Protein AF-0000000072906850 (afdb_homodimer)

InterPro domains:
  IPR015421 Pyridoxal phosphate-dependent transferase, major domain [G3DSA:3.40.640.10] (55-312)
  IPR015422 Pyridoxal phosphate-dependent transferase, small domain [G3DSA:3.90.1150.10] (313-459)
  IPR015424 Pyridoxal phosphate-dependent transferase [SSF53383] (10-459)
  IPR039429 Serine hydroxymethyltransferase-like domain [PF00464] (163-406)
  IPR049943 Serine hydroxymethyltransferase-like [PTHR11680] (73-459)

Nearest PDB structures (foldseek):
  7ujh-assembly1_B-2  TM=8.171E-01  e=3.971E-27  Glycine max
  7qx8-assembly2_E  TM=8.310E-01  e=3.315E-26  Arabidopsis thaliana
  8gkt-assembly1_B-2  TM=8.280E-01  e=3.706E-26  Homo sapiens
  6uxh-assembly1_A  TM=8.224E-01  e=2.964E-26  Glycine max
  6uxi-assembly1_A-2  TM=8.106E-01  e=5.793E-26  Glycine max

Radius of gyration: 29.67 Å; Cα contacts (8 Å, |Δi|>4): 1512; chains: 2; bounding box: 68×98×102 Å

Secondary structure (DSSP, 8-state):
--STTSTT-----SGGGSTTTTTTTS-HHHH-HHHHHHHGGGB--S-EE--SS--PPPHHHHHHHH--B-TTSPPPHHHHHHHHHHHHHHTT--TTTEEEEEE-----TT----HHHHHHHHTTT--TT-EEEEEEE--B----------HHHHHSEEEEEEESSS--HHHHHHHHHHH--SEEEEE-TT-SS---HHHHHHTS---SS-GGGPPEEEEE-TTTHHHHHTTSS--STTT-SEEEEEE-GGGTS-SEEEEEEE-SEEEE-TTS-EEE--HHHHHHHHT--PPPHHHHHHHHHHHHHHTSHHHHHHHHHHHHHHHHHHHHS-TTTEEEE--SSSSEEEEEESSTT--HHHHHHHHHHTTEE---S-SSS--B--EEEE-HHHHHHT--HHHHHHHHHHHHHHHHHHHHHHHHH---HHHHHHHHHHTTT-HHHHHHHHHHHHHHTTSPP-S---/--SSSSTT-----SGGGSTTTTTTTS-HHHH-HHHHHHHGGGB--S-EE--SS--PPPHHHHHHHH--B-TTSPPPHHHHHHHHHHHHHHTT--TTTEEEEEE-----TT----HHHHHHHHTTT--TT-EEEEEEE--B----------HHHHHSEEEEEEESSS--HHHHHHHHHHH--SEEEEE-TT-SS---HHHHHHTS---SS-GGGPPEEEEE-TTTHHHHHTTSS--STTT-SEEEEEE-GGGTS-SEEEEEEE-SEEEE-TTS-EEE--HHHHHHHHT--PPPHHHHHHHHHHHHHHTSHHHHHHHHHHHHHHHHHHHHS-TTTEEEE--SSSSEEEEEESSTT--HHHHHHHHHHTTEE---S-SSS--B--EEEE-HHHHHHT--HHHHHHHHHHHHHHHHHHHHHHHHH---HHHHHHHHHHTTT-HHHHHHHHHHHHHHTTSPP-S---

Foldseek 3Di:
DVVPPPPPPPCPDPPCVPCNVQPVVPDCCVNPVPVVVVCVVVDDDLFAEFALFDADADPVLVVLVVDDDDLVDADDPVLVVVLQCLVCVLLPHDPQWKTKDWFPDFDPAPADDALVVVCLQCVLVDDFAFEEEEEEEDQFDCPPDPPPPSVDVVGYRYDYDYDPADDDLVVSQVVCQVRVGQEYEAECQFPQADDPLVSNVVSNPPVPVFLVRDHAYEYECESFSLCSSLVLDDDCVVRHAKYKYWDHCLLSAHTIIMIMGTWDFRDQDPVRDTDIDPSVVSSCVSRVDRDDVSRSVRSVVSSVVSPDVVSSVLLQQLLLLQLLLVVQADCVQFDWAHNSRGQKIKTFGPDPPDDPLLLQLLCVLLRYHYGDHDNPDGSRGMGMTGCSRVSVLPDGSVLSNVVSVLVNVSVVVSVVLCVVVVDDPVVSSVVCVVPSVPPSSVVSSVVSCVSSVVTDIPGPPD/DVVPPPPPPPCPDPPLVPCNVVPVVPDCCVPPVPVVVVCVVVDDDLFAEFALFDADADPVLVVLVVDDDDLVDADDPVLVVVLQCLVCVLLPHDPQWKTKDKFPDFDPAPADDALVVVCLQCVLVDDFAFEEEEEEEDQFDCPPDPPPPSVDVVRYRYDYDYDPADDDLVVSQVVCQVRLGQEYEAECQFPQADDPLVSNVVSNPPPPVFLVRDHAYEYECESFSLCSSLVLDDDCVVRHAKYKYWDHCLLSAHTIIMIMGTWDFRDQHPVRDTDIDPSVVSSCVSRVDRDDPSRSVRSVVSSVVSPDVVSSVLLQQLLLLQLLLVVQADCVFFDWAHNSRGQKIKTFGPDPPDDPLLLQLLCVLLRYHYGDHDNDDGSRGMGMTGCSRVSVLPDGSVLSNVVSVLVNVSVVVSVVLCVVVVDDPVVSSVVCVVPSVPPSSVVSSVVSCVSSVVTDIPGPPD

pLDDT: mean 84.02, std 16.14, range [26.75, 98.5]

Sequence (924 aa):
MLKEFVKNVNVRNH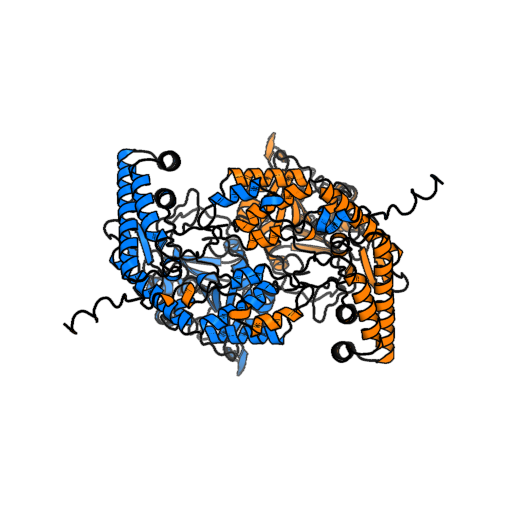RYISFYSLRNQSRLNDIDDETYNMLKSYKNKNDINLSLVHNIMPTYMKEYLSIDLNRNIFVNNKNIENLEYIALNSFNLQKKYWGCLISNVSLNNNKSIDDYFFIKLYGHFLKKECKILRINYCLEQNIENNVSNDIMQNLYNIINIKNRNEPNYDEIQKISNDFNPDIIYFDESNNPYNIDYDRFIKGLKNKNNKIHNKPIIITNMNNKANLISQNLINSPFTHSDIVFTYFNENFRAHNSFVIFYKKGYKCVNTDGHIIEYDYEKKLKYAFDDIYLNNIFFSFFTSFKLMKNEEFKEYVKQIKENTYILYKYINRKYFHIQYSQNNSFFNLNPSSCTFNIQEFYLLCNKLNIYFDILKDKSSNQKSFNIGTNNLTSLGLLTHDIKNVAEFFNESVVLYFYLKEKSKLTNMSFIQYIEDNSSASDIYSLAVDISSFISSYPSPYTNEMLKEFVKNVNVRNHRYISFYSLRNQSRLNDIDDETYNMLKSYKNKNDINLSLVHNIMPTYMKEYLSIDLNRNIFVNNKNIENLEYIALNSFNLQKKYWGCLISNVSLNNNKSIDDYFFIKLYGHFLKKECKILRINYCLEQNIENNVSNDIMQNLYNIINIKNRNEPNYDEIQKISNDFNPDIIYFDESNNPYNIDYDRFIKGLKNKNNKIHNKPIIITNMNNKANLISQNLINSPFTHSDIVFTYFNENFRAHNSFVIFYKKGYKCVNTDGHIIEYDYEKKLKYAFDDIYLNNIFFSFFTSFKLMKNEEFKEYVKQIKENTYILYKYINRKYFHIQYSQNNSFFNLNPSSCTFNIQEFYLLCNKLNIYFDILKDKSSNQKSFNIGTNNLTSLGLLTHDIKNVAEFFNESVVLYFYLKEKSKLTNMSFIQYIEDNSSASDIYSLAVDISSFISSYPSPYTNE

Organism: Plasmodium falciparum (isolate NF54) (NCBI:txid5843)

Structure (mmCIF, N/CA/C/O backbone):
data_AF-0000000072906850-model_v1
#
loop_
_entity.id
_entity.type
_entity.pdbx_description
1 polymer 'Serine hydroxymethyltransferase'
#
loop_
_atom_site.group_PDB
_atom_site.id
_atom_site.type_symbol
_atom_site.label_atom_id
_atom_site.label_alt_id
_atom_site.label_comp_id
_atom_site.label_asym_id
_atom_site.label_entity_id
_atom_site.label_seq_id
_atom_site.pdbx_PDB_ins_code
_atom_site.Cartn_x
_atom_site.Cartn_y
_atom_site.Cartn_z
_atom_site.occupancy
_atom_site.B_iso_or_equiv
_atom_site.auth_seq_id
_atom_site.auth_comp_id
_atom_site.auth_asym_id
_atom_site.auth_atom_id
_atom_site.pdbx_PDB_model_num
ATOM 1 N N . MET A 1 1 ? -9.641 19.812 63.812 1 27.28 1 MET A N 1
ATOM 2 C CA . MET A 1 1 ? -8.906 18.578 63.531 1 27.28 1 MET A CA 1
ATOM 3 C C . MET A 1 1 ? -9.352 17.969 62.219 1 27.28 1 MET A C 1
ATOM 5 O O . MET A 1 1 ? -8.648 17.125 61.656 1 27.28 1 MET A O 1
ATOM 9 N N . LEU A 1 2 ? -10.617 17.859 61.906 1 26.75 2 LEU A N 1
ATOM 10 C CA . LEU A 1 2 ? -11.328 17.344 60.75 1 26.75 2 LEU A CA 1
ATOM 11 C C . LEU A 1 2 ? -10.828 18.016 59.469 1 26.75 2 LEU A C 1
ATOM 13 O O . LEU A 1 2 ? -11.062 17.516 58.344 1 26.75 2 LEU A O 1
ATOM 17 N N . LYS A 1 3 ? -10.422 19.266 59.406 1 30.03 3 LYS A N 1
ATOM 18 C CA . LYS A 1 3 ? -9.977 20.156 58.344 1 30.03 3 LYS A CA 1
ATOM 19 C C . LYS A 1 3 ? -8.781 19.578 57.594 1 30.03 3 LYS A C 1
ATOM 21 O O . LYS A 1 3 ? -8.531 19.938 56.438 1 30.03 3 LYS A O 1
ATOM 26 N N . GLU A 1 4 ? -7.848 19.047 58.219 1 30.69 4 GLU A N 1
ATOM 27 C CA . GLU A 1 4 ? -6.52 18.672 57.75 1 30.69 4 GLU A CA 1
ATOM 28 C C . GLU A 1 4 ? -6.59 17.516 56.75 1 30.69 4 GLU A C 1
ATOM 30 O O . GLU A 1 4 ? -5.586 17.156 56.125 1 30.69 4 GLU A O 1
ATOM 35 N N . PHE A 1 5 ? -7.418 16.547 56.875 1 30.03 5 PHE A N 1
ATOM 36 C CA . PHE A 1 5 ? -7.469 15.305 56.125 1 30.03 5 PHE A CA 1
ATOM 37 C C . PHE A 1 5 ? -7.773 15.57 54.656 1 30.03 5 PHE A C 1
ATOM 39 O O . PHE A 1 5 ? -7.852 14.633 53.844 1 30.03 5 PHE A O 1
ATOM 46 N N . VAL A 1 6 ? -8.523 16.547 54.25 1 30.52 6 VAL A N 1
ATOM 47 C CA . VAL A 1 6 ? -9.078 16.766 52.906 1 30.52 6 VAL A CA 1
ATOM 48 C C . VAL A 1 6 ? -7.957 17.062 51.906 1 30.52 6 VAL A C 1
ATOM 50 O O . VAL A 1 6 ? -8.156 16.984 50.688 1 30.52 6 VAL A O 1
ATOM 53 N N . LYS A 1 7 ? -6.863 17.625 52.25 1 32.91 7 LYS A N 1
ATOM 54 C CA . LYS A 1 7 ? -6.047 18.422 51.344 1 32.91 7 LYS A CA 1
ATOM 55 C C . LYS A 1 7 ? -5.277 17.531 50.375 1 32.91 7 LYS A C 1
ATOM 57 O O . LYS A 1 7 ? -4.941 17.953 49.281 1 32.91 7 LYS A O 1
ATOM 62 N N . ASN A 1 8 ? -4.625 16.516 50.844 1 28.5 8 ASN A N 1
ATOM 63 C CA . ASN A 1 8 ? -3.607 15.812 50.062 1 28.5 8 ASN A CA 1
ATOM 64 C C . ASN A 1 8 ? -4.234 14.875 49.031 1 28.5 8 ASN A C 1
ATOM 66 O O . ASN A 1 8 ? -3.754 13.766 48.812 1 28.5 8 ASN A O 1
ATOM 70 N N . VAL A 1 9 ? -5.516 14.859 48.938 1 31.17 9 VAL A N 1
ATOM 71 C CA . VAL A 1 9 ? -6.059 14.008 47.875 1 31.17 9 VAL A CA 1
ATOM 72 C C . VAL A 1 9 ? -5.32 14.273 46.562 1 31.17 9 VAL A C 1
ATOM 74 O O . VAL A 1 9 ? -5.418 15.367 46 1 31.17 9 VAL A O 1
ATOM 77 N N . ASN A 1 10 ? -4.086 13.781 46.438 1 29.75 10 ASN A N 1
ATOM 78 C CA . ASN A 1 10 ? -3.27 13.758 45.25 1 29.75 10 ASN A CA 1
ATOM 79 C C . ASN A 1 10 ? -4.121 13.562 44 1 29.75 10 ASN A C 1
ATOM 81 O O . ASN A 1 10 ? -4.883 12.594 43.906 1 29.75 10 ASN A O 1
ATOM 85 N N . VAL A 1 11 ? -4.645 14.609 43.344 1 27.55 11 VAL A N 1
ATOM 86 C CA . VAL A 1 11 ? -5.312 14.664 42.031 1 27.55 11 VAL A CA 1
ATOM 87 C C . VAL A 1 11 ? -4.73 13.602 41.125 1 27.55 11 VAL A C 1
ATOM 89 O O . VAL A 1 11 ? -3.627 13.758 40.594 1 27.55 11 VAL A O 1
ATOM 92 N N . ARG A 1 12 ? -4.609 12.391 41.438 1 35.91 12 ARG A N 1
ATOM 93 C CA . ARG A 1 12 ? -4.48 11.344 40.438 1 35.91 12 ARG A CA 1
ATOM 94 C C . ARG A 1 12 ? -5.32 11.664 39.188 1 35.91 12 ARG A C 1
ATOM 96 O O . ARG A 1 12 ? -6.496 11.289 39.125 1 35.91 12 ARG A O 1
ATOM 103 N N . ASN A 1 13 ? -5.43 12.883 38.625 1 33.06 13 ASN A N 1
ATOM 104 C CA . ASN A 1 13 ? -6.168 13.57 37.562 1 33.06 13 ASN A CA 1
ATOM 105 C C . ASN A 1 13 ? -6.227 12.742 36.281 1 33.06 13 ASN A C 1
ATOM 107 O O . ASN A 1 13 ? -5.406 11.852 36.094 1 33.06 13 ASN A O 1
ATOM 111 N N . HIS A 1 14 ? -7.273 13.125 35.312 1 41.03 14 HIS A N 1
ATOM 112 C CA . HIS A 1 14 ? -7.926 12.766 34.062 1 41.03 14 HIS A CA 1
ATOM 113 C C . HIS A 1 14 ? -6.902 12.594 32.938 1 41.03 14 HIS A C 1
ATOM 115 O O . HIS A 1 14 ? -7.242 12.734 31.75 1 41.03 14 HIS A O 1
ATOM 121 N N . ARG A 1 15 ? -5.695 12.594 33.281 1 47.66 15 ARG A N 1
ATOM 122 C CA . ARG A 1 15 ? -4.684 12.43 32.25 1 47.66 15 ARG A CA 1
ATOM 123 C C . ARG A 1 15 ? -4.969 11.195 31.406 1 47.66 15 ARG A C 1
ATOM 125 O O . ARG A 1 15 ? -4.113 10.75 30.641 1 47.66 15 ARG A O 1
ATOM 132 N N . TYR A 1 16 ? -5.965 10.398 31.812 1 46.25 16 TYR A N 1
ATOM 133 C CA . TYR A 1 16 ? -6.281 9.117 31.188 1 46.25 16 TYR A CA 1
ATOM 134 C C . TYR A 1 16 ? -6.719 9.305 29.734 1 46.25 16 TYR A C 1
ATOM 136 O O . TYR A 1 16 ? -7.141 8.344 29.094 1 46.25 16 TYR A O 1
ATOM 144 N N . ILE A 1 17 ? -7.027 10.453 29.484 1 49.84 17 ILE A N 1
ATOM 145 C CA . ILE A 1 17 ? -7.594 10.523 28.141 1 49.84 17 ILE A CA 1
ATOM 146 C C . ILE A 1 17 ? -6.645 9.859 27.141 1 49.84 17 ILE A C 1
ATOM 148 O O . ILE A 1 17 ? -7.07 9.422 26.062 1 49.84 17 ILE A O 1
ATOM 152 N N . SER A 1 18 ? -5.32 9.945 27.453 1 54.19 18 SER A N 1
ATOM 153 C CA . SER A 1 18 ? -4.461 9.781 26.281 1 54.19 18 SER A CA 1
ATOM 154 C C . SER A 1 18 ? -4.273 8.312 25.922 1 54.19 18 SER A C 1
ATOM 156 O O . SER A 1 18 ? -5.074 7.465 26.328 1 54.19 18 SER A O 1
ATOM 158 N N . PHE A 1 19 ? -3.205 7.77 25.781 1 59.03 19 PHE A N 1
ATOM 159 C CA . PHE A 1 19 ? -2.736 6.453 25.375 1 59.03 19 PHE A CA 1
ATOM 160 C C . PHE A 1 19 ? -3.305 5.371 26.281 1 59.03 19 PHE A C 1
ATOM 162 O O . PHE A 1 19 ? -3.713 4.309 25.812 1 59.03 19 PHE A O 1
ATOM 169 N N . TYR A 1 20 ? -3.67 5.695 27.5 1 53.5 20 TYR A N 1
ATOM 170 C CA . TYR A 1 20 ? -4.188 4.707 28.453 1 53.5 20 TYR A CA 1
ATOM 171 C C . TYR A 1 20 ? -5.711 4.727 28.469 1 53.5 20 TYR A C 1
ATOM 173 O O . TYR A 1 20 ? -6.352 3.672 28.484 1 53.5 20 TYR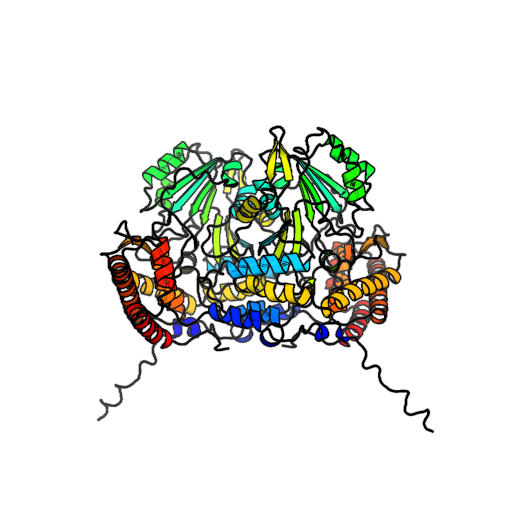 A O 1
ATOM 181 N N . SER A 1 21 ? -6.18 5.957 28.422 1 57.22 21 SER A N 1
ATOM 182 C CA . SER A 1 21 ? -7.637 6.023 28.438 1 57.22 21 SER A CA 1
ATOM 183 C C . SER A 1 21 ? -8.234 5.449 27.172 1 57.22 21 SER A C 1
ATOM 185 O O . SER A 1 21 ? -9.312 4.84 27.203 1 57.22 21 SER A O 1
ATOM 187 N N . LEU A 1 22 ? -7.352 5.523 26.188 1 64.81 22 LEU A N 1
ATOM 188 C CA . LEU A 1 22 ? -7.812 4.984 24.906 1 64.81 22 LEU A CA 1
ATOM 189 C C . LEU A 1 22 ? -7.434 3.514 24.781 1 64.81 22 LEU A C 1
ATOM 191 O O . LEU A 1 22 ? -7.688 2.896 23.734 1 64.81 22 LEU A O 1
ATOM 195 N N . ARG A 1 23 ? -6.949 2.969 25.922 1 69.31 23 ARG A N 1
ATOM 196 C CA . ARG A 1 23 ? -6.582 1.557 25.969 1 69.31 23 ARG A CA 1
ATOM 197 C C . ARG A 1 23 ? -5.633 1.189 24.844 1 69.31 23 ARG A C 1
ATOM 199 O O . ARG A 1 23 ? -5.766 0.124 24.234 1 69.31 23 ARG A O 1
ATOM 206 N N . ASN A 1 24 ? -4.773 2.102 24.562 1 75.69 24 ASN A N 1
ATOM 207 C CA . ASN A 1 24 ? -3.857 1.899 23.453 1 75.69 24 ASN A CA 1
ATOM 208 C C . ASN A 1 24 ? -2.846 0.795 23.75 1 75.69 24 ASN A C 1
ATOM 210 O O . ASN A 1 24 ? -2.191 0.284 22.844 1 75.69 24 ASN A O 1
ATOM 214 N N . GLN A 1 25 ? -2.785 0.33 25.047 1 78.31 25 GLN A N 1
ATOM 215 C CA . GLN A 1 25 ? -1.882 -0.749 25.438 1 78.31 25 GLN A CA 1
ATOM 216 C C . GLN A 1 25 ? -2.617 -2.084 25.5 1 78.31 25 GLN A C 1
ATOM 218 O O . GLN A 1 25 ? -2 -3.129 25.719 1 78.31 25 GLN A O 1
ATOM 223 N N . SER A 1 26 ? -3.85 -1.983 25.25 1 82.44 26 SER A N 1
ATOM 224 C CA . SER A 1 26 ? -4.66 -3.186 25.422 1 82.44 26 SER A CA 1
ATOM 225 C C . SER A 1 26 ? -4.516 -4.117 24.219 1 82.44 26 SER A C 1
ATOM 227 O O . SER A 1 26 ? -4.211 -3.666 23.109 1 82.44 26 SER A O 1
ATOM 229 N N . ARG A 1 27 ? -4.789 -5.402 24.531 1 88.44 27 ARG A N 1
ATOM 230 C CA . ARG A 1 27 ? -4.805 -6.414 23.484 1 88.44 27 ARG A CA 1
ATOM 231 C C . ARG A 1 27 ? -6.113 -6.367 22.703 1 88.44 27 ARG A C 1
ATOM 233 O O . ARG A 1 27 ? -7.113 -5.832 23.188 1 88.44 27 ARG A O 1
ATOM 240 N N . LEU A 1 28 ? -6.059 -6.934 21.547 1 91.31 28 LEU A N 1
ATOM 241 C CA . LEU A 1 28 ? -7.211 -6.91 20.641 1 91.31 28 LEU A CA 1
ATOM 242 C C . LEU A 1 28 ? -8.414 -7.582 21.297 1 91.31 28 LEU A C 1
ATOM 244 O O . LEU A 1 28 ? -9.523 -7.051 21.25 1 91.31 28 LEU A O 1
ATOM 248 N N . ASN A 1 29 ? -8.219 -8.734 21.922 1 91.75 29 ASN A N 1
ATOM 249 C CA . ASN A 1 29 ? -9.32 -9.484 22.531 1 91.75 29 ASN A CA 1
ATOM 250 C C . ASN A 1 29 ? -9.977 -8.688 23.656 1 91.75 29 ASN A C 1
ATOM 252 O O . ASN A 1 29 ? -11.164 -8.859 23.922 1 91.75 29 ASN A O 1
ATOM 256 N N . ASP A 1 30 ? -9.234 -7.758 24.297 1 90.12 30 ASP A N 1
ATOM 257 C CA . ASP A 1 30 ? -9.734 -6.953 25.406 1 90.12 30 ASP A CA 1
ATOM 258 C C . ASP A 1 30 ? -10.508 -5.734 24.906 1 90.12 30 ASP A C 1
ATOM 260 O O . ASP A 1 30 ? -11.508 -5.332 25.5 1 90.12 30 ASP A O 1
ATOM 264 N N . ILE A 1 31 ? -10.102 -5.191 23.828 1 89.06 31 ILE A N 1
ATOM 265 C CA . ILE A 1 31 ? -10.656 -3.926 23.359 1 89.06 31 ILE A CA 1
ATOM 266 C C . ILE A 1 31 ? -11.836 -4.191 22.422 1 89.06 31 ILE A C 1
ATOM 268 O O . ILE A 1 31 ? -12.773 -3.393 22.359 1 89.06 31 ILE A O 1
ATOM 272 N N . ASP A 1 32 ? -11.781 -5.285 21.656 1 92.88 32 ASP A N 1
ATOM 273 C CA . ASP A 1 32 ? -12.781 -5.598 20.641 1 92.88 32 ASP A CA 1
ATOM 274 C C . ASP A 1 32 ? -12.93 -7.109 20.469 1 92.88 32 ASP A C 1
ATOM 276 O O . ASP A 1 32 ? -12.531 -7.672 19.453 1 92.88 32 ASP A O 1
ATOM 280 N N . ASP A 1 33 ? -13.617 -7.676 21.359 1 93.56 33 ASP A N 1
ATOM 281 C CA . ASP A 1 33 ? -13.805 -9.125 21.391 1 93.56 33 ASP A CA 1
ATOM 282 C C . ASP A 1 33 ? -14.633 -9.594 20.203 1 93.56 33 ASP A C 1
ATOM 284 O O . ASP A 1 33 ? -14.414 -10.688 19.672 1 93.56 33 ASP A O 1
ATOM 288 N N . GLU A 1 34 ? -15.539 -8.82 19.828 1 93.56 34 GLU A N 1
ATOM 289 C CA . GLU A 1 34 ? -16.406 -9.18 18.719 1 93.56 34 GLU A CA 1
ATOM 290 C C . GLU A 1 34 ? -15.602 -9.383 17.438 1 93.56 34 GLU A C 1
ATOM 292 O O . GLU A 1 34 ? -15.711 -10.414 16.766 1 93.56 34 GLU A O 1
ATOM 297 N N . THR A 1 35 ? -14.797 -8.414 17.109 1 93.69 35 THR A N 1
ATOM 298 C CA . THR A 1 35 ? -13.984 -8.508 15.898 1 93.69 35 THR A CA 1
ATOM 299 C C . THR A 1 35 ? -12.938 -9.617 16.031 1 93.69 35 THR A C 1
ATOM 301 O O . THR A 1 35 ? -12.656 -10.336 15.07 1 93.69 35 THR A O 1
ATOM 304 N N . TYR A 1 36 ? -12.383 -9.727 17.25 1 93.06 36 TYR A N 1
ATOM 305 C CA . TYR A 1 36 ? -11.414 -10.789 17.5 1 93.06 36 TYR A CA 1
ATOM 306 C C . TYR A 1 36 ? -12.008 -12.156 17.188 1 93.06 36 TYR A C 1
ATOM 308 O O . TYR A 1 36 ? -11.344 -12.992 16.578 1 93.06 36 TYR A O 1
ATOM 316 N N . ASN A 1 37 ? -13.234 -12.336 17.531 1 91.88 37 ASN A N 1
ATOM 317 C CA . ASN A 1 37 ? -13.906 -13.602 17.281 1 91.88 37 ASN A CA 1
ATOM 318 C C . ASN A 1 37 ? -14.211 -13.797 15.797 1 91.88 37 ASN A C 1
ATOM 320 O O . ASN A 1 37 ? -14.172 -14.922 15.297 1 91.88 37 ASN A O 1
ATOM 324 N N . MET A 1 38 ? -14.492 -12.773 15.109 1 90.56 38 MET A N 1
ATOM 325 C CA . MET A 1 38 ? -14.734 -12.852 13.672 1 90.56 38 MET A CA 1
ATOM 326 C C . MET A 1 38 ? -13.477 -13.297 12.938 1 90.56 38 MET A C 1
ATOM 328 O O . MET A 1 38 ? -13.555 -14.055 11.969 1 90.56 38 MET A O 1
ATOM 332 N N . LEU A 1 39 ? -12.328 -12.891 13.422 1 90.06 39 LEU A N 1
ATOM 333 C CA . LEU A 1 39 ? -11.047 -13.164 12.781 1 90.06 39 LEU A CA 1
ATOM 334 C C . LEU A 1 39 ? -10.695 -14.648 12.867 1 90.06 39 LEU A C 1
ATOM 336 O O . LEU A 1 39 ? -9.953 -15.172 12.031 1 90.06 39 LEU A O 1
ATOM 340 N N . LYS A 1 40 ? -11.25 -15.289 13.852 1 86.44 40 LYS A N 1
ATOM 341 C CA . LYS A 1 40 ? -10.906 -16.688 14.094 1 86.44 40 LYS A CA 1
ATOM 342 C C . LYS A 1 40 ? -11.227 -17.547 12.883 1 86.44 40 LYS A C 1
ATOM 344 O O . LYS A 1 40 ? -10.516 -18.5 12.586 1 86.44 40 LYS A O 1
ATOM 349 N N . SER A 1 41 ? -12.242 -17.172 12.172 1 85.69 41 SER A N 1
ATOM 350 C CA . SER A 1 41 ? -12.672 -17.938 11.016 1 85.69 41 SER A CA 1
ATOM 351 C C . SER A 1 41 ? -11.75 -17.719 9.828 1 85.69 41 SER A C 1
ATOM 353 O O . SER A 1 41 ? -11.797 -18.469 8.844 1 85.69 41 SER A O 1
ATOM 355 N N . TYR A 1 42 ? -10.859 -16.797 9.914 1 88.06 42 TYR A N 1
ATOM 356 C CA . TYR A 1 42 ? -9.984 -16.453 8.789 1 88.06 42 TYR A CA 1
ATOM 357 C C . TYR A 1 42 ? -8.539 -16.828 9.094 1 88.06 42 TYR A C 1
ATOM 359 O O . TYR A 1 42 ? -7.652 -16.609 8.266 1 88.06 42 TYR A O 1
ATOM 367 N N . LYS A 1 43 ? -8.297 -17.391 10.242 1 88.06 43 LYS A N 1
ATOM 368 C CA . LYS A 1 43 ? -6.93 -17.688 10.656 1 88.06 43 LYS A CA 1
ATOM 369 C C . LYS A 1 43 ? -6.352 -18.859 9.859 1 88.06 43 LYS A C 1
ATOM 371 O O . LYS A 1 43 ? -7.07 -19.797 9.531 1 88.06 43 LYS A O 1
ATOM 376 N N . ASN A 1 44 ? -5.094 -18.703 9.648 1 86.12 44 ASN A N 1
ATOM 377 C CA . ASN A 1 44 ? -4.371 -19.797 9 1 86.12 44 ASN A CA 1
ATOM 378 C C . ASN A 1 44 ? -4.234 -21 9.922 1 86.12 44 ASN A C 1
ATOM 380 O O . ASN A 1 44 ? -4.082 -20.844 11.141 1 86.12 44 ASN A O 1
ATOM 384 N N . LYS A 1 45 ? -4.406 -22.109 9.445 1 85.56 45 LYS A N 1
ATOM 385 C CA . LYS A 1 45 ? -4.102 -23.406 10.07 1 85.56 45 LYS A CA 1
ATOM 386 C C . LYS A 1 45 ? -3.334 -24.312 9.109 1 85.56 45 LYS A C 1
ATOM 388 O O . LYS A 1 45 ? -3.051 -23.922 7.973 1 85.56 45 LYS A O 1
ATOM 393 N N . ASN A 1 46 ? -2.881 -25.422 9.727 1 87.25 46 ASN A N 1
ATOM 394 C CA . ASN A 1 46 ? -2.295 -26.375 8.789 1 87.25 46 ASN A CA 1
ATOM 395 C C . ASN A 1 46 ? -3.32 -26.859 7.773 1 87.25 46 ASN A C 1
ATOM 397 O O . ASN A 1 46 ? -4.324 -27.469 8.141 1 87.25 46 ASN A O 1
ATOM 401 N N . ASP A 1 47 ? -3.127 -26.438 6.555 1 93.25 47 ASP A N 1
ATOM 402 C CA . ASP A 1 47 ? -3.979 -26.828 5.434 1 93.25 47 ASP A CA 1
ATOM 403 C C . ASP A 1 47 ? -3.141 -27.172 4.207 1 93.25 47 ASP A C 1
ATOM 405 O O . ASP A 1 47 ? -1.932 -26.938 4.184 1 93.25 47 ASP A O 1
ATOM 409 N N . ILE A 1 48 ? -3.781 -27.844 3.281 1 97 48 ILE A N 1
ATOM 410 C CA . ILE A 1 48 ? -3.127 -28.047 1.994 1 97 48 ILE A CA 1
ATOM 411 C C . ILE A 1 48 ? -3.285 -26.797 1.132 1 97 48 ILE A C 1
ATOM 413 O O . ILE A 1 48 ? -4.328 -26.594 0.505 1 97 48 ILE A O 1
ATOM 417 N N . ASN A 1 49 ? -2.277 -26 1.189 1 95.69 49 ASN A N 1
ATOM 418 C CA . ASN A 1 49 ? -2.316 -24.766 0.422 1 95.69 49 ASN A CA 1
ATOM 419 C C . ASN A 1 49 ? -1.459 -24.859 -0.837 1 95.69 49 ASN A C 1
ATOM 421 O O . ASN A 1 49 ? -0.234 -24.953 -0.753 1 95.69 49 ASN A O 1
ATOM 425 N N . LEU A 1 50 ? -2.107 -24.781 -1.979 1 97.81 50 LEU A N 1
ATOM 426 C CA . LEU A 1 50 ? -1.455 -24.922 -3.277 1 97.81 50 LEU A CA 1
ATOM 427 C C . LEU A 1 50 ? -1.313 -23.578 -3.967 1 97.81 50 LEU A C 1
ATOM 429 O O . LEU A 1 50 ? -1.034 -23.516 -5.164 1 97.81 50 LEU A O 1
ATOM 433 N N . SER A 1 51 ? -1.492 -22.5 -3.254 1 94.31 51 SER A N 1
ATOM 434 C CA . SER A 1 51 ? -1.378 -21.141 -3.779 1 94.31 51 SER A CA 1
ATOM 435 C C . SER A 1 51 ? 0.05 -20.844 -4.223 1 94.31 51 SER A C 1
ATOM 437 O O . SER A 1 51 ? 1.009 -21.328 -3.623 1 94.31 51 SER A O 1
ATOM 439 N N . LEU A 1 52 ? 0.131 -19.984 -5.238 1 93.88 52 LEU A N 1
ATOM 440 C CA . LEU A 1 52 ? 1.439 -19.547 -5.715 1 93.88 52 LEU A CA 1
ATOM 441 C C . LEU A 1 52 ? 1.976 -18.406 -4.855 1 93.88 52 LEU A C 1
ATOM 443 O O . LEU A 1 52 ? 3.18 -18.141 -4.852 1 93.88 52 LEU A O 1
ATOM 447 N N . VAL A 1 53 ? 1.128 -17.75 -4.184 1 87.19 53 VAL A N 1
ATOM 448 C CA . VAL A 1 53 ? 1.513 -16.484 -3.572 1 87.19 53 VAL A CA 1
ATOM 449 C C . VAL A 1 53 ? 1.427 -16.594 -2.051 1 87.19 53 VAL A C 1
ATOM 451 O O . VAL A 1 53 ? 2.18 -15.938 -1.33 1 87.19 53 VAL A O 1
ATOM 454 N N . HIS A 1 54 ? 0.6 -17.469 -1.583 1 87.19 54 HIS A N 1
ATOM 455 C CA . HIS A 1 54 ? 0.411 -17.609 -0.143 1 87.19 54 HIS A CA 1
ATOM 456 C C . HIS A 1 54 ? 1.477 -18.516 0.47 1 87.19 54 HIS A C 1
ATOM 458 O O . HIS A 1 54 ? 1.712 -19.625 -0.017 1 87.19 54 HIS A O 1
ATOM 464 N N . ASN A 1 55 ? 2.062 -17.984 1.458 1 90 55 ASN A N 1
ATOM 465 C CA . ASN A 1 55 ? 3.047 -18.75 2.215 1 90 55 ASN A CA 1
ATOM 466 C C . ASN A 1 55 ? 3.102 -18.312 3.674 1 90 55 ASN A C 1
ATOM 468 O O . ASN A 1 55 ? 2.371 -17.406 4.078 1 90 55 ASN A O 1
ATOM 472 N N . ILE A 1 56 ? 3.898 -19 4.41 1 87.31 56 ILE A N 1
ATOM 473 C CA . ILE A 1 56 ? 4.004 -18.766 5.844 1 87.31 56 ILE A CA 1
ATOM 474 C C . ILE A 1 56 ? 4.848 -17.516 6.094 1 87.31 56 ILE A C 1
ATOM 476 O O . ILE A 1 56 ? 5.938 -17.375 5.535 1 87.31 56 ILE A O 1
ATOM 480 N N . MET A 1 57 ? 4.328 -16.625 6.875 1 86.19 57 MET A N 1
ATOM 481 C CA . MET A 1 57 ? 5.105 -15.453 7.27 1 86.19 57 MET A CA 1
ATOM 482 C C . MET A 1 57 ? 6.027 -15.781 8.438 1 86.19 57 MET A C 1
ATOM 484 O O . MET A 1 57 ? 5.559 -16.172 9.508 1 86.19 57 MET A O 1
ATOM 488 N N . PRO A 1 58 ? 7.285 -15.547 8.281 1 86.94 58 PRO A N 1
ATOM 489 C CA . PRO A 1 58 ? 8.211 -15.805 9.383 1 86.94 58 PRO A CA 1
ATOM 490 C C . PRO A 1 58 ? 7.996 -14.859 10.562 1 86.94 58 PRO A C 1
ATOM 492 O O . PRO A 1 58 ? 7.5 -13.742 10.383 1 86.94 58 PRO A O 1
ATOM 495 N N . THR A 1 59 ? 8.469 -15.305 11.711 1 86.19 59 THR A N 1
ATOM 496 C CA . THR A 1 59 ? 8.305 -14.539 12.945 1 86.19 59 THR A CA 1
ATOM 497 C C . THR A 1 59 ? 9.047 -13.211 12.859 1 86.19 59 THR A C 1
ATOM 499 O O . THR A 1 59 ? 8.539 -12.18 13.305 1 86.19 59 THR A O 1
ATOM 502 N N . TYR A 1 60 ? 10.211 -13.25 12.352 1 88.44 60 TYR A N 1
ATOM 503 C CA . TYR A 1 60 ? 10.992 -12.016 12.297 1 88.44 60 TYR A CA 1
ATOM 504 C C . TYR A 1 60 ? 10.32 -10.984 11.406 1 88.44 60 TYR A C 1
ATOM 506 O O . TYR A 1 60 ? 10.469 -9.781 11.609 1 88.44 60 TYR A O 1
ATOM 514 N N . MET A 1 61 ? 9.617 -11.406 10.391 1 88.75 61 MET A N 1
ATOM 515 C CA . MET A 1 61 ? 8.867 -10.484 9.547 1 88.75 61 MET A CA 1
ATOM 516 C C . MET A 1 61 ? 7.727 -9.836 10.32 1 88.75 61 MET A C 1
ATOM 518 O O . MET A 1 61 ? 7.43 -8.656 10.125 1 88.75 61 MET A O 1
ATOM 522 N N . LYS A 1 62 ? 7.086 -10.656 11.148 1 87.06 62 LYS A N 1
ATOM 523 C CA . LYS A 1 62 ? 6.051 -10.117 12.023 1 87.06 62 LYS A CA 1
ATOM 524 C C . LYS A 1 62 ? 6.633 -9.078 12.977 1 87.06 62 LYS A C 1
ATOM 526 O O . LYS A 1 62 ? 6 -8.055 13.25 1 87.06 62 LYS A O 1
ATOM 531 N N . GLU A 1 63 ? 7.797 -9.352 13.43 1 88.31 63 GLU A N 1
ATOM 532 C CA . GLU A 1 63 ? 8.477 -8.43 14.336 1 88.31 63 GLU A CA 1
ATOM 533 C C . GLU A 1 63 ? 8.75 -7.09 13.664 1 88.31 63 GLU A C 1
ATOM 535 O O . GLU A 1 63 ? 8.57 -6.035 14.273 1 88.31 63 GLU A O 1
ATOM 540 N N . TYR A 1 64 ? 9.172 -7.117 12.414 1 89.25 64 TYR A N 1
ATOM 541 C CA . TYR A 1 64 ? 9.406 -5.879 11.68 1 89.25 64 TYR A CA 1
ATOM 542 C C . TYR A 1 64 ? 8.164 -5 11.68 1 89.25 64 TYR A C 1
ATOM 544 O O . TYR A 1 64 ? 8.266 -3.775 11.789 1 89.25 64 TYR A O 1
ATOM 552 N N . LEU A 1 65 ? 7.051 -5.633 11.547 1 83.44 65 LEU A N 1
ATOM 553 C CA . LEU A 1 65 ? 5.797 -4.895 11.453 1 83.44 65 LEU A CA 1
ATOM 554 C C . LEU A 1 65 ? 5.43 -4.27 12.797 1 83.44 65 LEU A C 1
ATOM 556 O O . LEU A 1 65 ? 4.719 -3.266 12.844 1 83.44 65 LEU A O 1
ATOM 560 N N . SER A 1 66 ? 5.938 -4.875 13.875 1 82.25 66 SER A N 1
ATOM 561 C CA . SER A 1 66 ? 5.523 -4.441 15.203 1 82.25 66 SER A CA 1
ATOM 562 C C . SER A 1 66 ? 6.516 -3.441 15.797 1 82.25 66 SER A C 1
ATOM 564 O O . SER A 1 66 ? 6.254 -2.844 16.844 1 82.25 66 SER A O 1
ATOM 566 N N . ILE A 1 67 ? 7.652 -3.262 15.148 1 83.88 67 ILE A N 1
ATOM 567 C CA . ILE A 1 67 ? 8.648 -2.332 15.656 1 83.88 67 ILE A CA 1
ATOM 568 C C . ILE A 1 67 ? 8.172 -0.896 15.445 1 83.88 67 ILE A C 1
ATOM 570 O O . ILE A 1 67 ? 7.684 -0.549 14.367 1 83.88 67 ILE A O 1
ATOM 574 N N . ASP A 1 68 ? 8.273 -0.138 16.516 1 83 68 ASP A N 1
ATOM 575 C CA . ASP A 1 68 ? 7.848 1.257 16.453 1 83 68 ASP A CA 1
ATOM 576 C C . ASP A 1 68 ? 8.977 2.154 15.961 1 83 68 ASP A C 1
ATOM 578 O O . ASP A 1 68 ? 9.836 2.572 16.75 1 83 68 ASP A O 1
ATOM 582 N N . LEU A 1 69 ? 8.945 2.453 14.734 1 84 69 LEU A N 1
ATOM 583 C CA . LEU A 1 69 ? 9.961 3.322 14.148 1 84 69 LEU A CA 1
ATOM 584 C C . LEU A 1 69 ? 9.422 4.738 13.969 1 84 69 LEU A C 1
ATOM 586 O O . LEU A 1 69 ? 8.227 4.93 13.734 1 84 69 LEU A O 1
ATOM 590 N N . ASN A 1 70 ? 10.375 5.656 14.125 1 82.5 70 ASN A N 1
ATOM 591 C CA . ASN A 1 70 ? 10.031 7.062 13.922 1 82.5 70 ASN A CA 1
ATOM 592 C C . ASN A 1 70 ? 9.938 7.41 12.438 1 82.5 70 ASN A C 1
ATOM 594 O O . ASN A 1 70 ? 10.953 7.406 11.734 1 82.5 70 ASN A O 1
ATOM 598 N N . ARG A 1 71 ? 8.836 7.777 11.977 1 78 71 ARG A N 1
ATOM 599 C CA . ARG A 1 71 ? 8.57 8.023 10.562 1 78 71 ARG A CA 1
ATOM 600 C C . ARG A 1 71 ? 9.219 9.328 10.102 1 78 71 ARG A C 1
ATOM 602 O O . ARG A 1 71 ? 9.359 9.57 8.906 1 78 71 ARG A O 1
ATOM 609 N N . ASN A 1 72 ? 9.547 10.117 11.031 1 78.5 72 ASN A N 1
ATOM 610 C CA . ASN A 1 72 ? 10.117 11.414 10.688 1 78.5 72 ASN A CA 1
ATOM 611 C C . ASN A 1 72 ? 11.609 11.305 10.398 1 78.5 72 ASN A C 1
ATOM 613 O O . ASN A 1 72 ? 12.227 12.258 9.906 1 78.5 72 ASN A O 1
ATOM 617 N N . ILE A 1 73 ? 12.141 10.164 10.75 1 81.56 73 ILE A N 1
ATOM 618 C CA . ILE A 1 73 ? 13.555 9.953 10.461 1 81.56 73 ILE A CA 1
ATOM 619 C C . ILE A 1 73 ? 13.703 9.273 9.102 1 81.56 73 ILE A C 1
ATOM 621 O O . ILE A 1 73 ? 13.25 8.141 8.914 1 81.56 73 ILE A O 1
ATOM 625 N N . PHE A 1 74 ? 14.344 9.945 8.203 1 78.75 74 PHE A N 1
ATOM 626 C CA . PHE A 1 74 ? 14.562 9.406 6.863 1 78.75 74 PHE A CA 1
ATOM 627 C C . PHE A 1 74 ? 15.703 8.391 6.871 1 78.75 74 PHE A C 1
ATOM 629 O O . PHE A 1 74 ? 16.672 8.547 7.609 1 78.75 74 PHE A O 1
ATOM 636 N N . VAL A 1 75 ? 15.523 7.379 5.984 1 84 75 VAL A N 1
ATOM 637 C CA . VAL A 1 75 ? 16.609 6.418 5.812 1 84 75 VAL A CA 1
ATOM 638 C C . VAL A 1 75 ? 17.797 7.098 5.141 1 84 75 VAL A C 1
ATOM 640 O O . VAL A 1 75 ? 17.641 7.844 4.176 1 84 75 VAL A O 1
ATOM 643 N N . ASN A 1 76 ? 18.922 6.887 5.664 1 84.56 76 ASN A N 1
ATOM 644 C CA . ASN A 1 76 ? 20.109 7.527 5.094 1 84.56 76 ASN A CA 1
ATOM 645 C C . ASN A 1 76 ? 20.484 6.922 3.746 1 84.56 76 ASN A C 1
ATOM 647 O O . ASN A 1 76 ? 20.125 5.777 3.455 1 84.56 76 ASN A O 1
ATOM 651 N N . ASN A 1 77 ? 21.203 7.684 2.973 1 84.5 77 ASN A N 1
ATOM 652 C CA . ASN A 1 77 ? 21.562 7.297 1.611 1 84.5 77 ASN A CA 1
ATOM 653 C C . ASN A 1 77 ? 22.453 6.051 1.595 1 84.5 77 ASN A C 1
ATOM 655 O O . ASN A 1 77 ? 22.359 5.238 0.673 1 84.5 77 ASN A O 1
ATOM 659 N N . LYS A 1 78 ? 23.25 5.973 2.541 1 89.88 78 LYS A N 1
ATOM 660 C CA . LYS A 1 78 ? 24.141 4.816 2.611 1 89.88 78 LYS A CA 1
ATOM 661 C C . LYS A 1 78 ? 23.344 3.518 2.697 1 89.88 78 LYS A C 1
ATOM 663 O O . LYS A 1 78 ? 23.672 2.543 2.016 1 89.88 78 LYS A O 1
ATOM 668 N N . ASN A 1 79 ? 22.344 3.494 3.514 1 90.62 79 ASN A N 1
ATOM 669 C CA . ASN A 1 79 ? 21.5 2.309 3.652 1 90.62 79 ASN A CA 1
ATOM 670 C C . ASN A 1 79 ? 20.719 2.027 2.377 1 90.62 79 ASN A C 1
ATOM 672 O O . ASN A 1 79 ? 20.5 0.868 2.023 1 90.62 79 ASN A O 1
ATOM 676 N N . ILE A 1 80 ? 20.328 3.057 1.69 1 89.62 80 ILE A N 1
ATOM 677 C CA . ILE A 1 80 ? 19.609 2.898 0.431 1 89.62 80 ILE A CA 1
ATOM 678 C C . ILE A 1 80 ? 20.516 2.242 -0.604 1 89.62 80 ILE A C 1
ATOM 680 O O . ILE A 1 80 ? 20.109 1.292 -1.28 1 89.62 80 ILE A O 1
ATOM 684 N N . GLU A 1 81 ? 21.719 2.699 -0.692 1 92.38 81 GLU A N 1
ATOM 685 C CA . GLU A 1 81 ? 22.688 2.148 -1.632 1 92.38 81 GLU A CA 1
ATOM 686 C C . GLU A 1 81 ? 23.031 0.703 -1.285 1 92.38 81 GLU A C 1
ATOM 688 O O . GLU A 1 81 ? 23.172 -0.14 -2.176 1 92.38 81 GLU A O 1
ATOM 693 N N . ASN A 1 82 ? 23.219 0.5 -0.04 1 94.44 82 ASN A N 1
ATOM 694 C CA . ASN A 1 82 ? 23.547 -0.853 0.404 1 94.44 82 ASN A CA 1
ATOM 695 C C . ASN A 1 82 ? 22.422 -1.832 0.058 1 94.44 82 ASN A C 1
ATOM 697 O O . ASN A 1 82 ? 22.688 -2.961 -0.362 1 94.44 82 ASN A O 1
ATOM 701 N N . LEU A 1 83 ? 21.219 -1.435 0.299 1 94.06 83 LEU A N 1
ATOM 702 C CA . LEU A 1 83 ? 20.094 -2.299 -0.018 1 94.06 83 LEU A CA 1
ATOM 703 C C . LEU A 1 83 ? 20.031 -2.594 -1.514 1 94.06 83 LEU A C 1
ATOM 705 O O . LEU A 1 83 ? 19.766 -3.729 -1.916 1 94.06 83 LEU A O 1
ATOM 709 N N . GLU A 1 84 ? 20.234 -1.547 -2.307 1 94.94 84 GLU A N 1
ATOM 710 C CA . GLU A 1 84 ? 20.266 -1.749 -3.752 1 94.94 84 GLU A CA 1
ATOM 711 C C . GLU A 1 84 ? 21.328 -2.777 -4.137 1 94.94 84 GLU A C 1
ATOM 713 O O . GLU A 1 84 ? 21.078 -3.662 -4.957 1 94.94 84 GLU A O 1
ATOM 718 N N . TYR A 1 85 ? 22.453 -2.66 -3.543 1 95.94 85 TYR A N 1
ATOM 719 C CA . TYR A 1 85 ? 23.562 -3.57 -3.84 1 95.94 85 TYR A CA 1
ATOM 720 C C . TYR A 1 85 ? 23.188 -5.008 -3.482 1 95.94 85 TYR A C 1
ATOM 722 O O . TYR A 1 85 ? 23.422 -5.926 -4.27 1 95.94 85 TYR A O 1
ATOM 730 N N . ILE A 1 86 ? 22.672 -5.203 -2.314 1 96.38 86 ILE A N 1
ATOM 731 C CA . ILE A 1 86 ? 22.344 -6.547 -1.852 1 96.38 86 ILE A CA 1
ATOM 732 C C . ILE A 1 86 ? 21.234 -7.129 -2.721 1 96.38 86 ILE A C 1
ATOM 734 O O . ILE A 1 86 ? 21.219 -8.32 -3.02 1 96.38 86 ILE A O 1
ATOM 738 N N . ALA A 1 87 ? 20.266 -6.297 -3.109 1 96.75 87 ALA A N 1
ATOM 739 C CA . ALA A 1 87 ? 19.188 -6.734 -3.998 1 96.75 87 ALA A CA 1
ATOM 740 C C . ALA A 1 87 ? 19.75 -7.223 -5.332 1 96.75 87 ALA A C 1
ATOM 742 O O . ALA A 1 87 ? 19.375 -8.297 -5.812 1 96.75 87 ALA A O 1
ATOM 743 N N . LEU A 1 88 ? 20.641 -6.457 -5.902 1 97.88 88 LEU A N 1
ATOM 744 C CA . LEU A 1 88 ? 21.266 -6.816 -7.172 1 97.88 88 LEU A CA 1
ATOM 745 C C . LEU A 1 88 ? 22.047 -8.117 -7.043 1 97.88 88 LEU A C 1
ATOM 747 O O . LEU A 1 88 ? 21.922 -9.008 -7.883 1 97.88 88 LEU A O 1
ATOM 751 N N . ASN A 1 89 ? 22.75 -8.234 -6 1 96.69 89 ASN A N 1
ATOM 752 C CA . ASN A 1 89 ? 23.547 -9.43 -5.777 1 96.69 89 ASN A CA 1
ATOM 753 C C . ASN A 1 89 ? 22.672 -10.672 -5.641 1 96.69 89 ASN A C 1
ATOM 755 O O . ASN A 1 89 ? 23.078 -11.766 -6.055 1 96.69 89 ASN A O 1
ATOM 759 N N . SER A 1 90 ? 21.562 -10.516 -5.031 1 96.38 90 SER A N 1
ATOM 760 C CA . SER A 1 90 ? 20.656 -11.641 -4.82 1 96.38 90 SER A CA 1
ATOM 761 C C . SER A 1 90 ? 20.141 -12.203 -6.145 1 96.38 90 SER A C 1
ATOM 763 O O . SER A 1 90 ? 19.703 -13.352 -6.211 1 96.38 90 SER A O 1
ATOM 765 N N . PHE A 1 91 ? 20.203 -11.461 -7.211 1 97.25 91 PHE A N 1
ATOM 766 C CA . PHE A 1 91 ? 19.797 -11.922 -8.531 1 97.25 91 PHE A CA 1
ATOM 767 C C . PHE A 1 91 ? 21 -12.023 -9.461 1 97.25 91 PHE A C 1
ATOM 769 O O . PHE A 1 91 ? 20.844 -12.094 -10.68 1 97.25 91 PHE A O 1
ATOM 776 N N . ASN A 1 92 ? 22.188 -11.945 -8.852 1 96 92 ASN A N 1
ATOM 777 C CA . ASN A 1 92 ? 23.453 -12.109 -9.555 1 96 92 ASN A CA 1
ATOM 778 C C . ASN A 1 92 ? 23.656 -11.023 -10.609 1 96 92 ASN A C 1
ATOM 780 O O . ASN A 1 92 ? 24.094 -11.312 -11.727 1 96 92 ASN A O 1
ATOM 784 N N . LEU A 1 93 ? 23.281 -9.836 -10.281 1 97.56 93 LEU A N 1
ATOM 785 C CA . LEU A 1 93 ? 23.438 -8.688 -11.164 1 97.56 93 LEU A CA 1
ATOM 786 C C . LEU A 1 93 ? 24.547 -7.758 -10.664 1 97.56 93 LEU A C 1
ATOM 788 O O . LEU A 1 93 ? 24.812 -7.691 -9.461 1 97.56 93 LEU A O 1
ATOM 792 N N . GLN A 1 94 ? 25.141 -7.047 -11.57 1 96.25 94 GLN A N 1
ATOM 793 C CA . GLN A 1 94 ? 26.203 -6.113 -11.234 1 96.25 94 GLN A CA 1
ATOM 794 C C . GLN A 1 94 ? 25.703 -4.672 -11.234 1 96.25 94 GLN A C 1
ATOM 796 O O . GLN A 1 94 ? 24.969 -4.266 -12.148 1 96.25 94 GLN A O 1
ATOM 801 N N . LYS A 1 95 ? 26.125 -3.961 -10.289 1 95.31 95 LYS A N 1
ATOM 802 C CA . LYS A 1 95 ? 25.703 -2.58 -10.094 1 95.31 95 LYS A CA 1
ATOM 803 C C . LYS A 1 95 ? 26.094 -1.707 -11.281 1 95.31 95 LYS A C 1
ATOM 805 O O . LYS A 1 95 ? 25.453 -0.685 -11.547 1 95.31 95 LYS A O 1
ATOM 810 N N . LYS A 1 96 ? 27.094 -2.061 -11.992 1 94.38 96 LYS A N 1
ATOM 811 C CA . LYS A 1 96 ? 27.562 -1.312 -13.156 1 94.38 96 LYS A CA 1
ATOM 812 C C . LYS A 1 96 ? 26.516 -1.318 -14.273 1 94.38 96 LYS A C 1
ATOM 814 O O . LYS A 1 96 ? 26.391 -0.344 -15.016 1 94.38 96 LYS A O 1
ATOM 819 N N . TYR A 1 97 ? 25.719 -2.373 -14.344 1 96 97 TYR A N 1
ATOM 820 C CA . TYR A 1 97 ? 24.844 -2.564 -15.5 1 96 97 TYR A CA 1
ATOM 821 C C . TYR A 1 97 ? 23.391 -2.475 -15.102 1 96 97 TYR A C 1
ATOM 823 O O . TYR A 1 97 ? 22.516 -2.285 -15.953 1 96 97 TYR A O 1
ATOM 831 N N . TRP A 1 98 ? 23.156 -2.689 -13.836 1 97.94 98 TRP A N 1
ATOM 832 C CA . TRP A 1 98 ? 21.766 -2.754 -13.391 1 97.94 98 TRP A CA 1
ATOM 833 C C . TRP A 1 98 ? 21.547 -1.909 -12.141 1 97.94 98 TRP A C 1
ATOM 835 O O . TRP A 1 98 ? 22.453 -1.778 -11.312 1 97.94 98 TRP A O 1
ATOM 845 N N . GLY A 1 99 ? 20.359 -1.238 -12.055 1 96.94 99 GLY A N 1
ATOM 846 C CA . GLY A 1 99 ? 19.859 -0.646 -10.828 1 96.94 99 GLY A CA 1
ATOM 847 C C . GLY A 1 99 ? 18.625 -1.361 -10.281 1 96.94 99 GLY A C 1
ATOM 848 O O . GLY A 1 99 ? 18.078 -2.244 -10.938 1 96.94 99 GLY A O 1
ATOM 849 N N . CYS A 1 100 ? 18.312 -1.023 -9.094 1 96 100 CYS A N 1
ATOM 850 C CA . CYS A 1 100 ? 17.156 -1.656 -8.445 1 96 100 CYS A CA 1
ATOM 851 C C . CYS A 1 100 ? 16.422 -0.667 -7.555 1 96 100 CYS A C 1
ATOM 853 O O . CYS A 1 100 ? 17.047 0.165 -6.895 1 96 100 CYS A O 1
ATOM 855 N N . LEU A 1 101 ? 15.156 -0.694 -7.574 1 91.56 101 LEU A N 1
ATOM 856 C CA . LEU A 1 101 ? 14.32 0.079 -6.66 1 91.56 101 LEU A CA 1
ATOM 857 C C . LEU A 1 101 ? 13.219 -0.788 -6.07 1 91.56 101 LEU A C 1
ATOM 859 O O . LEU A 1 101 ? 12.781 -1.758 -6.691 1 91.56 101 LEU A O 1
ATOM 863 N N . ILE A 1 102 ? 12.859 -0.509 -4.867 1 89.25 102 ILE A N 1
ATOM 864 C CA . ILE A 1 102 ? 11.797 -1.223 -4.168 1 89.25 102 ILE A CA 1
ATOM 865 C C . ILE A 1 102 ? 10.617 -0.287 -3.936 1 89.25 102 ILE A C 1
ATOM 867 O O . ILE A 1 102 ? 10.797 0.856 -3.508 1 89.25 102 ILE A O 1
ATOM 871 N N . SER A 1 103 ? 9.461 -0.699 -4.328 1 82.44 103 SER A N 1
ATOM 872 C CA . SER A 1 103 ? 8.242 0.083 -4.145 1 82.44 103 SER A CA 1
ATOM 873 C C . SER A 1 103 ? 7.234 -0.66 -3.271 1 82.44 103 SER A C 1
ATOM 875 O O . SER A 1 103 ? 6.832 -1.778 -3.596 1 82.44 103 SER A O 1
ATOM 877 N N . ASN A 1 104 ? 6.84 0.016 -2.154 1 70.75 104 ASN A N 1
ATOM 878 C CA . ASN A 1 104 ? 5.918 -0.605 -1.208 1 70.75 104 ASN A CA 1
ATOM 879 C C . ASN A 1 104 ? 4.469 -0.479 -1.672 1 70.75 104 ASN A C 1
ATOM 881 O O . ASN A 1 104 ? 3.871 0.593 -1.569 1 70.75 104 ASN A O 1
ATOM 885 N N . VAL A 1 105 ? 4.094 -1.104 -2.688 1 59.97 105 VAL A N 1
ATOM 886 C CA . VAL A 1 105 ? 2.697 -1.104 -3.111 1 59.97 105 VAL A CA 1
ATOM 887 C C . VAL A 1 105 ? 2.08 -2.477 -2.857 1 59.97 105 VAL A C 1
ATOM 889 O O . VAL A 1 105 ? 2.701 -3.506 -3.133 1 59.97 105 VAL A O 1
ATOM 892 N N . SER A 1 106 ? 1.141 -2.508 -1.907 1 51.84 106 SER A N 1
ATOM 893 C CA . SER A 1 106 ? 0.498 -3.791 -1.643 1 51.84 106 SER A CA 1
ATOM 894 C C . SER A 1 106 ? -0.377 -4.223 -2.814 1 51.84 106 SER A C 1
ATOM 896 O O . SER A 1 106 ? -1.106 -3.408 -3.385 1 51.84 106 SER A O 1
ATOM 898 N N . LEU A 1 107 ? 0.079 -5.238 -3.625 1 47.44 107 LEU A N 1
ATOM 899 C CA . LEU A 1 107 ? -0.819 -5.895 -4.57 1 47.44 107 LEU A CA 1
ATOM 900 C C . LEU A 1 107 ? -1.826 -6.777 -3.84 1 47.44 107 LEU A C 1
ATOM 902 O O . LEU A 1 107 ? -1.497 -7.391 -2.822 1 47.44 107 LEU A O 1
ATOM 906 N N . ASN A 1 108 ? -3.025 -6.277 -3.732 1 43.44 108 ASN A N 1
ATOM 907 C CA . ASN A 1 108 ? -3.992 -7.246 -3.223 1 43.44 108 ASN A CA 1
ATOM 908 C C . ASN A 1 108 ? -3.814 -8.609 -3.877 1 43.44 108 ASN A C 1
ATOM 910 O O . ASN A 1 108 ? -3.229 -8.719 -4.957 1 43.44 108 ASN A O 1
ATOM 914 N N . ASN A 1 109 ? -4.414 -9.547 -3.312 1 41.38 109 ASN A N 1
ATOM 915 C CA . ASN A 1 109 ? -4.527 -10.938 -3.738 1 41.38 109 ASN A CA 1
ATOM 916 C C . ASN A 1 109 ? -4.914 -11.047 -5.211 1 41.38 109 ASN A C 1
ATOM 918 O O . ASN A 1 109 ? -5.879 -10.422 -5.652 1 41.38 109 ASN A O 1
ATOM 922 N N . ASN A 1 110 ? -4.367 -12.023 -5.918 1 42.22 110 ASN A N 1
ATOM 923 C CA . ASN A 1 110 ? -4.516 -12.766 -7.16 1 42.22 110 ASN A CA 1
ATOM 924 C C . ASN A 1 110 ? -4.828 -11.844 -8.336 1 42.22 110 ASN A C 1
ATOM 926 O O . ASN A 1 110 ? -5.219 -12.312 -9.406 1 42.22 110 ASN A O 1
ATOM 930 N N . LYS A 1 111 ? -5.027 -10.398 -7.836 1 48.25 111 LYS A N 1
ATOM 931 C CA . LYS A 1 111 ? -5.355 -9.641 -9.039 1 48.25 111 LYS A CA 1
ATOM 932 C C . LYS A 1 111 ? -4.09 -9.203 -9.773 1 48.25 111 LYS A C 1
ATOM 934 O O . LYS A 1 111 ? -3.006 -9.164 -9.195 1 48.25 111 LYS A O 1
ATOM 939 N N . SER A 1 112 ? -4.367 -9.148 -11.008 1 56.19 112 SER A N 1
ATOM 940 C CA . SER A 1 112 ? -3.406 -8.633 -11.977 1 56.19 112 SER A CA 1
ATOM 941 C C . SER A 1 112 ? -2.859 -7.277 -11.555 1 56.19 112 SER A C 1
ATOM 943 O O . SER A 1 112 ? -3.488 -6.566 -10.773 1 56.19 112 SER A O 1
ATOM 945 N N . ILE A 1 113 ? -1.619 -7.152 -11.586 1 64.19 113 ILE A N 1
ATOM 946 C CA . ILE A 1 113 ? -0.968 -5.859 -11.398 1 64.19 113 ILE A CA 1
ATOM 947 C C . ILE A 1 113 ? -1.859 -4.746 -11.945 1 64.19 113 ILE A C 1
ATOM 949 O O . ILE A 1 113 ? -2.391 -4.855 -13.055 1 64.19 113 ILE A O 1
ATOM 953 N N . ASP A 1 114 ? -2.141 -3.85 -11.008 1 67.94 114 ASP A N 1
ATOM 954 C CA . ASP A 1 114 ? -3.107 -2.814 -11.359 1 67.94 114 ASP A CA 1
ATOM 955 C C . ASP A 1 114 ? -2.553 -1.878 -12.43 1 67.94 114 ASP A C 1
ATOM 957 O O . ASP A 1 114 ? -1.336 -1.787 -12.609 1 67.94 114 ASP A O 1
ATOM 961 N N . ASP A 1 115 ? -3.48 -1.347 -13.102 1 72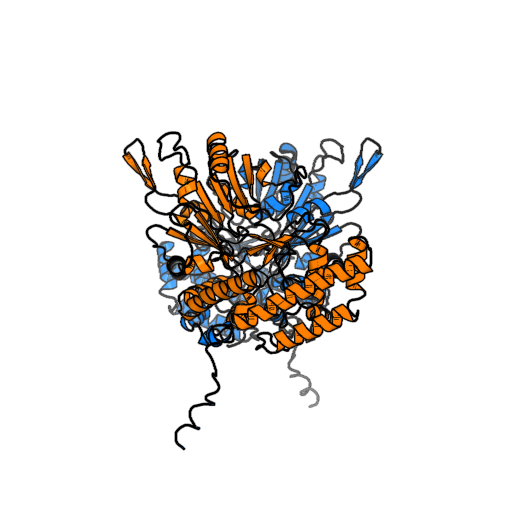.06 115 ASP A N 1
ATOM 962 C CA . ASP A 1 115 ? -3.197 -0.436 -14.211 1 72.06 115 ASP A CA 1
ATOM 963 C C . ASP A 1 115 ? -2.361 0.752 -13.742 1 72.06 115 ASP A C 1
ATOM 965 O O . ASP A 1 115 ? -1.545 1.282 -14.5 1 72.06 115 ASP A O 1
ATOM 969 N N . TYR A 1 116 ? -2.471 0.983 -12.562 1 71.81 116 TYR A N 1
ATOM 970 C CA . TYR A 1 116 ? -1.786 2.168 -12.055 1 71.81 116 TYR A CA 1
ATOM 971 C C . TYR A 1 116 ? -0.294 1.906 -11.891 1 71.81 116 TYR A C 1
ATOM 973 O O . TYR A 1 116 ? 0.527 2.803 -12.094 1 71.81 116 TYR A O 1
ATOM 981 N N . PHE A 1 117 ? 0.038 0.741 -11.523 1 78.38 117 PHE A N 1
ATOM 982 C CA . PHE A 1 117 ? 1.445 0.36 -11.531 1 78.38 117 PHE A CA 1
ATOM 983 C C . PHE A 1 117 ? 2.043 0.517 -12.922 1 78.38 117 PHE A C 1
ATOM 985 O O . PHE A 1 117 ? 3.154 1.029 -13.07 1 78.38 117 PHE A O 1
ATOM 992 N N . PHE A 1 118 ? 1.268 0.12 -13.852 1 82.81 118 PHE A N 1
ATOM 993 C CA . PHE A 1 118 ? 1.77 0.166 -15.219 1 82.81 118 PHE A CA 1
ATOM 994 C C . PHE A 1 118 ? 1.88 1.604 -15.703 1 82.81 118 PHE A C 1
ATOM 996 O O . PHE A 1 118 ? 2.793 1.94 -16.469 1 82.81 118 PHE A O 1
ATOM 1003 N N . ILE A 1 119 ? 0.989 2.373 -15.305 1 79.06 119 ILE A N 1
ATOM 1004 C CA . ILE A 1 119 ? 1.063 3.781 -15.68 1 79.06 119 ILE A CA 1
ATOM 1005 C C . ILE A 1 119 ? 2.328 4.406 -15.086 1 79.06 119 ILE A C 1
ATOM 1007 O O . ILE A 1 119 ? 2.988 5.215 -15.734 1 79.06 119 ILE A O 1
ATOM 1011 N N . LYS A 1 120 ? 2.639 3.99 -13.875 1 78.81 120 LYS A N 1
ATOM 1012 C CA . LYS A 1 120 ? 3.879 4.449 -13.25 1 78.81 120 LYS A CA 1
ATOM 1013 C C . LYS A 1 120 ? 5.098 3.947 -14.023 1 78.81 120 LYS A C 1
ATOM 1015 O O . LYS A 1 120 ? 6.055 4.695 -14.234 1 78.81 120 LYS A O 1
ATOM 1020 N N . LEU A 1 121 ? 4.961 2.771 -14.43 1 82.44 121 LEU A N 1
ATOM 1021 C CA . LEU A 1 121 ? 6.094 2.104 -15.062 1 82.44 121 LEU A CA 1
ATOM 1022 C C . LEU A 1 121 ? 6.34 2.668 -16.453 1 82.44 121 LEU A C 1
ATOM 1024 O O . LEU A 1 121 ? 7.488 2.928 -16.828 1 82.44 121 LEU A O 1
ATOM 1028 N N . TYR A 1 122 ? 5.25 2.998 -17.219 1 79.5 122 TYR A N 1
ATOM 1029 C CA . TYR A 1 122 ? 5.355 3.428 -18.609 1 79.5 122 TYR A CA 1
ATOM 1030 C C . TYR A 1 122 ? 5.504 4.941 -18.703 1 79.5 122 TYR A C 1
ATOM 1032 O O . TYR A 1 122 ? 6.051 5.461 -19.672 1 79.5 122 TYR A O 1
ATOM 1040 N N . GLY A 1 123 ? 4.84 5.598 -17.812 1 69.88 123 GLY A N 1
ATOM 1041 C CA . GLY A 1 123 ? 4.5 7.008 -17.906 1 69.88 123 GLY A CA 1
ATOM 1042 C C . GLY A 1 123 ? 5.691 7.887 -18.25 1 69.88 123 GLY A C 1
ATOM 1043 O O . GLY A 1 123 ? 5.539 8.938 -18.875 1 69.88 123 GLY A O 1
ATOM 1044 N N . HIS A 1 124 ? 6.766 7.469 -17.844 1 66.62 124 HIS A N 1
ATOM 1045 C CA . HIS A 1 124 ? 7.863 8.406 -18.062 1 66.62 124 HIS A CA 1
ATOM 1046 C C . HIS A 1 124 ? 8.641 8.055 -19.328 1 66.62 124 HIS A C 1
ATOM 1048 O O . HIS A 1 124 ? 9.57 8.766 -19.703 1 66.62 124 HIS A O 1
ATOM 1054 N N . PHE A 1 125 ? 8.289 6.961 -19.859 1 64.88 125 PHE A N 1
ATOM 1055 C CA . PHE A 1 125 ? 8.992 6.559 -21.078 1 64.88 125 PHE A CA 1
ATOM 1056 C C . PHE A 1 125 ? 8.242 7.047 -22.312 1 64.88 125 PHE A C 1
ATOM 1058 O O . PHE A 1 125 ? 8.82 7.141 -23.391 1 64.88 125 PHE A O 1
ATOM 1065 N N . LEU A 1 126 ? 6.914 7.211 -22.062 1 62.34 126 LEU A N 1
ATOM 1066 C CA . LEU A 1 126 ? 6.133 7.242 -23.297 1 62.34 126 LEU A CA 1
ATOM 1067 C C . LEU A 1 126 ? 5.297 8.516 -23.375 1 62.34 126 LEU A C 1
ATOM 1069 O O . LEU A 1 126 ? 4.895 9.062 -22.344 1 62.34 126 LEU A O 1
ATOM 1073 N N . LYS A 1 127 ? 5.555 9.164 -24.453 1 60.25 127 LYS A N 1
ATOM 1074 C CA . LYS A 1 127 ? 4.605 10.211 -24.812 1 60.25 127 LYS A CA 1
ATOM 1075 C C . LYS A 1 127 ? 3.207 9.633 -25.016 1 60.25 127 LYS A C 1
ATOM 1077 O O . LYS A 1 127 ? 3.035 8.414 -25.094 1 60.25 127 LYS A O 1
ATOM 1082 N N . LYS A 1 128 ? 2.322 10.453 -25.109 1 61.62 128 LYS A N 1
ATOM 1083 C CA . LYS A 1 128 ? 0.954 10.094 -25.469 1 61.62 128 LYS A CA 1
ATOM 1084 C C . LYS A 1 128 ? 0.916 9.336 -26.781 1 61.62 128 LYS A C 1
ATOM 1086 O O . LYS A 1 128 ? 1.672 9.648 -27.703 1 61.62 128 LYS A O 1
ATOM 1091 N N . GLU A 1 129 ? 0.381 8.07 -26.828 1 68.88 129 GLU A N 1
ATOM 1092 C CA . GLU A 1 129 ? 0.101 7.285 -28.031 1 68.88 129 GLU A CA 1
ATOM 1093 C C . GLU A 1 129 ? 1.196 6.254 -28.281 1 68.88 129 GLU A C 1
ATOM 1095 O O . GLU A 1 129 ? 1.355 5.773 -29.406 1 68.88 129 GLU A O 1
ATOM 1100 N N . CYS A 1 130 ? 1.853 6.043 -27.25 1 81.44 130 CYS A N 1
ATOM 1101 C CA . CYS A 1 130 ? 2.855 4.992 -27.391 1 81.44 130 CYS A CA 1
ATOM 1102 C C . CYS A 1 130 ? 2.199 3.635 -27.609 1 81.44 130 CYS A C 1
ATOM 1104 O O . CYS A 1 130 ? 1.087 3.395 -27.125 1 81.44 130 CYS A O 1
ATOM 1106 N N . LYS A 1 131 ? 2.863 2.83 -28.453 1 90.19 131 LYS A N 1
ATOM 1107 C CA . LYS A 1 131 ? 2.375 1.493 -28.766 1 90.19 131 LYS A CA 1
ATOM 1108 C C . LYS A 1 131 ? 2.965 0.449 -27.828 1 90.19 131 LYS A C 1
ATOM 1110 O O . LYS A 1 131 ? 4.184 0.342 -27.703 1 90.19 131 LYS A O 1
ATOM 1115 N N . ILE A 1 132 ? 2.082 -0.306 -27.203 1 91.81 132 ILE A N 1
ATOM 1116 C CA . ILE A 1 132 ? 2.521 -1.298 -26.219 1 91.81 132 ILE A CA 1
ATOM 1117 C C . ILE A 1 132 ? 1.998 -2.676 -26.625 1 91.81 132 ILE A C 1
ATOM 1119 O O . ILE A 1 132 ? 0.795 -2.855 -26.828 1 91.81 132 ILE A O 1
ATOM 1123 N N . LEU A 1 133 ? 2.924 -3.588 -26.781 1 93.56 133 LEU A N 1
ATOM 1124 C CA . LEU A 1 133 ? 2.564 -4.988 -26.984 1 93.56 133 LEU A CA 1
ATOM 1125 C C . LEU A 1 133 ? 2.672 -5.766 -25.672 1 93.56 133 LEU A C 1
ATOM 1127 O O . LEU A 1 133 ? 3.748 -5.836 -25.078 1 93.56 133 LEU A O 1
ATOM 1131 N N . ARG A 1 134 ? 1.589 -6.336 -25.234 1 93.06 134 ARG A N 1
ATOM 1132 C CA . ARG A 1 134 ? 1.572 -7.125 -24.016 1 93.06 134 ARG A CA 1
ATOM 1133 C C . ARG A 1 134 ? 1.374 -8.609 -24.312 1 93.06 134 ARG A C 1
ATOM 1135 O O . ARG A 1 134 ? 0.409 -8.984 -24.984 1 93.06 134 ARG A O 1
ATOM 1142 N N . ILE A 1 135 ? 2.273 -9.359 -23.812 1 92.62 135 ILE A N 1
ATOM 1143 C CA . ILE A 1 135 ? 2.219 -10.805 -23.984 1 92.62 135 ILE A CA 1
ATOM 1144 C C . ILE A 1 135 ? 2.023 -11.477 -22.641 1 92.62 135 ILE A C 1
ATOM 1146 O O . ILE A 1 135 ? 2.852 -11.328 -21.734 1 92.62 135 ILE A O 1
ATOM 1150 N N . ASN A 1 136 ? 0.938 -12.188 -22.469 1 91.38 136 ASN A N 1
ATOM 1151 C CA . ASN A 1 136 ? 0.656 -12.844 -21.188 1 91.38 136 ASN A CA 1
ATOM 1152 C C . ASN A 1 136 ? -0.006 -14.203 -21.391 1 91.38 136 ASN A C 1
ATOM 1154 O O . ASN A 1 136 ? -0.429 -14.539 -22.5 1 91.38 136 ASN A O 1
ATOM 1158 N N . TYR A 1 137 ? 0.08 -15.039 -20.359 1 91.44 137 TYR A N 1
ATOM 1159 C CA . TYR A 1 137 ? -0.693 -16.266 -20.281 1 91.44 137 TYR A CA 1
ATOM 1160 C C . TYR A 1 137 ? -2.043 -16.031 -19.609 1 91.44 137 TYR A C 1
ATOM 1162 O O . TYR A 1 137 ? -2.109 -15.523 -18.5 1 91.44 137 TYR A O 1
ATOM 1170 N N . CYS A 1 138 ? -3.09 -16.344 -20.266 1 89.25 138 CYS A N 1
ATOM 1171 C CA . CYS A 1 138 ? -4.43 -16 -19.812 1 89.25 138 CYS A CA 1
ATOM 1172 C C . CYS A 1 138 ? -5.105 -17.203 -19.156 1 89.25 138 CYS A C 1
ATOM 1174 O O . CYS A 1 138 ? -5.109 -18.297 -19.703 1 89.25 138 CYS A O 1
ATOM 1176 N N . LEU A 1 139 ? -5.691 -16.984 -18.031 1 89.75 139 LEU A N 1
ATOM 1177 C CA . LEU A 1 139 ? -6.398 -18.016 -17.297 1 89.75 139 LEU A CA 1
ATOM 1178 C C . LEU A 1 139 ? -7.891 -17.984 -17.594 1 89.75 139 LEU A C 1
ATOM 1180 O O . LEU A 1 139 ? -8.633 -18.875 -17.203 1 89.75 139 LEU A O 1
ATOM 1184 N N . GLU A 1 140 ? -8.281 -16.859 -18.203 1 84.5 140 GLU A N 1
ATOM 1185 C CA . GLU A 1 140 ? -9.703 -16.656 -18.469 1 84.5 140 GLU A CA 1
ATOM 1186 C C . GLU A 1 140 ? -10.039 -16.969 -19.922 1 84.5 140 GLU A C 1
ATOM 1188 O O . GLU A 1 140 ? -9.148 -17.047 -20.781 1 84.5 140 GLU A O 1
ATOM 1193 N N . GLN A 1 141 ? -11.398 -17.312 -20.062 1 71.62 141 GLN A N 1
ATOM 1194 C CA . GLN A 1 141 ? -11.891 -17.5 -21.438 1 71.62 141 GLN A CA 1
ATOM 1195 C C . GLN A 1 141 ? -12.047 -16.141 -22.141 1 71.62 141 GLN A C 1
ATOM 1197 O O . GLN A 1 141 ? -12.289 -15.125 -21.484 1 71.62 141 GLN A O 1
ATOM 1202 N N . ASN A 1 142 ? -11.727 -16.125 -23.438 1 58.19 142 ASN A N 1
ATOM 1203 C CA . ASN A 1 142 ? -11.797 -14.93 -24.266 1 58.19 142 ASN A CA 1
ATOM 1204 C C . ASN A 1 142 ? -13.117 -14.188 -24.062 1 58.19 142 ASN A C 1
ATOM 1206 O O . ASN A 1 142 ? -14.188 -14.727 -24.328 1 58.19 142 ASN A O 1
ATOM 1210 N N . ILE A 1 143 ? -13.453 -13.602 -23.062 1 50.84 143 ILE A N 1
ATOM 1211 C CA . ILE A 1 143 ? -14.633 -12.75 -23.203 1 50.84 143 ILE A CA 1
ATOM 1212 C C . ILE A 1 143 ? -14.297 -11.547 -24.078 1 50.84 143 ILE A C 1
ATOM 1214 O O . ILE A 1 143 ? -13.406 -10.758 -23.75 1 50.84 143 ILE A O 1
ATOM 1218 N N . GLU A 1 144 ? -14.516 -11.75 -25.422 1 47.44 144 GLU A N 1
ATOM 1219 C CA . GLU A 1 144 ? -14.359 -10.625 -26.328 1 47.44 144 GLU A CA 1
ATOM 1220 C C . GLU A 1 144 ? -14.453 -9.289 -25.594 1 47.44 144 GLU A C 1
ATOM 1222 O O . GLU A 1 144 ? -13.641 -8.391 -25.812 1 47.44 144 GLU A O 1
ATOM 1227 N N . ASN A 1 145 ? -15.836 -8.859 -25.406 1 43.16 145 ASN A N 1
ATOM 1228 C CA . ASN A 1 145 ? -16.469 -7.547 -25.422 1 43.16 145 ASN A CA 1
ATOM 1229 C C . ASN A 1 145 ? -16.203 -6.77 -24.141 1 43.16 145 ASN A C 1
ATOM 1231 O O . ASN A 1 145 ? -16.766 -5.688 -23.938 1 43.16 145 ASN A O 1
ATOM 1235 N N . ASN A 1 146 ? -16.078 -7.402 -23.141 1 43.28 146 ASN A N 1
ATOM 1236 C CA . ASN A 1 146 ? -16.281 -6.402 -22.109 1 43.28 146 ASN A CA 1
ATOM 1237 C C . ASN A 1 146 ? -15.133 -5.402 -22.047 1 43.28 146 ASN A C 1
ATOM 1239 O O . ASN A 1 146 ? -14.047 -5.734 -21.562 1 43.28 146 ASN A O 1
ATOM 1243 N N . VAL A 1 147 ? -15.039 -4.719 -23.125 1 43.56 147 VAL A N 1
ATOM 1244 C CA . VAL A 1 147 ? -14.289 -3.469 -23.203 1 43.56 147 VAL A CA 1
ATOM 1245 C C . VAL A 1 147 ? -14.234 -2.818 -21.828 1 43.56 147 VAL A C 1
ATOM 1247 O O . VAL A 1 147 ? -15.148 -2.088 -21.438 1 43.56 147 VAL A O 1
ATOM 1250 N N . SER A 1 148 ? -14.188 -3.51 -20.891 1 45.75 148 SER A N 1
ATOM 1251 C CA . SER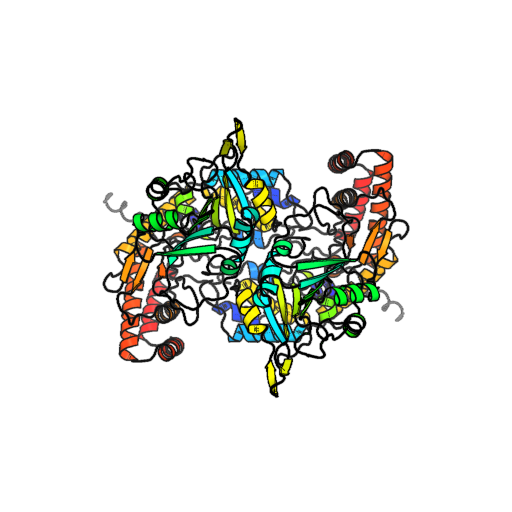 A 1 148 ? -14.047 -2.756 -19.656 1 45.75 148 SER A CA 1
ATOM 1252 C C . SER A 1 148 ? -13.023 -1.637 -19.797 1 45.75 148 SER A C 1
ATOM 1254 O O . SER A 1 148 ? -12.102 -1.732 -20.594 1 45.75 148 SER A O 1
ATOM 1256 N N . ASN A 1 149 ? -13.32 -0.448 -19.375 1 51.44 149 ASN A N 1
ATOM 1257 C CA . ASN A 1 149 ? -12.727 0.86 -19.109 1 51.44 149 ASN A CA 1
ATOM 1258 C C . ASN A 1 149 ? -11.32 0.736 -18.531 1 51.44 149 ASN A C 1
ATOM 1260 O O . ASN A 1 149 ? -11.109 0.973 -17.344 1 51.44 149 ASN A O 1
ATOM 1264 N N . ASP A 1 150 ? -10.484 -0.127 -19.312 1 60.81 150 ASP A N 1
ATOM 1265 C CA . ASP A 1 150 ? -9.07 -0.137 -18.938 1 60.81 150 ASP A CA 1
ATOM 1266 C C . ASP A 1 150 ? -8.438 1.235 -19.156 1 60.81 150 ASP A C 1
ATOM 1268 O O . ASP A 1 150 ? -8.367 1.728 -20.281 1 60.81 150 ASP A O 1
ATOM 1272 N N . ILE A 1 151 ? -8.242 1.921 -18.203 1 68.38 151 ILE A N 1
ATOM 1273 C CA . ILE A 1 151 ? -7.617 3.238 -18.25 1 68.38 151 ILE A CA 1
ATOM 1274 C C . ILE A 1 151 ? -6.375 3.186 -19.141 1 68.38 151 ILE A C 1
ATOM 1276 O O . ILE A 1 151 ? -6.059 4.152 -19.828 1 68.38 151 ILE A O 1
ATOM 1280 N N . MET A 1 152 ? -5.824 1.979 -19.312 1 74.5 152 MET A N 1
ATOM 1281 C CA . MET A 1 152 ? -4.602 1.849 -20.094 1 74.5 152 MET A CA 1
ATOM 1282 C C . MET A 1 152 ? -4.898 1.958 -21.578 1 74.5 152 MET A C 1
ATOM 1284 O O . MET A 1 152 ? -4.125 2.561 -22.328 1 74.5 152 MET A O 1
ATOM 1288 N N . GLN A 1 153 ? -6.012 1.386 -21.938 1 72.12 153 GLN A N 1
ATOM 1289 C CA . GLN A 1 153 ? -6.371 1.414 -23.359 1 72.12 153 GLN A CA 1
ATOM 1290 C C . GLN A 1 153 ? -6.762 2.822 -23.797 1 72.12 153 GLN A C 1
ATOM 1292 O O . GLN A 1 153 ? -6.684 3.152 -24.984 1 72.12 153 GLN A O 1
ATOM 1297 N N . ASN A 1 154 ? -7.125 3.553 -22.797 1 70.94 154 ASN A N 1
ATOM 1298 C CA . ASN A 1 154 ? -7.465 4.941 -23.078 1 70.94 154 ASN A CA 1
ATOM 1299 C C . ASN A 1 154 ? -6.215 5.809 -23.203 1 70.94 154 ASN A C 1
ATOM 1301 O O . ASN A 1 154 ? -6.238 6.852 -23.859 1 70.94 154 ASN A O 1
ATOM 1305 N N . LEU A 1 155 ? -5.199 5.332 -22.641 1 72.94 155 LEU A N 1
ATOM 1306 C CA . LEU A 1 155 ? -3.992 6.152 -22.578 1 72.94 155 LEU A CA 1
ATOM 1307 C C . LEU A 1 155 ? -3 5.738 -23.656 1 72.94 155 LEU A C 1
ATOM 1309 O O . LEU A 1 155 ? -2.285 6.582 -24.203 1 72.94 155 LEU A O 1
ATOM 1313 N N . TYR A 1 156 ? -3.025 4.441 -23.938 1 80.12 156 TYR A N 1
ATOM 1314 C CA . TYR A 1 156 ? -2.016 3.889 -24.844 1 80.12 156 TYR A CA 1
ATOM 1315 C C . TYR A 1 156 ? -2.658 3.027 -25.922 1 80.12 156 TYR A C 1
ATOM 1317 O O . TYR A 1 156 ? -3.812 2.615 -25.797 1 80.12 156 TYR A O 1
ATOM 1325 N N . ASN A 1 157 ? -1.916 2.93 -27.031 1 87.25 157 ASN A N 1
ATOM 1326 C CA . ASN A 1 157 ? -2.287 1.935 -28.031 1 87.25 157 ASN A CA 1
ATOM 1327 C C . ASN A 1 157 ? -1.748 0.553 -27.672 1 87.25 157 ASN A C 1
ATOM 1329 O O . ASN A 1 157 ? -0.556 0.285 -27.844 1 87.25 157 ASN A O 1
ATOM 1333 N N . ILE A 1 158 ? -2.693 -0.301 -27.266 1 90.19 158 ILE A N 1
ATOM 1334 C CA . ILE A 1 158 ? -2.227 -1.557 -26.688 1 90.19 158 ILE A CA 1
ATOM 1335 C C . ILE A 1 158 ? -2.766 -2.73 -27.5 1 90.19 158 ILE A C 1
ATOM 1337 O O . ILE A 1 158 ? -3.951 -2.768 -27.828 1 90.19 158 ILE A O 1
ATOM 1341 N N . ILE A 1 159 ? -1.877 -3.619 -27.859 1 92 159 ILE A N 1
ATOM 1342 C CA . ILE A 1 159 ? -2.26 -4.938 -28.359 1 92 159 ILE A CA 1
ATOM 1343 C C . ILE A 1 159 ? -1.922 -5.996 -27.312 1 92 159 ILE A C 1
ATOM 1345 O O . ILE A 1 159 ? -0.799 -6.039 -26.797 1 92 159 ILE A O 1
ATOM 1349 N N . ASN A 1 160 ? -2.92 -6.781 -26.984 1 90.75 160 ASN A N 1
ATOM 1350 C CA . ASN A 1 160 ? -2.734 -7.863 -26.016 1 90.75 160 ASN A CA 1
ATOM 1351 C C . ASN A 1 160 ? -2.705 -9.227 -26.719 1 90.75 160 ASN A C 1
ATOM 1353 O O . ASN A 1 160 ? -3.652 -9.594 -27.406 1 90.75 160 ASN A O 1
ATOM 1357 N N . ILE A 1 161 ? -1.596 -9.883 -26.547 1 91.25 161 ILE A N 1
ATOM 1358 C CA . ILE A 1 161 ? -1.52 -11.281 -26.953 1 91.25 161 ILE A CA 1
ATOM 1359 C C . ILE A 1 161 ? -1.748 -12.18 -25.734 1 91.25 161 ILE A C 1
ATOM 1361 O O . ILE A 1 161 ? -0.907 -12.242 -24.828 1 91.25 161 ILE A O 1
ATOM 1365 N N . LYS A 1 162 ? -2.891 -12.836 -25.734 1 89.25 162 LYS A N 1
ATOM 1366 C CA . LYS A 1 162 ? -3.281 -13.703 -24.625 1 89.25 162 LYS A CA 1
ATOM 1367 C C . LYS A 1 162 ? -3.105 -15.18 -25 1 89.25 162 LYS A C 1
ATOM 1369 O O . LYS A 1 162 ? -3.938 -15.75 -25.703 1 89.25 162 LYS A O 1
ATOM 1374 N N . ASN A 1 163 ? -2.078 -15.773 -24.391 1 87.12 163 ASN A N 1
ATOM 1375 C CA . ASN A 1 163 ? -1.791 -17.172 -24.656 1 87.12 163 ASN A CA 1
ATOM 1376 C C . ASN A 1 163 ? -2.512 -18.094 -23.672 1 87.12 163 ASN A C 1
ATOM 1378 O O . ASN A 1 163 ? -2.693 -17.75 -22.516 1 87.12 163 ASN A O 1
ATOM 1382 N N . ARG A 1 164 ? -2.895 -19.281 -24.188 1 86.69 164 ARG A N 1
ATOM 1383 C CA . ARG A 1 164 ? -3.492 -20.297 -23.344 1 86.69 164 ARG A CA 1
ATOM 1384 C C . ARG A 1 164 ? -2.715 -21.609 -23.422 1 86.69 164 ARG A C 1
ATOM 1386 O O . ARG A 1 164 ? -2.971 -22.531 -22.641 1 86.69 164 ARG A O 1
ATOM 1393 N N . ASN A 1 165 ? -1.88 -21.531 -24.375 1 88.75 165 ASN A N 1
ATOM 1394 C CA . ASN A 1 165 ? -0.954 -22.641 -24.594 1 88.75 165 ASN A CA 1
ATOM 1395 C C . ASN A 1 165 ? 0.479 -22.156 -24.766 1 88.75 165 ASN A C 1
ATOM 1397 O O . ASN A 1 165 ? 0.786 -21 -24.453 1 88.75 165 ASN A O 1
ATOM 1401 N N . GLU A 1 166 ? 1.263 -23.062 -25.062 1 88.62 166 GLU A N 1
ATOM 1402 C CA . GLU A 1 166 ? 2.633 -22.625 -25.328 1 88.62 166 GLU A CA 1
ATOM 1403 C C . GLU A 1 166 ? 2.666 -21.516 -26.359 1 88.62 166 GLU A C 1
ATOM 1405 O O . GLU A 1 166 ? 1.954 -21.562 -27.375 1 88.62 166 GLU A O 1
ATOM 1410 N N . PRO A 1 167 ? 3.4 -20.547 -26.062 1 88.25 167 PRO A N 1
ATOM 1411 C CA . PRO A 1 167 ? 3.422 -19.391 -26.969 1 88.25 167 PRO A CA 1
ATOM 1412 C C . PRO A 1 167 ? 3.861 -19.75 -28.375 1 88.25 167 PRO A C 1
ATOM 1414 O O . PRO A 1 167 ? 4.797 -20.531 -28.562 1 88.25 167 PRO A O 1
ATOM 1417 N N . ASN A 1 168 ? 3.105 -19.25 -29.359 1 89.62 168 ASN A N 1
ATOM 1418 C CA . ASN A 1 168 ? 3.508 -19.312 -30.75 1 89.62 168 ASN A CA 1
ATOM 1419 C C . ASN A 1 168 ? 4.418 -18.141 -31.125 1 89.62 168 ASN A C 1
ATOM 1421 O O . ASN A 1 168 ? 3.941 -17.078 -31.531 1 89.62 168 ASN A O 1
ATOM 1425 N N . TYR A 1 169 ? 5.656 -18.375 -31.094 1 90.56 169 TYR A N 1
ATOM 1426 C CA . TYR A 1 169 ? 6.633 -17.297 -31.25 1 90.56 169 TYR A CA 1
ATOM 1427 C C . TYR A 1 169 ? 6.551 -16.672 -32.625 1 90.56 169 TYR A C 1
ATOM 1429 O O . TYR A 1 169 ? 6.723 -15.461 -32.781 1 90.56 169 TYR A O 1
ATOM 1437 N N . ASP A 1 170 ? 6.301 -17.469 -33.688 1 89.81 170 ASP A N 1
ATOM 1438 C CA . ASP A 1 170 ? 6.184 -16.953 -35.031 1 89.81 170 ASP A CA 1
ATOM 1439 C C . ASP A 1 170 ? 5.023 -15.961 -35.156 1 89.81 170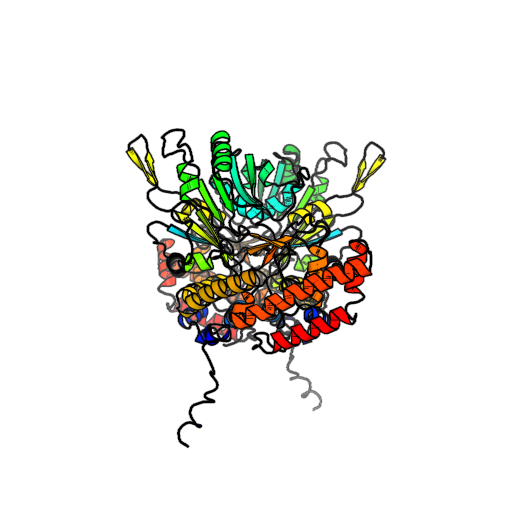 ASP A C 1
ATOM 1441 O O . ASP A 1 170 ? 5.168 -14.891 -35.75 1 89.81 170 ASP A O 1
ATOM 1445 N N . GLU A 1 171 ? 4.02 -16.359 -34.625 1 91.5 171 GLU A N 1
ATOM 1446 C CA . GLU A 1 171 ? 2.84 -15.5 -34.625 1 91.5 171 GLU A CA 1
ATOM 1447 C C . GLU A 1 171 ? 3.068 -14.219 -33.844 1 91.5 171 GLU A C 1
ATOM 1449 O O . GLU A 1 171 ? 2.695 -13.133 -34.281 1 91.5 171 GLU A O 1
ATOM 1454 N N . ILE A 1 172 ? 3.631 -14.344 -32.719 1 92.12 172 ILE A N 1
ATOM 1455 C CA . ILE A 1 172 ? 3.893 -13.195 -31.844 1 92.12 172 ILE A CA 1
ATOM 1456 C C . ILE A 1 172 ? 4.848 -12.227 -32.531 1 92.12 172 ILE A C 1
ATOM 1458 O O . ILE A 1 172 ? 4.645 -11.016 -32.5 1 92.12 172 ILE A O 1
ATOM 1462 N N . GLN A 1 173 ? 5.781 -12.781 -33.156 1 90.75 173 GLN A N 1
ATOM 1463 C CA . GLN A 1 173 ? 6.75 -11.969 -33.875 1 90.75 173 GLN A CA 1
ATOM 1464 C C . GLN A 1 173 ? 6.09 -11.219 -35.031 1 90.75 173 GLN A C 1
ATOM 1466 O O . GLN A 1 173 ? 6.375 -10.047 -35.281 1 90.75 173 GLN A O 1
ATOM 1471 N N . LYS A 1 174 ? 5.281 -11.922 -35.75 1 91.88 174 LYS A N 1
ATOM 1472 C CA . LYS A 1 174 ? 4.555 -11.289 -36.844 1 91.88 174 LYS A CA 1
ATOM 1473 C C . LYS A 1 174 ? 3.723 -10.109 -36.344 1 91.88 174 LYS A C 1
ATOM 1475 O O . LYS A 1 174 ? 3.764 -9.031 -36.938 1 91.88 174 LYS A O 1
ATOM 1480 N N . ILE A 1 175 ? 3.053 -10.32 -35.281 1 93.31 175 ILE A N 1
ATOM 1481 C CA . ILE A 1 175 ? 2.227 -9.266 -34.688 1 93.31 175 ILE A CA 1
ATOM 1482 C C . ILE A 1 175 ? 3.111 -8.109 -34.25 1 93.31 175 ILE A C 1
ATOM 1484 O O . ILE A 1 175 ? 2.789 -6.941 -34.5 1 93.31 175 ILE A O 1
ATOM 1488 N N . SER A 1 176 ? 4.148 -8.438 -33.594 1 91.44 176 SER A N 1
ATOM 1489 C CA . SER A 1 176 ? 5.082 -7.426 -33.094 1 91.44 176 SER A CA 1
ATOM 1490 C C . SER A 1 176 ? 5.645 -6.59 -34.25 1 91.44 176 SER A C 1
ATOM 1492 O O . SER A 1 176 ? 5.688 -5.359 -34.156 1 91.44 176 SER A O 1
ATOM 1494 N N . ASN A 1 177 ? 6.016 -7.254 -35.281 1 91.06 177 ASN A N 1
ATOM 1495 C CA . ASN A 1 177 ? 6.59 -6.551 -36.406 1 91.06 177 ASN A CA 1
ATOM 1496 C C . ASN A 1 177 ? 5.562 -5.66 -37.125 1 91.06 177 ASN A C 1
ATOM 1498 O O . ASN A 1 177 ? 5.883 -4.551 -37.531 1 91.06 177 ASN A O 1
ATOM 1502 N N . ASP A 1 178 ? 4.371 -6.109 -37.219 1 93.06 178 ASP A N 1
ATOM 1503 C CA . ASP A 1 178 ? 3.299 -5.328 -37.812 1 93.06 178 ASP A CA 1
ATOM 1504 C C . ASP A 1 178 ? 2.922 -4.137 -36.938 1 93.06 178 ASP A C 1
ATOM 1506 O O . ASP A 1 178 ? 2.684 -3.039 -37.438 1 93.06 178 ASP A O 1
ATOM 1510 N N . PHE A 1 179 ? 2.928 -4.359 -35.688 1 92.56 179 PHE A N 1
ATOM 1511 C CA . PHE A 1 179 ? 2.473 -3.35 -34.75 1 92.56 179 PHE A CA 1
ATOM 1512 C C . PHE A 1 179 ? 3.576 -2.338 -34.469 1 92.56 179 PHE A C 1
ATOM 1514 O O . PHE A 1 179 ? 3.297 -1.184 -34.125 1 92.56 179 PHE A O 1
ATOM 1521 N N . ASN A 1 180 ? 4.777 -2.762 -34.562 1 90.62 180 ASN A N 1
ATOM 1522 C CA . ASN A 1 180 ? 5.945 -1.926 -34.312 1 90.62 180 ASN A CA 1
ATOM 1523 C C . ASN A 1 180 ? 5.836 -1.197 -32.969 1 90.62 180 ASN A C 1
ATOM 1525 O O . ASN A 1 180 ? 5.883 0.033 -32.938 1 90.62 180 ASN A O 1
ATOM 1529 N N . PRO A 1 181 ? 5.879 -1.978 -31.891 1 92.38 181 PRO A N 1
ATOM 1530 C CA . PRO A 1 181 ? 5.645 -1.393 -30.562 1 92.38 181 PRO A CA 1
ATOM 1531 C C . PRO A 1 181 ? 6.859 -0.632 -30.031 1 92.38 181 PRO A C 1
ATOM 1533 O O . PRO A 1 181 ? 7.992 -0.927 -30.422 1 92.38 181 PRO A O 1
ATOM 1536 N N . ASP A 1 182 ? 6.543 0.343 -29.141 1 90.62 182 ASP A N 1
ATOM 1537 C CA . ASP A 1 182 ? 7.574 1.057 -28.391 1 90.62 182 ASP A CA 1
ATOM 1538 C C . ASP A 1 182 ? 8.008 0.263 -27.172 1 90.62 182 ASP A C 1
ATOM 1540 O O . ASP A 1 182 ? 9.148 0.394 -26.703 1 90.62 182 ASP A O 1
ATOM 1544 N N . ILE A 1 183 ? 7.043 -0.515 -26.656 1 92.31 183 ILE A N 1
ATOM 1545 C CA . ILE A 1 183 ? 7.281 -1.337 -25.484 1 92.31 183 ILE A CA 1
ATOM 1546 C C . ILE A 1 183 ? 6.742 -2.746 -25.719 1 92.31 183 ILE A C 1
ATOM 1548 O O . ILE A 1 183 ? 5.652 -2.918 -26.266 1 92.31 183 ILE A O 1
ATOM 1552 N N . ILE A 1 184 ? 7.508 -3.668 -25.406 1 93.12 184 ILE A N 1
ATOM 1553 C CA . ILE A 1 184 ? 7.062 -5.055 -25.344 1 93.12 184 ILE A CA 1
ATOM 1554 C C . ILE A 1 184 ? 7.078 -5.535 -23.891 1 93.12 184 ILE A C 1
ATOM 1556 O O . ILE A 1 184 ? 8.117 -5.496 -23.219 1 93.12 184 ILE A O 1
ATOM 1560 N N . TYR A 1 185 ? 5.934 -5.922 -23.406 1 93.44 185 TYR A N 1
ATOM 1561 C CA . TYR A 1 185 ? 5.754 -6.363 -22.031 1 93.44 185 TYR A CA 1
ATOM 1562 C C . TYR A 1 185 ? 5.488 -7.859 -21.969 1 93.44 185 TYR A C 1
ATOM 1564 O O . TYR A 1 185 ? 4.5 -8.344 -22.516 1 93.44 185 TYR A O 1
ATOM 1572 N N . PHE A 1 186 ? 6.422 -8.617 -21.312 1 93.69 186 PHE A N 1
ATOM 1573 C CA . PHE A 1 186 ? 6.246 -10.039 -21.031 1 93.69 186 PHE A CA 1
ATOM 1574 C C . PHE A 1 186 ? 5.73 -10.258 -19.625 1 93.69 186 PHE A C 1
ATOM 1576 O O . PHE A 1 186 ? 6.391 -9.883 -18.641 1 93.69 186 PHE A O 1
ATOM 1583 N N . ASP A 1 187 ? 4.602 -10.836 -19.484 1 93.88 187 ASP A N 1
ATOM 1584 C CA . ASP A 1 187 ? 4.078 -11.234 -18.188 1 93.88 187 ASP A CA 1
ATOM 1585 C C . ASP A 1 187 ? 4.254 -12.734 -17.953 1 93.88 187 ASP A C 1
ATOM 1587 O O . ASP A 1 187 ? 3.486 -13.547 -18.484 1 93.88 187 ASP A O 1
ATOM 1591 N N . GLU A 1 188 ? 5.176 -13.078 -17.094 1 92.62 188 GLU A N 1
ATOM 1592 C CA . GLU A 1 188 ? 5.5 -14.477 -16.828 1 92.62 188 GLU A CA 1
ATOM 1593 C C . GLU A 1 188 ? 4.777 -14.992 -15.594 1 92.62 188 GLU A C 1
ATOM 1595 O O . GLU A 1 188 ? 4.914 -16.156 -15.227 1 92.62 188 GLU A O 1
ATOM 1600 N N . SER A 1 189 ? 3.973 -14.203 -14.969 1 91.81 189 SER A N 1
ATOM 1601 C CA . SER A 1 189 ? 3.416 -14.5 -13.648 1 91.81 189 SER A CA 1
ATOM 1602 C C . SER A 1 189 ? 2.557 -15.766 -13.688 1 91.81 189 SER A C 1
ATOM 1604 O O . SER A 1 189 ? 2.566 -16.562 -12.75 1 91.81 189 SER A O 1
ATOM 1606 N N . ASN A 1 190 ? 1.853 -15.953 -14.781 1 92.75 190 ASN A N 1
ATOM 1607 C CA . ASN A 1 190 ? 0.953 -17.094 -14.875 1 92.75 190 ASN A CA 1
ATOM 1608 C C . ASN A 1 190 ? 1.435 -18.109 -15.914 1 92.75 190 ASN A C 1
ATOM 1610 O O . ASN A 1 190 ? 0.775 -19.125 -16.156 1 92.75 190 ASN A O 1
ATOM 1614 N N . ASN A 1 191 ? 2.555 -17.828 -16.562 1 93.81 191 ASN A N 1
ATOM 1615 C CA . ASN A 1 191 ? 3.055 -18.688 -17.625 1 93.81 191 ASN A CA 1
ATOM 1616 C C . ASN A 1 191 ? 3.693 -19.969 -17.078 1 93.81 191 ASN A C 1
ATOM 1618 O O . ASN A 1 191 ? 4.773 -19.906 -16.484 1 93.81 191 ASN A O 1
ATOM 1622 N N . PRO A 1 192 ? 3.033 -21.078 -17.281 1 95.06 192 PRO A N 1
ATOM 1623 C CA . PRO A 1 192 ? 3.613 -22.312 -16.75 1 95.06 192 PRO A CA 1
ATOM 1624 C C . PRO A 1 192 ? 4.84 -22.766 -17.531 1 95.06 192 PRO A C 1
ATOM 1626 O O . PRO A 1 192 ? 5.551 -23.672 -17.094 1 95.06 192 PRO A O 1
ATOM 1629 N N . TYR A 1 193 ? 5.027 -22.156 -18.656 1 93.81 193 TYR A N 1
ATOM 1630 C CA . TYR A 1 193 ? 6.203 -22.422 -19.484 1 93.81 193 TYR A CA 1
ATOM 1631 C C . TYR A 1 193 ? 7.281 -21.375 -19.25 1 93.81 193 TYR A C 1
ATOM 1633 O O . TYR A 1 193 ? 7.113 -20.469 -18.422 1 93.81 193 TYR A O 1
ATOM 1641 N N . ASN A 1 194 ? 8.391 -21.594 -19.828 1 88.94 194 ASN A N 1
ATOM 1642 C CA . ASN A 1 194 ? 9.453 -20.578 -19.812 1 88.94 194 ASN A CA 1
ATOM 1643 C C . ASN A 1 194 ? 9.578 -19.891 -21.172 1 88.94 194 ASN A C 1
ATOM 1645 O O . ASN A 1 194 ? 9.648 -20.547 -22.203 1 88.94 194 ASN A O 1
ATOM 1649 N N . ILE A 1 195 ? 9.508 -18.609 -21.141 1 86.88 195 ILE A N 1
ATOM 1650 C CA . ILE A 1 195 ? 9.633 -17.875 -22.391 1 86.88 195 ILE A CA 1
ATOM 1651 C C . ILE A 1 195 ? 11.031 -18.078 -22.969 1 86.88 195 ILE A C 1
ATOM 1653 O O . ILE A 1 195 ? 12.023 -18.078 -22.234 1 86.88 195 ILE A O 1
ATOM 1657 N N . ASP A 1 196 ? 11.062 -18.312 -24.234 1 87.94 196 ASP A N 1
ATOM 1658 C CA . ASP A 1 196 ? 12.32 -18.328 -24.969 1 87.94 196 ASP A CA 1
ATOM 1659 C C . ASP A 1 196 ? 12.656 -16.938 -25.5 1 87.94 196 ASP A C 1
ATOM 1661 O O . ASP A 1 196 ? 12.352 -16.609 -26.656 1 87.94 196 ASP A O 1
ATOM 1665 N N . TYR A 1 197 ? 13.305 -16.188 -24.688 1 86.19 197 TYR A N 1
ATOM 1666 C CA . TYR A 1 197 ? 13.594 -14.789 -25 1 86.19 197 TYR A CA 1
ATOM 1667 C C . TYR A 1 197 ? 14.469 -14.672 -26.25 1 86.19 197 TYR A C 1
ATOM 1669 O O . TYR A 1 197 ? 14.273 -13.773 -27.078 1 86.19 197 TYR A O 1
ATOM 1677 N N . ASP A 1 198 ? 15.43 -15.586 -26.438 1 86.19 198 ASP A N 1
ATOM 1678 C CA . ASP A 1 198 ? 16.328 -15.57 -27.578 1 86.19 198 ASP A CA 1
ATOM 1679 C C . ASP A 1 198 ? 15.555 -15.742 -28.891 1 86.19 198 ASP A C 1
ATOM 1681 O O . ASP A 1 198 ? 15.766 -14.984 -29.844 1 86.19 198 ASP A O 1
ATOM 1685 N N . ARG A 1 199 ? 14.75 -16.688 -28.844 1 86.19 199 ARG A N 1
ATOM 1686 C CA . ARG A 1 199 ? 13.945 -16.953 -30.031 1 86.19 199 ARG A CA 1
ATOM 1687 C C . ARG A 1 199 ? 13.062 -15.758 -30.375 1 86.19 199 ARG A C 1
ATOM 1689 O O . ARG A 1 199 ? 12.93 -15.391 -31.547 1 86.19 199 ARG A O 1
ATOM 1696 N N . PHE A 1 200 ? 12.469 -15.148 -29.422 1 85.75 200 PHE A N 1
ATOM 1697 C CA . PHE A 1 200 ? 11.578 -14.023 -29.641 1 85.75 200 PHE A CA 1
ATOM 1698 C C . PHE A 1 200 ? 12.352 -12.82 -30.172 1 85.75 200 PHE A C 1
ATOM 1700 O O . PHE A 1 200 ? 11.93 -12.188 -31.156 1 85.75 200 PHE A O 1
ATOM 1707 N N . ILE A 1 201 ? 13.445 -12.492 -29.594 1 81.94 201 ILE A N 1
ATOM 1708 C CA . ILE A 1 201 ? 14.195 -11.281 -29.906 1 81.94 201 ILE A CA 1
ATOM 1709 C C . ILE A 1 201 ? 14.859 -11.414 -31.281 1 81.94 201 ILE A C 1
ATOM 1711 O O . ILE A 1 201 ? 14.93 -10.445 -32.031 1 81.94 201 ILE A O 1
ATOM 1715 N N . LYS A 1 202 ? 15.352 -12.586 -31.594 1 79.5 202 LYS A N 1
ATOM 1716 C CA . LYS A 1 202 ? 15.984 -12.828 -32.875 1 79.5 202 LYS A CA 1
ATOM 1717 C C . LYS A 1 202 ? 15 -12.586 -34.031 1 79.5 202 LYS A C 1
ATOM 1719 O O . LYS A 1 202 ? 15.406 -12.172 -35.125 1 79.5 202 LYS A O 1
ATOM 1724 N N . GLY A 1 203 ? 13.789 -12.82 -33.75 1 76.06 203 GLY A N 1
ATOM 1725 C CA . GLY A 1 203 ? 12.773 -12.672 -34.781 1 76.06 203 GLY A CA 1
ATOM 1726 C C . GLY A 1 203 ? 12.305 -11.234 -34.969 1 76.06 203 GLY A C 1
ATOM 1727 O O . GLY A 1 203 ? 11.586 -10.922 -35.906 1 76.06 203 GLY A O 1
ATOM 1728 N N . LEU A 1 204 ? 12.68 -10.414 -34 1 78.06 204 LEU A N 1
ATOM 1729 C CA . LEU A 1 204 ? 12.266 -9.016 -34.125 1 78.06 204 LEU A CA 1
ATOM 1730 C C . LEU A 1 204 ? 13.078 -8.289 -35.188 1 78.06 204 LEU A C 1
ATOM 1732 O O . LEU A 1 204 ? 14.297 -8.453 -35.25 1 78.06 204 LEU A O 1
ATOM 1736 N N . LYS A 1 205 ? 12.328 -7.969 -36.25 1 60.53 205 LYS A N 1
ATOM 1737 C CA . LYS A 1 205 ? 12.953 -7.242 -37.344 1 60.53 205 LYS A CA 1
ATOM 1738 C C . LYS A 1 205 ? 13.453 -5.871 -36.906 1 60.53 205 LYS A C 1
ATOM 1740 O O . LYS A 1 205 ? 12.742 -5.148 -36.188 1 60.53 205 LYS A O 1
ATOM 1745 N N . ASN A 1 206 ? 14.734 -5.902 -36.688 1 54.44 206 ASN A N 1
ATOM 1746 C CA . ASN A 1 206 ? 15.312 -4.586 -36.406 1 54.44 206 ASN A CA 1
ATOM 1747 C C . ASN A 1 206 ? 14.898 -3.568 -37.469 1 54.44 206 ASN A C 1
ATOM 1749 O O . ASN A 1 206 ? 15.367 -3.621 -38.625 1 54.44 206 ASN A O 1
ATOM 1753 N N . LYS A 1 207 ? 13.625 -3.205 -37.531 1 46.03 207 LYS A N 1
ATOM 1754 C CA . LYS A 1 207 ? 13.32 -2.357 -38.688 1 46.03 207 LYS A CA 1
ATOM 1755 C C . LYS A 1 207 ? 14.492 -1.45 -39.031 1 46.03 207 LYS A C 1
ATOM 1757 O O . LYS A 1 207 ? 14.898 -1.361 -40.188 1 46.03 207 LYS A O 1
ATOM 1762 N N . ASN A 1 208 ? 14.492 -0.262 -38.344 1 43.25 208 ASN A N 1
ATOM 1763 C CA . ASN A 1 208 ? 15.375 0.765 -38.906 1 43.25 208 ASN A CA 1
ATOM 1764 C C . ASN A 1 208 ? 16.797 0.632 -38.344 1 43.25 208 ASN A C 1
ATOM 1766 O O . ASN A 1 208 ? 17.625 1.524 -38.531 1 43.25 208 ASN A O 1
ATOM 1770 N N . ASN A 1 209 ? 17.484 -0.409 -38.5 1 41.31 209 ASN A N 1
ATOM 1771 C CA . ASN A 1 209 ? 18.906 -0.523 -38.188 1 41.31 209 ASN A CA 1
ATOM 1772 C C . ASN A 1 209 ? 19.312 0.501 -37.125 1 41.31 209 ASN A C 1
ATOM 1774 O O . ASN A 1 209 ? 20.516 0.732 -36.906 1 41.31 209 ASN A O 1
ATOM 1778 N N . LYS A 1 210 ? 18.43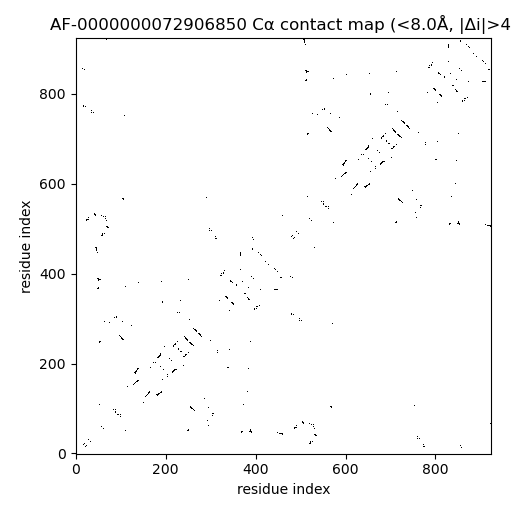8 1.385 -36.844 1 44.19 210 LYS A N 1
ATOM 1779 C CA . LYS A 1 210 ? 18.875 2.377 -35.844 1 44.19 210 LYS A CA 1
ATOM 1780 C C . LYS A 1 210 ? 18.688 1.868 -34.438 1 44.19 210 LYS A C 1
ATOM 1782 O O . LYS A 1 210 ? 17.562 1.646 -33.969 1 44.19 210 LYS A O 1
ATOM 1787 N N . ILE A 1 211 ? 19.703 1.295 -33.875 1 45.56 211 ILE A N 1
ATOM 1788 C CA . ILE A 1 211 ? 19.875 0.874 -32.5 1 45.56 211 ILE A CA 1
ATOM 1789 C C . ILE A 1 211 ? 18.969 1.705 -31.594 1 45.56 211 ILE A C 1
ATOM 1791 O O . ILE A 1 211 ? 18.438 1.199 -30.594 1 45.56 211 ILE A O 1
ATOM 1795 N N . HIS A 1 212 ? 18.578 2.854 -32.156 1 50.19 212 HIS A N 1
ATOM 1796 C CA . HIS A 1 212 ? 17.844 3.828 -31.344 1 50.19 212 HIS A CA 1
ATOM 1797 C C . HIS A 1 212 ? 16.359 3.502 -31.312 1 50.19 212 HIS A C 1
ATOM 1799 O O . HIS A 1 212 ? 15.633 3.998 -30.438 1 50.19 212 HIS A O 1
ATOM 1805 N N . ASN A 1 213 ? 15.984 2.502 -32.156 1 61.44 213 ASN A N 1
ATOM 1806 C CA . ASN A 1 213 ? 14.539 2.346 -32.219 1 61.44 213 ASN A CA 1
ATOM 1807 C C . ASN A 1 213 ? 14.102 0.978 -31.703 1 61.44 213 ASN A C 1
ATOM 1809 O O . ASN A 1 213 ? 13.047 0.469 -32.094 1 61.44 213 ASN A O 1
ATOM 1813 N N . LYS A 1 214 ? 14.859 0.521 -30.922 1 79.12 214 LYS A N 1
ATOM 1814 C CA . LYS A 1 214 ? 14.453 -0.764 -30.359 1 79.12 214 LYS A CA 1
ATOM 1815 C C . LYS A 1 214 ? 13.422 -0.578 -29.25 1 79.12 214 LYS A C 1
ATOM 1817 O O . LYS A 1 214 ? 13.5 0.379 -28.484 1 79.12 214 LYS A O 1
ATOM 1822 N N . PRO A 1 215 ? 12.422 -1.48 -29.297 1 89.06 215 PRO A N 1
ATOM 1823 C CA . PRO A 1 215 ? 11.438 -1.371 -28.219 1 89.06 215 PRO A CA 1
ATOM 1824 C C . PRO A 1 215 ? 12.039 -1.627 -26.844 1 89.06 215 PRO A C 1
ATOM 1826 O O . PRO A 1 215 ? 13.016 -2.371 -26.719 1 89.06 215 PRO A O 1
ATOM 1829 N N . ILE A 1 216 ? 11.539 -0.94 -25.891 1 91.56 216 ILE A N 1
ATOM 1830 C CA . ILE A 1 216 ? 11.875 -1.24 -24.5 1 91.56 216 ILE A CA 1
ATOM 1831 C C . ILE A 1 216 ? 11.227 -2.562 -24.078 1 91.56 216 ILE A C 1
ATOM 1833 O O . ILE A 1 216 ? 10.016 -2.736 -24.219 1 91.56 216 ILE A O 1
ATOM 1837 N N . ILE A 1 217 ? 12.023 -3.473 -23.625 1 93.69 217 ILE A N 1
ATOM 1838 C CA . ILE A 1 217 ? 11.5 -4.77 -23.219 1 93.69 217 ILE A CA 1
ATOM 1839 C C . ILE A 1 217 ? 11.352 -4.801 -21.688 1 93.69 217 ILE A C 1
ATOM 1841 O O . ILE A 1 217 ? 12.328 -4.609 -20.969 1 93.69 217 ILE A O 1
ATOM 1845 N N . ILE A 1 218 ? 10.156 -5.016 -21.219 1 95.06 218 ILE A N 1
ATOM 1846 C CA . ILE A 1 218 ? 9.836 -5.109 -19.797 1 95.06 218 ILE A CA 1
ATOM 1847 C C . ILE A 1 218 ? 9.328 -6.516 -19.484 1 95.06 218 ILE A C 1
ATOM 1849 O O . ILE A 1 218 ? 8.453 -7.039 -20.172 1 95.06 218 ILE A O 1
ATOM 1853 N N . THR A 1 219 ? 9.859 -7.117 -18.438 1 96.25 219 THR A N 1
ATOM 1854 C CA . THR A 1 219 ? 9.438 -8.469 -18.078 1 96.25 219 THR A CA 1
ATOM 1855 C C . THR A 1 219 ? 8.992 -8.523 -16.625 1 96.25 219 THR A C 1
ATOM 1857 O O . THR A 1 219 ? 9.703 -8.062 -15.727 1 96.25 219 THR A O 1
ATOM 1860 N N . ASN A 1 220 ? 7.836 -9.047 -16.406 1 95.62 220 ASN A N 1
ATOM 1861 C CA . ASN A 1 220 ? 7.34 -9.43 -15.086 1 95.62 220 ASN A CA 1
ATOM 1862 C C . ASN A 1 220 ? 7.68 -10.883 -14.758 1 95.62 220 ASN A C 1
ATOM 1864 O O . ASN A 1 220 ? 7.102 -11.805 -15.328 1 95.62 220 ASN A O 1
ATOM 1868 N N . MET A 1 221 ? 8.578 -11.062 -13.852 1 96 221 MET A N 1
ATOM 1869 C CA . MET A 1 221 ? 8.992 -12.43 -13.555 1 96 221 MET A CA 1
ATOM 1870 C C . MET A 1 221 ? 8.336 -12.938 -12.281 1 96 221 MET A C 1
ATOM 1872 O O . MET A 1 221 ? 8.875 -13.805 -11.594 1 96 221 MET A O 1
ATOM 1876 N N . ASN A 1 222 ? 7.199 -12.398 -11.922 1 93.75 222 ASN A N 1
ATOM 1877 C CA . ASN A 1 222 ? 6.445 -12.844 -10.75 1 93.75 222 ASN A CA 1
ATOM 1878 C C . ASN A 1 222 ? 6.25 -14.352 -10.75 1 93.75 222 ASN A C 1
ATOM 1880 O O . ASN A 1 222 ? 5.996 -14.953 -11.797 1 93.75 222 ASN A O 1
ATOM 1884 N N . ASN A 1 223 ? 6.344 -14.984 -9.555 1 93.81 223 ASN A N 1
ATOM 1885 C CA . ASN A 1 223 ? 6.145 -16.406 -9.281 1 93.81 223 ASN A CA 1
ATOM 1886 C C . ASN A 1 223 ? 7.301 -17.25 -9.82 1 93.81 223 ASN A C 1
ATOM 1888 O O . ASN A 1 223 ? 7.359 -18.453 -9.57 1 93.81 223 ASN A O 1
ATOM 1892 N N . LYS A 1 224 ? 8.258 -16.641 -10.555 1 95.56 224 LYS A N 1
ATOM 1893 C CA . LYS A 1 224 ? 9.422 -17.359 -11.07 1 95.56 224 LYS A CA 1
ATOM 1894 C C . LYS A 1 224 ? 10.719 -16.781 -10.508 1 95.56 224 LYS A C 1
ATOM 1896 O O . LYS A 1 224 ? 11.789 -17.359 -10.68 1 95.56 224 LYS A O 1
ATOM 1901 N N . ALA A 1 225 ? 10.602 -15.672 -9.883 1 96.25 225 ALA A N 1
ATOM 1902 C CA . ALA A 1 225 ? 11.766 -14.891 -9.461 1 96.25 225 ALA A CA 1
ATOM 1903 C C . ALA A 1 225 ? 12.648 -15.695 -8.508 1 96.25 225 ALA A C 1
ATOM 1905 O O . ALA A 1 225 ? 13.875 -15.547 -8.508 1 96.25 225 ALA A O 1
ATOM 1906 N N . ASN A 1 226 ? 12.031 -16.469 -7.629 1 94.94 226 ASN A N 1
ATOM 1907 C CA . ASN A 1 226 ? 12.828 -17.266 -6.699 1 94.94 226 ASN A CA 1
ATOM 1908 C C . ASN A 1 226 ? 13.727 -18.25 -7.438 1 94.94 226 ASN A C 1
ATOM 1910 O O . ASN A 1 226 ? 14.906 -18.391 -7.109 1 94.94 226 ASN A O 1
ATOM 1914 N N . LEU A 1 227 ? 13.203 -18.953 -8.469 1 96.12 227 LEU A N 1
ATOM 1915 C CA . LEU A 1 227 ? 13.984 -19.891 -9.281 1 96.12 227 LEU A CA 1
ATOM 1916 C C . LEU A 1 227 ? 15.086 -19.156 -10.039 1 96.12 227 LEU A C 1
ATOM 1918 O O . LEU A 1 227 ? 16.219 -19.641 -10.125 1 96.12 227 LEU A O 1
ATOM 1922 N N . ILE A 1 228 ? 14.711 -17.984 -10.562 1 96 228 ILE A N 1
ATOM 1923 C CA . ILE A 1 228 ? 15.648 -17.188 -11.344 1 96 228 ILE A CA 1
ATOM 1924 C C . ILE A 1 228 ? 16.781 -16.703 -10.445 1 96 228 ILE A C 1
ATOM 1926 O O . ILE A 1 228 ? 17.953 -16.75 -10.844 1 96 228 ILE A O 1
ATOM 1930 N N . SER A 1 229 ? 16.484 -16.281 -9.227 1 96.25 229 SER A N 1
ATOM 1931 C CA . SER A 1 229 ? 17.484 -15.797 -8.289 1 96.25 229 SER A CA 1
ATOM 1932 C C . SER A 1 229 ? 18.5 -16.891 -7.945 1 96.25 229 SER A C 1
ATOM 1934 O O . SER A 1 229 ? 19.641 -16.594 -7.582 1 96.25 229 SER A O 1
ATOM 1936 N N . GLN A 1 230 ? 18.094 -18.156 -8.039 1 95.31 230 GLN A N 1
ATOM 1937 C CA . GLN A 1 230 ? 18.953 -19.281 -7.711 1 95.31 230 GLN A CA 1
ATOM 1938 C C . GLN A 1 230 ? 19.531 -19.922 -8.977 1 95.31 230 GLN A C 1
ATOM 1940 O O . GLN A 1 230 ? 20.109 -21.016 -8.922 1 95.31 230 GLN A O 1
ATOM 1945 N N . ASN A 1 231 ? 19.328 -19.359 -10.109 1 94.62 231 ASN A N 1
ATOM 1946 C CA . ASN A 1 231 ? 19.844 -19.812 -11.398 1 94.62 231 ASN A CA 1
ATOM 1947 C C . ASN A 1 231 ? 19.312 -21.203 -11.758 1 94.62 231 ASN A C 1
ATOM 1949 O O . ASN A 1 231 ? 20.062 -22.031 -12.273 1 94.62 231 ASN A O 1
ATOM 1953 N N . LEU A 1 232 ? 18.109 -21.453 -11.438 1 94.44 232 LEU A N 1
ATOM 1954 C CA . LEU A 1 232 ? 17.531 -22.766 -11.695 1 94.44 232 LEU A CA 1
ATOM 1955 C C . LEU A 1 232 ? 16.766 -22.781 -13.016 1 94.44 232 LEU A C 1
ATOM 1957 O O . LEU A 1 232 ? 16.484 -23.844 -13.562 1 94.44 232 LEU A O 1
ATOM 1961 N N . ILE A 1 233 ? 16.359 -21.625 -13.523 1 93.44 233 ILE A N 1
ATOM 1962 C CA . ILE A 1 233 ? 15.75 -21.469 -14.836 1 93.44 233 ILE A CA 1
ATOM 1963 C C . ILE A 1 233 ? 16.344 -20.266 -15.555 1 93.44 233 ILE A C 1
ATOM 1965 O O . ILE A 1 233 ? 17.094 -19.484 -14.953 1 93.44 233 ILE A O 1
ATOM 1969 N N . ASN A 1 234 ? 15.977 -20.078 -16.844 1 89.81 234 ASN A N 1
ATOM 1970 C CA . ASN A 1 234 ? 16.516 -18.969 -17.625 1 89.81 234 ASN A CA 1
ATOM 1971 C C . ASN A 1 234 ? 16.078 -17.625 -17.062 1 89.81 234 ASN A C 1
ATOM 1973 O O . ASN A 1 234 ? 14.953 -17.484 -16.594 1 89.81 234 ASN A O 1
ATOM 1977 N N . SER A 1 235 ? 17 -16.688 -17.234 1 92.81 235 SER A N 1
ATOM 1978 C CA . SER A 1 235 ? 16.781 -15.352 -16.688 1 92.81 235 SER A CA 1
ATOM 1979 C C . SER A 1 235 ? 16.375 -14.367 -17.781 1 92.81 235 SER A C 1
ATOM 1981 O O . SER A 1 235 ? 16.891 -14.422 -18.891 1 92.81 235 SER A O 1
ATOM 1983 N N . PRO A 1 236 ? 15.508 -13.461 -17.453 1 95.25 236 PRO A N 1
ATOM 1984 C CA . PRO A 1 236 ? 15.125 -12.43 -18.438 1 95.25 236 PRO A CA 1
ATOM 1985 C C . PRO A 1 236 ? 16.125 -11.281 -18.484 1 95.25 236 PRO A C 1
ATOM 1987 O O . PRO A 1 236 ? 16.047 -10.422 -19.375 1 95.25 236 PRO A O 1
ATOM 1990 N N . PHE A 1 237 ? 17.109 -11.211 -17.641 1 95.75 237 PHE A N 1
ATOM 1991 C CA . PHE A 1 237 ? 17.953 -10.023 -17.469 1 95.75 237 PHE A CA 1
ATOM 1992 C C . PHE A 1 237 ? 18.828 -9.797 -18.688 1 95.75 237 PHE A C 1
ATOM 1994 O O . PHE A 1 237 ? 19.234 -8.664 -18.969 1 95.75 237 PHE A O 1
ATOM 2001 N N . THR A 1 238 ? 19.062 -10.734 -19.484 1 91.38 238 THR A N 1
ATOM 2002 C CA . THR A 1 238 ? 19.906 -10.586 -20.656 1 91.38 238 THR A CA 1
ATOM 2003 C C . THR A 1 238 ? 19.109 -9.984 -21.828 1 91.38 238 THR A C 1
ATOM 2005 O O . THR A 1 238 ? 19.703 -9.438 -22.766 1 91.38 238 THR A O 1
ATOM 2008 N N . HIS A 1 239 ? 17.875 -10.102 -21.766 1 91.5 239 HIS A N 1
ATOM 2009 C CA . HIS A 1 239 ? 17.078 -9.734 -22.922 1 91.5 239 HIS A CA 1
ATOM 2010 C C . HIS A 1 239 ? 16.141 -8.57 -22.609 1 91.5 239 HIS A C 1
ATOM 2012 O O . HIS A 1 239 ? 15.586 -7.953 -23.516 1 91.5 239 HIS A O 1
ATOM 2018 N N . SER A 1 240 ? 15.992 -8.273 -21.359 1 94.81 240 SER A N 1
ATOM 2019 C CA . SER A 1 240 ? 15.039 -7.242 -20.953 1 94.81 240 SER A CA 1
ATOM 2020 C C . SER A 1 240 ? 15.758 -5.973 -20.516 1 94.81 240 SER A C 1
ATOM 2022 O O . SER A 1 240 ? 16.922 -6.016 -20.125 1 94.81 240 SER A O 1
ATOM 2024 N N . ASP A 1 241 ? 15.055 -4.871 -20.625 1 94.56 241 ASP A N 1
ATOM 2025 C CA . ASP A 1 241 ? 15.555 -3.578 -20.172 1 94.56 241 ASP A CA 1
ATOM 2026 C C . ASP A 1 241 ? 15.125 -3.297 -18.734 1 94.56 241 ASP A C 1
ATOM 2028 O O . ASP A 1 241 ? 15.859 -2.656 -17.969 1 94.56 241 ASP A O 1
ATOM 2032 N N . ILE A 1 242 ? 13.977 -3.664 -18.438 1 96.12 242 ILE A N 1
ATOM 2033 C CA . ILE A 1 242 ? 13.398 -3.566 -17.109 1 96.12 242 ILE A CA 1
ATOM 2034 C C . ILE A 1 242 ? 12.805 -4.914 -16.703 1 96.12 242 ILE A C 1
ATOM 2036 O O . ILE A 1 242 ? 12.133 -5.566 -17.5 1 96.12 242 ILE A O 1
ATOM 2040 N N . VAL A 1 243 ? 13.141 -5.344 -15.539 1 97.56 243 VAL A N 1
ATOM 2041 C CA . VAL A 1 243 ? 12.594 -6.57 -14.969 1 97.56 243 VAL A CA 1
ATOM 2042 C C . VAL A 1 243 ? 12.023 -6.293 -13.578 1 97.56 243 VAL A C 1
ATOM 2044 O O . VAL A 1 243 ? 12.648 -5.594 -12.781 1 97.56 243 VAL A O 1
ATOM 2047 N N . PHE A 1 244 ? 10.844 -6.758 -13.305 1 95.75 244 PHE A N 1
ATOM 2048 C CA . PHE A 1 244 ? 10.336 -6.535 -11.953 1 95.75 244 PHE A CA 1
ATOM 2049 C C . PHE A 1 244 ? 9.617 -7.773 -11.43 1 95.75 244 PHE A C 1
ATOM 2051 O O . PHE A 1 244 ? 9.336 -8.703 -12.195 1 95.75 244 PHE A O 1
ATOM 2058 N N . THR A 1 245 ? 9.445 -7.855 -10.227 1 94.88 245 THR A N 1
ATOM 2059 C CA . THR A 1 245 ? 8.742 -8.938 -9.547 1 94.88 245 THR A CA 1
ATOM 2060 C C . THR A 1 245 ? 8.055 -8.422 -8.281 1 94.88 245 THR A C 1
ATOM 2062 O O . THR A 1 245 ? 8.328 -7.312 -7.828 1 94.88 245 THR A O 1
ATOM 2065 N N . TYR A 1 246 ? 7.129 -9.164 -7.848 1 91.56 246 TYR A N 1
ATOM 2066 C CA . TYR A 1 246 ? 6.422 -8.859 -6.609 1 91.56 246 TYR A CA 1
ATOM 2067 C C . TYR A 1 246 ? 6.879 -9.789 -5.484 1 91.56 246 TYR A C 1
ATOM 2069 O O . TYR A 1 246 ? 6.629 -10.992 -5.527 1 91.56 246 TYR A O 1
ATOM 2077 N N . PHE A 1 247 ? 7.5 -9.203 -4.52 1 92.31 247 PHE A N 1
ATOM 2078 C CA . PHE A 1 247 ? 7.965 -9.961 -3.365 1 92.31 247 PHE A CA 1
ATOM 2079 C C . PHE A 1 247 ? 6.824 -10.219 -2.391 1 92.31 247 PHE A C 1
ATOM 2081 O O . PHE A 1 247 ? 5.992 -9.336 -2.156 1 92.31 247 PHE A O 1
ATOM 2088 N N . ASN A 1 248 ? 6.836 -11.383 -1.886 1 89.5 248 ASN A N 1
ATOM 2089 C CA . ASN A 1 248 ? 5.898 -11.828 -0.863 1 89.5 248 ASN A CA 1
ATOM 2090 C C . ASN A 1 248 ? 6.531 -12.859 0.067 1 89.5 248 ASN A C 1
ATOM 2092 O O . ASN A 1 248 ? 7.758 -12.922 0.189 1 89.5 248 ASN A O 1
ATOM 2096 N N . GLU A 1 249 ? 5.727 -13.641 0.704 1 88.12 249 GLU A N 1
ATOM 2097 C CA . GLU A 1 249 ? 6.207 -14.586 1.705 1 88.12 249 GLU A CA 1
ATOM 2098 C C . GLU A 1 249 ? 7.078 -15.672 1.07 1 88.12 249 GLU A C 1
ATOM 2100 O O . GLU A 1 249 ? 7.859 -16.328 1.758 1 88.12 249 GLU A O 1
ATOM 2105 N N . ASN A 1 250 ? 6.953 -15.883 -0.241 1 91.06 250 ASN A N 1
ATOM 2106 C CA . ASN A 1 250 ? 7.812 -16.844 -0.919 1 91.06 250 ASN A CA 1
ATOM 2107 C C . ASN A 1 250 ? 9.281 -16.438 -0.865 1 91.06 250 ASN A C 1
ATOM 2109 O O . ASN A 1 250 ? 10.172 -17.266 -1.008 1 91.06 250 ASN A O 1
ATOM 2113 N N . PHE A 1 251 ? 9.477 -15.109 -0.668 1 91.81 251 PHE A N 1
ATOM 2114 C CA . PHE A 1 251 ? 10.82 -14.555 -0.517 1 91.81 251 PHE A CA 1
ATOM 2115 C C . PHE A 1 251 ? 11.102 -14.219 0.942 1 91.81 251 PHE A C 1
ATOM 2117 O O . PHE A 1 251 ? 12.109 -13.578 1.25 1 91.81 251 PHE A O 1
ATOM 2124 N N . ARG A 1 252 ? 10.133 -14.625 1.763 1 88.81 252 ARG A N 1
ATOM 2125 C CA . ARG A 1 252 ? 10.188 -14.203 3.158 1 88.81 252 ARG A CA 1
ATOM 2126 C C . ARG A 1 252 ? 10.289 -12.688 3.268 1 88.81 252 ARG A C 1
ATOM 2128 O O . ARG A 1 252 ? 11.117 -12.164 4.02 1 88.81 252 ARG A O 1
ATOM 2135 N N . ALA A 1 253 ? 9.555 -12.078 2.521 1 91.06 253 ALA A N 1
ATOM 2136 C CA . ALA A 1 253 ? 9.578 -10.617 2.424 1 91.06 253 ALA A CA 1
ATOM 2137 C C . ALA A 1 253 ? 8.172 -10.039 2.537 1 91.06 253 ALA A C 1
ATOM 2139 O O . ALA A 1 253 ? 7.184 -10.75 2.322 1 91.06 253 ALA A O 1
ATOM 2140 N N . HIS A 1 254 ? 8.172 -8.828 3.002 1 88 254 HIS A N 1
ATOM 2141 C CA . HIS A 1 254 ? 6.906 -8.109 2.938 1 88 254 HIS A CA 1
ATOM 2142 C C . HIS A 1 254 ? 6.523 -7.793 1.495 1 88 254 HIS A C 1
ATOM 2144 O O . HIS A 1 254 ? 7.395 -7.656 0.633 1 88 254 HIS A O 1
ATOM 2150 N N . ASN A 1 255 ? 5.246 -7.727 1.237 1 85.62 255 ASN A N 1
ATOM 2151 C CA . ASN A 1 255 ? 4.723 -7.492 -0.105 1 85.62 255 ASN A CA 1
ATOM 2152 C C . ASN A 1 255 ? 5.254 -6.188 -0.695 1 85.62 255 ASN A C 1
ATOM 2154 O O . ASN A 1 255 ? 5.066 -5.117 -0.114 1 85.62 255 ASN A O 1
ATOM 2158 N N . SER A 1 256 ? 5.922 -6.227 -1.784 1 87.38 256 SER A N 1
ATOM 2159 C CA . SER A 1 256 ? 6.504 -5.066 -2.451 1 87.38 256 SER A CA 1
ATOM 2160 C C . SER A 1 256 ? 6.945 -5.406 -3.871 1 87.38 256 SER A C 1
ATOM 2162 O O . SER A 1 256 ? 7.297 -6.555 -4.156 1 87.38 256 SER A O 1
ATOM 2164 N N . PHE A 1 257 ? 6.934 -4.434 -4.691 1 89.81 257 PHE A N 1
ATOM 2165 C CA . PHE A 1 257 ? 7.535 -4.605 -6.008 1 89.81 257 PHE A CA 1
ATOM 2166 C C . PHE A 1 257 ? 9.039 -4.355 -5.957 1 89.81 257 PHE A C 1
ATOM 2168 O O . PHE A 1 257 ? 9.492 -3.426 -5.285 1 89.81 257 PHE A O 1
ATOM 2175 N N . VAL A 1 258 ? 9.773 -5.18 -6.492 1 93.94 258 VAL A N 1
ATOM 2176 C CA . VAL A 1 258 ? 11.203 -4.992 -6.738 1 93.94 258 VAL A CA 1
ATOM 2177 C C . VAL A 1 258 ? 11.445 -4.797 -8.234 1 93.94 258 VAL A C 1
ATOM 2179 O O . VAL A 1 258 ? 11.141 -5.68 -9.039 1 93.94 258 VAL A O 1
ATOM 2182 N N . ILE A 1 259 ? 11.992 -3.67 -8.609 1 95.12 259 ILE A N 1
ATOM 2183 C CA . ILE A 1 259 ? 12.133 -3.295 -10.008 1 95.12 259 ILE A CA 1
ATOM 2184 C C . ILE A 1 259 ? 13.609 -3.15 -10.367 1 95.12 259 ILE A C 1
ATOM 2186 O O . ILE A 1 259 ? 14.32 -2.332 -9.773 1 95.12 259 ILE A O 1
ATOM 2190 N N . PHE A 1 260 ? 14.039 -3.906 -11.289 1 97.75 260 PHE A N 1
ATOM 2191 C CA . PHE A 1 260 ? 15.391 -3.836 -11.82 1 97.75 260 PHE A CA 1
ATOM 2192 C C . PHE A 1 260 ? 15.406 -3.123 -13.172 1 97.75 260 PHE A C 1
ATOM 2194 O O . PHE A 1 260 ? 14.5 -3.312 -13.984 1 97.75 260 PHE A O 1
ATOM 2201 N N . TYR A 1 261 ? 16.406 -2.346 -13.398 1 96.94 261 TYR A N 1
ATOM 2202 C CA . TYR A 1 261 ? 16.5 -1.625 -14.664 1 96.94 261 TYR A CA 1
ATOM 2203 C C . TYR A 1 261 ? 17.953 -1.528 -15.133 1 96.94 261 TYR A C 1
ATOM 2205 O O . TYR A 1 261 ? 18.875 -1.428 -14.312 1 96.94 261 TYR A O 1
ATOM 2213 N N . LYS A 1 262 ? 18.156 -1.493 -16.406 1 96.25 262 LYS A N 1
ATOM 2214 C CA . LYS A 1 262 ? 19.484 -1.355 -16.984 1 96.25 262 LYS A CA 1
ATOM 2215 C C . LYS A 1 262 ? 20.047 0.049 -16.766 1 96.25 262 LYS A C 1
ATOM 2217 O O . LYS A 1 262 ? 19.297 1.025 -16.766 1 96.25 262 LYS A O 1
ATOM 2222 N N . LYS A 1 263 ? 21.297 0.044 -16.609 1 94.44 263 LYS A N 1
ATOM 2223 C CA . LYS A 1 263 ? 22.062 1.273 -16.469 1 94.44 263 LYS A CA 1
ATOM 2224 C C . LYS A 1 263 ? 23.312 1.249 -17.344 1 94.44 263 LYS A C 1
ATOM 2226 O O . LYS A 1 263 ? 23.719 0.188 -17.812 1 94.44 263 LYS A O 1
ATOM 2231 N N . GLY A 1 264 ? 23.812 2.473 -17.531 1 91.75 264 GLY A N 1
ATOM 2232 C CA . GLY A 1 264 ? 25.078 2.566 -18.25 1 91.75 264 GLY A CA 1
ATOM 2233 C C . GLY A 1 264 ? 24.922 2.732 -19.734 1 91.75 264 GLY A C 1
ATOM 2234 O O . GLY A 1 264 ? 24 3.41 -20.203 1 91.75 264 GLY A O 1
ATOM 2235 N N . TYR A 1 265 ? 25.797 2.098 -20.516 1 89.56 265 TYR A N 1
ATOM 2236 C CA . TYR A 1 265 ? 25.922 2.285 -21.953 1 89.56 265 TYR A CA 1
ATOM 2237 C C . TYR A 1 265 ? 24.719 1.692 -22.688 1 89.56 265 TYR A C 1
ATOM 2239 O O . TYR A 1 265 ? 24.359 0.538 -22.453 1 89.56 265 TYR A O 1
ATOM 2247 N N . LYS A 1 266 ? 24.156 2.5 -23.484 1 87.69 266 LYS A N 1
ATOM 2248 C CA . LYS A 1 266 ? 23.031 2.039 -24.312 1 87.69 266 LYS A CA 1
ATOM 2249 C C . LYS A 1 266 ? 23.453 1.915 -25.766 1 87.69 266 LYS A C 1
ATOM 2251 O O . LYS A 1 266 ? 23.328 0.842 -26.375 1 87.69 266 LYS A O 1
ATOM 2256 N N . CYS A 1 267 ? 23.844 3.076 -26.328 1 85.69 267 CYS A N 1
ATOM 2257 C CA . CYS A 1 267 ? 24.266 3.074 -27.719 1 85.69 267 CYS A CA 1
ATOM 2258 C C . CYS A 1 267 ? 25.062 4.336 -28.062 1 85.69 267 CYS A C 1
ATOM 2260 O O . CYS A 1 267 ? 25.359 5.133 -27.172 1 85.69 267 CYS A O 1
ATOM 2262 N N . VAL A 1 268 ? 25.641 4.375 -29.266 1 86.19 268 VAL A N 1
ATOM 2263 C CA . VAL A 1 268 ? 26.25 5.578 -29.812 1 86.19 268 VAL A CA 1
ATOM 2264 C C . VAL A 1 268 ? 25.344 6.199 -30.859 1 86.19 268 VAL A C 1
ATOM 2266 O O . VAL A 1 268 ? 24.828 5.504 -31.734 1 86.19 268 VAL A O 1
ATOM 2269 N N . ASN A 1 269 ? 25.062 7.387 -30.594 1 81.5 269 ASN A N 1
ATOM 2270 C CA . ASN A 1 269 ? 24.172 8.031 -31.562 1 81.5 269 ASN A CA 1
ATOM 2271 C C . ASN A 1 269 ? 24.891 8.32 -32.875 1 81.5 269 ASN A C 1
ATOM 2273 O O . ASN A 1 269 ? 26.078 7.996 -33.031 1 81.5 269 ASN A O 1
ATOM 2277 N N . THR A 1 270 ? 24.094 8.781 -33.875 1 83.44 270 THR A N 1
ATOM 2278 C CA . THR A 1 270 ? 24.594 9.039 -35.219 1 83.44 270 THR A CA 1
ATOM 2279 C C . THR A 1 270 ? 25.734 10.039 -35.188 1 83.44 270 THR A C 1
ATOM 2281 O O . THR A 1 270 ? 26.609 10.023 -36.062 1 83.44 270 THR A O 1
ATOM 2284 N N . ASP A 1 271 ? 25.75 10.898 -34.156 1 89.19 271 ASP A N 1
ATOM 2285 C CA . ASP A 1 271 ? 26.766 11.938 -34.031 1 89.19 271 ASP A CA 1
ATOM 2286 C C . ASP A 1 271 ? 28.016 11.422 -33.312 1 89.19 271 ASP A C 1
ATOM 2288 O O . ASP A 1 271 ? 28.953 12.172 -33.062 1 89.19 271 ASP A O 1
ATOM 2292 N N . GLY A 1 272 ? 27.953 10.18 -32.875 1 87.06 272 GLY A N 1
ATOM 2293 C CA . GLY A 1 272 ? 29.094 9.562 -32.25 1 87.06 272 GLY A CA 1
ATOM 2294 C C . GLY A 1 272 ? 29.078 9.711 -30.734 1 87.06 272 GLY A C 1
ATOM 2295 O O . GLY A 1 272 ? 30.047 9.336 -30.062 1 87.06 272 GLY A O 1
ATOM 2296 N N . HIS A 1 273 ? 28.047 10.297 -30.234 1 90.81 273 HIS A N 1
ATOM 2297 C CA . HIS A 1 273 ? 27.969 10.492 -28.797 1 90.81 273 HIS A CA 1
ATOM 2298 C C . HIS A 1 273 ? 27.406 9.258 -28.094 1 90.81 273 HIS A C 1
ATOM 2300 O O . HIS A 1 273 ? 26.5 8.609 -28.625 1 90.81 273 HIS A O 1
ATOM 2306 N N . ILE A 1 274 ? 28 9 -27 1 90.31 274 ILE A N 1
ATOM 2307 C CA . ILE A 1 274 ? 27.562 7.871 -26.188 1 90.31 274 ILE A CA 1
ATOM 2308 C C . ILE A 1 274 ? 26.234 8.211 -25.5 1 90.31 274 ILE A C 1
ATOM 2310 O O . ILE A 1 274 ? 26.109 9.273 -24.891 1 90.31 274 ILE A O 1
ATOM 2314 N N . ILE A 1 275 ? 25.281 7.305 -25.719 1 87.69 275 ILE A N 1
ATOM 2315 C CA . ILE A 1 275 ? 23.984 7.426 -25.047 1 87.69 275 ILE A CA 1
ATOM 2316 C C . ILE A 1 275 ? 23.875 6.387 -23.938 1 87.69 275 ILE A C 1
ATOM 2318 O O . ILE A 1 275 ? 24.156 5.203 -24.156 1 87.69 275 ILE A O 1
ATOM 2322 N N . GLU A 1 276 ? 23.469 6.852 -22.734 1 91.5 276 GLU A N 1
ATOM 2323 C CA . GLU A 1 276 ? 23.266 5.973 -21.594 1 91.5 276 GLU A CA 1
ATOM 2324 C C . GLU A 1 276 ? 21.781 5.754 -21.312 1 91.5 276 GLU A C 1
ATOM 2326 O O . GLU A 1 276 ? 20.938 6.559 -21.734 1 91.5 276 GLU A O 1
ATOM 2331 N N . TYR A 1 277 ? 21.531 4.586 -20.719 1 91.62 277 TYR A N 1
ATOM 2332 C CA . TYR A 1 277 ? 20.156 4.363 -20.281 1 91.62 277 TYR A CA 1
ATOM 2333 C C . TYR A 1 277 ? 19.719 5.426 -19.266 1 91.62 277 TYR A C 1
ATOM 2335 O O . TYR A 1 277 ? 20.5 5.816 -18.406 1 91.62 277 TYR A O 1
ATOM 2343 N N . ASP A 1 278 ? 18.5 5.93 -19.344 1 89.94 278 ASP A N 1
ATOM 2344 C CA . ASP A 1 278 ? 18.016 6.957 -18.438 1 89.94 278 ASP A CA 1
ATOM 2345 C C . ASP A 1 278 ? 16.875 6.422 -17.562 1 89.94 278 ASP A C 1
ATOM 2347 O O . ASP A 1 278 ? 16.047 7.191 -17.078 1 89.94 278 ASP A O 1
ATOM 2351 N N . TYR A 1 279 ? 16.844 5.109 -17.422 1 92.19 279 TYR A N 1
ATOM 2352 C CA . TYR A 1 279 ? 15.75 4.477 -16.703 1 92.19 279 TYR A CA 1
ATOM 2353 C C . TYR A 1 279 ? 15.789 4.844 -15.219 1 92.19 279 TYR A C 1
ATOM 2355 O O . TYR A 1 279 ? 14.742 5.012 -14.594 1 92.19 279 TYR A O 1
ATOM 2363 N N . GLU A 1 280 ? 16.938 4.98 -14.633 1 91.69 280 GLU A N 1
ATOM 2364 C CA . GLU A 1 280 ? 17.078 5.242 -13.203 1 91.69 280 GLU A CA 1
ATOM 2365 C C . GLU A 1 280 ? 16.344 6.512 -12.797 1 91.69 280 GLU A C 1
ATOM 2367 O O . GLU A 1 280 ? 15.531 6.492 -11.875 1 91.69 280 GLU A O 1
ATOM 2372 N N . LYS A 1 281 ? 16.656 7.531 -13.469 1 85.94 281 LYS A N 1
ATOM 2373 C CA . LYS A 1 281 ? 16.047 8.82 -13.141 1 85.94 281 LYS A CA 1
ATOM 2374 C C . LYS A 1 281 ? 14.531 8.766 -13.297 1 85.94 281 LYS A C 1
ATOM 2376 O O . LYS A 1 281 ? 13.797 9.25 -12.43 1 85.94 281 LYS A O 1
ATOM 2381 N N . LYS A 1 282 ? 14.102 8.156 -14.344 1 84.75 282 LYS A N 1
ATOM 2382 C CA . LYS A 1 282 ? 12.68 8.094 -14.656 1 84.75 282 LYS A CA 1
ATOM 2383 C C . LYS A 1 282 ? 11.938 7.23 -13.641 1 84.75 282 LYS A C 1
ATOM 2385 O O . LYS A 1 282 ? 10.875 7.621 -13.141 1 84.75 282 LYS A O 1
ATOM 2390 N N . LEU A 1 283 ? 12.5 6.09 -13.359 1 88.44 283 LEU A N 1
ATOM 2391 C CA . LEU A 1 283 ? 11.836 5.152 -12.469 1 88.44 283 LEU A CA 1
ATOM 2392 C C . LEU A 1 283 ? 11.898 5.641 -11.023 1 88.44 283 LEU A C 1
ATOM 2394 O O . LEU A 1 283 ? 10.945 5.457 -10.258 1 88.44 283 LEU A O 1
ATOM 2398 N N . LYS A 1 284 ? 12.953 6.25 -10.594 1 82.75 284 LYS A N 1
ATOM 2399 C CA . LYS A 1 284 ? 13.047 6.789 -9.242 1 82.75 284 LYS A CA 1
ATOM 2400 C C . LYS A 1 284 ? 12.062 7.938 -9.031 1 82.75 284 LYS A C 1
ATOM 2402 O O . LYS A 1 284 ? 11.531 8.117 -7.934 1 82.75 284 LYS A O 1
ATOM 2407 N N . TYR A 1 285 ? 11.844 8.617 -10.016 1 77.5 285 TYR A N 1
ATOM 2408 C CA . TYR A 1 285 ? 10.852 9.688 -9.945 1 77.5 285 TYR A CA 1
ATOM 2409 C C . TYR A 1 285 ? 9.445 9.117 -9.812 1 77.5 285 TYR A C 1
ATOM 2411 O O . TYR A 1 285 ? 8.641 9.617 -9.023 1 77.5 285 TYR A O 1
ATOM 2419 N N . ALA A 1 286 ? 9.188 8.094 -10.57 1 77.75 286 ALA A N 1
ATOM 2420 C CA . ALA A 1 286 ? 7.855 7.504 -10.602 1 77.75 286 ALA A CA 1
ATOM 2421 C C . ALA A 1 286 ? 7.566 6.738 -9.312 1 77.75 286 ALA A C 1
ATOM 2423 O O . ALA A 1 286 ? 6.441 6.762 -8.805 1 77.75 286 ALA A O 1
ATOM 2424 N N . PHE A 1 287 ? 8.617 6.07 -8.82 1 78.06 287 PHE A N 1
ATOM 2425 C CA . PHE A 1 287 ? 8.414 5.164 -7.699 1 78.06 287 PHE A CA 1
ATOM 2426 C C . PHE A 1 287 ? 9.031 5.723 -6.426 1 78.06 287 PHE A C 1
ATOM 2428 O O . PHE A 1 287 ? 9.375 4.969 -5.512 1 78.06 287 PHE A O 1
ATOM 2435 N N . ASP A 1 288 ? 9.266 7.055 -6.402 1 65.81 288 ASP A N 1
ATOM 2436 C CA . ASP A 1 288 ? 9.867 7.68 -5.227 1 65.81 288 ASP A CA 1
ATOM 2437 C C . ASP A 1 288 ? 8.93 7.594 -4.023 1 65.81 288 ASP A C 1
ATOM 2439 O O . ASP A 1 288 ? 8.352 8.602 -3.602 1 65.81 288 ASP A O 1
ATOM 2443 N N . ASP A 1 289 ? 8.5 6.324 -3.824 1 57.72 289 ASP A N 1
ATOM 2444 C CA . ASP A 1 289 ? 7.605 6.145 -2.686 1 57.72 289 ASP A CA 1
ATOM 2445 C C . ASP A 1 289 ? 8.391 6.008 -1.384 1 57.72 289 ASP A C 1
ATOM 2447 O O . ASP A 1 289 ? 9.469 5.414 -1.364 1 57.72 289 ASP A O 1
ATOM 2451 N N . ILE A 1 290 ? 8.258 6.949 -0.513 1 55.22 290 ILE A N 1
ATOM 2452 C CA . ILE A 1 290 ? 8.883 6.836 0.799 1 55.22 290 ILE A CA 1
ATOM 2453 C C . ILE A 1 290 ? 8.414 5.559 1.488 1 55.22 290 ILE A C 1
ATOM 2455 O O . ILE A 1 290 ? 7.215 5.273 1.535 1 55.22 290 ILE A O 1
ATOM 2459 N N . TYR A 1 291 ? 9.328 4.715 1.807 1 57.31 291 TYR A N 1
ATOM 2460 C CA . TYR A 1 291 ? 9.133 3.465 2.535 1 57.31 291 TYR A CA 1
ATOM 2461 C C . TYR A 1 291 ? 8.797 3.734 3.996 1 57.31 291 TYR A C 1
ATOM 2463 O O . TYR A 1 291 ? 9.227 4.738 4.566 1 57.31 291 TYR A O 1
ATOM 2471 N N . LEU A 1 292 ? 7.805 2.91 4.359 1 70.12 292 LEU A N 1
ATOM 2472 C CA . LEU A 1 292 ? 7.859 2.705 5.801 1 70.12 292 LEU A CA 1
ATOM 2473 C C . LEU A 1 292 ? 9.195 2.098 6.215 1 70.12 292 LEU A C 1
ATOM 2475 O O . LEU A 1 292 ? 9.648 1.115 5.625 1 70.12 292 LEU A O 1
ATOM 2479 N N . ASN A 1 293 ? 9.883 2.68 7.055 1 79.38 293 ASN A N 1
ATOM 2480 C CA . ASN A 1 293 ? 11.211 2.244 7.473 1 79.38 293 ASN A CA 1
ATOM 2481 C C . ASN A 1 293 ? 11.227 0.765 7.848 1 79.38 293 ASN A C 1
ATOM 2483 O O . ASN A 1 293 ? 12.188 0.056 7.566 1 79.38 293 ASN A O 1
ATOM 2487 N N . ASN A 1 294 ? 10.109 0.287 8.375 1 85.31 294 ASN A N 1
ATOM 2488 C CA . ASN A 1 294 ? 10.023 -1.116 8.766 1 85.31 294 ASN A CA 1
ATOM 2489 C C . ASN A 1 294 ? 10.172 -2.043 7.562 1 85.31 294 ASN A C 1
ATOM 2491 O O . ASN A 1 294 ? 10.945 -3 7.602 1 85.31 294 ASN A O 1
ATOM 2495 N N . ILE A 1 295 ? 9.438 -1.706 6.555 1 85.38 295 ILE A N 1
ATOM 2496 C CA . ILE A 1 295 ? 9.438 -2.527 5.348 1 85.38 295 ILE A CA 1
ATOM 2497 C C . ILE A 1 295 ? 10.789 -2.412 4.645 1 85.38 295 ILE A C 1
ATOM 2499 O O . ILE A 1 295 ? 11.359 -3.416 4.211 1 85.38 295 ILE A O 1
ATOM 2503 N N . PHE A 1 296 ? 11.289 -1.179 4.656 1 89.06 296 PHE A N 1
ATOM 2504 C CA . PHE A 1 296 ? 12.594 -0.95 4.031 1 89.06 296 PHE A CA 1
ATOM 2505 C C . PHE A 1 296 ? 13.656 -1.838 4.66 1 89.06 296 PHE A C 1
ATOM 2507 O O . PHE A 1 296 ? 14.352 -2.576 3.959 1 89.06 296 PHE A O 1
ATOM 2514 N N . PHE A 1 297 ? 13.812 -1.83 5.875 1 91.38 297 PHE A N 1
ATOM 2515 C CA . PHE A 1 297 ? 14.875 -2.559 6.57 1 91.38 297 PHE A CA 1
ATOM 2516 C C . PHE A 1 297 ? 14.617 -4.059 6.52 1 91.38 297 PHE A C 1
ATOM 2518 O O . PHE A 1 297 ? 15.555 -4.855 6.555 1 91.38 297 PHE A O 1
ATOM 2525 N N . SER A 1 298 ? 13.344 -4.461 6.426 1 93.06 298 SER A N 1
ATOM 2526 C CA . SER A 1 298 ? 13.031 -5.883 6.34 1 93.06 298 SER A CA 1
ATOM 2527 C C . SER A 1 298 ? 13.641 -6.512 5.094 1 93.06 298 SER A C 1
ATOM 2529 O O . SER A 1 298 ? 13.953 -7.703 5.086 1 93.06 298 SER A O 1
ATOM 2531 N N . PHE A 1 299 ? 13.883 -5.738 4.102 1 94.06 299 PHE A N 1
ATOM 2532 C CA . PHE A 1 299 ? 14.43 -6.258 2.852 1 94.06 299 PHE A CA 1
ATOM 2533 C C . PHE A 1 299 ? 15.906 -6.582 2.994 1 94.06 299 PHE A C 1
ATOM 2535 O O . PHE A 1 299 ? 16.438 -7.43 2.27 1 94.06 299 PHE A O 1
ATOM 2542 N N . PHE A 1 300 ? 16.609 -5.906 3.949 1 95.19 300 PHE A N 1
ATOM 2543 C CA . PHE A 1 300 ? 17.984 -6.316 4.242 1 95.19 300 PHE A CA 1
ATOM 2544 C C . PHE A 1 300 ? 18.031 -7.789 4.641 1 95.19 300 PHE A C 1
ATOM 2546 O O . PHE A 1 300 ? 18.844 -8.547 4.125 1 95.19 300 PHE A O 1
ATOM 2553 N N . THR A 1 301 ? 17.125 -8.133 5.512 1 93.94 301 THR A N 1
ATOM 2554 C CA . THR A 1 301 ? 17.078 -9.492 6.023 1 93.94 301 THR A CA 1
ATOM 2555 C C . THR A 1 301 ? 16.656 -10.469 4.93 1 93.94 301 THR A C 1
ATOM 2557 O O . THR A 1 301 ? 17.25 -11.531 4.762 1 93.94 301 THR A O 1
ATOM 2560 N N . SER A 1 302 ? 15.617 -10.125 4.156 1 93.44 302 SER A N 1
ATOM 2561 C CA . SER A 1 302 ? 15.102 -11 3.107 1 93.44 302 SER A CA 1
ATOM 2562 C C . SER A 1 302 ? 16.172 -11.312 2.072 1 93.44 302 SER A C 1
ATOM 2564 O O . SER A 1 302 ? 16.406 -12.484 1.752 1 93.44 302 SER A O 1
ATOM 2566 N N . PHE A 1 303 ? 16.812 -10.258 1.603 1 95.75 303 PHE A N 1
ATOM 2567 C CA . PHE A 1 303 ? 17.828 -10.461 0.578 1 95.75 303 PHE A CA 1
ATOM 2568 C C . PHE A 1 303 ? 19.016 -11.227 1.14 1 95.75 303 PHE A C 1
ATOM 2570 O O . PHE A 1 303 ? 19.609 -12.055 0.444 1 95.75 303 PHE A O 1
ATOM 2577 N N . LYS A 1 304 ? 19.359 -10.938 2.365 1 91.56 304 LYS A N 1
ATOM 2578 C CA . LYS A 1 304 ? 20.438 -11.672 3.016 1 91.56 304 LYS A CA 1
ATOM 2579 C C . LYS A 1 304 ? 20.125 -13.164 3.074 1 91.56 304 LYS A C 1
ATOM 2581 O O . LYS A 1 304 ? 20.969 -14 2.729 1 91.56 304 LYS A O 1
ATOM 2586 N N . LEU A 1 305 ? 18.969 -13.531 3.445 1 90.44 305 LEU A N 1
ATOM 2587 C CA . LEU A 1 305 ? 18.578 -14.922 3.611 1 90.44 305 LEU A CA 1
ATOM 2588 C C . LEU A 1 305 ? 18.453 -15.625 2.262 1 90.44 305 LEU A C 1
ATOM 2590 O O . LEU A 1 305 ? 18.672 -16.828 2.16 1 90.44 305 LEU A O 1
ATOM 2594 N N . MET A 1 306 ? 18.156 -14.914 1.19 1 92.62 306 MET A N 1
ATOM 2595 C CA . MET A 1 306 ? 18.047 -15.469 -0.155 1 92.62 306 MET A CA 1
ATOM 2596 C C . MET A 1 306 ? 19.391 -15.992 -0.64 1 92.62 306 MET A C 1
ATOM 2598 O O . MET A 1 306 ? 19.453 -16.812 -1.549 1 92.62 306 MET A O 1
ATOM 2602 N N . LYS A 1 307 ? 20.422 -15.5 -0.079 1 91.38 307 LYS A N 1
ATOM 2603 C CA . LYS A 1 307 ? 21.75 -15.875 -0.522 1 91.38 307 LYS A CA 1
ATOM 2604 C C . LYS A 1 307 ? 22.281 -17.062 0.267 1 91.38 307 LYS A C 1
ATOM 2606 O O . LYS A 1 307 ? 23.312 -17.641 -0.084 1 91.38 307 LYS A O 1
ATOM 2611 N N . ASN A 1 308 ? 21.531 -17.453 1.215 1 88.38 308 ASN A N 1
ATOM 2612 C CA . ASN A 1 308 ? 21.984 -18.578 2.023 1 88.38 308 ASN A CA 1
ATOM 2613 C C . ASN A 1 308 ? 21.703 -19.906 1.325 1 88.38 308 ASN A C 1
ATOM 2615 O O . ASN A 1 308 ? 20.812 -20 0.48 1 88.38 308 ASN A O 1
ATOM 2619 N N . GLU A 1 309 ? 22.422 -20.906 1.721 1 89.19 309 GLU A N 1
ATOM 2620 C CA . GLU A 1 309 ? 22.266 -22.25 1.147 1 89.19 309 GLU A CA 1
ATOM 2621 C C . GLU A 1 309 ? 20.891 -22.844 1.483 1 89.19 309 GLU A C 1
ATOM 2623 O O . GLU A 1 309 ? 20.328 -23.578 0.683 1 89.19 309 GLU A O 1
ATOM 2628 N N . GLU A 1 310 ? 20.438 -22.484 2.635 1 86.81 310 GLU A N 1
ATOM 2629 C CA . GLU A 1 310 ? 19.125 -22.984 3.049 1 86.81 310 GLU A CA 1
ATOM 2630 C C . GLU A 1 310 ? 18.031 -22.547 2.072 1 86.81 310 GLU A C 1
ATOM 2632 O O . GLU A 1 310 ? 17.125 -23.328 1.747 1 86.81 310 GLU A O 1
ATOM 2637 N N . PHE A 1 311 ? 18.141 -21.328 1.642 1 90.94 311 PHE A N 1
ATOM 2638 C CA . PHE A 1 311 ? 17.156 -20.812 0.698 1 90.94 311 PHE A CA 1
ATOM 2639 C C . PHE A 1 311 ? 17.281 -21.516 -0.648 1 90.94 311 PHE A C 1
ATOM 2641 O O . PHE A 1 311 ? 16.281 -21.828 -1.29 1 90.94 311 PHE A O 1
ATOM 2648 N N . LYS A 1 312 ? 18.453 -21.75 -1.056 1 91.31 312 LYS A N 1
ATOM 2649 C CA . LYS A 1 312 ? 18.672 -22.484 -2.297 1 91.31 312 LYS A CA 1
ATOM 2650 C C . LYS A 1 312 ? 18.062 -23.875 -2.238 1 91.31 312 LYS A C 1
ATOM 2652 O O . LYS A 1 312 ? 17.422 -24.312 -3.189 1 91.31 312 LYS A O 1
ATOM 2657 N N . GLU A 1 313 ? 18.25 -24.531 -1.193 1 91.06 313 GLU A N 1
ATOM 2658 C CA . GLU A 1 313 ? 17.703 -25.875 -1.012 1 91.06 313 GLU A CA 1
ATOM 2659 C C . GLU A 1 313 ? 16.172 -25.828 -0.991 1 91.06 313 GLU A C 1
ATOM 2661 O O . GLU A 1 313 ? 15.516 -26.734 -1.523 1 91.06 313 GLU A O 1
ATOM 2666 N N . TYR A 1 314 ? 15.68 -24.875 -0.315 1 91.38 314 TYR A N 1
ATOM 2667 C CA . TYR A 1 314 ? 14.234 -24.672 -0.267 1 91.38 314 TYR A CA 1
ATOM 2668 C C . TYR A 1 314 ? 13.656 -24.547 -1.67 1 91.38 314 TYR A C 1
ATOM 2670 O O . TYR A 1 314 ? 12.688 -25.234 -2.014 1 91.38 314 TYR A O 1
ATOM 2678 N N . VAL A 1 315 ? 14.305 -23.719 -2.5 1 93.88 315 VAL A N 1
ATOM 2679 C CA . VAL A 1 315 ? 13.812 -23.469 -3.85 1 93.88 315 VAL A CA 1
ATOM 2680 C C . VAL A 1 315 ? 13.945 -24.734 -4.695 1 93.88 315 VAL A C 1
ATOM 2682 O O . VAL A 1 315 ? 13.039 -25.062 -5.461 1 93.88 315 VAL A O 1
ATOM 2685 N N . LYS A 1 316 ? 14.992 -25.438 -4.547 1 93.56 316 LYS A N 1
ATOM 2686 C CA . LYS A 1 316 ? 15.172 -26.703 -5.25 1 93.56 316 LYS A CA 1
ATOM 2687 C C . LYS A 1 316 ? 14.094 -27.703 -4.863 1 93.56 316 LYS A C 1
ATOM 2689 O O . LYS A 1 316 ? 13.555 -28.406 -5.723 1 93.56 316 LYS A O 1
ATOM 2694 N N . GLN A 1 317 ? 13.82 -27.75 -3.578 1 93.62 317 GLN A N 1
ATOM 2695 C CA . GLN A 1 317 ? 12.797 -28.656 -3.088 1 93.62 317 GLN A CA 1
ATOM 2696 C C . GLN A 1 317 ? 11.422 -28.297 -3.645 1 93.62 317 GLN A C 1
ATOM 2698 O O . GLN A 1 317 ? 10.602 -29.188 -3.906 1 93.62 317 GLN A O 1
ATOM 2703 N N . ILE A 1 318 ? 11.125 -27.016 -3.762 1 94.75 318 ILE A N 1
ATOM 2704 C CA . ILE A 1 318 ? 9.867 -26.562 -4.363 1 94.75 318 ILE A CA 1
ATOM 2705 C C . ILE A 1 318 ? 9.742 -27.156 -5.77 1 94.75 318 ILE A C 1
ATOM 2707 O O . ILE A 1 318 ? 8.68 -27.672 -6.137 1 94.75 318 ILE A O 1
ATOM 2711 N N . LYS A 1 319 ? 10.805 -27.047 -6.492 1 95.31 319 LYS A N 1
ATOM 2712 C CA . LYS A 1 319 ? 10.82 -27.562 -7.855 1 95.31 319 LYS A CA 1
ATOM 2713 C C . LYS A 1 319 ? 10.555 -29.062 -7.879 1 95.31 319 LYS A C 1
ATOM 2715 O O . LYS A 1 319 ? 9.734 -29.547 -8.664 1 95.31 319 LYS A O 1
ATOM 2720 N N . GLU A 1 320 ? 11.195 -29.766 -7.027 1 95.62 320 GLU A N 1
ATOM 2721 C CA . GLU A 1 320 ? 11.031 -31.219 -6.957 1 95.62 320 GLU A CA 1
ATOM 2722 C C . GLU A 1 320 ? 9.617 -31.594 -6.516 1 95.62 320 GLU A C 1
ATOM 2724 O O . GLU A 1 320 ? 9.008 -32.5 -7.09 1 95.62 320 GLU A O 1
ATOM 2729 N N . ASN A 1 321 ? 9.18 -30.922 -5.449 1 96.81 321 ASN A N 1
ATOM 2730 C CA . ASN A 1 321 ? 7.824 -31.172 -4.953 1 96.81 321 ASN A CA 1
ATOM 2731 C C . ASN A 1 321 ? 6.777 -30.891 -6.031 1 96.81 321 ASN A C 1
ATOM 2733 O O . ASN A 1 321 ? 5.828 -31.672 -6.18 1 96.81 321 ASN A O 1
ATOM 2737 N N . THR A 1 322 ? 6.953 -29.828 -6.746 1 97.94 322 THR A N 1
ATOM 2738 C CA . THR A 1 322 ? 6.008 -29.469 -7.801 1 97.94 322 THR A CA 1
ATOM 2739 C C . THR A 1 322 ? 6.004 -30.531 -8.906 1 97.94 322 THR A C 1
ATOM 2741 O O . THR A 1 322 ? 4.945 -30.875 -9.43 1 97.94 322 THR A O 1
ATOM 2744 N N . TYR A 1 323 ? 7.145 -31.031 -9.25 1 97.62 323 TYR A N 1
ATOM 2745 C CA . TYR A 1 323 ? 7.242 -32.094 -10.25 1 97.62 323 TYR A CA 1
ATOM 2746 C C . TYR A 1 323 ? 6.488 -33.344 -9.797 1 97.62 323 TYR A C 1
ATOM 2748 O O . TYR A 1 323 ? 5.801 -33.969 -10.602 1 97.62 323 TYR A O 1
ATOM 2756 N N . ILE A 1 324 ? 6.633 -33.688 -8.562 1 97.94 324 ILE A N 1
ATOM 2757 C CA . ILE A 1 324 ? 5.945 -34.844 -8.031 1 97.94 324 ILE A CA 1
ATOM 2758 C C . ILE A 1 324 ? 4.438 -34.625 -8.062 1 97.94 324 ILE A C 1
ATOM 2760 O O . ILE A 1 324 ? 3.67 -35.531 -8.398 1 97.94 324 ILE A O 1
ATOM 2764 N N . LEU A 1 325 ? 4.012 -33.438 -7.625 1 98.38 325 LEU A N 1
ATOM 2765 C CA . LEU A 1 325 ? 2.596 -33.094 -7.707 1 98.38 325 LEU A CA 1
ATOM 2766 C C . LEU A 1 325 ? 2.076 -33.281 -9.133 1 98.38 325 LEU A C 1
ATOM 2768 O O . LEU A 1 325 ? 1.035 -33.906 -9.336 1 98.38 325 LEU A O 1
ATOM 2772 N N . TYR A 1 326 ? 2.801 -32.719 -10.102 1 97.75 326 TYR A N 1
ATOM 2773 C CA . TYR A 1 326 ? 2.488 -32.844 -11.523 1 97.75 326 TYR A CA 1
ATOM 2774 C C . TYR A 1 326 ? 2.377 -34.312 -11.938 1 97.75 326 TYR A C 1
ATOM 2776 O O . TYR A 1 326 ? 1.44 -34.688 -12.641 1 97.75 326 TYR A O 1
ATOM 2784 N N . LYS A 1 327 ? 3.23 -35.094 -11.469 1 97.44 327 LYS A N 1
ATOM 2785 C CA . LYS A 1 327 ? 3.316 -36.5 -11.867 1 97.44 327 LYS A CA 1
ATOM 2786 C C . LYS A 1 327 ? 2.094 -37.281 -11.398 1 97.44 327 LYS A C 1
ATOM 2788 O O . LYS A 1 327 ? 1.636 -38.219 -12.078 1 97.44 327 LYS A O 1
ATOM 2793 N N . TYR A 1 328 ? 1.561 -36.938 -10.289 1 97.88 328 TYR A N 1
ATOM 2794 C CA . TYR A 1 328 ? 0.577 -37.812 -9.664 1 97.88 328 TYR A CA 1
ATOM 2795 C C . TYR A 1 328 ? -0.825 -37.219 -9.766 1 97.88 328 TYR A C 1
ATOM 2797 O O . TYR A 1 328 ? -1.806 -37.844 -9.383 1 97.88 328 TYR A O 1
ATOM 2805 N N . ILE A 1 329 ? -0.99 -36 -10.234 1 97.5 329 ILE A N 1
ATOM 2806 C CA . ILE A 1 329 ? -2.32 -35.469 -10.523 1 97.5 329 ILE A CA 1
ATOM 2807 C C . ILE A 1 329 ? -2.947 -36.25 -11.672 1 97.5 329 ILE A C 1
ATOM 2809 O O . ILE A 1 329 ? -2.275 -36.562 -12.656 1 97.5 329 ILE A O 1
ATOM 2813 N N . ASN A 1 330 ? -4.203 -36.562 -11.531 1 95.31 330 ASN A N 1
ATOM 2814 C CA . ASN A 1 330 ? -4.895 -37.375 -12.516 1 95.31 330 ASN A CA 1
ATOM 2815 C C . ASN A 1 330 ? -5.156 -36.625 -13.812 1 95.31 330 ASN A C 1
ATOM 2817 O O . ASN A 1 330 ? -5.949 -35.688 -13.828 1 95.31 330 ASN A O 1
ATOM 2821 N N . ARG A 1 331 ? -4.664 -37.062 -14.867 1 94.94 331 ARG A N 1
ATOM 2822 C CA . ARG A 1 331 ? -4.73 -36.406 -16.15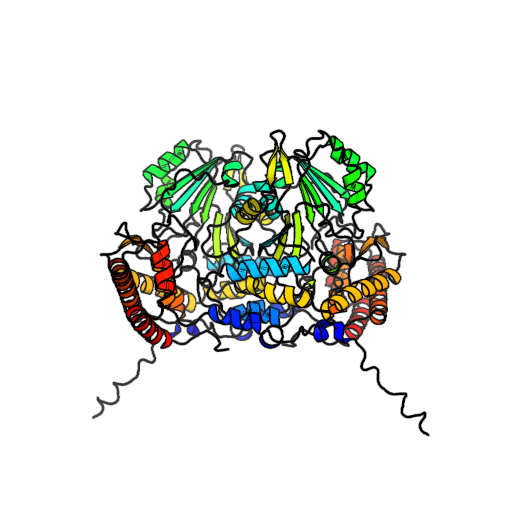6 1 94.94 331 ARG A CA 1
ATOM 2823 C C . ARG A 1 331 ? -6.09 -36.625 -16.812 1 94.94 331 ARG A C 1
ATOM 2825 O O . ARG A 1 331 ? -6.414 -35.969 -17.812 1 94.94 331 ARG A O 1
ATOM 2832 N N . LYS A 1 332 ? -6.82 -37.438 -16.234 1 94.38 332 LYS A N 1
ATOM 2833 C CA . LYS A 1 332 ? -8.164 -37.656 -16.75 1 94.38 332 LYS A CA 1
ATOM 2834 C C . LYS A 1 332 ? -9.016 -36.406 -16.641 1 94.38 332 LYS A C 1
ATOM 2836 O O . LYS A 1 332 ? -9.891 -36.156 -17.469 1 94.38 332 LYS A O 1
ATOM 2841 N N . TYR A 1 333 ? -8.672 -35.656 -15.672 1 94.38 333 TYR A N 1
ATOM 2842 C CA . TYR A 1 333 ? -9.57 -34.531 -15.367 1 94.38 333 TYR A CA 1
ATOM 2843 C C . TYR A 1 333 ? -8.969 -33.219 -15.812 1 94.38 333 TYR A C 1
ATOM 2845 O O . TYR A 1 333 ? -9.672 -32.188 -15.875 1 94.38 333 TYR A O 1
ATOM 2853 N N . PHE A 1 334 ? -7.684 -33.25 -16.156 1 96 334 PHE A N 1
ATOM 2854 C CA . PHE A 1 334 ? -7.035 -31.984 -16.453 1 96 334 PHE A CA 1
ATOM 2855 C C . PHE A 1 334 ? -6.047 -32.125 -17.609 1 96 334 PHE A C 1
ATOM 2857 O O . PHE A 1 334 ? -5.328 -33.125 -17.688 1 96 334 PHE A O 1
ATOM 2864 N N . HIS A 1 335 ? -6.102 -31.156 -18.469 1 94.31 335 HIS A N 1
ATOM 2865 C CA . HIS A 1 335 ? -4.953 -30.891 -19.328 1 94.31 335 HIS A CA 1
ATOM 2866 C C . HIS A 1 335 ? -3.902 -30.062 -18.609 1 94.31 335 HIS A C 1
ATOM 2868 O O . HIS A 1 335 ? -4.141 -28.891 -18.297 1 94.31 335 HIS A O 1
ATOM 2874 N N . ILE A 1 336 ? -2.791 -30.641 -18.406 1 96.31 336 ILE A N 1
ATOM 2875 C CA . ILE A 1 336 ? -1.778 -30 -17.578 1 96.31 336 ILE A CA 1
ATOM 2876 C C . ILE A 1 336 ? -0.724 -29.344 -18.453 1 96.31 336 ILE A C 1
ATOM 2878 O O . ILE A 1 336 ? -0.221 -29.953 -19.406 1 96.31 336 ILE A O 1
ATOM 2882 N N . GLN A 1 337 ? -0.494 -28.078 -18.266 1 95.44 337 GLN A N 1
ATOM 2883 C CA . GLN A 1 337 ? 0.564 -27.328 -18.938 1 95.44 337 GLN A CA 1
ATOM 2884 C C . GLN A 1 337 ? 1.699 -27 -17.969 1 95.44 337 GLN A C 1
ATOM 2886 O O . GLN A 1 337 ? 1.471 -26.406 -16.906 1 95.44 337 GLN A O 1
ATOM 2891 N N . TYR A 1 338 ? 2.91 -27.375 -18.344 1 94.12 338 TYR A N 1
ATOM 2892 C CA . TYR A 1 338 ? 4.031 -27.328 -17.406 1 94.12 338 TYR A CA 1
ATOM 2893 C C . TYR A 1 338 ? 5.359 -27.422 -18.141 1 94.12 338 TYR A C 1
ATOM 2895 O O . TYR A 1 338 ? 5.48 -28.172 -19.125 1 94.12 338 TYR A O 1
ATOM 2903 N N . SER A 1 339 ? 6.34 -26.594 -17.734 1 90.81 339 SER A N 1
ATOM 2904 C CA . SER A 1 339 ? 7.684 -26.703 -18.297 1 90.81 339 SER A CA 1
ATOM 2905 C C . SER A 1 339 ? 8.484 -27.812 -17.625 1 90.81 339 SER A C 1
ATOM 2907 O O . SER A 1 339 ? 9.562 -28.172 -18.094 1 90.81 339 SER A O 1
ATOM 2909 N N . GLN A 1 340 ? 8.086 -28.375 -16.5 1 88.56 340 GLN A N 1
ATOM 2910 C CA . GLN A 1 340 ? 8.648 -29.469 -15.727 1 88.56 340 GLN A CA 1
ATOM 2911 C C . GLN A 1 340 ? 9.852 -29 -14.914 1 88.56 340 GLN A C 1
ATOM 2913 O O . GLN A 1 340 ? 10.641 -29.828 -14.438 1 88.56 340 GLN A O 1
ATOM 2918 N N . ASN A 1 341 ? 10.016 -27.703 -14.875 1 88.94 341 ASN A N 1
ATOM 2919 C CA . ASN A 1 341 ? 11.094 -27.188 -14.039 1 88.94 341 ASN A CA 1
ATOM 2920 C C . ASN A 1 341 ? 10.688 -25.891 -13.344 1 88.94 341 ASN A C 1
ATOM 2922 O O . ASN A 1 341 ? 11.547 -25.141 -12.891 1 88.94 341 ASN A O 1
ATOM 2926 N N . ASN A 1 342 ? 9.422 -25.641 -13.305 1 92.5 342 ASN A N 1
ATOM 2927 C CA . ASN A 1 342 ? 8.875 -24.453 -12.656 1 92.5 342 ASN A CA 1
ATOM 2928 C C . ASN A 1 342 ? 8.344 -24.766 -11.266 1 92.5 342 ASN A C 1
ATOM 2930 O O . ASN A 1 342 ? 8.312 -25.922 -10.852 1 92.5 342 ASN A O 1
ATOM 2934 N N . SER A 1 343 ? 7.984 -23.688 -10.547 1 94.56 343 SER A N 1
ATOM 2935 C CA . SER A 1 343 ? 7.465 -23.828 -9.188 1 94.56 343 SER A CA 1
ATOM 2936 C C . SER A 1 343 ? 5.953 -24.031 -9.195 1 94.56 343 SER A C 1
ATOM 2938 O O . SER A 1 343 ? 5.336 -24.156 -8.141 1 94.56 343 SER A O 1
ATOM 2940 N N . PHE A 1 344 ? 5.359 -23.984 -10.359 1 97.5 344 PHE A N 1
ATOM 2941 C CA . PHE A 1 344 ? 3.92 -24.188 -10.484 1 97.5 344 PHE A CA 1
ATOM 2942 C C . PHE A 1 344 ? 3.566 -24.719 -11.867 1 97.5 344 PHE A C 1
ATOM 2944 O O . PHE A 1 344 ? 4.41 -24.734 -12.766 1 97.5 344 PHE A O 1
ATOM 2951 N N . PHE A 1 345 ? 2.385 -25.266 -12.047 1 97.56 345 PHE A N 1
ATOM 2952 C CA . PHE A 1 345 ? 1.848 -25.656 -13.344 1 97.56 345 PHE A CA 1
ATOM 2953 C C . PHE A 1 345 ? 0.37 -25.297 -13.453 1 97.56 345 PHE A C 1
ATOM 2955 O O . PHE A 1 345 ? -0.252 -24.906 -12.461 1 97.56 345 PHE A O 1
ATOM 2962 N N . ASN A 1 346 ? -0.083 -25.281 -14.648 1 96.94 346 ASN A N 1
ATOM 2963 C CA . ASN A 1 346 ? -1.454 -24.875 -14.945 1 96.94 346 ASN A CA 1
ATOM 2964 C C . ASN A 1 346 ? -2.367 -26.078 -15.141 1 96.94 346 ASN A C 1
ATOM 2966 O O . ASN A 1 346 ? -1.976 -27.062 -15.773 1 96.94 346 ASN A O 1
ATOM 2970 N N . LEU A 1 347 ? -3.523 -26.047 -14.555 1 97.12 347 LEU A N 1
ATOM 2971 C CA . LEU A 1 347 ? -4.559 -27.062 -14.719 1 97.12 347 LEU A CA 1
ATOM 2972 C C . LEU A 1 347 ? -5.727 -26.516 -15.539 1 97.12 347 LEU A C 1
ATOM 2974 O O . LEU A 1 347 ? -6.387 -25.562 -15.117 1 97.12 347 LEU A O 1
ATOM 2978 N N . ASN A 1 348 ? -5.953 -27.125 -16.625 1 94.38 348 ASN A N 1
ATOM 2979 C CA . ASN A 1 348 ? -7.125 -26.844 -17.453 1 94.38 348 ASN A CA 1
ATOM 2980 C C . ASN A 1 348 ? -8.109 -28.016 -17.453 1 94.38 348 ASN A C 1
ATOM 2982 O O . ASN A 1 348 ? -7.82 -29.078 -18 1 94.38 348 ASN A O 1
ATOM 2986 N N . PRO A 1 349 ? -9.25 -27.75 -16.844 1 93.75 349 PRO A N 1
ATOM 2987 C CA . PRO A 1 349 ? -10.195 -28.859 -16.766 1 93.75 349 PRO A CA 1
ATOM 2988 C C . PRO A 1 349 ? -10.562 -29.422 -18.125 1 93.75 349 PRO A C 1
ATOM 2990 O O . PRO A 1 349 ? -10.75 -28.672 -19.078 1 93.75 349 PRO A O 1
ATOM 2993 N N . SER A 1 350 ? -10.664 -30.719 -18.172 1 89.5 350 SER A N 1
ATOM 2994 C CA . SER A 1 350 ? -10.969 -31.422 -19.422 1 89.5 350 SER A CA 1
ATOM 2995 C C . SER A 1 350 ? -12.461 -31.375 -19.719 1 89.5 350 SER A C 1
ATOM 2997 O O . SER A 1 350 ? -12.867 -31.422 -20.891 1 89.5 350 SER A O 1
ATOM 2999 N N . SER A 1 351 ? -13.211 -31.328 -18.688 1 86.88 351 SER A N 1
ATOM 3000 C CA . SER A 1 351 ? -14.664 -31.328 -18.828 1 86.88 351 SER A CA 1
ATOM 3001 C C . SER A 1 351 ? -15.203 -29.906 -18.922 1 86.88 351 SER A C 1
ATOM 3003 O O . SER A 1 351 ? -14.781 -29.016 -18.156 1 86.88 351 SER A O 1
ATOM 3005 N N . CYS A 1 352 ? -16.156 -29.75 -19.75 1 79.25 352 CYS A N 1
ATOM 3006 C CA . CYS A 1 352 ? -16.797 -28.453 -19.922 1 79.25 352 CYS A CA 1
ATOM 3007 C C . CYS A 1 352 ? -17.703 -28.141 -18.75 1 79.25 352 CYS A C 1
ATOM 3009 O O . CYS A 1 352 ? -18.078 -26.984 -18.531 1 79.25 352 CYS A O 1
ATOM 3011 N N . THR A 1 353 ? -18 -29.141 -18 1 84.06 353 THR A N 1
ATOM 3012 C CA . THR A 1 353 ? -18.938 -28.906 -16.906 1 84.06 353 THR A CA 1
ATOM 3013 C C . THR A 1 353 ? -18.188 -28.562 -15.617 1 84.06 353 THR A C 1
ATOM 3015 O O . THR A 1 353 ? -18.797 -28.219 -14.609 1 84.06 353 THR A O 1
ATOM 3018 N N . PHE A 1 354 ? -16.953 -28.688 -15.703 1 91.5 354 PHE A N 1
ATOM 3019 C CA . PHE A 1 354 ? -16.141 -28.359 -14.531 1 91.5 354 PHE A CA 1
ATOM 3020 C C . PHE A 1 354 ? -16.156 -26.859 -14.273 1 91.5 354 PHE A C 1
ATOM 3022 O O . PHE A 1 354 ? -15.773 -26.078 -15.133 1 91.5 354 PHE A O 1
ATOM 3029 N N . ASN A 1 355 ? -16.625 -26.469 -13.172 1 91.12 355 ASN A N 1
ATOM 3030 C CA . ASN A 1 355 ? -16.625 -25.078 -12.742 1 91.12 355 ASN A CA 1
ATOM 3031 C C . ASN A 1 355 ? -15.594 -24.812 -11.656 1 91.12 355 ASN A C 1
ATOM 3033 O O . ASN A 1 355 ? -15.703 -25.344 -10.547 1 91.12 355 ASN A O 1
ATOM 3037 N N . ILE A 1 356 ? -14.672 -24 -11.969 1 92.38 356 ILE A N 1
ATOM 3038 C CA . ILE A 1 356 ? -13.523 -23.766 -11.109 1 92.38 356 ILE A CA 1
ATOM 3039 C C . ILE A 1 356 ? -13.977 -23.125 -9.797 1 92.38 356 ILE A C 1
ATOM 3041 O O . ILE A 1 356 ? -13.445 -23.453 -8.727 1 92.38 356 ILE A O 1
ATOM 3045 N N . GLN A 1 357 ? -14.898 -22.234 -9.797 1 89.44 357 GLN A N 1
ATOM 3046 C CA . GLN A 1 357 ? -15.391 -21.594 -8.586 1 89.44 357 GLN A CA 1
ATOM 3047 C C . GLN A 1 357 ? -16.047 -22.594 -7.645 1 89.44 357 GLN A C 1
ATOM 3049 O O . GLN A 1 357 ? -15.836 -22.547 -6.43 1 89.44 357 GLN A O 1
ATOM 3054 N N . GLU A 1 358 ? -16.859 -23.5 -8.203 1 91.62 358 GLU A N 1
ATOM 3055 C CA . GLU A 1 358 ? -17.5 -24.547 -7.418 1 91.62 358 GLU A CA 1
ATOM 3056 C C . GLU A 1 358 ? -16.453 -25.438 -6.754 1 91.62 358 GLU A C 1
ATOM 3058 O O . GLU A 1 358 ? -16.562 -25.766 -5.57 1 91.62 358 GLU A O 1
ATOM 3063 N N . PHE A 1 359 ? -15.555 -25.781 -7.574 1 94.19 359 PHE A N 1
ATOM 3064 C CA . PHE A 1 359 ? -14.508 -26.672 -7.074 1 94.19 359 PHE A CA 1
ATOM 3065 C C . PHE A 1 359 ? -13.695 -25.984 -5.988 1 94.19 359 PHE A C 1
ATOM 3067 O O . PHE A 1 359 ? -13.328 -26.609 -4.992 1 94.19 359 PHE A O 1
ATOM 3074 N N . TYR A 1 360 ? -13.359 -24.703 -6.227 1 93.31 360 TYR A N 1
ATOM 3075 C CA . TYR A 1 360 ? -12.641 -23.906 -5.246 1 93.31 360 TYR A CA 1
ATOM 3076 C C . TYR A 1 360 ? -13.367 -23.891 -3.906 1 93.31 360 TYR A C 1
ATOM 3078 O O . TYR A 1 360 ? -12.75 -24.094 -2.857 1 93.31 360 TYR A O 1
ATOM 3086 N N . LEU A 1 361 ? -14.617 -23.719 -3.885 1 91 361 LEU A N 1
ATOM 3087 C CA . LEU A 1 361 ? -15.406 -23.656 -2.66 1 91 361 LEU A CA 1
ATOM 3088 C C . LEU A 1 361 ? -15.445 -25.016 -1.97 1 91 361 LEU A C 1
ATOM 3090 O O . LEU A 1 361 ? -15.375 -25.094 -0.741 1 91 361 LEU A O 1
ATOM 3094 N N . LEU A 1 362 ? -15.641 -26.062 -2.758 1 94.19 362 LEU A N 1
ATOM 3095 C CA . LEU A 1 362 ? -15.578 -27.406 -2.186 1 94.19 362 LEU A CA 1
ATOM 3096 C C . LEU A 1 362 ? -14.227 -27.656 -1.521 1 94.19 362 LEU A C 1
ATOM 3098 O O . LEU A 1 362 ? -14.164 -28.156 -0.399 1 94.19 362 LEU A O 1
ATOM 3102 N N . CYS A 1 363 ? -13.172 -27.281 -2.225 1 95.69 363 CYS A N 1
ATOM 3103 C CA . CYS A 1 363 ? -11.82 -27.469 -1.694 1 95.69 363 CYS A CA 1
ATOM 3104 C C . CYS A 1 363 ? -11.648 -26.719 -0.38 1 95.69 363 CYS A C 1
ATOM 3106 O O . CYS A 1 363 ? -11.023 -27.219 0.553 1 95.69 363 CYS A O 1
ATOM 3108 N N . ASN A 1 364 ? -12.188 -25.562 -0.331 1 91.88 364 ASN A N 1
ATOM 3109 C CA . ASN A 1 364 ? -12.102 -24.812 0.91 1 91.88 364 ASN A CA 1
ATOM 3110 C C . ASN A 1 364 ? -12.711 -25.578 2.08 1 91.88 364 ASN A C 1
ATOM 3112 O O . ASN A 1 364 ? -12.18 -25.547 3.191 1 91.88 364 ASN A O 1
ATOM 3116 N N . LYS A 1 365 ? -13.805 -26.219 1.839 1 92.38 365 LYS A N 1
ATOM 3117 C CA . LYS A 1 365 ? -14.445 -27 2.883 1 92.38 365 LYS A CA 1
ATOM 3118 C C . LYS A 1 365 ? -13.578 -28.203 3.277 1 92.38 365 LYS A C 1
ATOM 3120 O O . LYS A 1 365 ? -13.711 -28.734 4.379 1 92.38 365 LYS A O 1
ATOM 3125 N N . LEU A 1 366 ? -12.719 -28.594 2.379 1 95.19 366 LEU A N 1
ATOM 3126 C CA . LEU A 1 366 ? -11.828 -29.734 2.611 1 95.19 366 LEU A CA 1
ATOM 3127 C C . LEU A 1 366 ? -10.484 -29.266 3.158 1 95.19 366 LEU A C 1
ATOM 3129 O O . LEU A 1 366 ? -9.562 -30.062 3.336 1 95.19 366 LEU A O 1
ATOM 3133 N N . ASN A 1 367 ? -10.266 -27.922 3.342 1 93.31 367 ASN A N 1
ATOM 3134 C CA . ASN A 1 367 ? -9.016 -27.312 3.791 1 93.31 367 ASN A CA 1
ATOM 3135 C C . ASN A 1 367 ? -7.93 -27.406 2.729 1 93.31 367 ASN A C 1
ATOM 3137 O O . ASN A 1 367 ? -6.77 -27.688 3.045 1 93.31 367 ASN A O 1
ATOM 3141 N N . ILE A 1 368 ? -8.352 -27.344 1.513 1 96.81 368 ILE A N 1
ATOM 3142 C CA . ILE A 1 368 ? -7.465 -27.203 0.364 1 96.81 368 ILE A CA 1
ATOM 3143 C C . ILE A 1 368 ? -7.656 -25.828 -0.262 1 96.81 368 ILE A C 1
ATOM 3145 O O . ILE A 1 368 ? -8.781 -25.406 -0.519 1 96.81 368 ILE A O 1
ATOM 3149 N N . TYR A 1 369 ? -6.543 -25.188 -0.502 1 94.88 369 TYR A N 1
ATOM 3150 C CA . TYR A 1 369 ? -6.641 -23.844 -1.041 1 94.88 369 TYR A CA 1
ATOM 3151 C C . TYR A 1 369 ? -5.766 -23.688 -2.281 1 94.88 369 TYR A C 1
ATOM 3153 O O . TYR A 1 369 ? -4.711 -24.312 -2.389 1 94.88 369 TYR A O 1
ATOM 3161 N N . PHE A 1 370 ? -6.199 -22.938 -3.211 1 93.94 370 PHE A N 1
ATOM 3162 C CA . PHE A 1 370 ? -5.453 -22.5 -4.387 1 93.94 370 PHE A CA 1
ATOM 3163 C C . PHE A 1 370 ? -5.938 -21.141 -4.859 1 93.94 370 PHE A C 1
ATOM 3165 O O . PHE A 1 370 ? -6.887 -20.578 -4.301 1 93.94 370 PHE A O 1
ATOM 3172 N N . ASP A 1 371 ? -5.27 -20.562 -5.793 1 89.25 371 ASP A N 1
ATOM 3173 C CA . ASP A 1 371 ? -5.566 -19.188 -6.199 1 89.25 371 ASP A CA 1
ATOM 3174 C C . ASP A 1 371 ? -6.656 -19.156 -7.27 1 89.25 371 ASP A C 1
ATOM 3176 O O . ASP A 1 371 ? -6.629 -19.938 -8.211 1 89.25 371 ASP A O 1
ATOM 3180 N N . ILE A 1 372 ? -7.574 -18.281 -7.062 1 87.81 372 ILE A N 1
ATOM 3181 C CA . ILE A 1 372 ? -8.562 -17.984 -8.102 1 87.81 372 ILE A CA 1
ATOM 3182 C C . ILE A 1 372 ? -8.555 -16.5 -8.406 1 87.81 372 ILE A C 1
ATOM 3184 O O . ILE A 1 372 ? -8.094 -15.688 -7.59 1 87.81 372 ILE A O 1
ATOM 3188 N N . LEU A 1 373 ? -9.062 -16.109 -9.562 1 76.81 373 LEU A N 1
ATOM 3189 C CA . LEU A 1 373 ? -9.023 -14.711 -9.992 1 76.81 373 LEU A CA 1
ATOM 3190 C C . LEU A 1 373 ? -10.062 -13.875 -9.258 1 76.81 373 LEU A C 1
ATOM 3192 O O . LEU A 1 373 ? -9.789 -12.75 -8.836 1 76.81 373 LEU A O 1
ATOM 3196 N N . LYS A 1 374 ? -11.258 -14.352 -9.18 1 71.5 374 LYS A N 1
ATOM 3197 C CA . LYS A 1 374 ? -12.359 -13.648 -8.539 1 71.5 374 LYS A CA 1
ATOM 3198 C C . LYS A 1 374 ? -13.227 -14.602 -7.727 1 71.5 374 LYS A C 1
ATOM 3200 O O . LYS A 1 374 ? -13.32 -15.789 -8.047 1 71.5 374 LYS A O 1
ATOM 3205 N N . ASP A 1 375 ? -13.742 -14.109 -6.648 1 63.62 375 ASP A N 1
ATOM 3206 C CA . ASP A 1 375 ? -14.609 -14.922 -5.805 1 63.62 375 ASP A CA 1
ATOM 3207 C C . ASP A 1 375 ? -15.969 -15.141 -6.465 1 63.62 375 ASP A C 1
ATOM 3209 O O . ASP A 1 375 ? -16.672 -16.109 -6.16 1 63.62 375 ASP A O 1
ATOM 3213 N N . LYS A 1 376 ? -16.359 -14.117 -7.133 1 60.16 376 LYS A N 1
ATOM 3214 C CA . LYS A 1 376 ? -17.672 -14.234 -7.758 1 60.16 376 LYS A CA 1
ATOM 3215 C C . LYS A 1 376 ? -17.547 -14.68 -9.211 1 60.16 376 LYS A C 1
ATOM 3217 O O . LYS A 1 376 ? -16.438 -14.914 -9.703 1 60.16 376 LYS A O 1
ATOM 3222 N N . SER A 1 377 ? -18.547 -14.523 -10.055 1 57.31 377 SER A N 1
ATOM 3223 C CA . SER A 1 377 ? -18.719 -15.055 -11.398 1 57.31 377 SER A CA 1
ATOM 3224 C C . SER A 1 377 ? -17.516 -14.742 -12.281 1 57.31 377 SER A C 1
ATOM 3226 O O . SER A 1 377 ? -17.172 -13.57 -12.477 1 57.31 377 SER A O 1
ATOM 3228 N N . SER A 1 378 ? -16.484 -15.766 -12.281 1 62.09 378 SER A N 1
ATOM 3229 C CA . SER A 1 378 ? -15.367 -15.477 -13.188 1 62.09 378 SER A CA 1
ATOM 3230 C C . SER A 1 378 ? -15.391 -16.391 -14.406 1 62.09 378 SER A C 1
ATOM 3232 O O . SER A 1 378 ? -15.992 -17.453 -14.375 1 62.09 378 SER A O 1
ATOM 3234 N N . ASN A 1 379 ? -15.125 -15.883 -15.508 1 74.94 379 ASN A N 1
ATOM 3235 C CA . ASN A 1 379 ? -14.859 -16.594 -16.75 1 74.94 379 ASN A CA 1
ATOM 3236 C C . ASN A 1 379 ? -13.516 -17.312 -16.703 1 74.94 379 ASN A C 1
ATOM 3238 O O . ASN A 1 379 ? -12.898 -17.562 -17.75 1 74.94 379 ASN A O 1
ATOM 3242 N N . GLN A 1 380 ? -13.211 -17.734 -15.453 1 86 380 GLN A N 1
ATOM 3243 C CA . GLN A 1 380 ? -11.922 -18.406 -15.328 1 86 380 GLN A CA 1
ATOM 3244 C C . GLN A 1 380 ? -12 -19.828 -15.875 1 86 380 GLN A C 1
ATOM 3246 O O . GLN A 1 380 ? -12.914 -20.578 -15.539 1 86 380 GLN A O 1
ATOM 3251 N N . LYS A 1 381 ? -10.992 -20.188 -16.75 1 87.81 381 LYS A N 1
ATOM 3252 C CA . LYS A 1 381 ? -11.031 -21.469 -17.438 1 87.81 381 LYS A CA 1
ATOM 3253 C C . LYS A 1 381 ? -9.93 -22.391 -16.938 1 87.81 381 LYS A C 1
ATOM 3255 O O . LYS A 1 381 ? -9.984 -23.609 -17.156 1 87.81 381 LYS A O 1
ATOM 3260 N N . SER A 1 382 ? -8.945 -21.875 -16.391 1 93.75 382 SER A N 1
ATOM 3261 C CA . SER A 1 382 ? -7.855 -22.672 -15.844 1 93.75 382 SER A CA 1
ATOM 3262 C C . SER A 1 382 ? -7.262 -22.031 -14.594 1 93.75 382 SER A C 1
ATOM 3264 O O . SER A 1 382 ? -7.598 -20.891 -14.258 1 93.75 382 SER A O 1
ATOM 3266 N N . PHE A 1 383 ? -6.488 -22.781 -13.828 1 94.31 383 PHE A N 1
ATOM 3267 C CA . PHE A 1 383 ? -5.883 -22.234 -12.617 1 94.31 383 PHE A CA 1
ATOM 3268 C C . PHE A 1 383 ? -4.523 -22.875 -12.359 1 94.31 383 PHE A C 1
ATOM 3270 O O . PHE A 1 383 ? -4.238 -23.969 -12.859 1 94.31 383 PHE A O 1
ATOM 3277 N N . ASN A 1 384 ? -3.689 -22.094 -11.711 1 96.12 384 ASN A N 1
ATOM 3278 C CA . ASN A 1 384 ? -2.34 -22.547 -11.398 1 96.12 384 ASN A CA 1
ATOM 3279 C C . ASN A 1 384 ? -2.252 -23.094 -9.977 1 96.12 384 ASN A C 1
ATOM 3281 O O . ASN A 1 384 ? -2.93 -22.609 -9.07 1 96.12 384 ASN A O 1
ATOM 3285 N N . ILE A 1 385 ? -1.412 -24.141 -9.758 1 97.69 385 ILE A N 1
ATOM 3286 C CA . ILE A 1 385 ? -1.146 -24.656 -8.414 1 97.69 385 ILE A CA 1
ATOM 3287 C C . ILE A 1 385 ? 0.352 -24.891 -8.25 1 97.69 385 ILE A C 1
ATOM 3289 O O . ILE A 1 385 ? 1.059 -25.172 -9.219 1 97.69 385 ILE A O 1
ATOM 3293 N N . GLY A 1 386 ? 0.814 -24.672 -7.059 1 97.19 386 GLY A N 1
ATOM 3294 C CA . GLY A 1 386 ? 2.209 -24.875 -6.691 1 97.19 386 GLY A CA 1
ATOM 3295 C C . GLY A 1 386 ? 2.385 -25.438 -5.293 1 97.19 386 GLY A C 1
ATOM 3296 O O . GLY A 1 386 ? 1.407 -25.781 -4.629 1 97.19 386 GLY A O 1
ATOM 3297 N N . THR A 1 387 ? 3.662 -25.594 -4.84 1 96.44 387 THR A N 1
ATOM 3298 C CA . THR A 1 387 ? 3.92 -26.297 -3.586 1 96.44 387 THR A CA 1
ATOM 3299 C C . THR A 1 387 ? 4.707 -25.406 -2.625 1 96.44 387 THR A C 1
ATOM 3301 O O . THR A 1 387 ? 5.324 -25.906 -1.68 1 96.44 387 THR A O 1
ATOM 3304 N N . ASN A 1 388 ? 4.734 -24.109 -2.861 1 94.12 388 ASN A N 1
ATOM 3305 C CA . ASN A 1 388 ? 5.539 -23.188 -2.061 1 94.12 388 ASN A CA 1
ATOM 3306 C C . ASN A 1 388 ? 5.215 -23.312 -0.574 1 94.12 388 ASN A C 1
ATOM 3308 O O . ASN A 1 388 ? 6.113 -23.5 0.249 1 94.12 388 ASN A O 1
ATOM 3312 N N . ASN A 1 389 ? 4.012 -23.203 -0.216 1 92.31 389 ASN A N 1
ATOM 3313 C CA . ASN A 1 389 ? 3.574 -23.25 1.176 1 92.31 389 ASN A CA 1
ATOM 3314 C C . ASN A 1 389 ? 3.844 -24.625 1.797 1 92.31 389 ASN A C 1
ATOM 3316 O O . ASN A 1 389 ? 4.312 -24.703 2.934 1 92.31 389 ASN A O 1
ATOM 3320 N N . LEU A 1 390 ? 3.564 -25.703 1.063 1 94.12 390 LEU A N 1
ATOM 3321 C CA . LEU A 1 390 ? 3.748 -27.078 1.548 1 94.12 390 LEU A CA 1
ATOM 3322 C C . LEU A 1 390 ? 5.219 -27.359 1.816 1 94.12 390 LEU A C 1
ATOM 3324 O O . LEU A 1 390 ? 5.559 -28.016 2.803 1 94.12 390 LEU A O 1
ATOM 3328 N N . THR A 1 391 ? 6.027 -26.859 0.924 1 93.25 391 THR A N 1
ATOM 3329 C CA . THR A 1 391 ? 7.461 -27.031 1.121 1 93.25 391 THR A CA 1
ATOM 3330 C C . THR A 1 391 ? 7.926 -26.281 2.369 1 93.25 391 THR A C 1
ATOM 3332 O O . THR A 1 391 ? 8.742 -26.797 3.139 1 93.25 391 THR A O 1
ATOM 3335 N N . SER A 1 392 ? 7.406 -25.094 2.584 1 90 392 SER A N 1
ATOM 3336 C CA . SER A 1 392 ? 7.727 -24.328 3.775 1 90 392 SER A CA 1
ATOM 3337 C C . SER A 1 392 ? 7.301 -25.047 5.043 1 90 392 SER A C 1
ATOM 3339 O O . SER A 1 392 ? 7.926 -24.906 6.094 1 90 392 SER A O 1
ATOM 3341 N N . LEU A 1 393 ? 6.242 -25.891 4.922 1 88.38 393 LEU A N 1
ATOM 3342 C CA . LEU A 1 393 ? 5.746 -26.656 6.059 1 88.38 393 LEU A CA 1
ATOM 3343 C C . LEU A 1 393 ? 6.637 -27.859 6.328 1 88.38 393 LEU A C 1
ATOM 3345 O O . LEU A 1 393 ? 6.543 -28.484 7.391 1 88.38 393 LEU A O 1
ATOM 3349 N N . GLY A 1 394 ? 7.449 -28.188 5.336 1 87.75 394 GLY A N 1
ATOM 3350 C CA . GLY A 1 394 ? 8.406 -29.266 5.527 1 87.75 394 GLY A CA 1
ATOM 3351 C C . GLY A 1 394 ? 8.062 -30.516 4.727 1 87.75 394 GLY A C 1
ATOM 3352 O O . GLY A 1 394 ? 8.656 -31.578 4.934 1 87.75 394 GLY A O 1
ATOM 3353 N N . LEU A 1 395 ? 7.113 -30.422 3.85 1 92.06 395 LEU A N 1
ATOM 3354 C CA . LEU A 1 395 ? 6.734 -31.594 3.057 1 92.06 395 LEU A CA 1
ATOM 3355 C C . LEU A 1 395 ? 7.801 -31.906 2.01 1 92.06 395 LEU A C 1
ATOM 3357 O O . LEU A 1 395 ? 8.328 -30.984 1.368 1 92.06 395 LEU A O 1
ATOM 3361 N N . LEU A 1 396 ? 8.102 -33.125 1.854 1 93.25 396 LEU A N 1
ATOM 3362 C CA . LEU A 1 396 ? 9.031 -33.625 0.841 1 93.25 396 LEU A CA 1
ATOM 3363 C C . LEU A 1 396 ? 8.281 -34.375 -0.257 1 93.25 396 LEU A C 1
ATOM 3365 O O . LEU A 1 396 ? 7.047 -34.406 -0.262 1 93.25 396 LEU A O 1
ATOM 3369 N N . THR A 1 397 ? 9.008 -34.938 -1.18 1 94.44 397 THR A N 1
ATOM 3370 C CA . THR A 1 397 ? 8.438 -35.531 -2.387 1 94.44 397 THR A CA 1
ATOM 3371 C C . THR A 1 397 ? 7.461 -36.656 -2.035 1 94.44 397 THR A C 1
ATOM 3373 O O . THR A 1 397 ? 6.402 -36.781 -2.654 1 94.44 397 THR A O 1
ATOM 3376 N N . HIS A 1 398 ? 7.777 -37.406 -1.044 1 94.25 398 HIS A N 1
ATOM 3377 C CA . HIS A 1 398 ? 6.895 -38.531 -0.673 1 94.25 398 HIS A CA 1
ATOM 3378 C C . HIS A 1 398 ? 5.594 -38 -0.069 1 94.25 398 HIS A C 1
ATOM 3380 O O . HIS A 1 398 ? 4.535 -38.594 -0.261 1 94.25 398 HIS A O 1
ATOM 3386 N N . ASP A 1 399 ? 5.688 -36.906 0.695 1 95.06 399 ASP A N 1
ATOM 3387 C CA . ASP A 1 399 ? 4.504 -36.281 1.28 1 95.06 399 ASP A CA 1
ATOM 3388 C C . ASP A 1 399 ? 3.607 -35.688 0.199 1 95.06 399 ASP A C 1
ATOM 3390 O O . ASP A 1 399 ? 2.381 -35.75 0.3 1 95.06 399 ASP A O 1
ATOM 3394 N N . ILE A 1 400 ? 4.242 -35.156 -0.828 1 97.31 400 ILE A N 1
ATOM 3395 C CA . ILE A 1 400 ? 3.514 -34.469 -1.888 1 97.31 400 ILE A CA 1
ATOM 3396 C C . ILE A 1 400 ? 2.697 -35.5 -2.693 1 97.31 400 ILE A C 1
ATOM 3398 O O . ILE A 1 400 ? 1.628 -35.156 -3.211 1 97.31 400 ILE A O 1
ATOM 3402 N N . LYS A 1 401 ? 3.17 -36.688 -2.773 1 97.88 401 LYS A N 1
ATOM 3403 C CA . LYS A 1 401 ? 2.373 -37.719 -3.412 1 97.88 401 LYS A CA 1
ATOM 3404 C C . LYS A 1 401 ? 1.007 -37.844 -2.748 1 97.88 401 LYS A C 1
ATOM 3406 O O . LYS A 1 401 ? -0.012 -37.969 -3.432 1 97.88 401 LYS A O 1
ATOM 3411 N N . ASN A 1 402 ? 0.973 -37.812 -1.419 1 97.69 402 ASN A N 1
ATOM 3412 C CA . ASN A 1 402 ? -0.283 -37.875 -0.678 1 97.69 402 ASN A CA 1
ATOM 3413 C C . ASN A 1 402 ? -1.159 -36.656 -0.985 1 97.69 402 ASN A C 1
ATOM 3415 O O . ASN A 1 402 ? -2.381 -36.781 -1.102 1 97.69 402 ASN A O 1
ATOM 3419 N N . VAL A 1 403 ? -0.523 -35.531 -1.046 1 98.38 403 VAL A N 1
ATOM 3420 C CA . VAL A 1 403 ? -1.252 -34.312 -1.379 1 98.38 403 VAL A CA 1
ATOM 3421 C C . VAL A 1 403 ? -1.942 -34.469 -2.73 1 98.38 403 VAL A C 1
ATOM 3423 O O . VAL A 1 403 ? -3.115 -34.125 -2.883 1 98.38 403 VAL A O 1
ATOM 3426 N N . ALA A 1 404 ? -1.2 -35 -3.721 1 98.5 404 ALA A N 1
ATOM 3427 C CA . ALA A 1 404 ? -1.771 -35.25 -5.043 1 98.5 404 ALA A CA 1
ATOM 3428 C C . ALA A 1 404 ? -2.971 -36.188 -4.965 1 98.5 404 ALA A C 1
ATOM 3430 O O . ALA A 1 404 ? -3.979 -35.969 -5.645 1 98.5 404 ALA A O 1
ATOM 3431 N N . GLU A 1 405 ? -2.852 -37.156 -4.168 1 98.06 405 GLU A N 1
ATOM 3432 C CA . GLU A 1 405 ? -3.941 -38.125 -4 1 98.06 405 GLU A CA 1
ATOM 3433 C C . GLU A 1 405 ? -5.172 -37.438 -3.395 1 98.06 405 GLU A C 1
ATOM 3435 O O . GLU A 1 405 ? -6.297 -37.688 -3.846 1 98.06 405 GLU A O 1
ATOM 3440 N N . PHE A 1 406 ? -4.949 -36.656 -2.35 1 98.31 406 PHE A N 1
ATOM 3441 C CA . PHE A 1 406 ? -6.051 -35.906 -1.744 1 98.31 406 PHE A CA 1
ATOM 3442 C C . PHE A 1 406 ? -6.703 -34.969 -2.762 1 98.31 406 PHE A C 1
ATOM 3444 O O . PHE A 1 406 ? -7.926 -34.844 -2.785 1 98.31 406 PHE A O 1
ATOM 3451 N N . PHE A 1 407 ? -5.895 -34.344 -3.564 1 98.5 407 PHE A N 1
ATOM 3452 C CA . PHE A 1 407 ? -6.414 -33.469 -4.602 1 98.5 407 PHE A CA 1
ATOM 3453 C C . PHE A 1 407 ? -7.27 -34.219 -5.594 1 98.5 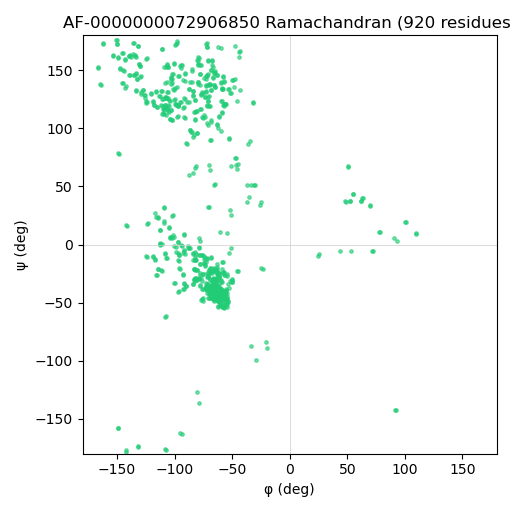407 PHE A C 1
ATOM 3455 O O . PHE A 1 407 ? -8.375 -33.812 -5.938 1 98.5 407 PHE A O 1
ATOM 3462 N N . ASN A 1 408 ? -6.777 -35.406 -6.023 1 98.06 408 ASN A N 1
ATOM 3463 C CA . ASN A 1 408 ? -7.523 -36.25 -6.938 1 98.06 408 ASN A CA 1
ATOM 3464 C C . ASN A 1 408 ? -8.852 -36.719 -6.332 1 98.06 408 ASN A C 1
ATOM 3466 O O . ASN A 1 408 ? -9.883 -36.719 -7.012 1 98.06 408 ASN A O 1
ATOM 3470 N N . GLU A 1 409 ? -8.836 -37.062 -5.102 1 97.88 409 GLU A N 1
ATOM 3471 C CA . GLU A 1 409 ? -10.047 -37.469 -4.402 1 97.88 409 GLU A CA 1
ATOM 3472 C C . GLU A 1 409 ? -11.055 -36.344 -4.336 1 97.88 409 GLU A C 1
ATOM 3474 O O . GLU A 1 409 ? -12.266 -36.562 -4.426 1 97.88 409 GLU A O 1
ATOM 3479 N N . SER A 1 410 ? -10.539 -35.156 -4.121 1 97.81 410 SER A N 1
ATOM 3480 C CA . SER A 1 410 ? -11.414 -34 -4.074 1 97.81 410 SER A CA 1
ATOM 3481 C C . SER A 1 410 ? -12.102 -33.781 -5.418 1 97.81 410 SER A C 1
ATOM 3483 O O . SER A 1 410 ? -13.258 -33.344 -5.465 1 97.81 410 SER A O 1
ATOM 3485 N N . VAL A 1 411 ? -11.391 -34.031 -6.512 1 97.38 411 VAL A N 1
ATOM 3486 C CA . VAL A 1 411 ? -11.969 -33.875 -7.848 1 97.38 411 VAL A CA 1
ATOM 3487 C C . VAL A 1 411 ? -13.078 -34.906 -8.039 1 97.38 411 VAL A C 1
ATOM 3489 O O . VAL A 1 411 ? -14.156 -34.594 -8.539 1 97.38 411 VAL A O 1
ATOM 3492 N N . VAL A 1 412 ? -12.797 -36.094 -7.656 1 96.12 412 VAL A N 1
ATOM 3493 C CA . VAL A 1 412 ? -13.781 -37.156 -7.773 1 96.12 412 VAL A CA 1
ATOM 3494 C C . VAL A 1 412 ? -15.023 -36.844 -6.949 1 96.12 412 VAL A C 1
ATOM 3496 O O . VAL A 1 412 ? -16.156 -37 -7.414 1 96.12 412 VAL A O 1
ATOM 3499 N N . LEU A 1 413 ? -14.797 -36.406 -5.727 1 96 413 LEU A N 1
ATOM 3500 C CA . LEU A 1 413 ? -15.898 -36 -4.859 1 96 413 LEU A CA 1
ATOM 3501 C C . LEU A 1 413 ? -16.734 -34.906 -5.504 1 96 413 LEU A C 1
ATOM 3503 O O . LEU A 1 413 ? -17.969 -34.906 -5.422 1 96 413 LEU A O 1
ATOM 3507 N N . TYR A 1 414 ? -16.062 -33.938 -6.105 1 95.25 414 TYR A N 1
ATOM 3508 C CA . TYR A 1 414 ? -16.734 -32.844 -6.781 1 95.25 414 TYR A CA 1
ATOM 3509 C C . TYR A 1 414 ? -17.703 -33.344 -7.844 1 95.25 414 TYR A C 1
ATOM 3511 O O . TYR A 1 414 ? -18.875 -32.969 -7.855 1 95.25 414 TYR A O 1
ATOM 3519 N N . PHE A 1 415 ? -17.203 -34.25 -8.703 1 93.75 415 PHE A N 1
ATOM 3520 C CA . PHE A 1 415 ? -18.031 -34.781 -9.773 1 93.75 415 PHE A CA 1
ATOM 3521 C C . PHE A 1 415 ? -19.172 -35.625 -9.203 1 93.75 415 PHE A C 1
ATOM 3523 O O . PHE A 1 415 ? -20.281 -35.594 -9.719 1 93.75 415 PHE A O 1
ATOM 3530 N N . TYR A 1 416 ? -18.906 -36.344 -8.234 1 93.5 416 TYR A N 1
ATOM 3531 C CA . TYR A 1 416 ? -19.922 -37.156 -7.582 1 93.5 416 TYR A CA 1
ATOM 3532 C C . TYR A 1 416 ? -21.062 -36.281 -7.047 1 93.5 416 TYR A C 1
ATOM 3534 O O . TYR A 1 416 ? -22.234 -36.594 -7.293 1 93.5 416 TYR A O 1
ATOM 3542 N N . LEU A 1 417 ? -20.672 -35.281 -6.273 1 92.62 417 LEU A N 1
ATOM 3543 C CA . LEU A 1 417 ? -21.672 -34.406 -5.676 1 92.62 417 LEU A CA 1
ATOM 3544 C C . LEU A 1 417 ? -22.453 -33.688 -6.754 1 92.62 417 LEU A C 1
ATOM 3546 O O . LEU A 1 417 ? -23.656 -33.438 -6.605 1 92.62 417 LEU A O 1
ATOM 3550 N N . LYS A 1 418 ? -21.75 -33.281 -7.785 1 90.25 418 LYS A N 1
ATOM 3551 C CA . LYS A 1 418 ? -22.406 -32.562 -8.891 1 90.25 418 LYS A CA 1
ATOM 3552 C C . LYS A 1 418 ? -23.422 -33.469 -9.57 1 90.25 418 LYS A C 1
ATOM 3554 O O . LYS A 1 418 ? -24.531 -33.031 -9.883 1 90.25 418 LYS A O 1
ATOM 3559 N N . GLU A 1 419 ? -23.062 -34.656 -9.828 1 90.19 419 GLU A N 1
ATOM 3560 C CA . GLU A 1 419 ? -23.953 -35.625 -10.477 1 90.19 419 GLU A CA 1
ATOM 3561 C C . GLU A 1 419 ? -25.141 -35.969 -9.578 1 90.19 419 GLU A C 1
ATOM 3563 O O . GLU A 1 419 ? -26.266 -36.094 -10.055 1 90.19 419 GLU A O 1
ATOM 3568 N N . LYS A 1 420 ? -24.859 -36.062 -8.398 1 88.62 420 LYS A N 1
ATOM 3569 C CA . LYS A 1 420 ? -25.891 -36.438 -7.434 1 88.62 420 LYS A CA 1
ATOM 3570 C C . LYS A 1 420 ? -26.906 -35.344 -7.23 1 88.62 420 LYS A C 1
ATOM 3572 O O . LYS A 1 420 ? -28.109 -35.562 -7.141 1 88.62 420 LYS A O 1
ATOM 3577 N N . SER A 1 421 ? -26.438 -34.156 -7.066 1 87.31 421 SER A N 1
ATOM 3578 C CA . SER A 1 421 ? -27.312 -33.031 -6.73 1 87.31 421 SER A CA 1
ATOM 3579 C C . SER A 1 421 ? -28.047 -32.5 -7.965 1 87.31 421 SER A C 1
ATOM 3581 O O . SER A 1 421 ? -29.156 -31.984 -7.859 1 87.31 421 SER A O 1
ATOM 3583 N N . LYS A 1 422 ? -27.516 -32.594 -9.18 1 88.5 422 LYS A N 1
ATOM 3584 C CA . LYS A 1 422 ? -28.047 -32.062 -10.43 1 88.5 422 LYS A CA 1
ATOM 3585 C C . LYS A 1 422 ? -28.453 -30.609 -10.297 1 88.5 422 LYS A C 1
ATOM 3587 O O . LYS A 1 422 ? -29.516 -30.203 -10.773 1 88.5 422 LYS A O 1
ATOM 3592 N N . LEU A 1 423 ? -27.688 -29.953 -9.555 1 87.12 423 LEU A N 1
ATOM 3593 C CA . LEU A 1 423 ? -27.969 -28.562 -9.273 1 87.12 423 LEU A CA 1
ATOM 3594 C C . LEU A 1 423 ? -27.234 -27.641 -10.242 1 87.12 423 LEU A C 1
ATOM 3596 O O . LEU A 1 423 ? -26.219 -28.016 -10.812 1 87.12 423 LEU A O 1
ATOM 3600 N N . THR A 1 424 ? -27.875 -26.484 -10.367 1 85.88 424 THR A N 1
ATOM 3601 C CA . THR A 1 424 ? -27.219 -25.422 -11.125 1 85.88 424 THR A CA 1
ATOM 3602 C C . THR A 1 424 ? -26.031 -24.844 -10.344 1 85.88 424 THR A C 1
ATOM 3604 O O . THR A 1 424 ? -25.859 -25.156 -9.164 1 85.88 424 THR A O 1
ATOM 3607 N N . ASN A 1 425 ? -25.281 -24.047 -11.047 1 83.12 425 ASN A N 1
ATOM 3608 C CA . ASN A 1 425 ? -24.047 -23.516 -10.461 1 83.12 425 ASN A CA 1
ATOM 3609 C C . ASN A 1 425 ? -24.312 -22.812 -9.141 1 83.12 425 ASN A C 1
ATOM 3611 O O . ASN A 1 425 ? -23.781 -23.188 -8.102 1 83.12 425 ASN A O 1
ATOM 3615 N N . MET A 1 426 ? -25.25 -21.906 -9.156 1 83 426 MET A N 1
ATOM 3616 C CA . MET A 1 426 ? -25.531 -21.109 -7.961 1 83 426 MET A CA 1
ATOM 3617 C C . MET A 1 426 ? -26.109 -21.984 -6.855 1 83 426 MET A C 1
ATOM 3619 O O . MET A 1 426 ? -25.766 -21.828 -5.684 1 83 426 MET A O 1
ATOM 3623 N N . SER A 1 427 ? -26.938 -22.906 -7.219 1 87.62 427 SER A N 1
ATOM 3624 C CA . SER A 1 427 ? -27.562 -23.797 -6.25 1 87.62 427 SER A CA 1
ATOM 3625 C C . SER A 1 427 ? -26.562 -24.781 -5.676 1 87.62 427 SER A C 1
ATOM 3627 O O . SER A 1 427 ? -26.656 -25.172 -4.508 1 87.62 427 SER A O 1
ATOM 3629 N N . PHE A 1 428 ? -25.625 -25.172 -6.508 1 89.31 428 PHE A N 1
ATOM 3630 C CA . PHE A 1 428 ? -24.609 -26.094 -6.047 1 89.31 428 PHE A CA 1
ATOM 3631 C C . PHE A 1 428 ? -23.688 -25.438 -5.02 1 89.31 428 PHE A C 1
ATOM 3633 O O . PHE A 1 428 ? -23.312 -26.047 -4.031 1 89.31 428 PHE A O 1
ATOM 3640 N N . ILE A 1 429 ? -23.359 -24.188 -5.254 1 86.5 429 ILE A N 1
ATOM 3641 C CA . ILE A 1 429 ? -22.547 -23.406 -4.324 1 86.5 429 ILE A CA 1
ATOM 3642 C C . ILE A 1 429 ? -23.25 -23.328 -2.967 1 86.5 429 ILE A C 1
ATOM 3644 O O . ILE A 1 429 ? -22.625 -23.547 -1.927 1 86.5 429 ILE A O 1
ATOM 3648 N N . GLN A 1 430 ? -24.484 -23.109 -3.021 1 86.44 430 GLN A N 1
ATOM 3649 C CA . GLN A 1 430 ? -25.266 -23.062 -1.788 1 86.44 430 GLN A CA 1
ATOM 3650 C C . GLN A 1 430 ? -25.312 -24.422 -1.11 1 86.44 430 GLN A C 1
ATOM 3652 O O . GLN A 1 430 ? -25.266 -24.516 0.118 1 86.44 430 GLN A O 1
ATOM 3657 N N . TYR A 1 431 ? -25.438 -25.359 -1.934 1 87.88 431 TYR A N 1
ATOM 3658 C CA . TYR A 1 431 ? -25.469 -26.734 -1.435 1 87.88 431 TYR A CA 1
ATOM 3659 C C . TYR A 1 431 ? -24.188 -27.062 -0.672 1 87.88 431 TYR A C 1
ATOM 3661 O O . TYR A 1 431 ? -24.25 -27.656 0.408 1 87.88 431 TYR A O 1
ATOM 3669 N N . ILE A 1 432 ? -23.078 -26.672 -1.207 1 87.81 432 ILE A N 1
ATOM 3670 C CA . ILE A 1 432 ? -21.797 -26.938 -0.578 1 87.81 432 ILE A CA 1
ATOM 3671 C C . ILE A 1 432 ? -21.703 -26.172 0.74 1 87.81 432 ILE A C 1
ATOM 3673 O O . ILE A 1 432 ? -21.203 -26.703 1.737 1 87.81 432 ILE A O 1
ATOM 3677 N N . GLU A 1 433 ? -22.156 -25 0.717 1 83.44 433 GLU A N 1
ATOM 3678 C CA . GLU A 1 433 ? -22.094 -24.156 1.913 1 83.44 433 GLU A CA 1
ATOM 3679 C C . GLU A 1 433 ? -22.969 -24.734 3.025 1 83.44 433 GLU A C 1
ATOM 3681 O O . GLU A 1 433 ? -22.594 -24.703 4.195 1 83.44 433 GLU A O 1
ATOM 3686 N N . ASP A 1 434 ? -24.109 -25.297 2.629 1 82.19 434 ASP A N 1
ATOM 3687 C CA . ASP A 1 434 ? -25.109 -25.797 3.578 1 82.19 434 ASP A CA 1
ATOM 3688 C C . ASP A 1 434 ? -24.75 -27.203 4.059 1 82.19 434 ASP A C 1
ATOM 3690 O O . ASP A 1 434 ? -25.156 -27.609 5.148 1 82.19 434 ASP A O 1
ATOM 3694 N N . ASN A 1 435 ? -24.125 -27.938 3.25 1 76.38 435 ASN A N 1
ATOM 3695 C CA . ASN A 1 435 ? -23.906 -29.344 3.557 1 76.38 435 ASN A CA 1
ATOM 3696 C C . ASN A 1 435 ? -22.453 -29.625 3.865 1 76.38 435 ASN A C 1
ATOM 3698 O O . ASN A 1 435 ? -21.938 -30.703 3.549 1 76.38 435 ASN A O 1
ATOM 3702 N N . SER A 1 436 ? -21.875 -28.734 4.398 1 69.12 436 SER A N 1
ATOM 3703 C CA . SER A 1 436 ? -20.469 -28.906 4.727 1 69.12 436 SER A CA 1
ATOM 3704 C C . SER A 1 436 ? -20.25 -30.094 5.66 1 69.12 436 SER A C 1
ATOM 3706 O O . SER A 1 436 ? -19.156 -30.656 5.723 1 69.12 436 SER A O 1
ATOM 3708 N N . SER A 1 437 ? -21.328 -30.453 6.168 1 71.38 437 SER A N 1
ATOM 3709 C CA . SER A 1 437 ? -21.281 -31.562 7.121 1 71.38 437 SER A CA 1
ATOM 3710 C C . SER A 1 437 ? -21.75 -32.875 6.484 1 71.38 437 SER A C 1
ATOM 3712 O O . SER A 1 437 ? -21.828 -33.906 7.16 1 71.38 437 SER A O 1
ATOM 3714 N N . ALA A 1 438 ? -21.969 -32.719 5.219 1 76.44 438 ALA A N 1
ATOM 3715 C CA . ALA A 1 438 ? -22.312 -34 4.555 1 76.44 438 ALA A CA 1
ATOM 3716 C C . ALA A 1 438 ? -21.203 -35.031 4.742 1 76.44 438 ALA A C 1
ATOM 3718 O O . ALA A 1 438 ? -20.016 -34.688 4.766 1 76.44 438 ALA A O 1
ATOM 3719 N N . SER A 1 439 ? -21.625 -36.188 4.863 1 81.75 439 SER A N 1
ATOM 3720 C CA . SER A 1 439 ? -20.75 -37.281 5.32 1 81.75 439 SER A CA 1
ATOM 3721 C C . SER A 1 439 ? -19.516 -37.406 4.418 1 81.75 439 SER A C 1
ATOM 3723 O O . SER A 1 439 ? -18.391 -37.562 4.906 1 81.75 439 SER A O 1
ATOM 3725 N N . ASP A 1 440 ? -19.75 -37.281 3.15 1 87.75 440 ASP A N 1
ATOM 3726 C CA . ASP A 1 440 ? -18.625 -37.469 2.232 1 87.75 440 ASP A CA 1
ATOM 3727 C C . ASP A 1 440 ? -17.625 -36.312 2.328 1 87.75 440 ASP A C 1
ATOM 3729 O O . ASP A 1 440 ? -16.406 -36.562 2.34 1 87.75 440 ASP A O 1
ATOM 3733 N N . ILE A 1 441 ? -18.094 -35.156 2.424 1 92.06 441 ILE A N 1
ATOM 3734 C CA . ILE A 1 441 ? -17.234 -34 2.541 1 92.06 441 ILE A CA 1
ATOM 3735 C C . ILE A 1 441 ? -16.5 -34.031 3.877 1 92.06 441 ILE A C 1
ATOM 3737 O O . ILE A 1 441 ? -15.281 -33.844 3.928 1 92.06 441 ILE A O 1
ATOM 3741 N N . TYR A 1 442 ? -17.188 -34.375 4.871 1 92.25 442 TYR A N 1
ATOM 3742 C CA . TYR A 1 442 ? -16.641 -34.406 6.223 1 92.25 442 TYR A CA 1
ATOM 3743 C C . TYR A 1 442 ? -15.547 -35.469 6.352 1 92.25 442 TYR A C 1
ATOM 3745 O O . TYR A 1 442 ? -14.492 -35.219 6.938 1 92.25 442 TYR A O 1
ATOM 3753 N N . SER A 1 443 ? -15.82 -36.625 5.828 1 94.06 443 SER A N 1
ATOM 3754 C CA . SER A 1 443 ? -14.867 -37.719 5.93 1 94.06 443 SER A CA 1
ATOM 3755 C C . SER A 1 443 ? -13.547 -37.375 5.258 1 94.06 443 SER A C 1
ATOM 3757 O O . SER A 1 443 ? -12.477 -37.531 5.848 1 94.06 443 SER A O 1
ATOM 3759 N N . LEU A 1 444 ? -13.609 -36.875 4.059 1 95.69 444 LEU A N 1
ATOM 3760 C CA . LEU A 1 444 ? -12.398 -36.5 3.346 1 95.69 444 LEU A CA 1
ATOM 3761 C C . LEU A 1 444 ? -11.695 -35.344 4.035 1 95.69 444 LEU A C 1
ATOM 3763 O O . LEU A 1 444 ? -10.461 -35.312 4.113 1 95.69 444 LEU A O 1
ATOM 3767 N N . ALA A 1 445 ? -12.453 -34.406 4.555 1 95 445 ALA A N 1
ATOM 3768 C CA . ALA A 1 445 ? -11.891 -33.25 5.27 1 95 445 ALA A CA 1
ATOM 3769 C C . ALA A 1 445 ? -11.102 -33.719 6.5 1 95 445 ALA A C 1
ATOM 3771 O O . ALA A 1 445 ? -10.039 -33.188 6.797 1 95 445 ALA A O 1
ATOM 3772 N N . VAL A 1 446 ? -11.594 -34.656 7.188 1 94.5 446 VAL A N 1
ATOM 3773 C CA . VAL A 1 446 ? -10.953 -35.156 8.391 1 94.5 446 VAL A CA 1
ATOM 3774 C C . VAL A 1 446 ? -9.648 -35.875 8.008 1 94.5 446 VAL A C 1
ATOM 3776 O O . VAL A 1 446 ? -8.633 -35.719 8.703 1 94.5 446 VAL A O 1
ATOM 3779 N N . ASP A 1 447 ? -9.703 -36.625 6.926 1 96.06 447 ASP A N 1
ATOM 3780 C CA . ASP A 1 447 ? -8.492 -37.281 6.457 1 96.06 447 ASP A CA 1
ATOM 3781 C C . ASP A 1 447 ? -7.398 -36.281 6.113 1 96.06 447 ASP A C 1
ATOM 3783 O O . ASP A 1 447 ? -6.242 -36.469 6.496 1 96.06 447 ASP A O 1
ATOM 3787 N N . ILE A 1 448 ? -7.809 -35.281 5.434 1 96.62 448 ILE A N 1
ATOM 3788 C CA . ILE A 1 448 ? -6.871 -34.25 5.008 1 96.62 448 ILE A CA 1
ATOM 3789 C C . ILE A 1 448 ? -6.324 -33.531 6.227 1 96.62 448 ILE A C 1
ATOM 3791 O O . ILE A 1 448 ? -5.113 -33.312 6.344 1 96.62 448 ILE A O 1
ATOM 3795 N N . SER A 1 449 ? -7.188 -33.156 7.113 1 93.94 449 SER A N 1
ATOM 3796 C CA . SER A 1 449 ? -6.777 -32.5 8.336 1 93.94 449 SER A CA 1
ATOM 3797 C C . SER A 1 449 ? -5.812 -33.344 9.148 1 93.94 449 SER A C 1
ATOM 3799 O O . SER A 1 449 ? -4.836 -32.844 9.703 1 93.94 449 SER A O 1
ATOM 3801 N N . SER A 1 450 ? -6.094 -34.594 9.219 1 94.69 450 SER A N 1
ATOM 3802 C CA . SER A 1 450 ? -5.227 -35.5 9.945 1 94.69 450 SER A CA 1
ATOM 3803 C C . SER A 1 450 ? -3.844 -35.594 9.312 1 94.69 450 SER A C 1
ATOM 3805 O O . SER A 1 450 ? -2.834 -35.656 10.016 1 94.69 450 SER A O 1
ATOM 3807 N N . PHE A 1 451 ? -3.801 -35.656 8.086 1 95.31 451 PHE A N 1
ATOM 3808 C CA . PHE A 1 451 ? -2.539 -35.719 7.355 1 95.31 451 PHE A CA 1
ATOM 3809 C C . PHE A 1 451 ? -1.707 -34.469 7.586 1 95.31 451 PHE A C 1
ATOM 3811 O O . PHE A 1 451 ? -0.565 -34.562 8.047 1 95.31 451 PHE A O 1
ATOM 3818 N N . ILE A 1 452 ? -2.322 -33.281 7.34 1 93.38 452 ILE A N 1
ATOM 3819 C CA . ILE A 1 452 ? -1.561 -32.062 7.289 1 93.38 452 ILE A CA 1
ATOM 3820 C C . ILE A 1 452 ? -1.236 -31.578 8.711 1 93.38 452 ILE A C 1
ATOM 3822 O O . ILE A 1 452 ? -0.23 -30.906 8.93 1 93.38 452 ILE A O 1
ATOM 3826 N N . SER A 1 453 ? -2.025 -31.969 9.68 1 89.69 453 SER A N 1
ATOM 3827 C CA . SER A 1 453 ? -1.799 -31.578 11.07 1 89.69 453 SER A CA 1
ATOM 3828 C C . SER A 1 453 ? -0.615 -32.344 11.672 1 89.69 453 SER A C 1
ATOM 3830 O O . SER A 1 453 ? -0.124 -31.969 12.742 1 89.69 453 SER A O 1
ATOM 3832 N N . SER A 1 454 ? -0.188 -33.344 11 1 87.94 454 SER A N 1
ATOM 3833 C CA . SER A 1 454 ? 0.957 -34.125 11.492 1 87.94 454 SER A CA 1
ATOM 3834 C C . SER A 1 454 ? 2.258 -33.344 11.297 1 87.94 454 SER A C 1
ATOM 3836 O O . SER A 1 454 ? 3.279 -33.688 11.898 1 87.94 454 SER A O 1
ATOM 3838 N N . TYR A 1 455 ? 2.199 -32.281 10.586 1 86.62 455 TYR A N 1
ATOM 3839 C CA . TYR A 1 455 ? 3.375 -31.453 10.375 1 86.62 455 TYR A CA 1
ATOM 3840 C C . TYR A 1 455 ? 3.416 -30.312 11.367 1 86.62 455 TYR A C 1
ATOM 3842 O O . TYR A 1 455 ? 2.375 -29.875 11.859 1 86.62 455 TYR A O 1
ATOM 3850 N N . PRO A 1 456 ? 4.664 -29.812 11.672 1 79.94 456 PRO A N 1
ATOM 3851 C CA . PRO A 1 456 ? 4.754 -28.688 12.609 1 79.94 456 PRO A CA 1
ATOM 3852 C C . PRO A 1 456 ? 3.986 -27.453 12.133 1 79.94 456 PRO A C 1
ATOM 3854 O O . PRO A 1 456 ? 4.07 -27.094 10.953 1 79.94 456 PRO A O 1
ATOM 3857 N N . SER A 1 457 ? 3.236 -26.875 13.078 1 80.75 457 SER A N 1
ATOM 3858 C CA . SER A 1 457 ? 2.443 -25.703 12.734 1 80.75 457 SER A CA 1
ATOM 3859 C C . SER A 1 457 ? 3.189 -24.422 13.07 1 80.75 457 SER A C 1
ATOM 3861 O O . SER A 1 457 ? 3.604 -24.219 14.219 1 80.75 457 SER A O 1
ATOM 3863 N N . PRO A 1 458 ? 3.375 -23.594 12.062 1 79.12 458 PRO A N 1
ATOM 3864 C CA . PRO A 1 458 ? 3.994 -22.297 12.344 1 79.12 458 PRO A CA 1
ATOM 3865 C C . PRO A 1 458 ? 3.01 -21.297 12.93 1 79.12 458 PRO A C 1
ATOM 3867 O O . PRO A 1 458 ? 3.398 -20.172 13.266 1 79.12 458 PRO A O 1
ATOM 3870 N N . TYR A 1 459 ? 1.8 -21.641 13.07 1 75.5 459 TYR A N 1
ATOM 3871 C CA . TYR A 1 459 ? 0.76 -20.703 13.477 1 75.5 459 TYR A CA 1
ATOM 3872 C C . TYR A 1 459 ? 0.5 -20.781 14.969 1 75.5 459 TYR A C 1
ATOM 3874 O O . TYR A 1 459 ? 0.608 -21.859 15.57 1 75.5 459 TYR A O 1
ATOM 3882 N N . THR A 1 460 ? 0.732 -19.516 15.703 1 60.38 460 THR A N 1
ATOM 3883 C CA . THR A 1 460 ? 0.546 -19.453 17.156 1 60.38 460 THR A CA 1
ATOM 3884 C C . THR A 1 460 ? -0.883 -19.844 17.531 1 60.38 460 THR A C 1
ATOM 3886 O O . THR A 1 460 ? -1.835 -19.453 16.844 1 60.38 460 THR A O 1
ATOM 3889 N N . ASN A 1 461 ? -1.091 -20.938 18.203 1 55.66 461 ASN A N 1
ATOM 3890 C CA . ASN A 1 461 ? -2.379 -21.328 18.766 1 55.66 461 ASN A CA 1
ATOM 3891 C C . ASN A 1 461 ? -2.988 -20.203 19.594 1 55.66 461 ASN A C 1
ATOM 3893 O O . ASN A 1 461 ? -3.385 -20.406 20.734 1 55.66 461 ASN A O 1
ATOM 3897 N N . GLU A 1 462 ? -2.676 -18.953 19.359 1 49 462 GLU A N 1
ATOM 3898 C CA . GLU A 1 462 ? -3.459 -18.125 20.266 1 49 462 GLU A CA 1
ATOM 3899 C C . GLU A 1 462 ? -4.93 -18.094 19.859 1 49 462 GLU A C 1
ATOM 3901 O O . GLU A 1 462 ? -5.254 -18.188 18.672 1 49 462 GLU A O 1
ATOM 3906 N N . MET B 1 1 ? 24.031 -61.25 17.188 1 27.22 1 MET B N 1
ATOM 3907 C CA . MET B 1 1 ? 23.516 -60.406 18.266 1 27.22 1 MET B CA 1
ATOM 3908 C C . MET B 1 1 ? 23.766 -58.938 17.984 1 27.22 1 MET B C 1
ATOM 3910 O O . MET B 1 1 ? 23.078 -58.062 18.531 1 27.22 1 MET B O 1
ATOM 3914 N N . LEU B 1 2 ? 24.953 -58.5 17.625 1 26.92 2 LEU B N 1
ATOM 3915 C CA . LEU B 1 2 ? 25.469 -57.188 17.25 1 26.92 2 LEU B CA 1
ATOM 3916 C C . LEU B 1 2 ? 24.625 -56.562 16.141 1 26.92 2 LEU B C 1
ATOM 3918 O O . LEU B 1 2 ? 24.766 -55.375 15.852 1 26.92 2 LEU B O 1
ATOM 3922 N N . LYS B 1 3 ? 24.125 -57.312 15.172 1 30.38 3 LYS B N 1
ATOM 3923 C CA . LYS B 1 3 ? 23.375 -56.969 13.969 1 30.38 3 LYS B CA 1
ATOM 3924 C C . LYS B 1 3 ? 22.141 -56.156 14.312 1 30.38 3 LYS B C 1
ATOM 3926 O O . LYS B 1 3 ? 21.578 -55.469 13.445 1 30.38 3 LYS B O 1
ATOM 3931 N N . GLU B 1 4 ? 21.453 -56.438 15.312 1 30.22 4 GLU B N 1
ATOM 3932 C CA . GLU B 1 4 ? 20.125 -55.938 15.703 1 30.22 4 GLU B CA 1
ATOM 3933 C C . GLU B 1 4 ? 20.172 -54.438 16.062 1 30.22 4 GLU B C 1
ATOM 3935 O O . GLU B 1 4 ? 19.141 -53.812 16.266 1 30.22 4 GLU B O 1
ATOM 3940 N N . PHE B 1 5 ? 21.141 -53.969 16.734 1 29.61 5 PHE B N 1
ATOM 3941 C CA . PHE B 1 5 ? 21.203 -52.625 17.328 1 29.61 5 PHE B CA 1
ATOM 3942 C C . PHE B 1 5 ? 21.125 -51.562 16.234 1 29.61 5 PHE B C 1
ATOM 3944 O O . PHE B 1 5 ? 21.172 -50.375 16.531 1 29.61 5 PHE B O 1
ATOM 3951 N N . VAL B 1 6 ? 21.641 -51.688 15.062 1 30.62 6 VAL B N 1
ATOM 3952 C CA . VAL B 1 6 ? 21.875 -50.688 14.031 1 30.62 6 VAL B CA 1
ATOM 3953 C C . VAL B 1 6 ? 20.547 -50.156 13.5 1 30.62 6 VAL B C 1
ATOM 3955 O O . VAL B 1 6 ? 20.484 -49.156 12.82 1 30.62 6 VAL B O 1
ATOM 3958 N N . LYS B 1 7 ? 19.484 -50.875 13.484 1 32.69 7 LYS B N 1
ATOM 3959 C CA . LYS B 1 7 ? 18.391 -50.688 12.523 1 32.69 7 LYS B CA 1
ATOM 3960 C C . LYS B 1 7 ? 17.547 -49.469 12.852 1 32.69 7 LYS B C 1
ATOM 3962 O O . LYS B 1 7 ? 16.953 -48.844 11.961 1 32.69 7 LYS B O 1
ATOM 3967 N N . ASN B 1 8 ? 17.156 -49.281 14.109 1 28.48 8 ASN B N 1
ATOM 3968 C CA . ASN B 1 8 ? 16.078 -48.344 14.398 1 28.48 8 ASN B CA 1
ATOM 3969 C C . ASN B 1 8 ? 16.578 -46.906 14.383 1 28.48 8 ASN B C 1
ATOM 3971 O O . ASN B 1 8 ? 16.344 -46.156 15.344 1 28.48 8 ASN B O 1
ATOM 3975 N N . VAL B 1 9 ? 17.781 -46.688 14.023 1 30.73 9 VAL B N 1
ATOM 3976 C CA . VAL B 1 9 ? 18.172 -45.281 13.945 1 30.73 9 VAL B CA 1
ATOM 3977 C C . VAL B 1 9 ? 17.109 -44.469 13.203 1 30.73 9 VAL B C 1
ATOM 3979 O O . VAL B 1 9 ? 16.891 -44.688 12.008 1 30.73 9 VAL B O 1
ATOM 3982 N N . ASN B 1 10 ? 16 -44.219 13.875 1 29.91 10 ASN B N 1
ATOM 3983 C CA . ASN B 1 10 ? 14.93 -43.344 13.43 1 29.91 10 ASN B CA 1
ATOM 3984 C C . ASN B 1 10 ? 15.484 -42.125 12.656 1 29.91 10 ASN B C 1
ATOM 3986 O O . ASN B 1 10 ? 16.344 -41.406 13.156 1 29.91 10 ASN B O 1
ATOM 3990 N N . VAL B 1 11 ? 15.727 -42.219 11.32 1 27.23 11 VAL B N 1
ATOM 3991 C CA . VAL B 1 11 ? 16.047 -41.125 10.383 1 27.23 11 VAL B CA 1
ATOM 3992 C C . VAL B 1 11 ? 15.398 -39.844 10.852 1 27.23 11 VAL B C 1
ATOM 3994 O O . VAL B 1 11 ? 14.188 -39.656 10.711 1 27.23 11 VAL B O 1
ATOM 3997 N N . ARG B 1 12 ? 15.523 -39.406 12 1 37.62 12 ARG B N 1
ATOM 3998 C CA . ARG B 1 12 ? 15.281 -38 12.312 1 37.62 12 ARG B CA 1
ATOM 3999 C C . ARG B 1 12 ? 15.758 -37.094 11.188 1 37.62 12 ARG B C 1
ATOM 4001 O O . ARG B 1 12 ? 16.891 -36.594 11.211 1 37.62 12 ARG B O 1
ATOM 4008 N N . ASN B 1 13 ? 15.688 -37.344 9.852 1 33.31 13 ASN B N 1
ATOM 4009 C CA . ASN B 1 13 ? 16.125 -36.812 8.562 1 33.31 13 ASN B CA 1
ATOM 4010 C C . ASN B 1 13 ? 15.852 -35.312 8.453 1 33.31 13 ASN B C 1
ATOM 4012 O O . ASN B 1 13 ? 15.023 -34.781 9.188 1 33.31 13 ASN B O 1
ATOM 4016 N N . HIS B 1 14 ? 16.469 -34.562 7.23 1 40.16 14 HIS B N 1
ATOM 4017 C CA . HIS B 1 14 ? 16.781 -33.281 6.625 1 40.16 14 HIS B CA 1
ATOM 4018 C C . HIS B 1 14 ? 15.508 -32.469 6.406 1 40.16 14 HIS B C 1
ATOM 4020 O O . HIS B 1 14 ? 15.375 -31.75 5.402 1 40.16 14 HIS B O 1
ATOM 4026 N N . ARG B 1 15 ? 14.484 -32.875 6.93 1 47.19 15 ARG B N 1
ATOM 4027 C CA . ARG B 1 15 ? 13.273 -32.094 6.766 1 47.19 15 ARG B CA 1
ATOM 4028 C C . ARG B 1 15 ? 13.531 -30.625 7.145 1 47.19 15 ARG B C 1
ATOM 4030 O O . ARG B 1 15 ? 12.594 -29.859 7.383 1 47.19 15 ARG B O 1
ATOM 4037 N N . TYR B 1 16 ? 14.758 -30.297 7.609 1 44.81 16 TYR B N 1
ATOM 4038 C CA . TYR B 1 16 ? 15.141 -28.984 8.102 1 44.81 16 TYR B CA 1
ATOM 4039 C C . TYR B 1 16 ? 14.945 -27.922 7.027 1 44.81 16 TYR B C 1
ATOM 4041 O O . TYR B 1 16 ? 15.289 -26.75 7.23 1 44.81 16 TYR B O 1
ATOM 4049 N N . ILE B 1 17 ? 14.906 -28.391 5.895 1 48.78 17 ILE B N 1
ATOM 4050 C CA . ILE B 1 17 ? 14.898 -27.297 4.914 1 48.78 17 ILE B CA 1
ATOM 4051 C C . ILE B 1 17 ? 13.758 -26.328 5.223 1 48.78 17 ILE B C 1
ATOM 4053 O O . ILE B 1 17 ? 13.758 -25.203 4.742 1 48.78 17 ILE B O 1
ATOM 4057 N N . SER B 1 18 ? 12.695 -26.906 5.887 1 52.09 18 SER B N 1
ATOM 4058 C CA . SER B 1 18 ? 11.461 -26.141 5.758 1 52.09 18 SER B CA 1
ATOM 4059 C C . SER B 1 18 ? 11.453 -24.938 6.703 1 52.09 18 SER B C 1
ATOM 4061 O O . SER B 1 18 ? 12.492 -24.578 7.254 1 52.09 18 SER B O 1
ATOM 4063 N N . PHE B 1 19 ? 10.461 -24.625 7.379 1 57.19 19 PHE B N 1
ATOM 4064 C CA . PHE B 1 19 ? 10.125 -23.547 8.289 1 57.19 19 PHE B CA 1
ATOM 4065 C C . PHE B 1 19 ? 11.156 -23.438 9.414 1 57.19 19 PHE B C 1
ATOM 4067 O O . PHE B 1 19 ? 11.562 -22.344 9.789 1 57.19 19 PHE B O 1
ATOM 4074 N N . TYR B 1 20 ? 11.82 -24.5 9.734 1 51.25 20 TYR B N 1
ATOM 4075 C CA . TYR B 1 20 ? 12.789 -24.484 10.828 1 51.25 20 TYR B CA 1
ATOM 4076 C C . TYR B 1 20 ? 14.195 -24.266 10.305 1 51.25 20 TYR B C 1
ATOM 4078 O O . TYR B 1 20 ? 14.969 -23.484 10.883 1 51.25 20 TYR B O 1
ATOM 4086 N N . SER B 1 21 ? 14.414 -24.938 9.18 1 54.69 21 SER B N 1
ATOM 4087 C CA . SER B 1 21 ? 15.758 -24.75 8.641 1 54.69 21 SER B CA 1
ATOM 4088 C C . SER B 1 21 ? 15.961 -23.328 8.141 1 54.69 21 SER B C 1
ATOM 4090 O O . SER B 1 21 ? 17.062 -22.766 8.242 1 54.69 21 SER B O 1
ATOM 4092 N N . LEU B 1 22 ? 14.773 -22.797 7.844 1 64 22 LEU B N 1
ATOM 4093 C CA . LEU B 1 22 ? 14.828 -21.422 7.355 1 64 22 LEU B CA 1
ATOM 4094 C C . LEU B 1 22 ? 14.672 -20.422 8.508 1 64 22 LEU B C 1
ATOM 4096 O O . LEU B 1 22 ? 14.688 -19.219 8.289 1 64 22 LEU B O 1
ATOM 4100 N N . ARG B 1 23 ? 14.703 -21.016 9.727 1 68.12 23 ARG B N 1
ATOM 4101 C CA . ARG B 1 23 ? 14.625 -20.219 10.938 1 68.12 23 ARG B CA 1
ATOM 4102 C C . ARG B 1 23 ? 13.422 -19.281 10.891 1 68.12 23 ARG B C 1
ATOM 4104 O O . ARG B 1 23 ? 13.523 -18.125 11.305 1 68.12 23 ARG B O 1
ATOM 4111 N N . ASN B 1 24 ? 12.375 -19.797 10.344 1 75.25 24 ASN B N 1
ATOM 4112 C CA . ASN B 1 24 ? 11.18 -18.984 10.18 1 75.25 24 ASN B CA 1
ATOM 4113 C C . ASN B 1 24 ? 10.539 -18.656 11.531 1 75.25 24 ASN B C 1
ATOM 4115 O O . ASN B 1 24 ? 9.719 -17.734 11.625 1 75.25 24 ASN B O 1
ATOM 4119 N N . GLN B 1 25 ? 10.992 -19.344 12.633 1 78 25 GLN B N 1
ATOM 4120 C CA . GLN B 1 25 ? 10.461 -19.094 13.969 1 78 25 GLN B CA 1
ATOM 4121 C C . GLN B 1 25 ? 11.391 -18.203 14.773 1 78 25 GLN B C 1
ATOM 4123 O O . GLN B 1 25 ? 11.07 -17.812 15.898 1 78 25 GLN B O 1
ATOM 4128 N N . SER B 1 26 ? 12.445 -17.875 14.148 1 82.5 26 SER B N 1
ATOM 4129 C CA . SER B 1 26 ? 13.453 -17.125 14.883 1 82.5 26 SER B CA 1
ATOM 4130 C C . SER B 1 26 ? 13.086 -15.648 14.969 1 82.5 26 SER B C 1
ATOM 4132 O O . SER B 1 26 ? 12.383 -15.125 14.102 1 82.5 26 SER B O 1
ATOM 4134 N N . ARG B 1 27 ? 13.641 -15.055 16.047 1 88.38 27 ARG B N 1
ATOM 4135 C CA . ARG B 1 27 ? 13.477 -13.617 16.219 1 88.38 27 ARG B CA 1
ATOM 4136 C C . ARG B 1 27 ? 14.445 -12.844 15.344 1 88.38 27 ARG B C 1
ATOM 4138 O O . ARG B 1 27 ? 15.453 -13.391 14.883 1 88.38 27 ARG B O 1
ATOM 4145 N N . LEU B 1 28 ? 14.125 -11.609 15.141 1 91.31 28 LEU B N 1
ATOM 4146 C CA . LEU B 1 28 ? 14.914 -10.758 14.25 1 91.31 28 LEU B CA 1
ATOM 4147 C C . LEU B 1 28 ? 16.344 -10.648 14.742 1 91.31 28 LEU B C 1
ATOM 4149 O O . LEU B 1 28 ? 17.297 -10.781 13.961 1 91.31 28 LEU B O 1
ATOM 4153 N N . ASN B 1 29 ? 16.547 -10.438 16.047 1 91.69 29 ASN B N 1
ATOM 4154 C CA . ASN B 1 29 ? 17.875 -10.266 16.609 1 91.69 29 ASN B CA 1
ATOM 4155 C C . ASN B 1 29 ? 18.734 -11.523 16.422 1 91.69 29 ASN B C 1
ATOM 4157 O O . ASN B 1 29 ? 19.953 -11.438 16.312 1 91.69 29 ASN B O 1
ATOM 4161 N N . ASP B 1 30 ? 18.094 -12.711 16.297 1 90.12 30 ASP B N 1
ATOM 4162 C CA . ASP B 1 30 ? 18.781 -13.984 16.141 1 90.12 30 ASP B CA 1
ATOM 4163 C C . ASP B 1 30 ? 19.156 -14.242 14.688 1 90.12 30 ASP B C 1
ATOM 4165 O O . ASP B 1 30 ? 20.203 -14.797 14.391 1 90.12 30 ASP B O 1
ATOM 4169 N N . ILE B 1 31 ? 18.344 -13.805 13.797 1 89.12 31 ILE B N 1
ATOM 4170 C CA . ILE B 1 31 ? 18.516 -14.148 12.391 1 89.12 31 ILE B CA 1
ATOM 4171 C C . ILE B 1 31 ? 19.375 -13.086 11.695 1 89.12 31 ILE B C 1
ATOM 4173 O O . ILE B 1 31 ? 20.094 -13.391 10.75 1 89.12 31 ILE B O 1
ATOM 4177 N N . ASP B 1 32 ? 19.234 -11.828 12.117 1 92.81 32 ASP B N 1
ATOM 4178 C CA . ASP B 1 32 ? 19.906 -10.695 11.469 1 92.81 32 ASP B CA 1
ATOM 4179 C C . ASP B 1 32 ? 20.234 -9.602 12.484 1 92.81 32 ASP B C 1
ATOM 4181 O O . ASP B 1 32 ? 19.609 -8.539 12.484 1 92.81 32 ASP B O 1
ATOM 4185 N N . ASP B 1 33 ? 21.234 -9.828 13.195 1 93.56 33 ASP B N 1
ATOM 4186 C CA . ASP B 1 33 ? 21.656 -8.914 14.266 1 93.56 33 ASP B CA 1
ATOM 4187 C C . ASP B 1 33 ? 22.125 -7.582 13.695 1 93.56 33 ASP B C 1
ATOM 4189 O O . ASP B 1 33 ? 21.922 -6.531 14.305 1 93.56 33 ASP B O 1
ATOM 4193 N N . GLU B 1 34 ? 22.734 -7.645 12.602 1 93.56 34 GLU B N 1
ATOM 4194 C CA . GLU B 1 34 ? 23.25 -6.426 11.977 1 93.56 34 GLU B CA 1
ATOM 4195 C C . GLU B 1 34 ? 22.109 -5.449 11.672 1 93.56 34 GLU B C 1
ATOM 4197 O O . GLU B 1 34 ? 22.172 -4.281 12.055 1 93.56 34 GLU B O 1
ATOM 4202 N N . THR B 1 35 ? 21.109 -5.93 11 1 93.69 35 THR B N 1
ATOM 4203 C CA . THR B 1 35 ? 19.984 -5.07 10.656 1 93.69 35 THR B CA 1
ATOM 4204 C C . THR B 1 35 ? 19.219 -4.645 11.914 1 93.69 35 THR B C 1
ATOM 4206 O O . THR B 1 35 ? 18.766 -3.506 12.008 1 93.69 35 THR B O 1
ATOM 4209 N N . TYR B 1 36 ? 19.109 -5.582 12.852 1 93.06 36 TYR B N 1
ATOM 4210 C CA . TYR B 1 36 ? 18.453 -5.27 14.117 1 93.06 36 TYR B CA 1
ATOM 4211 C C . TYR B 1 36 ? 19.125 -4.078 14.797 1 93.06 36 TYR B C 1
ATOM 4213 O O . TYR B 1 36 ? 18.438 -3.186 15.312 1 93.06 36 TYR B O 1
ATOM 4221 N N . ASN B 1 37 ? 20.406 -4.035 14.734 1 91.81 37 ASN B N 1
ATOM 4222 C CA . ASN B 1 37 ? 21.156 -2.949 15.352 1 91.81 37 ASN B CA 1
ATOM 4223 C C . ASN B 1 37 ? 21 -1.646 14.57 1 91.81 37 ASN B C 1
ATOM 4225 O O . ASN B 1 37 ? 20.969 -0.565 15.164 1 91.81 37 ASN B O 1
ATOM 4229 N N . MET B 1 38 ? 20.875 -1.724 13.305 1 90.5 38 MET B N 1
ATOM 4230 C CA . MET B 1 38 ? 20.656 -0.54 12.484 1 90.5 38 MET B CA 1
ATOM 4231 C C . MET B 1 38 ? 19.312 0.11 12.812 1 90.5 38 MET B C 1
ATOM 4233 O O . MET B 1 38 ? 19.203 1.337 12.82 1 90.5 38 MET B O 1
ATOM 4237 N N . LEU B 1 39 ? 18.328 -0.686 13.141 1 89.94 39 LEU B N 1
ATOM 4238 C CA . LEU B 1 39 ? 16.969 -0.226 13.398 1 89.94 39 LEU B CA 1
ATOM 4239 C C . LEU B 1 39 ? 16.906 0.571 14.695 1 89.94 39 LEU B C 1
ATOM 4241 O O . LEU B 1 39 ? 16.016 1.414 14.859 1 89.94 39 LEU B O 1
ATOM 4245 N N . LYS B 1 40 ? 17.844 0.319 15.555 1 86.38 40 LYS B N 1
ATOM 4246 C CA . LYS B 1 40 ? 17.812 0.958 16.875 1 86.38 40 LYS B CA 1
ATOM 4247 C C . LYS B 1 40 ? 17.859 2.479 16.734 1 86.38 40 LYS B C 1
ATOM 4249 O O . LYS B 1 40 ? 17.234 3.191 17.531 1 86.38 40 LYS B O 1
ATOM 4254 N N . SER B 1 41 ? 18.516 2.932 15.734 1 85.44 41 SER B N 1
ATOM 4255 C CA . SER B 1 41 ? 18.656 4.371 15.547 1 85.44 41 SER B CA 1
ATOM 4256 C C . SER B 1 41 ? 17.391 4.996 15 1 85.44 41 SER B C 1
ATOM 4258 O O . SER B 1 41 ? 17.234 6.219 15.008 1 85.44 41 SER B O 1
ATOM 4260 N N . TYR B 1 42 ? 16.453 4.203 14.609 1 87.75 42 TYR B N 1
ATOM 4261 C CA . TYR B 1 42 ? 15.219 4.707 14.008 1 87.75 42 TYR B CA 1
ATOM 4262 C C . TYR B 1 42 ? 14.023 4.492 14.93 1 87.75 42 TYR B C 1
ATOM 4264 O O . TYR B 1 42 ? 12.898 4.852 14.586 1 87.75 42 TYR B O 1
ATOM 4272 N N . LYS B 1 43 ? 14.258 3.928 16.078 1 87.81 43 LYS B N 1
ATOM 4273 C CA . LYS B 1 43 ? 13.156 3.58 16.969 1 87.81 43 LYS B CA 1
ATOM 4274 C C . LYS B 1 43 ? 12.547 4.828 17.609 1 87.81 43 LYS B C 1
ATOM 4276 O O . LYS B 1 43 ? 13.258 5.785 17.906 1 87.81 43 LYS B O 1
ATOM 4281 N N . ASN B 1 44 ? 11.273 4.703 17.766 1 85.81 44 ASN B N 1
ATOM 4282 C CA . ASN B 1 44 ? 10.562 5.77 18.469 1 85.81 44 ASN B CA 1
ATOM 4283 C C . ASN B 1 44 ? 10.914 5.801 19.953 1 85.81 44 ASN B C 1
ATOM 4285 O O . ASN B 1 44 ? 11.125 4.75 20.562 1 85.81 44 ASN B O 1
ATOM 4289 N N . LYS B 1 45 ? 11.094 6.91 20.484 1 85.12 45 LYS B N 1
ATOM 4290 C CA . LYS B 1 45 ? 11.203 7.199 21.906 1 85.12 45 LYS B CA 1
ATOM 4291 C C . LYS B 1 45 ? 10.32 8.383 22.312 1 85.12 45 LYS B C 1
ATOM 4293 O O . LYS B 1 45 ? 9.633 8.953 21.453 1 85.12 45 LYS B O 1
ATOM 4298 N N . ASN B 1 46 ? 10.258 8.531 23.656 1 86.88 46 ASN B N 1
ATOM 4299 C CA . ASN B 1 46 ? 9.555 9.75 24.031 1 86.88 46 ASN B CA 1
ATOM 4300 C C . ASN B 1 46 ? 10.258 11 23.516 1 86.88 46 ASN B C 1
ATOM 4302 O O . ASN B 1 46 ? 11.406 11.266 23.859 1 86.88 46 ASN B O 1
ATOM 4306 N N . ASP B 1 47 ? 9.617 11.625 22.547 1 93.12 47 ASP B N 1
ATOM 4307 C CA . ASP B 1 47 ? 10.109 12.859 21.938 1 93.12 47 ASP B CA 1
ATOM 4308 C C . ASP B 1 47 ? 8.992 13.891 21.797 1 93.12 47 ASP B C 1
ATOM 4310 O O . ASP B 1 47 ? 7.812 13.57 22 1 93.12 47 ASP B O 1
ATOM 4314 N N . ILE B 1 48 ? 9.391 15.125 21.594 1 96.94 48 ILE B N 1
ATOM 4315 C CA . ILE B 1 48 ? 8.406 16.125 21.25 1 96.94 48 ILE B CA 1
ATOM 4316 C C . ILE B 1 48 ? 8.078 16.031 19.75 1 96.94 48 ILE B C 1
ATOM 4318 O O . ILE B 1 48 ? 8.82 16.547 18.922 1 96.94 48 ILE B O 1
ATOM 4322 N N . ASN B 1 49 ? 7.031 15.328 19.5 1 95.56 49 ASN B N 1
ATOM 4323 C CA . ASN B 1 49 ? 6.633 15.148 18.109 1 95.56 49 ASN B CA 1
ATOM 4324 C C . ASN B 1 49 ? 5.445 16.031 17.75 1 95.56 49 ASN B C 1
ATOM 4326 O O . ASN B 1 49 ? 4.34 15.844 18.266 1 95.56 49 ASN B O 1
ATOM 4330 N N . LEU B 1 50 ? 5.68 16.953 16.844 1 97.69 50 LEU B N 1
ATOM 4331 C CA . LEU B 1 50 ? 4.68 17.938 16.438 1 97.69 50 LEU B CA 1
ATOM 4332 C C . LEU B 1 50 ? 4.117 17.594 15.062 1 97.69 50 LEU B C 1
ATOM 4334 O O . LEU B 1 50 ? 3.461 18.438 14.43 1 97.69 50 LEU B O 1
ATOM 4338 N N . SER B 1 51 ? 4.336 16.406 14.586 1 94.12 51 SER B N 1
ATOM 4339 C CA . SER B 1 51 ? 3.85 15.945 13.289 1 94.12 51 SER B CA 1
ATOM 4340 C C . SER B 1 51 ? 2.326 15.867 13.266 1 94.12 51 SER B C 1
ATOM 4342 O O . SER B 1 51 ? 1.698 15.57 14.281 1 94.12 51 SER B O 1
ATOM 4344 N N . LEU B 1 52 ? 1.797 16.109 12.07 1 93.62 52 LEU B N 1
ATOM 4345 C CA . LEU B 1 52 ? 0.354 15.992 11.891 1 93.62 52 LEU B CA 1
ATOM 4346 C C . LEU B 1 52 ? -0.05 14.539 11.672 1 93.62 52 LEU B C 1
ATOM 4348 O O . LEU B 1 52 ? -1.215 14.18 11.852 1 93.62 52 LEU B O 1
ATOM 4352 N N . VAL B 1 53 ? 0.859 13.742 11.273 1 87.06 53 VAL B N 1
ATOM 4353 C CA . VAL B 1 53 ? 0.501 12.414 10.773 1 87.06 53 VAL B CA 1
ATOM 4354 C C . VAL B 1 53 ? 1.08 11.344 11.695 1 87.06 53 VAL B C 1
ATOM 4356 O O . VAL B 1 53 ? 0.499 10.266 11.844 1 87.06 53 VAL B O 1
ATOM 4359 N N . HIS B 1 54 ? 2.141 11.664 12.359 1 87.12 54 HIS B N 1
ATOM 4360 C CA . HIS B 1 54 ? 2.795 10.68 13.211 1 87.12 54 HIS B CA 1
ATOM 4361 C C . HIS B 1 54 ? 2.133 10.609 14.578 1 87.12 54 HIS B C 1
ATOM 4363 O O . HIS B 1 54 ? 1.916 11.641 15.227 1 87.12 54 HIS B O 1
ATOM 4369 N N . ASN B 1 55 ? 1.822 9.438 14.922 1 89.88 55 ASN B N 1
ATOM 4370 C CA . ASN B 1 55 ? 1.262 9.18 16.25 1 89.88 55 ASN B CA 1
ATOM 4371 C C . ASN B 1 55 ? 1.61 7.781 16.75 1 89.88 55 ASN B C 1
ATOM 4373 O O . ASN B 1 55 ? 2.277 7.02 16.047 1 89.88 55 ASN B O 1
ATOM 4377 N N . ILE B 1 56 ? 1.21 7.531 17.938 1 87.12 56 ILE B N 1
ATOM 4378 C CA . ILE B 1 56 ? 1.535 6.266 18.578 1 87.12 56 ILE B CA 1
ATOM 4379 C C . ILE B 1 56 ? 0.635 5.16 18.031 1 87.12 56 ILE B C 1
ATOM 4381 O O . ILE B 1 56 ? -0.585 5.32 17.969 1 87.12 56 ILE B O 1
ATOM 4385 N N . MET B 1 57 ? 1.233 4.09 17.625 1 86 57 MET B N 1
ATOM 4386 C CA . MET B 1 57 ? 0.454 2.936 17.188 1 86 57 MET B CA 1
ATOM 4387 C C . MET B 1 57 ? 0.011 2.098 18.391 1 86 57 MET B C 1
ATOM 4389 O O . MET B 1 57 ? 0.845 1.601 19.141 1 86 57 MET B O 1
ATOM 4393 N N . PRO B 1 58 ? -1.251 1.87 18.516 1 87 58 PRO B N 1
ATOM 4394 C CA . PRO B 1 58 ? -1.73 1.039 19.625 1 87 58 PRO B CA 1
ATOM 4395 C C . PRO B 1 58 ? -1.298 -0.42 19.5 1 87 58 PRO B C 1
ATOM 4397 O O . PRO B 1 58 ? -1.059 -0.902 18.391 1 87 58 PRO B O 1
ATOM 4400 N N . THR B 1 59 ? -1.302 -1.086 20.641 1 86.19 59 THR B N 1
ATOM 4401 C CA . THR B 1 59 ? -0.869 -2.479 20.703 1 86.19 59 THR B CA 1
ATOM 4402 C C . THR B 1 59 ? -1.796 -3.367 19.875 1 86.19 59 THR B C 1
ATOM 4404 O O . THR B 1 59 ? -1.336 -4.273 19.172 1 86.19 59 THR B O 1
ATOM 4407 N N . TYR B 1 60 ? -3.043 -3.145 19.984 1 88.44 60 TYR B N 1
ATOM 4408 C CA . TYR B 1 60 ? -3.979 -3.998 19.266 1 88.44 60 TYR B CA 1
ATOM 4409 C C . TYR B 1 60 ? -3.793 -3.857 17.766 1 88.44 60 TYR B C 1
ATOM 4411 O O . TYR B 1 60 ? -4.055 -4.797 17 1 88.44 60 TYR B O 1
ATOM 4419 N N . MET B 1 61 ? -3.393 -2.715 17.297 1 88.69 61 MET B N 1
ATOM 4420 C CA . MET B 1 61 ? -3.107 -2.529 15.875 1 88.69 61 MET B CA 1
ATOM 4421 C C . MET B 1 61 ? -1.892 -3.35 15.453 1 88.69 61 MET B C 1
ATOM 4423 O O . MET B 1 61 ? -1.859 -3.896 14.352 1 88.69 61 MET B O 1
ATOM 4427 N N . LYS B 1 62 ? -0.902 -3.361 16.344 1 87 62 LYS B N 1
ATOM 4428 C CA . LYS B 1 62 ? 0.259 -4.211 16.094 1 87 62 LYS B CA 1
ATOM 4429 C C . LYS B 1 62 ? -0.141 -5.68 16.016 1 87 62 LYS B C 1
ATOM 4431 O O . LYS B 1 62 ? 0.38 -6.43 15.18 1 87 62 LYS B O 1
ATOM 4436 N N . GLU B 1 63 ? -1.051 -6.027 16.844 1 88.44 63 GLU B N 1
ATOM 4437 C CA . GLU B 1 63 ? -1.539 -7.406 16.859 1 88.44 63 GLU B CA 1
ATOM 4438 C C . GLU B 1 63 ? -2.213 -7.77 15.539 1 88.44 63 GLU B C 1
ATOM 4440 O O . GLU B 1 63 ? -2.014 -8.867 15.016 1 88.44 63 GLU B O 1
ATOM 4445 N N . TYR B 1 64 ? -3.006 -6.871 15 1 89.31 64 TYR B N 1
ATOM 4446 C CA . TYR B 1 64 ? -3.652 -7.121 13.719 1 89.31 64 TYR B CA 1
ATOM 4447 C C . TYR B 1 64 ? -2.627 -7.469 12.641 1 89.31 64 TYR B C 1
ATOM 4449 O O . TYR B 1 64 ? -2.873 -8.328 11.797 1 89.31 64 TYR B O 1
ATOM 4457 N N . LEU B 1 65 ? -1.521 -6.809 12.703 1 83.56 65 LEU B N 1
ATOM 4458 C CA . LEU B 1 65 ? -0.492 -7 11.688 1 83.56 65 LEU B CA 1
ATOM 4459 C C . LEU B 1 65 ? 0.184 -8.359 11.844 1 83.56 65 LEU B C 1
ATOM 4461 O O . LEU B 1 65 ? 0.718 -8.906 10.875 1 83.56 65 LEU B O 1
ATOM 4465 N N . SER B 1 66 ? 0.136 -8.883 13.07 1 82.5 66 SER B N 1
ATOM 4466 C CA . SER B 1 66 ? 0.883 -10.109 13.352 1 82.5 66 SER B CA 1
ATOM 4467 C C . SER B 1 66 ? -0.01 -11.336 13.234 1 82.5 66 SER B C 1
ATOM 4469 O O . SER B 1 66 ? 0.476 -12.469 13.289 1 82.5 66 SER B O 1
ATOM 4471 N N . ILE B 1 67 ? -1.298 -11.133 13.094 1 84.25 67 ILE B N 1
ATOM 4472 C CA . ILE B 1 67 ? -2.215 -12.266 12.992 1 84.25 67 ILE B CA 1
ATOM 4473 C C . ILE B 1 67 ? -2.061 -12.93 11.625 1 84.25 67 ILE B C 1
ATOM 4475 O O . ILE B 1 67 ? -1.995 -12.25 10.602 1 84.25 67 ILE B O 1
ATOM 4479 N N . ASP B 1 68 ? -1.943 -14.25 11.688 1 83.56 68 ASP B N 1
ATOM 4480 C CA . ASP B 1 68 ? -1.791 -15.016 10.453 1 83.56 68 ASP B CA 1
ATOM 4481 C C . ASP B 1 68 ? -3.15 -15.359 9.852 1 83.56 68 ASP B C 1
ATOM 4483 O O . ASP B 1 68 ? -3.777 -16.344 10.25 1 83.56 68 ASP B O 1
ATOM 4487 N N . LEU B 1 69 ? -3.541 -14.609 8.922 1 84.44 69 LEU B N 1
ATOM 4488 C CA . LEU B 1 69 ? -4.812 -14.859 8.258 1 84.44 69 LEU B CA 1
ATOM 4489 C C . LEU B 1 69 ? -4.598 -15.523 6.902 1 84.44 69 LEU B C 1
ATOM 4491 O O . LEU B 1 69 ? -3.586 -15.273 6.238 1 84.44 69 LEU B O 1
ATOM 4495 N N . ASN B 1 70 ? -5.578 -16.359 6.598 1 83.44 70 ASN B N 1
ATOM 4496 C CA . ASN B 1 70 ? -5.543 -17.031 5.305 1 83.44 70 ASN B CA 1
ATOM 4497 C C . ASN B 1 70 ? -5.988 -16.109 4.176 1 83.44 70 ASN B C 1
ATOM 4499 O O . ASN B 1 70 ? -7.16 -15.734 4.102 1 83.44 70 ASN B O 1
ATOM 4503 N N . ARG B 1 71 ? -5.156 -15.82 3.283 1 78.5 71 ARG B N 1
ATOM 4504 C CA . ARG B 1 71 ? -5.402 -14.859 2.215 1 78.5 71 ARG B CA 1
ATOM 4505 C C . ARG B 1 71 ? -6.355 -15.43 1.172 1 78.5 71 ARG B C 1
ATOM 4507 O O . ARG B 1 71 ? -6.91 -14.695 0.357 1 78.5 71 ARG B O 1
ATOM 4514 N N . ASN B 1 72 ? -6.477 -16.688 1.194 1 79.56 72 ASN B N 1
ATOM 4515 C CA . ASN B 1 72 ? -7.328 -17.312 0.198 1 79.56 72 ASN B CA 1
ATOM 4516 C C . ASN B 1 72 ? -8.797 -17.266 0.598 1 79.56 72 ASN B C 1
ATOM 4518 O O . ASN B 1 72 ? -9.68 -17.578 -0.205 1 79.56 72 ASN B O 1
ATOM 4522 N N . ILE B 1 73 ? -9.016 -16.891 1.823 1 82.44 73 ILE B N 1
ATOM 4523 C CA . ILE B 1 73 ? -10.398 -16.766 2.281 1 82.44 73 ILE B CA 1
ATOM 4524 C C . ILE B 1 73 ? -10.867 -15.32 2.082 1 82.44 73 ILE B C 1
ATOM 4526 O O . ILE B 1 73 ? -10.336 -14.398 2.701 1 82.44 73 ILE B O 1
ATOM 4530 N N . PHE B 1 74 ? -11.859 -15.156 1.265 1 79.5 74 PHE B N 1
ATOM 4531 C CA . PHE B 1 74 ? -12.406 -13.836 0.994 1 79.5 74 PHE B CA 1
ATOM 4532 C C . PHE B 1 74 ? -13.305 -13.375 2.133 1 79.5 74 PHE B C 1
ATOM 4534 O O . PHE B 1 74 ? -14.016 -14.188 2.736 1 79.5 74 PHE B O 1
ATOM 4541 N N . VAL B 1 75 ? -13.273 -12.047 2.354 1 84.31 75 VAL B N 1
ATOM 4542 C CA . VAL B 1 75 ? -14.188 -11.477 3.338 1 84.31 75 VAL B CA 1
ATOM 4543 C C . VAL B 1 75 ? -15.625 -11.578 2.824 1 84.31 75 VAL B C 1
ATOM 4545 O O . VAL B 1 75 ? -15.891 -11.281 1.657 1 84.31 75 VAL B O 1
ATOM 4548 N N . ASN B 1 76 ? -16.469 -12.023 3.635 1 84.81 76 ASN B N 1
ATOM 4549 C CA . ASN B 1 76 ? -17.844 -12.18 3.201 1 84.81 76 ASN B CA 1
ATOM 4550 C C . ASN B 1 76 ? -18.531 -10.828 3.023 1 84.81 76 ASN B C 1
ATOM 4552 O O . ASN B 1 76 ? -18.125 -9.828 3.619 1 84.81 76 ASN B O 1
ATOM 4556 N N . ASN B 1 77 ? -19.594 -10.828 2.248 1 84.5 77 ASN B N 1
ATOM 4557 C CA . ASN B 1 77 ? -20.297 -9.602 1.894 1 84.5 77 ASN B CA 1
ATOM 4558 C C . ASN B 1 77 ? -20.938 -8.945 3.117 1 84.5 77 ASN B C 1
ATOM 4560 O O . ASN B 1 77 ? -21.031 -7.723 3.193 1 84.5 77 ASN B O 1
ATOM 4564 N N . LYS B 1 78 ? -21.359 -9.734 3.973 1 89.94 78 LYS B N 1
ATOM 4565 C CA . LYS B 1 78 ? -21.984 -9.203 5.18 1 89.94 78 LYS B CA 1
ATOM 4566 C C . LYS B 1 78 ? -21.016 -8.328 5.965 1 89.94 78 LYS B C 1
ATOM 4568 O O . LYS B 1 78 ? -21.375 -7.246 6.422 1 89.94 78 LYS B O 1
ATOM 4573 N N . ASN B 1 79 ? -19.812 -8.781 6.117 1 90.69 79 ASN B N 1
ATOM 4574 C CA . ASN B 1 79 ? -18.797 -8.016 6.828 1 90.69 79 ASN B CA 1
ATOM 4575 C C . ASN B 1 79 ? -18.422 -6.746 6.07 1 90.69 79 ASN B C 1
ATOM 4577 O O . ASN B 1 79 ? -18.141 -5.711 6.684 1 90.69 79 ASN B O 1
ATOM 4581 N N . ILE B 1 80 ? -18.438 -6.805 4.773 1 89.62 80 ILE B N 1
ATOM 4582 C CA . ILE B 1 80 ? -18.156 -5.633 3.957 1 89.62 80 ILE B CA 1
ATOM 4583 C C . ILE B 1 80 ? -19.234 -4.574 4.168 1 89.62 80 ILE B C 1
ATOM 4585 O O . ILE B 1 80 ? -18.922 -3.4 4.383 1 89.62 80 ILE B O 1
ATOM 4589 N N . GLU B 1 81 ? -20.453 -4.98 4.156 1 92.44 81 GLU B N 1
ATOM 4590 C CA . GLU B 1 81 ? -21.578 -4.07 4.359 1 92.44 81 GLU B CA 1
ATOM 4591 C C . GLU B 1 81 ? -21.562 -3.482 5.77 1 92.44 81 GLU B C 1
ATOM 4593 O O . GLU B 1 81 ? -21.828 -2.295 5.957 1 92.44 81 GLU B O 1
ATOM 4598 N N . ASN B 1 82 ? -21.312 -4.332 6.688 1 94.44 82 ASN B N 1
ATOM 4599 C CA . ASN B 1 82 ? -21.25 -3.873 8.07 1 94.44 82 ASN B CA 1
ATOM 4600 C C . ASN B 1 82 ? -20.156 -2.82 8.266 1 94.44 82 ASN B C 1
ATOM 4602 O O . ASN B 1 82 ? -20.359 -1.835 8.977 1 94.44 82 ASN B O 1
ATOM 4606 N N . LEU B 1 83 ? -19.031 -3.066 7.707 1 94.12 83 LEU B N 1
ATOM 4607 C CA . LEU B 1 83 ? -17.938 -2.107 7.828 1 94.12 83 LEU B CA 1
ATOM 4608 C C . LEU B 1 83 ? -18.312 -0.772 7.195 1 94.12 83 LEU B C 1
ATOM 4610 O O . LEU B 1 83 ? -18.016 0.288 7.75 1 94.12 83 LEU B O 1
ATOM 4614 N N . GLU B 1 84 ? -18.922 -0.856 6.02 1 94.94 84 GLU B N 1
ATOM 4615 C CA . GLU B 1 84 ? -19.375 0.369 5.375 1 94.94 84 GLU B CA 1
ATOM 4616 C C . GLU B 1 84 ? -20.328 1.143 6.281 1 94.94 84 GLU B C 1
ATOM 4618 O O . GLU B 1 84 ? -20.219 2.363 6.414 1 94.94 84 GLU B O 1
ATOM 4623 N N . TYR B 1 85 ? -21.219 0.447 6.887 1 96 85 TYR B N 1
ATOM 4624 C CA . TYR B 1 85 ? -22.203 1.07 7.766 1 96 85 TYR B CA 1
ATOM 4625 C C . TYR B 1 85 ? -21.516 1.755 8.945 1 96 85 TYR B C 1
ATOM 4627 O O . TYR B 1 85 ? -21.844 2.898 9.281 1 96 85 TYR B O 1
ATOM 4635 N N . ILE B 1 86 ? -20.625 1.062 9.586 1 96.44 86 ILE B N 1
ATOM 4636 C CA . ILE B 1 86 ? -19.953 1.604 10.766 1 96.44 86 ILE B CA 1
ATOM 4637 C C . ILE B 1 86 ? -19.109 2.807 10.367 1 96.44 86 ILE B C 1
ATOM 4639 O O . ILE B 1 86 ? -19.016 3.783 11.117 1 96.44 86 ILE B O 1
ATOM 4643 N N . ALA B 1 87 ? -18.453 2.734 9.211 1 96.81 87 ALA B N 1
ATOM 4644 C CA . ALA B 1 87 ? -17.672 3.855 8.703 1 96.81 87 ALA B CA 1
ATOM 4645 C C . ALA B 1 87 ? -18.547 5.09 8.508 1 96.81 87 ALA B C 1
ATOM 4647 O O . ALA B 1 87 ? -18.188 6.188 8.938 1 96.81 87 ALA B O 1
ATOM 4648 N N . LEU B 1 88 ? -19.688 4.91 7.887 1 97.94 88 LEU B N 1
ATOM 4649 C CA . LEU B 1 88 ? -20.609 6.012 7.645 1 97.94 88 LEU B CA 1
ATOM 4650 C C . LEU B 1 88 ? -21.109 6.602 8.961 1 97.94 88 LEU B C 1
ATOM 4652 O O . LEU B 1 88 ? -21.125 7.82 9.133 1 97.94 88 LEU B O 1
ATOM 4656 N N . ASN B 1 89 ? -21.406 5.77 9.852 1 96.69 89 ASN B N 1
ATOM 4657 C CA . ASN B 1 89 ? -21.906 6.219 11.148 1 96.69 89 ASN B CA 1
ATOM 4658 C C . ASN B 1 89 ? -20.859 7.031 11.898 1 96.69 89 ASN B C 1
ATOM 4660 O O . ASN B 1 89 ? -21.188 7.973 12.617 1 96.69 89 ASN B O 1
ATOM 4664 N N . SER B 1 90 ? -19.641 6.641 11.766 1 96.38 90 SER B N 1
ATOM 4665 C CA . SER B 1 90 ? -18.547 7.324 12.453 1 96.38 90 SER B CA 1
ATOM 4666 C C . SER B 1 90 ? -18.422 8.773 11.977 1 96.38 90 SER B C 1
ATOM 4668 O O . SER B 1 90 ? -17.859 9.609 12.688 1 96.38 90 SER B O 1
ATOM 4670 N N . PHE B 1 91 ? -18.922 9.117 10.836 1 97.19 91 PHE B N 1
ATOM 4671 C CA . PHE B 1 91 ? -18.891 10.477 10.312 1 97.19 91 PHE B CA 1
ATOM 4672 C C . PHE B 1 91 ? -20.312 11.055 10.25 1 97.19 91 PHE B C 1
ATOM 4674 O O . PHE B 1 91 ? -20.547 12.055 9.57 1 97.19 91 PHE B O 1
ATOM 4681 N N . ASN B 1 92 ? -21.234 10.352 10.906 1 96 92 ASN B N 1
ATOM 4682 C CA . ASN B 1 92 ? -22.609 10.797 11.047 1 96 92 ASN B CA 1
ATOM 4683 C C . ASN B 1 92 ? -23.297 10.891 9.688 1 96 92 ASN B C 1
ATOM 4685 O O . ASN B 1 92 ? -24.031 11.859 9.414 1 96 92 ASN B O 1
ATOM 4689 N N . LEU B 1 93 ? -23.047 9.953 8.844 1 97.56 93 LEU B N 1
ATOM 4690 C CA . LEU B 1 93 ? -23.641 9.891 7.516 1 97.56 93 LEU B CA 1
ATOM 4691 C C . LEU B 1 93 ? -24.656 8.758 7.434 1 97.56 93 LEU B C 1
ATOM 4693 O O . LEU B 1 93 ? -24.531 7.75 8.141 1 97.56 93 LEU B O 1
ATOM 4697 N N . GLN B 1 94 ? -25.609 8.914 6.582 1 96.31 94 GLN B N 1
ATOM 4698 C CA . GLN B 1 94 ? -26.656 7.906 6.395 1 96.31 94 GLN B CA 1
ATOM 4699 C C . GLN B 1 94 ? -26.391 7.086 5.133 1 96.31 94 GLN B C 1
ATOM 4701 O O . GLN B 1 94 ? -26.078 7.641 4.078 1 96.31 94 GLN B O 1
ATOM 4706 N N . LYS B 1 95 ? -26.609 5.84 5.246 1 95.38 95 LYS B N 1
ATOM 4707 C CA . LYS B 1 95 ? -26.359 4.895 4.164 1 95.38 95 LYS B CA 1
ATOM 4708 C C . LYS B 1 95 ? -27.25 5.191 2.955 1 95.38 95 LYS B C 1
ATOM 4710 O O . LYS B 1 95 ? -26.891 4.855 1.823 1 95.38 95 LYS B O 1
ATOM 4715 N N . LYS B 1 96 ? -28.344 5.812 3.143 1 94.44 96 LYS B N 1
ATOM 4716 C CA . LYS B 1 96 ? -29.266 6.156 2.066 1 94.44 96 LYS B CA 1
ATOM 4717 C C . LYS B 1 96 ? -28.641 7.176 1.115 1 94.44 96 LYS B C 1
ATOM 4719 O O . LYS B 1 96 ? -28.922 7.152 -0.088 1 94.44 96 LYS B O 1
ATOM 4724 N N . TYR B 1 97 ? -27.766 8.008 1.632 1 96.06 97 TYR B N 1
ATOM 4725 C CA . TYR B 1 97 ? -27.281 9.148 0.854 1 96.06 97 TYR B CA 1
ATOM 4726 C C . TYR B 1 97 ? -25.797 9.016 0.545 1 96.06 97 TYR B C 1
ATOM 4728 O O . TYR B 1 97 ? -25.281 9.688 -0.354 1 96.06 97 TYR B O 1
ATOM 4736 N N . TRP B 1 98 ? -25.156 8.219 1.342 1 97.94 98 TRP B N 1
ATOM 4737 C CA . TRP B 1 98 ? -23.703 8.133 1.201 1 97.94 98 TRP B CA 1
ATOM 4738 C C . TRP B 1 98 ? -23.234 6.68 1.19 1 97.94 98 TRP B C 1
ATOM 4740 O O . TRP B 1 98 ? -23.844 5.824 1.842 1 97.94 98 TRP B O 1
ATOM 4750 N N . GLY B 1 99 ? -22.203 6.383 0.354 1 96.94 99 GLY B N 1
ATOM 4751 C CA . GLY B 1 99 ? -21.422 5.16 0.429 1 96.94 99 GLY B CA 1
ATOM 4752 C C . GLY B 1 99 ? -20 5.383 0.894 1 96.94 99 GLY B C 1
ATOM 4753 O O . GLY B 1 99 ? -19.547 6.527 1.027 1 96.94 99 GLY B O 1
ATOM 4754 N N . CYS B 1 100 ? -19.359 4.316 1.189 1 96 100 CYS B N 1
ATOM 4755 C CA . CYS B 1 100 ? -17.984 4.398 1.671 1 96 100 CYS B CA 1
ATOM 4756 C C . CYS B 1 100 ? -17.172 3.213 1.184 1 96 100 CYS B C 1
ATOM 4758 O O . CYS B 1 100 ? -17.672 2.09 1.121 1 96 100 CYS B O 1
ATOM 4760 N N . LEU B 1 101 ? -15.969 3.438 0.79 1 91.5 101 LEU B N 1
ATOM 4761 C CA . LEU B 1 101 ? -15.023 2.385 0.451 1 91.5 101 LEU B CA 1
ATOM 4762 C C . LEU B 1 101 ? -13.664 2.65 1.093 1 91.5 101 LEU B C 1
ATOM 4764 O O . LEU B 1 101 ? -13.312 3.803 1.351 1 91.5 101 LEU B O 1
ATOM 4768 N N . ILE B 1 102 ? -12.992 1.62 1.433 1 89.31 102 ILE B N 1
ATOM 4769 C CA . ILE B 1 102 ? -11.664 1.704 2.033 1 89.31 102 ILE B CA 1
ATOM 4770 C C . ILE B 1 102 ? -10.625 1.123 1.076 1 89.31 102 ILE B C 1
ATOM 4772 O O . ILE B 1 102 ? -10.828 0.048 0.508 1 89.31 102 ILE B O 1
ATOM 4776 N N . SER B 1 103 ? -9.609 1.859 0.803 1 82.31 103 SER B N 1
ATOM 4777 C CA . SER B 1 103 ? -8.531 1.419 -0.078 1 82.31 103 SER B CA 1
ATOM 4778 C C . SER B 1 103 ? -7.195 1.373 0.661 1 82.31 103 SER B C 1
ATOM 4780 O O . SER B 1 103 ? -6.75 2.383 1.209 1 82.31 103 SER B O 1
ATOM 4782 N N . ASN B 1 104 ? -6.555 0.163 0.646 1 70.56 104 ASN B N 1
ATOM 4783 C CA . ASN B 1 104 ? -5.301 -0.031 1.362 1 70.56 104 ASN B CA 1
ATOM 4784 C C . ASN B 1 104 ? -4.109 0.472 0.552 1 70.56 104 ASN B C 1
ATOM 4786 O O . ASN B 1 104 ? -3.643 -0.209 -0.363 1 70.56 104 ASN B O 1
ATOM 4790 N N . VAL B 1 105 ? -4.008 1.692 0.312 1 59.97 105 VAL B N 1
ATOM 4791 C CA . VAL B 1 105 ? -2.836 2.236 -0.365 1 59.97 105 VAL B CA 1
ATOM 4792 C C . VAL B 1 105 ? -1.974 3.008 0.632 1 59.97 105 VAL B C 1
ATOM 4794 O O . VAL B 1 105 ? -2.492 3.771 1.45 1 59.97 105 VAL B O 1
ATOM 4797 N N . SER B 1 106 ? -0.787 2.445 0.911 1 51.59 106 SER B N 1
ATOM 4798 C CA . SER B 1 106 ? 0.09 3.141 1.846 1 51.59 106 SER B CA 1
ATOM 4799 C C . SER B 1 106 ? 0.616 4.441 1.247 1 51.59 106 SER B C 1
ATOM 4801 O O . SER B 1 106 ? 1.001 4.48 0.076 1 51.59 106 SER B O 1
ATOM 4803 N N . LEU B 1 107 ? 0.105 5.629 1.719 1 47.34 107 LEU B N 1
ATOM 4804 C CA . LEU B 1 107 ? 0.754 6.898 1.411 1 47.34 107 LEU B CA 1
ATOM 4805 C C . LEU B 1 107 ? 2.066 7.035 2.178 1 47.34 107 LEU B C 1
ATOM 4807 O O . LEU B 1 107 ? 2.174 6.582 3.318 1 47.34 107 LEU B O 1
ATOM 4811 N N . ASN B 1 108 ? 3.139 6.855 1.476 1 43.28 108 ASN B N 1
ATOM 4812 C CA . ASN B 1 108 ? 4.355 7.211 2.195 1 43.28 108 ASN B CA 1
ATOM 4813 C C . ASN B 1 108 ? 4.195 8.531 2.951 1 43.28 108 ASN B C 1
ATOM 4815 O O . ASN B 1 108 ? 3.324 9.336 2.625 1 43.28 108 ASN B O 1
ATOM 4819 N N . ASN B 1 109 ? 5.086 8.758 3.811 1 41.19 109 ASN B N 1
ATOM 4820 C CA . ASN B 1 109 ? 5.285 9.953 4.629 1 41.19 109 ASN B CA 1
ATOM 4821 C C . ASN B 1 109 ? 5.223 11.227 3.789 1 41.19 109 ASN B C 1
ATOM 4823 O O . ASN B 1 109 ? 5.93 11.344 2.785 1 41.19 109 ASN B O 1
ATOM 4827 N N . ASN B 1 110 ? 4.543 12.25 4.242 1 42.47 110 ASN B N 1
ATOM 4828 C CA . ASN B 1 110 ? 4.41 13.695 4.07 1 42.47 110 ASN B CA 1
ATOM 4829 C C . ASN B 1 110 ? 4.18 14.062 2.605 1 42.47 110 ASN B C 1
ATOM 4831 O O . ASN B 1 110 ? 4.281 15.234 2.234 1 42.47 110 ASN B O 1
ATOM 4835 N N . LYS B 1 111 ? 4.281 12.82 1.697 1 48.69 111 LYS B N 1
ATOM 4836 C CA . LYS B 1 111 ? 4.09 13.32 0.34 1 48.69 111 LYS B CA 1
ATOM 4837 C C . LYS B 1 111 ? 2.605 13.422 -0.004 1 48.69 111 LYS B C 1
ATOM 4839 O O . LYS B 1 111 ? 1.769 12.789 0.642 1 48.69 111 LYS B O 1
ATOM 4844 N N . SER B 1 112 ? 2.488 14.367 -0.843 1 56.75 112 SER B N 1
ATOM 4845 C CA . SER B 1 112 ? 1.209 14.648 -1.488 1 56.75 112 SER B CA 1
ATOM 4846 C C . SER B 1 112 ? 0.618 13.391 -2.111 1 56.75 112 SER B C 1
ATOM 4848 O O . SER B 1 112 ? 1.342 12.438 -2.398 1 56.75 112 SER B O 1
ATOM 4850 N N . ILE B 1 113 ? -0.575 13.156 -1.837 1 64.5 113 ILE B N 1
ATOM 4851 C CA . ILE B 1 113 ? -1.327 12.109 -2.512 1 64.5 113 ILE B CA 1
ATOM 4852 C C . ILE B 1 113 ? -0.838 11.961 -3.951 1 64.5 113 ILE B C 1
ATOM 4854 O O . ILE B 1 113 ? -0.674 12.961 -4.66 1 64.5 113 ILE B O 1
ATOM 4858 N N . ASP B 1 114 ? -0.41 10.734 -4.199 1 68.69 114 ASP B N 1
ATOM 4859 C CA . ASP B 1 114 ? 0.221 10.492 -5.492 1 68.69 114 ASP B CA 1
ATOM 4860 C C . ASP B 1 114 ? -0.784 10.648 -6.633 1 68.69 114 ASP B C 1
ATOM 4862 O O . ASP B 1 114 ? -1.992 10.531 -6.422 1 68.69 114 ASP B O 1
ATOM 4866 N N . ASP B 1 115 ? -0.21 10.992 -7.715 1 72.38 115 ASP B N 1
ATOM 4867 C CA . ASP B 1 115 ? -0.971 11.227 -8.938 1 72.38 115 ASP B CA 1
ATOM 4868 C C . ASP B 1 115 ? -1.783 9.992 -9.328 1 72.38 115 ASP B C 1
ATOM 4870 O O . ASP B 1 115 ? -2.867 10.117 -9.898 1 72.38 115 ASP B O 1
ATOM 4874 N N . TYR B 1 116 ? -1.343 8.969 -8.891 1 72.19 116 TYR B N 1
ATOM 4875 C CA . TYR B 1 116 ? -2.004 7.734 -9.305 1 72.19 116 TYR B CA 1
ATOM 4876 C C . TYR B 1 116 ? -3.305 7.531 -8.531 1 72.19 116 TYR B C 1
ATOM 4878 O O . TYR B 1 116 ? -4.273 6.988 -9.07 1 72.19 116 TYR B O 1
ATOM 4886 N N . PHE B 1 117 ? -3.318 7.922 -7.332 1 78.88 117 PHE B N 1
ATOM 4887 C CA . PHE B 1 117 ? -4.578 7.941 -6.598 1 78.88 117 PHE B CA 1
ATOM 4888 C C . PHE B 1 117 ? -5.605 8.812 -7.309 1 78.88 117 PHE B C 1
ATOM 4890 O O . PHE B 1 117 ? -6.773 8.43 -7.43 1 78.88 117 PHE B O 1
ATOM 4897 N N . PHE B 1 118 ? -5.113 9.906 -7.754 1 82.94 118 PHE B N 1
ATOM 4898 C CA . PHE B 1 118 ? -6.023 10.844 -8.398 1 82.94 118 PHE B CA 1
ATOM 4899 C C . PHE B 1 118 ? -6.508 10.297 -9.734 1 82.94 118 PHE B C 1
ATOM 4901 O O . PHE B 1 118 ? -7.656 10.516 -10.125 1 82.94 118 PHE B O 1
ATOM 4908 N N . ILE B 1 119 ? -5.668 9.641 -10.383 1 79.06 119 ILE B N 1
ATOM 4909 C CA . ILE B 1 119 ? -6.074 9.031 -11.648 1 79.06 119 ILE B CA 1
ATOM 4910 C C . ILE B 1 119 ? -7.16 7.992 -11.391 1 79.06 119 ILE B C 1
ATOM 4912 O O . ILE B 1 119 ? -8.109 7.875 -12.164 1 79.06 119 ILE B O 1
ATOM 4916 N N . LYS B 1 120 ? -7.004 7.273 -10.297 1 78.88 120 LYS B N 1
ATOM 4917 C CA . LYS B 1 120 ? -8.031 6.316 -9.906 1 78.88 120 LYS B CA 1
ATOM 4918 C C . LYS B 1 120 ? -9.344 7.023 -9.562 1 78.88 120 LYS B C 1
ATOM 4920 O O . LYS B 1 120 ? -10.422 6.566 -9.953 1 78.88 120 LYS B O 1
ATOM 4925 N N . LEU B 1 121 ? -9.164 8.086 -8.938 1 82.5 121 LEU B N 1
ATOM 4926 C CA . LEU B 1 121 ? -10.328 8.812 -8.422 1 82.5 121 LEU B CA 1
ATOM 4927 C C . LEU B 1 121 ? -11.094 9.477 -9.562 1 82.5 121 LEU B C 1
ATOM 4929 O O . LEU B 1 121 ? -12.328 9.422 -9.602 1 82.5 121 LEU B O 1
ATOM 4933 N N . TYR B 1 122 ? -10.359 10.023 -10.594 1 79.69 122 TYR B N 1
ATOM 4934 C CA . TYR B 1 122 ? -10.969 10.797 -11.672 1 79.69 122 TYR B CA 1
ATOM 4935 C C . TYR B 1 122 ? -11.367 9.891 -12.828 1 79.69 122 TYR B C 1
ATOM 4937 O O . TYR B 1 122 ? -12.266 10.227 -13.609 1 79.69 122 TYR B O 1
ATOM 4945 N N . GLY B 1 123 ? -10.57 8.906 -13.039 1 69.94 123 GLY B N 1
ATOM 4946 C CA . GLY B 1 123 ? -10.492 8.148 -14.273 1 69.94 123 GLY B CA 1
ATOM 4947 C C . GLY B 1 123 ? -11.844 7.668 -14.766 1 69.94 123 GLY B C 1
ATOM 4948 O O . GLY B 1 123 ? -12.055 7.508 -15.969 1 69.94 123 GLY B O 1
ATOM 4949 N N . HIS B 1 124 ? -12.664 7.465 -13.891 1 66.88 124 HIS B N 1
ATOM 4950 C CA . HIS B 1 124 ? -13.906 6.879 -14.391 1 66.88 124 HIS B CA 1
ATOM 4951 C C . HIS B 1 124 ? -14.984 7.945 -14.57 1 66.88 124 HIS B C 1
ATOM 4953 O O . HIS B 1 124 ? -16.078 7.645 -15.039 1 66.88 124 HIS B O 1
ATOM 4959 N N . PHE B 1 125 ? -14.656 9.078 -14.141 1 64.81 125 PHE B N 1
ATOM 4960 C CA . PHE B 1 125 ? -15.625 10.156 -14.289 1 64.81 125 PHE B CA 1
ATOM 4961 C C . PHE B 1 125 ? -15.391 10.914 -15.594 1 64.81 125 PHE B C 1
ATOM 4963 O O . PHE B 1 125 ? -16.297 11.586 -16.094 1 64.81 125 PHE B O 1
ATOM 4970 N N . LEU B 1 126 ? -14.102 10.82 -16 1 62.72 126 LEU B N 1
ATOM 4971 C CA . LEU B 1 126 ? -13.758 11.859 -16.969 1 62.72 126 LEU B CA 1
ATOM 4972 C C . LEU B 1 126 ? -13.18 11.258 -18.234 1 62.72 126 LEU B C 1
ATOM 4974 O O . LEU B 1 126 ? -12.562 10.195 -18.203 1 62.72 126 LEU B O 1
ATOM 4978 N N . LYS B 1 127 ? -13.82 11.656 -19.266 1 60.59 127 LYS B N 1
ATOM 4979 C CA . LYS B 1 127 ? -13.188 11.414 -20.562 1 60.59 127 LYS B CA 1
ATOM 4980 C C . LYS B 1 127 ? -11.852 12.156 -20.656 1 60.59 127 LYS B C 1
ATOM 4982 O O . LYS B 1 127 ? -11.539 13 -19.812 1 60.59 127 LYS B O 1
ATOM 4987 N N . LYS B 1 128 ? -11.18 11.852 -21.625 1 62.19 128 LYS B N 1
ATOM 4988 C CA . LYS B 1 128 ? -9.961 12.57 -21.969 1 62.19 128 LYS B CA 1
ATOM 4989 C C . LYS B 1 128 ? -10.227 14.062 -22.156 1 62.19 128 LYS B C 1
ATOM 4991 O O . LYS B 1 128 ? -11.273 14.453 -22.672 1 62.19 128 LYS B O 1
ATOM 4996 N N . GLU B 1 129 ? -9.578 14.977 -21.375 1 69.69 129 GLU B N 1
ATOM 4997 C CA . GLU B 1 129 ? -9.578 16.422 -21.531 1 69.69 129 GLU B CA 1
ATOM 4998 C C . GLU B 1 129 ? -10.539 17.094 -20.562 1 69.69 129 GLU B C 1
ATOM 5000 O O . GLU B 1 129 ? -10.945 18.234 -20.766 1 69.69 129 GLU B O 1
ATOM 5005 N N . CYS B 1 130 ? -10.812 16.344 -19.609 1 81.62 130 CYS B N 1
ATOM 5006 C CA . CYS B 1 130 ? -11.648 16.953 -18.594 1 81.62 130 CYS B CA 1
ATOM 5007 C C . CYS B 1 130 ? -10.898 18.078 -17.875 1 81.62 130 CYS B C 1
ATOM 5009 O O . CYS B 1 130 ? -9.672 18.031 -17.766 1 81.62 130 CYS B O 1
ATOM 5011 N N . LYS B 1 131 ? -11.672 19.109 -17.531 1 90.31 131 LYS B N 1
ATOM 5012 C CA . LYS B 1 131 ? -11.117 20.281 -16.844 1 90.31 131 LYS B CA 1
ATOM 5013 C C . LYS B 1 131 ? -11.203 20.109 -15.328 1 90.31 131 LYS B C 1
ATOM 5015 O O . LYS B 1 131 ? -12.289 19.891 -14.781 1 90.31 131 LYS B O 1
ATOM 5020 N N . ILE B 1 132 ? -10.07 20.25 -14.672 1 91.88 132 ILE B N 1
ATOM 5021 C CA . ILE B 1 132 ? -10.016 20.047 -13.227 1 91.88 132 ILE B CA 1
ATOM 5022 C C . ILE B 1 132 ? -9.438 21.297 -12.562 1 91.88 132 ILE B C 1
ATOM 5024 O O . ILE B 1 132 ? -8.352 21.75 -12.93 1 91.88 132 ILE B O 1
ATOM 5028 N N . LEU B 1 133 ? -10.219 21.859 -11.672 1 93.5 133 LEU B N 1
ATOM 5029 C CA . LEU B 1 133 ? -9.734 22.938 -10.828 1 93.5 133 LEU B CA 1
ATOM 5030 C C . LEU B 1 133 ? -9.297 22.406 -9.469 1 93.5 133 LEU B C 1
ATOM 5032 O O . LEU B 1 133 ? -10.094 21.828 -8.734 1 93.5 133 LEU B O 1
ATOM 5036 N N . ARG B 1 134 ? -8.047 22.609 -9.133 1 93 134 ARG B N 1
ATOM 5037 C CA . ARG B 1 134 ? -7.52 22.156 -7.848 1 93 134 ARG B CA 1
ATOM 5038 C C . ARG B 1 134 ? -7.207 23.359 -6.949 1 93 134 ARG B C 1
ATOM 5040 O O . ARG B 1 134 ? -6.465 24.266 -7.34 1 93 134 ARG B O 1
ATOM 5047 N N . ILE B 1 135 ? -7.773 23.312 -5.812 1 92.56 135 ILE B N 1
ATOM 5048 C CA . ILE B 1 135 ? -7.555 24.359 -4.82 1 92.56 135 ILE B CA 1
ATOM 5049 C C . ILE B 1 135 ? -6.84 23.766 -3.604 1 92.56 135 ILE B C 1
ATOM 5051 O O . ILE B 1 135 ? -7.348 22.859 -2.953 1 92.56 135 ILE B O 1
ATOM 5055 N N . ASN B 1 136 ? -5.656 24.25 -3.307 1 91.25 136 ASN B N 1
ATOM 5056 C CA . ASN B 1 136 ? -4.887 23.719 -2.184 1 91.25 136 ASN B CA 1
ATOM 5057 C C . ASN B 1 136 ? -4.121 24.828 -1.464 1 91.25 136 ASN B C 1
ATOM 5059 O O . ASN B 1 136 ? -4.02 25.953 -1.969 1 91.25 136 ASN B O 1
ATOM 5063 N N . TYR B 1 137 ? -3.752 24.562 -0.213 1 91.19 137 TYR B N 1
ATOM 5064 C CA . TYR B 1 137 ? -2.812 25.391 0.532 1 91.19 137 TYR B CA 1
ATOM 5065 C C . TYR B 1 137 ? -1.376 24.953 0.286 1 91.19 137 TYR B C 1
ATOM 5067 O O . TYR B 1 137 ? -1.034 23.781 0.508 1 91.19 137 TYR B O 1
ATOM 5075 N N . CYS B 1 138 ? -0.557 25.812 -0.166 1 89.19 138 CYS B N 1
ATOM 5076 C CA . CYS B 1 138 ? 0.79 25.453 -0.595 1 89.19 138 CYS B CA 1
ATOM 5077 C C . CYS B 1 138 ? 1.815 25.812 0.476 1 89.19 138 CYS B C 1
ATOM 5079 O O . CYS B 1 138 ? 1.816 26.922 0.996 1 89.19 138 CYS B O 1
ATOM 5081 N N . LEU B 1 139 ? 2.695 24.906 0.745 1 89.56 139 LEU B N 1
ATOM 5082 C CA . LEU B 1 139 ? 3.752 25.109 1.73 1 89.56 139 LEU B CA 1
ATOM 5083 C C . LEU B 1 139 ? 5.047 25.531 1.056 1 89.56 139 LEU B C 1
ATOM 5085 O O . LEU B 1 139 ? 6.012 25.906 1.731 1 89.56 139 LEU B O 1
ATOM 5089 N N . GLU B 1 140 ? 5.043 25.359 -0.266 1 84.25 140 GLU B N 1
ATOM 5090 C CA . GLU B 1 140 ? 6.258 25.656 -1.02 1 84.25 140 GLU B CA 1
ATOM 5091 C C . GLU B 1 140 ? 6.164 27.016 -1.7 1 84.25 140 GLU B C 1
ATOM 5093 O O . GLU B 1 140 ? 5.07 27.578 -1.85 1 84.25 140 GLU B O 1
ATOM 5098 N N . GLN B 1 141 ? 7.441 27.578 -1.939 1 71.06 141 GLN B N 1
ATOM 5099 C CA . GLN B 1 141 ? 7.488 28.797 -2.727 1 71.06 141 GLN B CA 1
ATOM 5100 C C . GLN B 1 141 ? 7.207 28.516 -4.199 1 71.06 141 GLN B C 1
ATOM 5102 O O . GLN B 1 141 ? 7.484 27.422 -4.691 1 71.06 141 GLN B O 1
ATOM 5107 N N . ASN B 1 142 ? 6.488 29.453 -4.832 1 57.97 142 ASN B N 1
ATOM 5108 C CA . ASN B 1 142 ? 6.109 29.344 -6.238 1 57.97 142 ASN B CA 1
ATOM 5109 C C . ASN B 1 142 ? 7.285 28.891 -7.102 1 57.97 142 ASN B C 1
ATOM 5111 O O . ASN B 1 142 ? 8.297 29.594 -7.195 1 57.97 142 ASN B O 1
ATOM 5115 N N . ILE B 1 143 ? 7.789 27.812 -7.094 1 50.47 143 ILE B N 1
ATOM 5116 C CA . ILE B 1 143 ? 8.711 27.531 -8.188 1 50.47 143 ILE B CA 1
ATOM 5117 C C . ILE B 1 143 ? 7.941 27.438 -9.508 1 50.47 143 ILE B C 1
ATOM 5119 O O . ILE B 1 143 ? 7.047 26.609 -9.648 1 50.47 143 ILE B O 1
ATOM 5123 N N . GLU B 1 144 ? 7.812 28.625 -10.172 1 47.09 144 GLU B N 1
ATOM 5124 C CA . GLU B 1 144 ? 7.223 28.609 -11.508 1 47.09 144 GLU B CA 1
ATOM 5125 C C . GLU B 1 144 ? 7.289 27.203 -12.117 1 47.09 144 GLU B C 1
ATOM 5127 O O . GLU B 1 144 ? 6.293 26.703 -12.641 1 47.09 144 GLU B O 1
ATOM 5132 N N . ASN B 1 145 ? 8.539 26.984 -12.844 1 42.91 145 ASN B N 1
ATOM 5133 C CA . ASN B 1 145 ? 8.906 26.281 -14.07 1 42.91 145 ASN B CA 1
ATOM 5134 C C . ASN B 1 145 ? 8.961 24.766 -13.844 1 42.91 145 ASN B C 1
ATOM 5136 O O . ASN B 1 145 ? 9.398 24.016 -14.719 1 42.91 145 ASN B O 1
ATOM 5140 N N . ASN B 1 146 ? 9.242 24.406 -12.734 1 43.28 146 ASN B N 1
ATOM 5141 C CA . ASN B 1 146 ? 9.648 23.016 -12.992 1 43.28 146 ASN B CA 1
ATOM 5142 C C . ASN B 1 146 ? 8.453 22.156 -13.367 1 43.28 146 ASN B C 1
ATOM 5144 O O . ASN B 1 146 ? 7.602 21.859 -12.523 1 43.28 146 ASN B O 1
ATOM 5148 N N . VAL B 1 147 ? 7.957 22.469 -14.539 1 43.19 147 VAL B N 1
ATOM 5149 C CA . VAL B 1 147 ? 7.086 21.609 -15.312 1 43.19 147 VAL B CA 1
ATOM 5150 C C . VAL B 1 147 ? 7.332 20.141 -14.922 1 43.19 147 VAL B C 1
ATOM 5152 O O . VAL B 1 147 ? 8.242 19.5 -15.445 1 43.19 147 VAL B O 1
ATOM 5155 N N . SER B 1 148 ? 7.566 19.906 -13.789 1 45.72 148 SER B N 1
ATOM 5156 C CA . SER B 1 148 ? 7.68 18.484 -13.539 1 45.72 148 SER B CA 1
ATOM 5157 C C . SER B 1 148 ? 6.547 17.703 -14.203 1 45.72 148 SER B C 1
ATOM 5159 O O . SER B 1 148 ? 5.438 18.234 -14.344 1 45.72 148 SER B O 1
ATOM 5161 N N . ASN B 1 149 ? 6.832 16.781 -15.016 1 51.34 149 ASN B N 1
ATOM 5162 C CA . ASN B 1 149 ? 6.156 15.68 -15.711 1 51.34 149 ASN B CA 1
ATOM 5163 C C . ASN B 1 149 ? 5.047 15.078 -14.859 1 51.34 149 ASN B C 1
ATOM 5165 O O . ASN B 1 149 ? 5.191 13.977 -14.328 1 51.34 149 ASN B O 1
ATOM 5169 N N . ASP B 1 150 ? 4.137 16.078 -14.352 1 60.91 150 ASP B N 1
ATOM 5170 C CA . ASP B 1 150 ? 2.943 15.57 -13.68 1 60.91 150 ASP B CA 1
ATOM 5171 C C . ASP B 1 150 ? 2.074 14.773 -14.648 1 60.91 150 ASP B C 1
ATOM 5173 O O . ASP B 1 150 ? 1.569 15.312 -15.633 1 60.91 150 ASP B O 1
ATOM 5177 N N . ILE B 1 151 ? 2.1 13.586 -14.594 1 68.56 151 ILE B N 1
ATOM 5178 C CA . ILE B 1 151 ? 1.296 12.695 -15.43 1 68.56 151 ILE B CA 1
ATOM 5179 C C . ILE B 1 151 ? -0.142 13.211 -15.484 1 68.56 151 ILE B C 1
ATOM 5181 O O . ILE B 1 151 ? -0.808 13.086 -16.516 1 68.56 151 ILE B O 1
ATOM 5185 N N . MET B 1 152 ? -0.524 14 -14.492 1 74.62 152 MET B N 1
ATOM 5186 C CA . MET B 1 152 ? -1.897 14.492 -14.445 1 74.62 152 MET B CA 1
ATOM 5187 C C . MET B 1 152 ? -2.109 15.609 -15.469 1 74.62 152 MET B C 1
ATOM 5189 O O . MET B 1 152 ? -3.16 15.68 -16.109 1 74.62 152 MET B O 1
ATOM 5193 N N . GLN B 1 153 ? -1.099 16.422 -15.586 1 72.44 153 GLN B N 1
ATOM 5194 C CA . GLN B 1 153 ? -1.216 17.531 -16.516 1 72.44 153 GLN B CA 1
ATOM 5195 C C . GLN B 1 153 ? -1.203 17.047 -17.969 1 72.44 153 GLN B C 1
ATOM 5197 O O . GLN B 1 153 ? -1.703 17.734 -18.859 1 72.44 153 GLN B O 1
ATOM 5202 N N . ASN B 1 154 ? -0.663 15.891 -18.062 1 71.25 154 ASN B N 1
ATOM 5203 C CA . ASN B 1 154 ? -0.654 15.289 -19.406 1 71.25 154 ASN B CA 1
ATOM 5204 C C . ASN B 1 154 ? -1.997 14.648 -19.734 1 71.25 154 ASN B C 1
ATOM 5206 O O . ASN B 1 154 ? -2.34 14.492 -20.906 1 71.25 154 ASN B O 1
ATOM 5210 N N . LEU B 1 155 ? -2.689 14.352 -18.734 1 73.19 155 LEU B N 1
ATOM 5211 C CA . LEU B 1 155 ? -3.928 13.609 -18.953 1 73.19 155 LEU B CA 1
ATOM 5212 C C . LEU B 1 155 ? -5.133 14.539 -18.922 1 73.19 155 LEU B C 1
ATOM 5214 O O . LEU B 1 155 ? -6.105 14.32 -19.641 1 73.19 155 LEU B O 1
ATOM 5218 N N . TYR B 1 156 ? -5.004 15.57 -18.094 1 80.38 156 TYR B N 1
ATOM 5219 C CA . TYR B 1 156 ? -6.145 16.453 -17.859 1 80.38 156 TYR B CA 1
ATOM 5220 C C . TYR B 1 156 ? -5.754 17.906 -18.016 1 80.38 156 TYR B C 1
ATOM 5222 O O . TYR B 1 156 ? -4.566 18.25 -18 1 80.38 156 TYR B O 1
ATOM 5230 N N . ASN B 1 157 ? -6.781 18.719 -18.328 1 87.5 157 ASN B N 1
ATOM 5231 C CA . ASN B 1 157 ? -6.594 20.156 -18.25 1 87.5 157 ASN B CA 1
ATOM 5232 C C . ASN B 1 157 ? -6.77 20.672 -16.812 1 87.5 157 ASN B C 1
ATOM 5234 O O . ASN B 1 157 ? -7.898 20.781 -16.328 1 87.5 157 ASN B O 1
ATOM 5238 N N . ILE B 1 158 ? -5.625 21.031 -16.234 1 90.44 158 ILE B N 1
ATOM 5239 C CA . ILE B 1 158 ? -5.684 21.297 -14.805 1 90.44 158 ILE B CA 1
ATOM 5240 C C . ILE B 1 158 ? -5.254 22.734 -14.531 1 90.44 158 ILE B C 1
ATOM 5242 O O . ILE B 1 158 ? -4.242 23.203 -15.062 1 90.44 158 ILE B O 1
ATOM 5246 N N . ILE B 1 159 ? -6.066 23.453 -13.781 1 92.12 159 ILE B N 1
ATOM 5247 C CA . ILE B 1 159 ? -5.66 24.719 -13.172 1 92.12 159 ILE B CA 1
ATOM 5248 C C . ILE B 1 159 ? -5.484 24.531 -11.672 1 92.12 159 ILE B C 1
ATOM 5250 O O . ILE B 1 159 ? -6.363 23.984 -10.992 1 92.12 159 ILE B O 1
ATOM 5254 N N . ASN B 1 160 ? -4.32 24.922 -11.195 1 90.75 160 ASN B N 1
ATOM 5255 C CA . ASN B 1 160 ? -4.023 24.844 -9.773 1 90.75 160 ASN B CA 1
ATOM 5256 C C . ASN B 1 160 ? -4.062 26.203 -9.109 1 90.75 160 ASN B C 1
ATOM 5258 O O . ASN B 1 160 ? -3.348 27.125 -9.523 1 90.75 160 ASN B O 1
ATOM 5262 N N . ILE B 1 161 ? -4.945 26.328 -8.164 1 91.19 161 ILE B N 1
ATOM 5263 C CA . ILE B 1 161 ? -4.926 27.5 -7.293 1 91.19 161 ILE B CA 1
ATOM 5264 C C . ILE B 1 161 ? -4.188 27.172 -6 1 91.19 161 ILE B C 1
ATOM 5266 O O . ILE B 1 161 ? -4.676 26.375 -5.18 1 91.19 161 ILE B O 1
ATOM 5270 N N . LYS B 1 162 ? -3.023 27.766 -5.855 1 89.19 162 LYS B N 1
ATOM 5271 C CA . LYS B 1 162 ? -2.172 27.516 -4.695 1 89.19 162 LYS B CA 1
ATOM 5272 C C . LYS B 1 162 ? -2.227 28.688 -3.719 1 89.19 162 LYS B C 1
ATOM 5274 O O . LYS B 1 162 ? -1.59 29.719 -3.939 1 89.19 162 LYS B O 1
ATOM 5279 N N . ASN B 1 163 ? -2.895 28.438 -2.598 1 86.81 163 ASN B N 1
ATOM 5280 C CA . ASN B 1 163 ? -3.033 29.484 -1.583 1 86.81 163 ASN B CA 1
ATOM 5281 C C . ASN B 1 163 ? -1.905 29.422 -0.558 1 86.81 163 ASN B C 1
ATOM 5283 O O . ASN B 1 163 ? -1.415 28.344 -0.234 1 86.81 163 ASN B O 1
ATOM 5287 N N . ARG B 1 164 ? -1.54 30.609 -0.062 1 86.44 164 ARG B N 1
ATOM 5288 C CA . ARG B 1 164 ? -0.549 30.688 1.007 1 86.44 164 ARG B CA 1
ATOM 5289 C C . ARG B 1 164 ? -1.1 31.453 2.211 1 86.44 164 ARG B C 1
ATOM 5291 O O . ARG B 1 164 ? -0.471 31.469 3.271 1 86.44 164 ARG B O 1
ATOM 5298 N N . ASN B 1 165 ? -2.195 32 1.889 1 88.44 165 ASN B N 1
ATOM 5299 C CA . ASN B 1 165 ? -2.957 32.719 2.908 1 88.44 165 ASN B CA 1
ATOM 5300 C C . ASN B 1 165 ? -4.43 32.312 2.891 1 88.44 165 ASN B C 1
ATOM 5302 O O . ASN B 1 165 ? -4.797 31.312 2.291 1 88.44 165 ASN B O 1
ATOM 5306 N N . GLU B 1 166 ? -5.125 33 3.666 1 88.31 166 GLU B N 1
ATOM 5307 C CA . GLU B 1 166 ? -6.555 32.719 3.625 1 88.31 166 GLU B CA 1
ATOM 5308 C C . GLU B 1 166 ? -7.094 32.812 2.199 1 88.31 166 GLU B C 1
ATOM 5310 O O . GLU B 1 166 ? -6.738 33.719 1.45 1 88.31 166 GLU B O 1
ATOM 5315 N N . PRO B 1 167 ? -7.844 31.844 1.872 1 87.88 167 PRO B N 1
ATOM 5316 C CA . PRO B 1 167 ? -8.328 31.812 0.492 1 87.88 167 PRO B CA 1
ATOM 5317 C C . PRO B 1 167 ? -9.133 33.062 0.112 1 87.88 167 PRO B C 1
ATOM 5319 O O . PRO B 1 167 ? -9.938 33.531 0.91 1 87.88 167 PRO B O 1
ATOM 5322 N N . ASN B 1 168 ? -8.805 33.594 -1.068 1 89.25 168 ASN B N 1
ATOM 5323 C CA . ASN B 1 168 ? -9.617 34.656 -1.68 1 89.25 168 ASN B CA 1
ATOM 5324 C C . ASN B 1 168 ? -10.766 34.062 -2.492 1 89.25 168 ASN B C 1
ATOM 5326 O O . ASN B 1 168 ? -10.609 33.75 -3.676 1 89.25 168 ASN B O 1
ATOM 5330 N N . TYR B 1 169 ? -11.883 34 -1.902 1 90.31 169 TYR B N 1
ATOM 5331 C CA . TYR B 1 169 ? -13.008 33.281 -2.498 1 90.31 169 TYR B CA 1
ATOM 5332 C C . TYR B 1 169 ? -13.469 33.969 -3.781 1 90.31 169 TYR B C 1
ATOM 5334 O O . TYR B 1 169 ? -13.859 33.281 -4.738 1 90.31 169 TYR B O 1
ATOM 5342 N N . ASP B 1 170 ? -13.445 35.281 -3.838 1 89.56 170 ASP B N 1
ATOM 5343 C CA . ASP B 1 170 ? -13.852 36.031 -5.035 1 89.56 170 ASP B CA 1
ATOM 5344 C C . ASP B 1 170 ? -12.953 35.688 -6.219 1 89.56 170 ASP B C 1
ATOM 5346 O O . ASP B 1 170 ? -13.438 35.438 -7.324 1 89.56 170 ASP B O 1
ATOM 5350 N N . GLU B 1 171 ? -11.773 35.656 -5.93 1 91.38 171 GLU B N 1
ATOM 5351 C CA . GLU B 1 171 ? -10.812 35.344 -6.977 1 91.38 171 GLU B CA 1
ATOM 5352 C C . GLU B 1 171 ? -10.969 33.875 -7.434 1 91.38 171 GLU B C 1
ATOM 5354 O O . GLU B 1 171 ? -10.93 33.594 -8.633 1 91.38 171 GLU B O 1
ATOM 5359 N N . ILE B 1 172 ? -11.117 33 -6.531 1 91.81 172 ILE B N 1
ATOM 5360 C CA . ILE B 1 172 ? -11.266 31.594 -6.844 1 91.81 172 ILE B CA 1
ATOM 5361 C C . ILE B 1 172 ? -12.531 31.375 -7.672 1 91.81 172 ILE B C 1
ATOM 5363 O O . ILE B 1 172 ? -12.516 30.625 -8.648 1 91.81 172 ILE B O 1
ATOM 5367 N N . GLN B 1 173 ? -13.516 32.062 -7.297 1 90.5 173 GLN B N 1
ATOM 5368 C CA . GLN B 1 173 ? -14.773 31.938 -8.016 1 90.5 173 GLN B CA 1
ATOM 5369 C C . GLN B 1 173 ? -14.633 32.469 -9.445 1 90.5 173 GLN B C 1
ATOM 5371 O O . GLN B 1 173 ? -15.156 31.859 -10.391 1 90.5 173 GLN B O 1
ATOM 5376 N N . LYS B 1 174 ? -14 33.562 -9.562 1 91.75 174 LYS B N 1
ATOM 5377 C CA . LYS B 1 174 ? -13.766 34.125 -10.891 1 91.75 174 LYS B CA 1
ATOM 5378 C C . LYS B 1 174 ? -13.016 33.125 -11.781 1 91.75 174 LYS B C 1
ATOM 5380 O O . LYS B 1 174 ? -13.406 32.875 -12.922 1 91.75 174 LYS B O 1
ATOM 5385 N N . ILE B 1 175 ? -12.016 32.531 -11.242 1 93.19 175 ILE B N 1
ATOM 5386 C CA . ILE B 1 175 ? -11.219 31.578 -11.984 1 93.19 175 ILE B CA 1
ATOM 5387 C C . ILE B 1 175 ? -12.086 30.359 -12.344 1 93.19 175 ILE B C 1
ATOM 5389 O O . ILE B 1 175 ? -12.039 29.875 -13.469 1 93.19 175 ILE B O 1
ATOM 5393 N N . SER B 1 176 ? -12.781 29.891 -11.383 1 91.38 176 SER B N 1
ATOM 5394 C CA . SER B 1 176 ? -13.648 28.734 -11.586 1 91.38 176 SER B CA 1
ATOM 5395 C C . SER B 1 176 ? -14.672 29 -12.695 1 91.38 176 SER B C 1
ATOM 5397 O O . SER B 1 176 ? -14.867 28.156 -13.57 1 91.38 176 SER B O 1
ATOM 5399 N N . ASN B 1 177 ? -15.258 30.156 -12.641 1 91.06 177 ASN B N 1
ATOM 5400 C CA . ASN B 1 177 ? -16.266 30.5 -13.633 1 91.06 177 ASN B CA 1
ATOM 5401 C C . ASN B 1 177 ? -15.664 30.625 -15.023 1 91.06 177 ASN B C 1
ATOM 5403 O O . ASN B 1 177 ? -16.266 30.219 -16.016 1 91.06 177 ASN B O 1
ATOM 5407 N N . ASP B 1 178 ? -14.516 31.172 -15.117 1 93 178 ASP B N 1
ATOM 5408 C CA . ASP B 1 178 ? -13.828 31.328 -16.406 1 93 178 ASP B CA 1
ATOM 5409 C C . ASP B 1 178 ? -13.383 29.969 -16.938 1 93 178 ASP B C 1
ATOM 5411 O O . ASP B 1 178 ? -13.492 29.703 -18.141 1 93 178 ASP B O 1
ATOM 5415 N N . PHE B 1 179 ? -12.953 29.156 -16.062 1 92.5 179 PHE B N 1
ATOM 5416 C CA . PHE B 1 179 ? -12.383 27.859 -16.453 1 92.5 179 PHE B CA 1
ATOM 5417 C C . PHE B 1 179 ? -13.477 26.844 -16.719 1 92.5 179 PHE B C 1
ATOM 5419 O O . PHE B 1 179 ? -13.289 25.906 -17.5 1 92.5 179 PHE B O 1
ATOM 5426 N N . ASN B 1 180 ? -14.562 27 -16.062 1 90.75 180 ASN B N 1
ATOM 5427 C CA . ASN B 1 180 ? -15.703 26.094 -16.188 1 90.75 180 ASN B CA 1
ATOM 5428 C C . ASN B 1 180 ? -15.289 24.641 -16.031 1 90.75 180 ASN B C 1
ATOM 5430 O O . ASN B 1 180 ? -15.508 23.828 -16.938 1 90.75 180 ASN B O 1
ATOM 5434 N N . PRO B 1 181 ? -14.867 24.281 -14.82 1 92.38 181 PRO B N 1
ATOM 5435 C CA . PRO B 1 181 ? -14.32 22.938 -14.602 1 92.38 181 PRO B CA 1
ATOM 5436 C C . PRO B 1 181 ? -15.398 21.859 -14.5 1 92.38 181 PRO B C 1
ATOM 5438 O O . PRO B 1 181 ? -16.531 22.172 -14.133 1 92.38 181 PRO B O 1
ATOM 5441 N N . ASP B 1 182 ? -14.969 20.625 -14.844 1 90.69 182 ASP B N 1
ATOM 5442 C CA . ASP B 1 182 ? -15.805 19.453 -14.641 1 90.69 182 ASP B CA 1
ATOM 5443 C C . ASP B 1 182 ? -15.695 18.938 -13.203 1 90.69 182 ASP B C 1
ATOM 5445 O O . ASP B 1 182 ? -16.625 18.328 -12.688 1 90.69 182 ASP B O 1
ATOM 5449 N N . ILE B 1 183 ? -14.508 19.188 -12.633 1 92.38 183 ILE B N 1
ATOM 5450 C CA . ILE B 1 183 ? -14.227 18.766 -11.266 1 92.38 183 ILE B CA 1
ATOM 5451 C C . ILE B 1 183 ? -13.586 19.906 -10.492 1 92.38 183 ILE B C 1
ATOM 5453 O O . ILE B 1 183 ? -12.711 20.609 -11.023 1 92.38 183 ILE B O 1
ATOM 5457 N N . ILE B 1 184 ? -14.062 20.141 -9.375 1 93.06 184 ILE B N 1
ATOM 5458 C CA . ILE B 1 184 ? -13.406 21.031 -8.422 1 93.06 184 ILE B CA 1
ATOM 5459 C C . ILE B 1 184 ? -12.883 20.219 -7.238 1 93.06 184 ILE B C 1
ATOM 5461 O O . ILE B 1 184 ? -13.648 19.531 -6.559 1 93.06 184 ILE B O 1
ATOM 5465 N N . TYR B 1 185 ? -11.602 20.25 -7.035 1 93.44 185 TYR B N 1
ATOM 5466 C CA . TYR B 1 185 ? -10.922 19.5 -5.98 1 93.44 185 TYR B CA 1
ATOM 5467 C C . TYR B 1 185 ? -10.422 20.438 -4.883 1 93.44 185 TYR B C 1
ATOM 5469 O O . TYR B 1 185 ? -9.594 21.312 -5.137 1 93.44 185 TYR B O 1
ATOM 5477 N N . PHE B 1 186 ? -10.969 20.281 -3.646 1 93.62 186 PHE B N 1
ATOM 5478 C CA . PHE B 1 186 ? -10.5 20.984 -2.463 1 93.62 186 PHE B CA 1
ATOM 5479 C C . PHE B 1 186 ? -9.539 20.125 -1.66 1 93.62 186 PHE B C 1
ATOM 5481 O O . PHE B 1 186 ? -9.906 19.047 -1.188 1 93.62 186 PHE B O 1
ATOM 5488 N N . ASP B 1 187 ? -8.352 20.562 -1.499 1 93.81 187 ASP B N 1
ATOM 5489 C CA . ASP B 1 187 ? -7.379 19.891 -0.632 1 93.81 187 ASP B CA 1
ATOM 5490 C C . ASP B 1 187 ? -7.242 20.625 0.7 1 93.81 187 ASP B C 1
ATOM 5492 O O . ASP B 1 187 ? -6.566 21.656 0.783 1 93.81 187 ASP B O 1
ATOM 5496 N N . GLU B 1 188 ? -7.777 20.047 1.737 1 92.5 188 GLU B N 1
ATOM 5497 C CA . GLU B 1 188 ? -7.781 20.672 3.055 1 92.5 188 GLU B CA 1
ATOM 5498 C C . GLU B 1 188 ? -6.637 20.156 3.918 1 92.5 188 GLU B C 1
ATOM 5500 O O . GLU B 1 188 ? -6.469 20.594 5.062 1 92.5 188 GLU B O 1
ATOM 5505 N N . SER B 1 189 ? -5.805 19.312 3.408 1 91.81 189 SER B N 1
ATOM 5506 C CA . SER B 1 189 ? -4.82 18.578 4.199 1 91.81 189 SER B CA 1
ATOM 5507 C C . SER B 1 189 ? -3.83 19.531 4.867 1 91.81 189 SER B C 1
ATOM 5509 O O . SER B 1 189 ? -3.412 19.312 6.004 1 91.81 189 SER B O 1
ATOM 5511 N N . ASN B 1 190 ? -3.49 20.594 4.176 1 92.62 190 ASN B N 1
ATOM 5512 C CA . ASN B 1 190 ? -2.5 21.531 4.711 1 92.62 190 ASN B CA 1
ATOM 5513 C C . ASN B 1 190 ? -3.123 22.875 5.051 1 92.62 190 ASN B C 1
ATOM 5515 O O . ASN B 1 190 ? -2.424 23.797 5.477 1 92.62 190 ASN B O 1
ATOM 5519 N N . ASN B 1 191 ? -4.422 23.031 4.848 1 93.69 191 ASN B N 1
ATOM 5520 C CA . ASN B 1 191 ? -5.098 24.312 5.066 1 93.69 191 ASN B CA 1
ATOM 5521 C C . ASN B 1 191 ? -5.316 24.578 6.551 1 93.69 191 ASN B C 1
ATOM 5523 O O . ASN B 1 191 ? -6.145 23.922 7.191 1 93.69 191 ASN B O 1
ATOM 5527 N N . PRO B 1 192 ? -4.598 25.531 7.07 1 95 192 PRO B N 1
ATOM 5528 C CA . PRO B 1 192 ? -4.777 25.797 8.5 1 95 192 PRO B CA 1
ATOM 5529 C C . PRO B 1 192 ? -6.102 26.5 8.805 1 95 192 PRO B C 1
ATOM 5531 O O . PRO B 1 192 ? -6.484 26.625 9.969 1 95 192 PRO B O 1
ATOM 5534 N N . TYR B 1 193 ? -6.727 26.953 7.766 1 93.69 193 TYR B N 1
ATOM 5535 C CA . TYR B 1 193 ? -8.047 27.547 7.891 1 93.69 193 TYR B CA 1
ATOM 5536 C C . TYR B 1 193 ? -9.141 26.547 7.555 1 93.69 193 TYR B C 1
ATOM 5538 O O . TYR B 1 193 ? -8.859 25.375 7.301 1 93.69 193 TYR B O 1
ATOM 5546 N N . ASN B 1 194 ? -10.344 26.953 7.723 1 88.5 194 ASN B N 1
ATOM 5547 C CA . ASN B 1 194 ? -11.484 26.141 7.297 1 88.5 194 ASN B CA 1
ATOM 5548 C C . ASN B 1 194 ? -12.148 26.734 6.051 1 88.5 194 ASN B C 1
ATOM 5550 O O . ASN B 1 194 ? -12.438 27.922 6 1 88.5 194 ASN B O 1
ATOM 5554 N N . ILE B 1 195 ? -12.266 25.906 5.086 1 86.62 195 ILE B N 1
ATOM 5555 C CA . ILE B 1 195 ? -12.898 26.375 3.857 1 86.62 195 ILE B CA 1
ATOM 5556 C C . ILE B 1 195 ? -14.359 26.719 4.133 1 86.62 195 ILE B C 1
ATOM 5558 O O . ILE B 1 195 ? -15.047 26 4.863 1 86.62 195 ILE B O 1
ATOM 5562 N N . ASP B 1 196 ? -14.766 27.844 3.607 1 87.75 196 ASP B N 1
ATOM 5563 C CA . ASP B 1 196 ? -16.172 28.219 3.598 1 87.75 196 ASP B CA 1
ATOM 5564 C C . ASP B 1 196 ? -16.875 27.703 2.342 1 87.75 196 ASP B C 1
ATOM 5566 O O . ASP B 1 196 ? -17 28.422 1.354 1 87.75 196 ASP B O 1
ATOM 5570 N N . TYR B 1 197 ? -17.344 26.5 2.422 1 85.75 197 TYR B N 1
ATOM 5571 C CA . TYR B 1 197 ? -17.938 25.828 1.271 1 85.75 197 TYR B CA 1
ATOM 5572 C C . TYR B 1 197 ? -19.156 26.578 0.762 1 85.75 197 TYR B C 1
ATOM 5574 O O . TYR B 1 197 ? -19.375 26.672 -0.448 1 85.75 197 TYR B O 1
ATOM 5582 N N . ASP B 1 198 ? -19.969 27.125 1.66 1 86 198 ASP B N 1
ATOM 5583 C CA . ASP B 1 198 ? -21.188 27.844 1.291 1 86 198 ASP B CA 1
ATOM 5584 C C . ASP B 1 198 ? -20.844 29.078 0.444 1 86 198 ASP B C 1
ATOM 5586 O O . ASP B 1 198 ? -21.469 29.297 -0.599 1 86 198 ASP B O 1
ATOM 5590 N N . ARG B 1 199 ? -19.938 29.766 0.94 1 85.94 199 ARG B N 1
ATOM 5591 C CA . ARG B 1 199 ? -19.516 30.969 0.225 1 85.94 199 ARG B CA 1
ATOM 5592 C C . ARG B 1 199 ? -18.984 30.609 -1.16 1 85.94 199 ARG B C 1
ATOM 5594 O O . ARG B 1 199 ? -19.281 31.312 -2.139 1 85.94 199 ARG B O 1
ATOM 5601 N N . PHE B 1 200 ? -18.234 29.594 -1.272 1 85.44 200 PHE B N 1
ATOM 5602 C CA . PHE B 1 200 ? -17.625 29.203 -2.543 1 85.44 200 PHE B CA 1
ATOM 5603 C C . PHE B 1 200 ? -18.703 28.734 -3.521 1 85.44 200 PHE B C 1
ATOM 5605 O O . PHE B 1 200 ? -18.719 29.156 -4.68 1 85.44 200 PHE B O 1
ATOM 5612 N N . ILE B 1 201 ? -19.594 27.922 -3.102 1 81.62 201 ILE B N 1
ATOM 5613 C CA . ILE B 1 201 ? -20.578 27.281 -3.969 1 81.62 201 ILE B CA 1
ATOM 5614 C C . ILE B 1 201 ? -21.609 28.312 -4.426 1 81.62 201 ILE B C 1
ATOM 5616 O O . ILE B 1 201 ? -22.062 28.281 -5.57 1 81.62 201 ILE B O 1
ATOM 5620 N N . LYS B 1 202 ? -22 29.203 -3.539 1 79.19 202 LYS B N 1
ATOM 5621 C CA . LYS B 1 202 ? -22.969 30.25 -3.877 1 79.19 202 LYS B CA 1
ATOM 5622 C C . LYS B 1 202 ? -22.438 31.125 -5.012 1 79.19 202 LYS B C 1
ATOM 5624 O O . LYS B 1 202 ? -23.234 31.641 -5.816 1 79.19 202 LYS B O 1
ATOM 5629 N N . GLY B 1 203 ? -21.172 31.25 -5.07 1 75.56 203 GLY B N 1
ATOM 5630 C CA . GLY B 1 203 ? -20.578 32.125 -6.086 1 75.56 203 GLY B CA 1
ATOM 5631 C C . GLY B 1 203 ? -20.422 31.422 -7.426 1 75.56 203 GLY B C 1
ATOM 5632 O O . GLY B 1 203 ? -20.078 32.062 -8.422 1 75.56 203 GLY B O 1
ATOM 5633 N N . LEU B 1 204 ? -20.578 30.125 -7.402 1 77.81 204 LEU B N 1
ATOM 5634 C CA . LEU B 1 204 ? -20.438 29.391 -8.656 1 77.81 204 LEU B CA 1
ATOM 5635 C C . LEU B 1 204 ? -21.641 29.625 -9.562 1 77.81 204 LEU B C 1
ATOM 5637 O O . LEU B 1 204 ? -22.781 29.594 -9.094 1 77.81 204 LEU B O 1
ATOM 5641 N N . LYS B 1 205 ? -21.312 30.391 -10.641 1 59.97 205 LYS B N 1
ATOM 5642 C CA . LYS B 1 205 ? -22.359 30.703 -11.617 1 59.97 205 LYS B CA 1
ATOM 5643 C C . LYS B 1 205 ? -22.938 29.422 -12.219 1 59.97 205 LYS B C 1
ATOM 5645 O O . LYS B 1 205 ? -22.203 28.5 -12.586 1 59.97 205 LYS B O 1
ATOM 5650 N N . ASN B 1 206 ? -24.062 29.094 -11.602 1 53.69 206 ASN B N 1
ATOM 5651 C CA . ASN B 1 206 ? -24.766 27.984 -12.234 1 53.69 206 ASN B CA 1
ATOM 5652 C C . ASN B 1 206 ? -24.844 28.172 -13.75 1 53.69 206 ASN B C 1
ATOM 5654 O O . ASN B 1 206 ? -25.578 29.016 -14.242 1 53.69 206 ASN B O 1
ATOM 5658 N N . LYS B 1 207 ? -23.719 28.156 -14.43 1 46.28 207 LYS B N 1
ATOM 5659 C CA . LYS B 1 207 ? -23.938 28.484 -15.828 1 46.28 207 LYS B CA 1
ATOM 5660 C C . LYS B 1 207 ? -25.328 28.062 -16.281 1 46.28 207 LYS B C 1
ATOM 5662 O O . LYS B 1 207 ? -26.078 28.859 -16.844 1 46.28 207 LYS B O 1
ATOM 5667 N N . ASN B 1 208 ? -25.344 26.859 -16.969 1 42.28 208 ASN B N 1
ATOM 5668 C CA . ASN B 1 208 ? -26.531 26.531 -17.766 1 42.28 208 ASN B CA 1
ATOM 5669 C C . ASN B 1 208 ? -27.625 25.906 -16.906 1 42.28 208 ASN B C 1
ATOM 5671 O O . ASN B 1 208 ? -28.594 25.344 -17.422 1 42.28 208 ASN B O 1
ATOM 5675 N N . ASN B 1 209 ? -28.172 26.516 -15.938 1 41.19 209 ASN B N 1
ATOM 5676 C CA . ASN B 1 209 ? -29.359 26.062 -15.227 1 41.19 209 ASN B CA 1
ATOM 5677 C C . ASN B 1 209 ? -29.516 24.547 -15.32 1 41.19 209 ASN B C 1
ATOM 5679 O O . ASN B 1 209 ? -30.594 24 -15.023 1 41.19 209 ASN B O 1
ATOM 5683 N N . LYS B 1 210 ? -28.688 23.953 -16.141 1 44.47 210 LYS B N 1
ATOM 5684 C CA . LYS B 1 210 ? -28.922 22.516 -16.234 1 44.47 210 LYS B CA 1
ATOM 5685 C C . LYS B 1 210 ? -28.219 21.766 -15.117 1 44.47 210 LYS B C 1
ATOM 5687 O O . LYS B 1 210 ? -26.984 21.75 -15.047 1 44.47 210 LYS B O 1
ATOM 5692 N N . ILE B 1 211 ? -28.891 21.531 -14.039 1 45.5 211 ILE B N 1
ATOM 5693 C CA . ILE B 1 211 ? -28.547 20.703 -12.898 1 45.5 211 ILE B CA 1
ATOM 5694 C C . ILE B 1 211 ? -27.516 19.641 -13.328 1 45.5 211 ILE B C 1
ATOM 5696 O O . ILE B 1 211 ? -26.625 19.281 -12.555 1 45.5 211 ILE B O 1
ATOM 5700 N N . HIS B 1 212 ? -27.531 19.422 -14.656 1 49.75 212 HIS B N 1
ATOM 5701 C CA . HIS B 1 212 ? -26.734 18.312 -15.188 1 49.75 212 HIS B CA 1
ATOM 5702 C C . HIS B 1 212 ? -25.281 18.75 -15.398 1 49.75 212 HIS B C 1
ATOM 5704 O O . HIS B 1 212 ? -24.406 17.891 -15.547 1 49.75 212 HIS B O 1
ATOM 5710 N N . ASN B 1 213 ? -25.062 20.078 -15.211 1 61.44 213 ASN B N 1
ATOM 5711 C CA . ASN B 1 213 ? -23.719 20.484 -15.586 1 61.44 213 ASN B CA 1
ATOM 5712 C C . ASN B 1 213 ? -22.922 21 -14.383 1 61.44 213 ASN B C 1
ATOM 5714 O O . ASN B 1 213 ? -21.984 21.781 -14.547 1 61.44 213 ASN B O 1
ATOM 5718 N N . LYS B 1 214 ? -23.328 20.578 -13.359 1 79.06 214 LYS B N 1
ATOM 5719 C CA . LYS B 1 214 ? -22.578 21 -12.18 1 79.06 214 LYS B CA 1
ATOM 5720 C C . LYS B 1 214 ? -21.281 20.203 -12.031 1 79.06 214 LYS B C 1
ATOM 5722 O O . LYS B 1 214 ? -21.266 19 -12.305 1 79.06 214 LYS B O 1
ATOM 5727 N N . PRO B 1 215 ? -20.234 20.969 -11.68 1 89.06 215 PRO B N 1
ATOM 5728 C CA . PRO B 1 215 ? -18.984 20.234 -11.469 1 89.06 215 PRO B CA 1
ATOM 5729 C C . PRO B 1 215 ? -19.062 19.234 -10.305 1 89.06 215 PRO B C 1
ATOM 5731 O O . PRO B 1 215 ? -19.828 19.453 -9.359 1 89.06 215 PRO B O 1
ATOM 5734 N N . ILE B 1 216 ? -18.391 18.156 -10.445 1 91.56 216 ILE B N 1
ATOM 5735 C CA . ILE B 1 216 ? -18.219 17.234 -9.336 1 91.56 216 ILE B CA 1
ATOM 5736 C C . ILE B 1 216 ? -17.281 17.844 -8.297 1 91.56 216 ILE B C 1
ATOM 5738 O O . ILE B 1 216 ? -16.156 18.25 -8.625 1 91.56 216 ILE B O 1
ATOM 5742 N N . ILE B 1 217 ? -17.75 17.953 -7.09 1 93.69 217 ILE B N 1
ATOM 5743 C CA . ILE B 1 217 ? -16.922 18.531 -6.027 1 93.69 217 ILE B CA 1
ATOM 5744 C C . ILE B 1 217 ? -16.297 17.406 -5.203 1 93.69 217 ILE B C 1
ATOM 5746 O O . ILE B 1 217 ? -17 16.578 -4.625 1 93.69 217 ILE B O 1
ATOM 5750 N N . ILE B 1 218 ? -14.992 17.375 -5.152 1 95.06 218 ILE B N 1
ATOM 5751 C CA . ILE B 1 218 ? -14.219 16.406 -4.387 1 95.06 218 ILE B CA 1
ATOM 5752 C C . ILE B 1 218 ? -13.43 17.109 -3.291 1 95.06 218 ILE B C 1
ATOM 5754 O O . ILE B 1 218 ? -12.75 18.109 -3.555 1 95.06 218 ILE B O 1
ATOM 5758 N N . THR B 1 219 ? -13.5 16.609 -2.074 1 96.19 219 THR B N 1
ATOM 5759 C CA . THR B 1 219 ? -12.781 17.234 -0.973 1 96.19 219 THR B CA 1
ATOM 5760 C C . THR B 1 219 ? -11.883 16.234 -0.258 1 96.19 219 THR B C 1
ATOM 5762 O O . THR B 1 219 ? -12.336 15.148 0.112 1 96.19 219 THR B O 1
ATOM 5765 N N . ASN B 1 220 ? -10.664 16.578 -0.1 1 95.62 220 ASN B N 1
ATOM 5766 C CA . ASN B 1 220 ? -9.719 15.883 0.773 1 95.62 220 ASN B CA 1
ATOM 5767 C C . ASN B 1 220 ? -9.711 16.484 2.176 1 95.62 220 ASN B C 1
ATOM 5769 O O . ASN B 1 220 ? -9.203 17.594 2.377 1 95.62 220 ASN B O 1
ATOM 5773 N N . MET B 1 221 ? -10.219 15.773 3.104 1 95.88 221 MET B N 1
ATOM 5774 C CA . MET B 1 221 ? -10.305 16.344 4.449 1 95.88 221 MET B CA 1
ATOM 5775 C C . MET B 1 221 ? -9.203 15.781 5.34 1 95.88 221 MET B C 1
ATOM 5777 O O . MET B 1 221 ? -9.359 15.719 6.562 1 95.88 221 MET B O 1
ATOM 5781 N N . ASN B 1 222 ? -8.117 15.336 4.777 1 93.75 222 ASN B N 1
ATOM 5782 C CA . ASN B 1 222 ? -6.969 14.844 5.531 1 93.75 222 ASN B CA 1
ATOM 5783 C C . ASN B 1 222 ? -6.559 15.82 6.629 1 93.75 222 ASN B C 1
ATOM 5785 O O . ASN B 1 222 ? -6.566 17.031 6.422 1 93.75 222 ASN B O 1
ATOM 5789 N N . ASN B 1 223 ? -6.156 15.297 7.805 1 93.69 223 ASN B N 1
ATOM 5790 C CA . ASN B 1 223 ? -5.664 16 8.984 1 93.69 223 ASN B CA 1
ATOM 5791 C C . ASN B 1 223 ? -6.785 16.75 9.695 1 93.69 223 ASN B C 1
ATOM 5793 O O . ASN B 1 223 ? -6.582 17.312 10.773 1 93.69 223 ASN B O 1
ATOM 5797 N N . LYS B 1 224 ? -8.016 16.781 9.117 1 95.44 224 LYS B N 1
ATOM 5798 C CA . LYS B 1 224 ? -9.148 17.438 9.758 1 95.44 224 LYS B CA 1
ATOM 5799 C C . LYS B 1 224 ? -10.273 16.453 10.039 1 95.44 224 LYS B C 1
ATOM 5801 O O . LYS B 1 224 ? -11.242 16.781 10.734 1 95.44 224 LYS B O 1
ATOM 5806 N N . ALA B 1 225 ? -10.141 15.289 9.5 1 96.19 225 ALA B N 1
ATOM 5807 C CA . ALA B 1 225 ? -11.219 14.305 9.508 1 96.19 225 ALA B CA 1
ATOM 5808 C C . ALA B 1 225 ? -11.609 13.938 10.938 1 96.19 225 ALA B C 1
ATOM 5810 O O . ALA B 1 225 ? -12.781 13.648 11.211 1 96.19 225 ALA B O 1
ATOM 5811 N N . ASN B 1 226 ? -10.641 13.844 11.828 1 94.81 226 ASN B N 1
ATOM 5812 C CA . ASN B 1 226 ? -10.969 13.508 13.211 1 94.81 226 ASN B CA 1
ATOM 5813 C C . ASN B 1 226 ? -11.883 14.547 13.836 1 94.81 226 ASN B C 1
ATOM 5815 O O . ASN B 1 226 ? -12.859 14.195 14.508 1 94.81 226 ASN B O 1
ATOM 5819 N N . LEU B 1 227 ? -11.617 15.852 13.641 1 96 227 LEU B N 1
ATOM 5820 C CA . LEU B 1 227 ? -12.461 16.938 14.141 1 96 227 LEU B CA 1
ATOM 5821 C C . LEU B 1 227 ? -13.844 16.891 13.5 1 96 227 LEU B C 1
ATOM 5823 O O . LEU B 1 227 ? -14.852 17.062 14.18 1 96 227 LEU B O 1
ATOM 5827 N N . ILE B 1 228 ? -13.844 16.625 12.195 1 95.94 228 ILE B N 1
ATOM 5828 C CA . ILE B 1 228 ? -15.094 16.562 11.445 1 95.94 228 ILE B CA 1
ATOM 5829 C C . ILE B 1 228 ? -15.945 15.406 11.938 1 95.94 228 ILE B C 1
ATOM 5831 O O . ILE B 1 228 ? -17.156 15.555 12.125 1 95.94 228 ILE B O 1
ATOM 5835 N N . SER B 1 229 ? -15.336 14.25 12.203 1 96.25 229 SER B N 1
ATOM 5836 C CA . SER B 1 229 ? -16.062 13.07 12.672 1 96.25 229 SER B CA 1
ATOM 5837 C C . SER B 1 229 ? -16.719 13.328 14.023 1 96.25 229 SER B C 1
ATOM 5839 O O . SER B 1 229 ? -17.719 12.68 14.367 1 96.25 229 SER B O 1
ATOM 5841 N N . GLN B 1 230 ? -16.172 14.266 14.82 1 95.25 230 GLN B N 1
ATOM 5842 C CA . GLN B 1 230 ? -16.719 14.586 16.141 1 95.25 230 GLN B CA 1
ATOM 5843 C C . GLN B 1 230 ? -17.547 15.859 16.109 1 95.25 230 GLN B C 1
ATOM 5845 O O . GLN B 1 230 ? -17.906 16.406 17.141 1 95.25 230 GLN B O 1
ATOM 5850 N N . ASN B 1 231 ? -17.812 16.406 14.969 1 94.5 231 ASN B N 1
ATOM 5851 C CA . ASN B 1 231 ? -18.641 17.594 14.75 1 94.5 231 ASN B CA 1
ATOM 5852 C C . ASN B 1 231 ? -18.047 18.812 15.438 1 94.5 231 ASN B C 1
ATOM 5854 O O . ASN B 1 231 ? -18.781 19.609 16.031 1 94.5 231 ASN B O 1
ATOM 5858 N N . LEU B 1 232 ? -16.781 18.922 15.43 1 94.38 232 LEU B N 1
ATOM 5859 C CA . LEU B 1 232 ? -16.125 20.031 16.109 1 94.38 232 LEU B CA 1
ATOM 5860 C C . LEU B 1 232 ? -15.82 21.156 15.133 1 94.38 232 LEU B C 1
ATOM 5862 O O . LEU B 1 232 ? -15.57 22.297 15.547 1 94.38 232 LEU B O 1
ATOM 5866 N N . ILE B 1 233 ? -15.781 20.875 13.844 1 93.31 233 ILE B N 1
ATOM 5867 C CA . ILE B 1 233 ? -15.641 21.891 12.789 1 93.31 233 ILE B CA 1
ATOM 5868 C C . ILE B 1 233 ? -16.625 21.578 11.656 1 93.31 233 ILE B C 1
ATOM 5870 O O . ILE B 1 233 ? -17.25 20.516 11.641 1 93.31 233 ILE B O 1
ATOM 5874 N N . ASN B 1 234 ? -16.703 22.516 10.672 1 89.69 234 ASN B N 1
ATOM 5875 C CA . ASN B 1 234 ? -17.641 22.344 9.562 1 89.69 234 ASN B CA 1
ATOM 5876 C C . ASN B 1 234 ? -17.25 21.141 8.703 1 89.69 234 ASN B C 1
ATOM 5878 O O . ASN B 1 234 ? -16.078 20.859 8.508 1 89.69 234 ASN B O 1
ATOM 5882 N N . SER B 1 235 ? -18.312 20.531 8.18 1 92.75 235 SER B N 1
ATOM 5883 C CA . SER B 1 235 ? -18.141 19.312 7.398 1 92.75 235 SER B CA 1
ATOM 5884 C C . SER B 1 235 ? -18.266 19.594 5.902 1 92.75 235 SER B C 1
ATOM 5886 O O . SER B 1 235 ? -19.094 20.406 5.484 1 92.75 235 SER B O 1
ATOM 5888 N N . PRO B 1 236 ? -17.5 18.922 5.121 1 95.19 236 PRO B N 1
ATOM 5889 C CA . PRO B 1 236 ? -17.609 19.078 3.668 1 95.19 236 PRO B CA 1
ATOM 5890 C C . PRO B 1 236 ? -18.75 18.25 3.074 1 95.19 236 PRO B C 1
ATOM 5892 O O . PRO B 1 236 ? -19.078 18.406 1.895 1 95.19 236 PRO B O 1
ATOM 5895 N N . PHE B 1 237 ? -19.406 17.391 3.805 1 95.75 237 PHE B N 1
ATOM 5896 C CA . PHE B 1 237 ? -20.312 16.391 3.27 1 95.75 237 PHE B CA 1
ATOM 5897 C C . PHE B 1 237 ? -21.562 17.047 2.686 1 95.75 237 PHE B C 1
ATOM 5899 O O . PHE B 1 237 ? -22.219 16.484 1.808 1 95.75 237 PHE B O 1
ATOM 5906 N N . THR B 1 238 ? -21.891 18.219 3.041 1 91.12 238 THR B N 1
ATOM 5907 C CA . THR B 1 238 ? -23.078 18.891 2.531 1 91.12 238 THR B CA 1
ATOM 5908 C C . THR B 1 238 ? -22.797 19.516 1.168 1 91.12 238 THR B C 1
ATOM 5910 O O . THR B 1 238 ? -23.719 19.797 0.403 1 91.12 238 THR B O 1
ATOM 5913 N N . HIS B 1 239 ? -21.594 19.75 0.889 1 91.44 239 HIS B N 1
ATOM 5914 C CA . HIS B 1 239 ? -21.281 20.516 -0.306 1 91.44 239 HIS B CA 1
ATOM 5915 C C . HIS B 1 239 ? -20.484 19.703 -1.311 1 91.44 239 HIS B C 1
ATOM 5917 O O . HIS B 1 239 ? -20.344 20.094 -2.471 1 91.44 239 HIS B O 1
ATOM 5923 N N . SER B 1 240 ? -19.984 18.578 -0.883 1 94.69 240 SER B N 1
ATOM 5924 C CA . SER B 1 240 ? -19.125 17.781 -1.744 1 94.69 240 SER B CA 1
ATOM 5925 C C . SER B 1 240 ? -19.859 16.531 -2.242 1 94.69 240 SER B C 1
ATOM 5927 O O . SER B 1 240 ? -20.812 16.078 -1.615 1 94.69 240 SER B O 1
ATOM 5929 N N . ASP B 1 241 ? -19.406 16.047 -3.373 1 94.5 241 ASP B N 1
ATOM 5930 C CA . ASP B 1 241 ? -19.922 14.812 -3.945 1 94.5 241 ASP B CA 1
ATOM 5931 C C . ASP B 1 241 ? -19.109 13.602 -3.492 1 94.5 241 ASP B C 1
ATOM 5933 O O . ASP B 1 241 ? -19.641 12.508 -3.332 1 94.5 241 ASP B O 1
ATOM 5937 N N . ILE B 1 242 ? -17.891 13.781 -3.406 1 96.12 242 ILE B N 1
ATOM 5938 C CA . ILE B 1 242 ? -16.922 12.797 -2.92 1 96.12 242 ILE B CA 1
ATOM 5939 C C . ILE B 1 242 ? -16.031 13.422 -1.85 1 96.12 242 ILE B C 1
ATOM 5941 O O . ILE B 1 242 ? -15.562 14.547 -2.012 1 96.12 242 ILE B O 1
ATOM 5945 N N . VAL B 1 243 ? -15.914 12.758 -0.762 1 97.56 243 VAL B N 1
ATOM 5946 C CA . VAL B 1 243 ? -15.031 13.18 0.323 1 97.56 243 VAL B CA 1
ATOM 5947 C C . VAL B 1 243 ? -14.102 12.031 0.707 1 97.56 243 VAL B C 1
ATOM 5949 O O . VAL B 1 243 ? -14.531 10.883 0.819 1 97.56 243 VAL B O 1
ATOM 5952 N N . PHE B 1 244 ? -12.828 12.297 0.847 1 95.75 244 PHE B N 1
ATOM 5953 C CA . PHE B 1 244 ? -11.961 11.203 1.274 1 95.75 244 PHE B CA 1
ATOM 5954 C C . PHE B 1 244 ? -10.93 11.695 2.285 1 95.75 244 PHE B C 1
ATOM 5956 O O . PHE B 1 244 ? -10.766 12.906 2.477 1 95.75 244 PHE B O 1
ATOM 5963 N N . THR B 1 245 ? -10.375 10.859 2.961 1 94.81 245 THR B N 1
ATOM 5964 C CA . THR B 1 245 ? -9.328 11.125 3.941 1 94.81 245 THR B CA 1
ATOM 5965 C C . THR B 1 245 ? -8.367 9.953 4.035 1 94.81 245 THR B C 1
ATOM 5967 O O . THR B 1 245 ? -8.648 8.867 3.529 1 94.81 245 THR B O 1
ATOM 5970 N N . TYR B 1 246 ? -7.25 10.219 4.566 1 91.5 246 TYR B N 1
ATOM 5971 C CA . TYR B 1 246 ? -6.242 9.188 4.809 1 91.5 246 TYR B CA 1
ATOM 5972 C C . TYR B 1 246 ? -6.168 8.836 6.289 1 91.5 246 TYR B C 1
ATOM 5974 O O . TYR B 1 246 ? -5.77 9.672 7.113 1 91.5 246 TYR B O 1
ATOM 5982 N N . PHE B 1 247 ? -6.523 7.645 6.578 1 92.25 247 PHE B N 1
ATOM 5983 C CA . PHE B 1 247 ? -6.473 7.16 7.953 1 92.25 247 PHE B CA 1
ATOM 5984 C C . PHE B 1 247 ? -5.055 6.758 8.336 1 92.25 247 PHE B C 1
ATOM 5986 O O . PHE B 1 247 ? -4.336 6.16 7.527 1 92.25 247 PHE B O 1
ATOM 5993 N N . ASN B 1 248 ? -4.73 7.086 9.508 1 89.38 248 ASN B N 1
ATOM 5994 C CA . ASN B 1 248 ? -3.459 6.738 10.133 1 89.38 248 ASN B CA 1
ATOM 5995 C C . ASN B 1 248 ? -3.598 6.57 11.641 1 89.38 248 ASN B C 1
ATOM 5997 O O . ASN B 1 248 ? -4.695 6.324 12.141 1 89.38 248 ASN B O 1
ATOM 6001 N N . GLU B 1 249 ? -2.518 6.699 12.336 1 87.94 249 GLU B N 1
ATOM 6002 C CA . GLU B 1 249 ? -2.504 6.449 13.773 1 87.94 249 GLU B CA 1
ATOM 6003 C C . GLU B 1 249 ? -3.354 7.477 14.523 1 87.94 249 GLU B C 1
ATOM 6005 O O . GLU B 1 249 ? -3.768 7.238 15.656 1 87.94 249 GLU B O 1
ATOM 6010 N N . ASN B 1 250 ? -3.613 8.633 13.906 1 90.81 250 ASN B N 1
ATOM 6011 C CA . ASN B 1 250 ? -4.48 9.617 14.539 1 90.81 250 ASN B CA 1
ATOM 6012 C C . ASN B 1 250 ? -5.898 9.094 14.711 1 90.81 250 ASN B C 1
ATOM 6014 O O . ASN B 1 250 ? -6.648 9.586 15.555 1 90.81 250 ASN B O 1
ATOM 6018 N N . PHE B 1 251 ? -6.23 8.086 13.883 1 91.62 251 PHE B N 1
ATOM 6019 C CA . PHE B 1 251 ? -7.523 7.418 13.969 1 91.62 251 PHE B CA 1
ATOM 6020 C C . PHE B 1 251 ? -7.379 6.051 14.625 1 91.62 251 PHE B C 1
ATOM 6022 O O . PHE B 1 251 ? -8.32 5.258 14.633 1 91.62 251 PHE B O 1
ATOM 6029 N N . ARG B 1 252 ? -6.148 5.828 15.078 1 88.81 252 ARG B N 1
ATOM 6030 C CA . ARG B 1 252 ? -5.82 4.488 15.555 1 88.81 252 ARG B CA 1
ATOM 6031 C C . ARG B 1 252 ? -6.117 3.441 14.492 1 88.81 252 ARG B C 1
ATOM 6033 O O . ARG B 1 252 ? -6.73 2.41 14.773 1 88.81 252 ARG B O 1
ATOM 6040 N N . ALA B 1 253 ? -5.766 3.742 13.375 1 91.06 253 ALA B N 1
ATOM 6041 C CA . ALA B 1 253 ? -6.043 2.902 12.211 1 91.06 253 ALA B CA 1
ATOM 6042 C C . ALA B 1 253 ? -4.781 2.674 11.383 1 91.06 253 ALA B C 1
ATOM 6044 O O . ALA B 1 253 ? -3.818 3.436 11.492 1 91.06 253 ALA B O 1
ATOM 6045 N N . HIS B 1 254 ? -4.824 1.561 10.719 1 88.06 254 HIS B N 1
ATOM 6046 C CA . HIS B 1 254 ? -3.773 1.353 9.727 1 88.06 254 HIS B CA 1
ATOM 6047 C C . HIS B 1 254 ? -3.92 2.322 8.555 1 88.06 254 HIS B C 1
ATOM 6049 O O . HIS B 1 254 ? -5.027 2.77 8.25 1 88.06 254 HIS B O 1
ATOM 6055 N N . ASN B 1 255 ? -2.816 2.672 7.953 1 85.56 255 ASN B N 1
ATOM 6056 C CA . ASN B 1 255 ? -2.789 3.633 6.855 1 85.56 255 ASN B CA 1
ATOM 6057 C C . ASN B 1 255 ? -3.672 3.186 5.695 1 85.56 255 ASN B C 1
ATOM 6059 O O . ASN B 1 255 ? -3.48 2.1 5.145 1 85.56 255 ASN B O 1
ATOM 6063 N N . SER B 1 256 ? -4.645 3.936 5.324 1 87.31 256 SER B N 1
ATOM 6064 C CA . SER B 1 256 ? -5.574 3.629 4.246 1 87.31 256 SER B CA 1
ATOM 6065 C C . SER B 1 256 ? -6.391 4.859 3.852 1 87.31 256 SER B C 1
ATOM 6067 O O . SER B 1 256 ? -6.633 5.738 4.68 1 87.31 256 SER B O 1
ATOM 6069 N N . PHE B 1 257 ? -6.793 4.875 2.648 1 89.81 257 PHE B N 1
ATOM 6070 C CA . PHE B 1 257 ? -7.75 5.895 2.232 1 89.81 257 PHE B CA 1
ATOM 6071 C C . PHE B 1 257 ? -9.172 5.461 2.551 1 89.81 257 PHE B C 1
ATOM 6073 O O . PHE B 1 257 ? -9.531 4.297 2.354 1 89.81 257 PHE B O 1
ATOM 6080 N N . VAL B 1 258 ? -9.898 6.266 3.121 1 93.88 258 VAL B N 1
ATOM 6081 C CA . VAL B 1 258 ? -11.344 6.109 3.291 1 93.88 258 VAL B CA 1
ATOM 6082 C C . VAL B 1 258 ? -12.078 7.09 2.381 1 93.88 258 VAL B C 1
ATOM 6084 O O . VAL B 1 258 ? -11.914 8.305 2.506 1 93.88 258 VAL B O 1
ATOM 6087 N N . ILE B 1 259 ? -12.891 6.586 1.483 1 95.12 259 ILE B N 1
ATOM 6088 C CA . ILE B 1 259 ? -13.523 7.402 0.452 1 95.12 259 ILE B CA 1
ATOM 6089 C C . ILE B 1 259 ? -15.039 7.348 0.612 1 95.12 259 ILE B C 1
ATOM 6091 O O . ILE B 1 259 ? -15.641 6.273 0.546 1 95.12 259 ILE B O 1
ATOM 6095 N N . PHE B 1 260 ? -15.617 8.453 0.813 1 97.75 260 PHE B N 1
ATOM 6096 C CA . PHE B 1 260 ? -17.062 8.609 0.888 1 97.75 260 PHE B CA 1
ATOM 6097 C C . PHE B 1 260 ? -17.625 9.188 -0.408 1 97.75 260 PHE B C 1
ATOM 6099 O O . PHE B 1 260 ? -17 10.078 -1.009 1 97.75 260 PHE B O 1
ATOM 6106 N N . TYR B 1 261 ? -18.766 8.727 -0.808 1 96.88 261 TYR B N 1
ATOM 6107 C CA . TYR B 1 261 ? -19.359 9.227 -2.039 1 96.88 261 TYR B CA 1
ATOM 6108 C C . TYR B 1 261 ? -20.875 9.297 -1.915 1 96.88 261 TYR B C 1
ATOM 6110 O O . TYR B 1 261 ? -21.5 8.469 -1.24 1 96.88 261 TYR B O 1
ATOM 6118 N N . LYS B 1 262 ? -21.484 10.211 -2.598 1 96.25 262 LYS B N 1
ATOM 6119 C CA . LYS B 1 262 ? -22.938 10.367 -2.607 1 96.25 262 LYS B CA 1
ATOM 6120 C C . LYS B 1 262 ? -23.594 9.234 -3.383 1 96.25 262 LYS B C 1
ATOM 6122 O O . LYS B 1 262 ? -23.047 8.742 -4.367 1 96.25 262 LYS B O 1
ATOM 6127 N N . LYS B 1 263 ? -24.703 8.914 -2.9 1 94.44 263 LYS B N 1
ATOM 6128 C CA . LYS B 1 263 ? -25.578 7.91 -3.506 1 94.44 263 LYS B CA 1
ATOM 6129 C C . LYS B 1 263 ? -27.016 8.391 -3.576 1 94.44 263 LYS B C 1
ATOM 6131 O O . LYS B 1 263 ? -27.391 9.359 -2.902 1 94.44 263 LYS B O 1
ATOM 6136 N N . GLY B 1 264 ? -27.75 7.703 -4.465 1 91.81 264 GLY B N 1
ATOM 6137 C CA . GLY B 1 264 ? -29.172 7.98 -4.523 1 91.81 264 GLY B CA 1
ATOM 6138 C C . GLY B 1 264 ? -29.531 9.047 -5.543 1 91.81 264 GLY B C 1
ATOM 6139 O O . GLY B 1 264 ? -28.922 9.117 -6.613 1 91.81 264 GLY B O 1
ATOM 6140 N N . TYR B 1 265 ? -30.5 9.898 -5.215 1 89.62 265 TYR B N 1
ATOM 6141 C CA . TYR B 1 265 ? -31.109 10.859 -6.129 1 89.62 265 TYR B CA 1
ATOM 6142 C C . TYR B 1 265 ? -30.125 11.984 -6.465 1 89.62 265 TYR B C 1
ATOM 6144 O O . TYR B 1 265 ? -29.547 12.594 -5.566 1 89.62 265 TYR B O 1
ATOM 6152 N N . LYS B 1 266 ? -29.969 12.172 -7.711 1 87.75 266 LYS B N 1
ATOM 6153 C CA . LYS B 1 266 ? -29.125 13.273 -8.172 1 87.75 266 LYS B CA 1
ATOM 6154 C C . LYS B 1 266 ? -29.969 14.398 -8.766 1 87.75 266 LYS B C 1
ATOM 6156 O O . LYS B 1 266 ? -29.891 15.547 -8.312 1 87.75 266 LYS B O 1
ATOM 6161 N N . CYS B 1 267 ? -30.703 14.039 -9.852 1 85.75 267 CYS B N 1
ATOM 6162 C CA . CYS B 1 267 ? -31.547 15.031 -10.492 1 85.75 267 CYS B CA 1
ATOM 6163 C C . CYS B 1 267 ? -32.594 14.367 -11.391 1 85.75 267 CYS B C 1
ATOM 6165 O O . CYS B 1 267 ? -32.688 13.141 -11.414 1 85.75 267 CYS B O 1
ATOM 6167 N N . VAL B 1 268 ? -33.5 15.172 -11.906 1 86.25 268 VAL B N 1
ATOM 6168 C CA . VAL B 1 268 ? -34.438 14.734 -12.938 1 86.25 268 VAL B CA 1
ATOM 6169 C C . VAL B 1 268 ? -34.031 15.297 -14.289 1 86.25 268 VAL B C 1
ATOM 6171 O O . VAL B 1 268 ? -33.719 16.484 -14.406 1 86.25 268 VAL B O 1
ATOM 6174 N N . ASN B 1 269 ? -33.875 14.398 -15.141 1 81.5 269 ASN B N 1
ATOM 6175 C CA . ASN B 1 269 ? -33.438 14.875 -16.453 1 81.5 269 ASN B CA 1
ATOM 6176 C C . ASN B 1 269 ? -34.594 15.594 -17.188 1 81.5 269 ASN B C 1
ATOM 6178 O O . ASN B 1 269 ? -35.688 15.719 -16.641 1 81.5 269 ASN B O 1
ATOM 6182 N N . THR B 1 270 ? -34.219 16.203 -18.344 1 83.44 270 THR B N 1
ATOM 6183 C CA . THR B 1 270 ? -35.156 16.984 -19.141 1 83.44 270 THR B CA 1
ATOM 6184 C C . THR B 1 270 ? -36.375 16.156 -19.531 1 83.44 270 THR B C 1
ATOM 6186 O O . THR B 1 270 ? -37.469 16.688 -19.719 1 83.44 270 THR B O 1
ATOM 6189 N N . ASP B 1 271 ? -36.188 14.82 -19.594 1 89.25 271 ASP B N 1
ATOM 6190 C CA . ASP B 1 271 ? -37.281 13.906 -20 1 89.25 271 ASP B CA 1
ATOM 6191 C C . ASP B 1 271 ? -38.125 13.477 -18.797 1 89.25 271 ASP B C 1
ATOM 6193 O O . ASP B 1 271 ? -39.031 12.664 -18.938 1 89.25 271 ASP B O 1
ATOM 6197 N N . GLY B 1 272 ? -37.75 13.945 -17.641 1 87.19 272 GLY B N 1
ATOM 6198 C CA . GLY B 1 272 ? -38.5 13.656 -16.438 1 87.19 272 GLY B CA 1
ATOM 6199 C C . GLY B 1 272 ? -38.031 12.406 -15.719 1 87.19 272 GLY B C 1
ATOM 6200 O O . GLY B 1 272 ? -38.656 11.969 -14.742 1 87.19 272 GLY B O 1
ATOM 6201 N N . HIS B 1 273 ? -36.969 11.828 -16.203 1 90.75 273 HIS B N 1
ATOM 6202 C CA . HIS B 1 273 ? -36.469 10.617 -15.578 1 90.75 273 HIS B CA 1
ATOM 6203 C C . HIS B 1 273 ? -35.531 10.945 -14.43 1 90.75 273 HIS B C 1
ATOM 6205 O O . HIS B 1 273 ? -34.75 11.906 -14.508 1 90.75 273 HIS B O 1
ATOM 6211 N N . ILE B 1 274 ? -35.688 10.18 -13.43 1 90.31 274 ILE B N 1
ATOM 6212 C CA . ILE B 1 274 ? -34.844 10.328 -12.25 1 90.31 274 ILE B CA 1
ATOM 6213 C C . ILE B 1 274 ? -33.438 9.805 -12.547 1 90.31 274 ILE B C 1
ATOM 6215 O O . ILE B 1 274 ? -33.281 8.695 -13.062 1 90.31 274 ILE B O 1
ATOM 6219 N N . ILE B 1 275 ? -32.5 10.688 -12.266 1 87.75 275 ILE B N 1
ATOM 6220 C CA . ILE B 1 275 ? -31.094 10.312 -12.406 1 87.75 275 ILE B CA 1
ATOM 6221 C C . ILE B 1 275 ? -30.469 10.133 -11.023 1 87.75 275 ILE B C 1
ATOM 6223 O O . ILE B 1 275 ? -30.609 11 -10.156 1 87.75 275 ILE B O 1
ATOM 6227 N N . GLU B 1 276 ? -29.766 8.984 -10.836 1 91.5 276 GLU B N 1
ATOM 6228 C CA . GLU B 1 276 ? -29.078 8.695 -9.586 1 91.5 276 GLU B CA 1
ATOM 6229 C C . GLU B 1 276 ? -27.562 8.859 -9.742 1 91.5 276 GLU B C 1
ATOM 6231 O O . GLU B 1 276 ? -27.047 8.805 -10.859 1 91.5 276 GLU B O 1
ATOM 6236 N N . TYR B 1 277 ? -26.953 9.172 -8.586 1 91.69 277 TYR B N 1
ATOM 6237 C CA . TYR B 1 277 ? -25.5 9.195 -8.609 1 91.69 277 TYR B CA 1
ATOM 6238 C C . TYR B 1 277 ? -24.938 7.832 -8.992 1 91.69 277 TYR B C 1
ATOM 6240 O O . TYR B 1 277 ? -25.453 6.797 -8.555 1 91.69 277 TYR B O 1
ATOM 6248 N N . ASP B 1 278 ? -23.891 7.77 -9.812 1 89.88 278 ASP B N 1
ATOM 6249 C CA . ASP B 1 278 ? -23.297 6.504 -10.242 1 89.88 278 ASP B CA 1
ATOM 6250 C C . ASP B 1 278 ? -21.875 6.355 -9.711 1 89.88 278 ASP B C 1
ATOM 6252 O O . ASP B 1 278 ? -21.062 5.641 -10.297 1 89.88 278 ASP B O 1
ATOM 6256 N N . TYR B 1 279 ? -21.609 7.07 -8.633 1 92.19 279 TYR B N 1
ATOM 6257 C CA . TYR B 1 279 ? -20.25 7.086 -8.094 1 92.19 279 TYR B CA 1
ATOM 6258 C C . TYR B 1 279 ? -19.875 5.719 -7.531 1 92.19 279 TYR B C 1
ATOM 6260 O O . TYR B 1 279 ? -18.719 5.297 -7.641 1 92.19 279 TYR B O 1
ATOM 6268 N N . GLU B 1 280 ? -20.766 5 -6.949 1 91.62 280 GLU B N 1
ATOM 6269 C CA . GLU B 1 280 ? -20.5 3.721 -6.301 1 91.62 280 GLU B CA 1
ATOM 6270 C C . GLU B 1 280 ? -19.875 2.73 -7.281 1 91.62 280 GLU B C 1
ATOM 6272 O O . GLU B 1 280 ? -18.812 2.164 -7.004 1 91.62 280 GLU B O 1
ATOM 6277 N N . LYS B 1 281 ? -20.531 2.559 -8.328 1 85.81 281 LYS B N 1
ATOM 6278 C CA . LYS B 1 281 ? -20.062 1.594 -9.32 1 85.81 281 LYS B CA 1
ATOM 6279 C C . LYS B 1 281 ? -18.688 1.982 -9.852 1 85.81 281 LYS B C 1
ATOM 6281 O O . LYS B 1 281 ? -17.797 1.135 -9.969 1 85.81 281 LYS B O 1
ATOM 6286 N N . LYS B 1 282 ? -18.516 3.234 -10.102 1 84.75 282 LYS B N 1
ATOM 6287 C CA . LYS B 1 282 ? -17.281 3.732 -10.68 1 84.75 282 LYS B CA 1
ATOM 6288 C C . LYS B 1 282 ? -16.125 3.615 -9.688 1 84.75 282 LYS B C 1
ATOM 6290 O O . LYS B 1 282 ? -15.031 3.16 -10.047 1 84.75 282 LYS B O 1
ATOM 6295 N N . LEU B 1 283 ? -16.391 4.027 -8.484 1 88.44 283 LEU B N 1
ATOM 6296 C CA . LEU B 1 283 ? -15.336 4.027 -7.477 1 88.44 283 LEU B CA 1
ATOM 6297 C C . LEU B 1 283 ? -15.016 2.607 -7.027 1 88.44 283 LEU B C 1
ATOM 6299 O O . LEU B 1 283 ? -13.852 2.285 -6.762 1 88.44 283 LEU B O 1
ATOM 6303 N N . LYS B 1 284 ? -15.961 1.729 -6.918 1 82.56 284 LYS B N 1
ATOM 6304 C CA . LYS B 1 284 ? -15.703 0.34 -6.543 1 82.56 284 LYS B CA 1
ATOM 6305 C C . LYS B 1 284 ? -14.898 -0.379 -7.621 1 82.56 284 LYS B C 1
ATOM 6307 O O . LYS B 1 284 ? -14.078 -1.251 -7.312 1 82.56 284 LYS B O 1
ATOM 6312 N N . TYR B 1 285 ? -15.102 -0.009 -8.75 1 77.5 285 TYR B N 1
ATOM 6313 C CA . TYR B 1 285 ? -14.32 -0.581 -9.844 1 77.5 285 TYR B CA 1
ATOM 6314 C C . TYR B 1 285 ? -12.867 -0.111 -9.781 1 77.5 285 TYR B C 1
ATOM 6316 O O . TYR B 1 285 ? -11.945 -0.903 -9.984 1 77.5 285 TYR B O 1
ATOM 6324 N N . ALA B 1 286 ? -12.719 1.149 -9.508 1 77.75 286 ALA B N 1
ATOM 6325 C CA . ALA B 1 286 ? -11.391 1.747 -9.492 1 77.75 286 ALA B CA 1
ATOM 6326 C C . ALA B 1 286 ? -10.594 1.289 -8.281 1 77.75 286 ALA B C 1
ATOM 6328 O O . ALA B 1 286 ? -9.383 1.062 -8.367 1 77.75 286 ALA B O 1
ATOM 6329 N N . PHE B 1 287 ? -11.32 1.169 -7.156 1 77.94 287 PHE B N 1
ATOM 6330 C CA . PHE B 1 287 ? -10.625 0.915 -5.898 1 77.94 287 PHE B CA 1
ATOM 6331 C C . PHE B 1 287 ? -10.883 -0.505 -5.414 1 77.94 287 PHE B C 1
ATOM 6333 O O . PHE B 1 287 ? -10.766 -0.791 -4.219 1 77.94 287 PHE B O 1
ATOM 6340 N N . ASP B 1 288 ? -11.328 -1.394 -6.332 1 65.62 288 ASP B N 1
ATOM 6341 C CA . ASP B 1 288 ? -11.617 -2.773 -5.957 1 65.62 288 ASP B CA 1
ATOM 6342 C C . ASP B 1 288 ? -10.352 -3.502 -5.516 1 65.62 288 ASP B C 1
ATOM 6344 O O . ASP B 1 288 ? -9.891 -4.426 -6.188 1 65.62 288 ASP B O 1
ATOM 6348 N N . ASP B 1 289 ? -9.688 -2.809 -4.574 1 57.62 289 ASP B N 1
ATOM 6349 C CA . ASP B 1 289 ? -8.461 -3.428 -4.086 1 57.62 289 ASP B CA 1
ATOM 6350 C C . ASP B 1 289 ? -8.758 -4.461 -3.004 1 57.62 289 ASP B C 1
ATOM 6352 O O . ASP B 1 289 ? -9.672 -4.285 -2.201 1 57.62 289 ASP B O 1
ATOM 6356 N N . ILE B 1 290 ? -8.5 -5.688 -3.271 1 55.16 290 ILE B N 1
ATOM 6357 C CA . ILE B 1 290 ? -8.648 -6.711 -2.244 1 55.16 290 ILE B CA 1
ATOM 6358 C C . ILE B 1 290 ? -7.785 -6.359 -1.034 1 55.16 290 ILE B C 1
ATOM 6360 O O . ILE B 1 290 ? -6.602 -6.051 -1.177 1 55.16 290 ILE B O 1
ATOM 6364 N N . TYR B 1 291 ? -8.422 -6.184 0.071 1 56.81 291 TYR B N 1
ATOM 6365 C CA . TYR B 1 291 ? -7.801 -5.926 1.367 1 56.81 291 TYR B CA 1
ATOM 6366 C C . TYR B 1 291 ? -7.059 -7.156 1.875 1 56.81 291 TYR B C 1
ATOM 6368 O O . TYR B 1 291 ? -7.441 -8.289 1.568 1 56.81 291 TYR B O 1
ATOM 6376 N N . LEU B 1 292 ? -5.895 -6.777 2.375 1 70.25 292 LEU B N 1
ATOM 6377 C CA . LEU B 1 292 ? -5.438 -7.754 3.355 1 70.25 292 LEU B CA 1
ATOM 6378 C C . LEU B 1 292 ? -6.453 -7.906 4.484 1 70.25 292 LEU B C 1
ATOM 6380 O O . LEU B 1 292 ? -6.91 -6.91 5.051 1 70.25 292 LEU B O 1
ATOM 6384 N N . ASN B 1 293 ? -6.91 -9.016 4.734 1 79.44 293 ASN B N 1
ATOM 6385 C CA . ASN B 1 293 ? -7.941 -9.273 5.73 1 79.44 293 ASN B CA 1
ATOM 6386 C C . ASN B 1 293 ? -7.602 -8.633 7.074 1 79.44 293 ASN B C 1
ATOM 6388 O O . ASN B 1 293 ? -8.484 -8.125 7.766 1 79.44 293 ASN B O 1
ATOM 6392 N N . ASN B 1 294 ? -6.32 -8.57 7.371 1 85.44 294 ASN B N 1
ATOM 6393 C CA . ASN B 1 294 ? -5.898 -7.98 8.633 1 85.44 294 ASN B CA 1
ATOM 6394 C C . ASN B 1 294 ? -6.277 -6.504 8.719 1 85.44 294 ASN B C 1
ATOM 6396 O O . ASN B 1 294 ? -6.836 -6.055 9.719 1 85.44 294 ASN B O 1
ATOM 6400 N N . ILE B 1 295 ? -5.977 -5.82 7.668 1 85.19 295 ILE B N 1
ATOM 6401 C CA . ILE B 1 295 ? -6.234 -4.383 7.621 1 85.19 295 ILE B CA 1
ATOM 6402 C C . ILE B 1 295 ? -7.738 -4.129 7.57 1 85.19 295 ILE B C 1
ATOM 6404 O O . ILE B 1 295 ? -8.25 -3.258 8.273 1 85.19 295 ILE B O 1
ATOM 6408 N N . PHE B 1 296 ? -8.406 -4.988 6.801 1 88.75 296 PHE B N 1
ATOM 6409 C CA . PHE B 1 296 ? -9.852 -4.863 6.688 1 88.75 296 PHE B CA 1
ATOM 6410 C C . PHE B 1 296 ? -10.516 -4.953 8.055 1 88.75 296 PHE B C 1
ATOM 6412 O O . PHE B 1 296 ? -11.281 -4.07 8.445 1 88.75 296 PHE B O 1
ATOM 6419 N N . PHE B 1 297 ? -10.25 -5.918 8.781 1 91.44 297 PHE B N 1
ATOM 6420 C CA . PHE B 1 297 ? -10.906 -6.16 10.062 1 91.44 297 PHE B CA 1
ATOM 6421 C C . PHE B 1 297 ? -10.445 -5.141 11.102 1 91.44 297 PHE B C 1
ATOM 6423 O O . PHE B 1 297 ? -11.188 -4.82 12.031 1 91.44 297 PHE B O 1
ATOM 6430 N N . SER B 1 298 ? -9.227 -4.625 10.945 1 93.06 298 SER B N 1
ATOM 6431 C CA . SER B 1 298 ? -8.742 -3.619 11.883 1 93.06 298 SER B CA 1
ATOM 6432 C C . SER B 1 298 ? -9.617 -2.371 11.859 1 93.06 298 SER B C 1
ATOM 6434 O O . SER B 1 298 ? -9.734 -1.669 12.867 1 93.06 298 SER B O 1
ATOM 6436 N N . PHE B 1 299 ? -10.289 -2.131 10.797 1 94.06 299 PHE B N 1
ATOM 6437 C CA . PHE B 1 299 ? -11.117 -0.937 10.664 1 94.06 299 PHE B CA 1
ATOM 6438 C C . PHE B 1 299 ? -12.398 -1.076 11.469 1 94.06 299 PHE B C 1
ATOM 6440 O O . PHE B 1 299 ? -12.992 -0.076 11.883 1 94.06 299 PHE B O 1
ATOM 6447 N N . PHE B 1 300 ? -12.844 -2.332 11.711 1 95.19 300 PHE B N 1
ATOM 6448 C CA . PHE B 1 300 ? -13.969 -2.512 12.625 1 95.19 300 PHE B CA 1
ATOM 6449 C C . PHE B 1 300 ? -13.656 -1.908 13.984 1 95.19 300 PHE B C 1
ATOM 6451 O O . PHE B 1 300 ? -14.477 -1.168 14.547 1 95.19 300 PHE B O 1
ATOM 6458 N N . THR B 1 301 ? -12.484 -2.211 14.445 1 94 301 THR B N 1
ATOM 6459 C CA . THR B 1 301 ? -12.062 -1.74 15.758 1 94 301 THR B CA 1
ATOM 6460 C C . THR B 1 301 ? -11.859 -0.229 15.75 1 94 301 THR B C 1
ATOM 6462 O O . THR B 1 301 ? -12.312 0.47 16.656 1 94 301 THR B O 1
ATOM 6465 N N . SER B 1 302 ? -11.195 0.308 14.727 1 93.44 302 SER B N 1
ATOM 6466 C CA . SER B 1 302 ? -10.914 1.736 14.641 1 93.44 302 SER B CA 1
ATOM 6467 C C . SER B 1 302 ? -12.203 2.555 14.648 1 93.44 302 SER B C 1
ATOM 6469 O O . SER B 1 302 ? -12.344 3.492 15.43 1 93.44 302 SER B O 1
ATOM 6471 N N . PHE B 1 303 ? -13.109 2.16 13.781 1 95.81 303 PHE B N 1
ATOM 6472 C CA . PHE B 1 303 ? -14.359 2.906 13.688 1 95.81 303 PHE B CA 1
ATOM 6473 C C . PHE B 1 303 ? -15.172 2.77 14.969 1 95.81 303 PHE B C 1
ATOM 6475 O O . PHE B 1 303 ? -15.828 3.723 15.398 1 95.81 303 PHE B O 1
ATOM 6482 N N . LYS B 1 304 ? -15.141 1.604 15.539 1 91.56 304 LYS B N 1
ATOM 6483 C CA . LYS B 1 304 ? -15.828 1.397 16.812 1 91.56 304 LYS B CA 1
ATOM 6484 C C . LYS B 1 304 ? -15.281 2.336 17.891 1 91.56 304 LYS B C 1
ATOM 6486 O O . LYS B 1 304 ? -16.047 2.984 18.594 1 91.56 304 LYS B O 1
ATOM 6491 N N . LEU B 1 305 ? -14.031 2.459 18 1 90.31 305 LEU B N 1
ATOM 6492 C CA . LEU B 1 305 ? -13.391 3.264 19.031 1 90.31 305 LEU B CA 1
ATOM 6493 C C . LEU B 1 305 ? -13.602 4.75 18.781 1 90.31 305 LEU B C 1
ATOM 6495 O O . LEU B 1 305 ? -13.648 5.551 19.719 1 90.31 305 LEU B O 1
ATOM 6499 N N . MET B 1 306 ? -13.781 5.172 17.547 1 92.62 306 MET B N 1
ATOM 6500 C CA . MET B 1 306 ? -14.023 6.566 17.172 1 92.62 306 MET B CA 1
ATOM 6501 C C . MET B 1 306 ? -15.359 7.051 17.734 1 92.62 306 MET B C 1
ATOM 6503 O O . MET B 1 306 ? -15.578 8.258 17.875 1 92.62 306 MET B O 1
ATOM 6507 N N . LYS B 1 307 ? -16.203 6.16 18 1 91.38 307 LYS B N 1
ATOM 6508 C CA . LYS B 1 307 ? -17.547 6.523 18.453 1 91.38 307 LYS B CA 1
ATOM 6509 C C . LYS B 1 307 ? -17.594 6.586 19.984 1 91.38 307 LYS B C 1
ATOM 6511 O O . LYS B 1 307 ? -18.594 7.043 20.562 1 91.38 307 LYS B O 1
ATOM 6516 N N . ASN B 1 308 ? -16.531 6.215 20.578 1 88.25 308 ASN B N 1
ATOM 6517 C CA . ASN B 1 308 ? -16.516 6.238 22.031 1 88.25 308 ASN B CA 1
ATOM 6518 C C . ASN B 1 308 ? -16.281 7.648 22.562 1 88.25 308 ASN B C 1
ATOM 6520 O O . ASN B 1 308 ? -15.703 8.492 21.875 1 88.25 308 ASN B O 1
ATOM 6524 N N . GLU B 1 309 ? -16.672 7.871 23.781 1 89.12 309 GLU B N 1
ATOM 6525 C CA . GLU B 1 309 ? -16.5 9.172 24.422 1 89.12 309 GLU B CA 1
ATOM 6526 C C . GLU B 1 309 ? -15.031 9.5 24.641 1 89.12 309 GLU B C 1
ATOM 6528 O O . GLU B 1 309 ? -14.633 10.664 24.562 1 89.12 309 GLU B O 1
ATOM 6533 N N . GLU B 1 310 ? -14.273 8.469 24.875 1 86.81 310 GLU B N 1
ATOM 6534 C CA . GLU B 1 310 ? -12.844 8.672 25.062 1 86.81 310 GLU B CA 1
ATOM 6535 C C . GLU B 1 310 ? -12.203 9.312 23.844 1 86.81 310 GLU B C 1
ATOM 6537 O O . GLU B 1 310 ? -11.344 10.188 23.969 1 86.81 310 GLU B O 1
ATOM 6542 N N . PHE B 1 311 ? -12.641 8.852 22.703 1 90.94 311 PHE B N 1
ATOM 6543 C CA . PHE B 1 311 ? -12.094 9.414 21.469 1 90.94 311 PHE B CA 1
ATOM 6544 C C . PHE B 1 311 ? -12.531 10.859 21.297 1 90.94 311 PHE B C 1
ATOM 6546 O O . PHE B 1 311 ? -11.75 11.703 20.844 1 90.94 311 PHE B O 1
ATOM 6553 N N . LYS B 1 312 ? -13.719 11.141 21.609 1 91.25 312 LYS B N 1
ATOM 6554 C CA . LYS B 1 312 ? -14.219 12.508 21.547 1 91.25 312 LYS B CA 1
ATOM 6555 C C . LYS B 1 312 ? -13.406 13.438 22.438 1 91.25 312 LYS B C 1
ATOM 6557 O O . LYS B 1 312 ? -13.039 14.539 22.031 1 91.25 312 LYS B O 1
ATOM 6562 N N . GLU B 1 313 ? -13.148 13.016 23.609 1 91 313 GLU B N 1
ATOM 6563 C CA . GLU B 1 313 ? -12.359 13.797 24.547 1 91 313 GLU B CA 1
ATOM 6564 C C . GLU B 1 313 ? -10.93 13.992 24.031 1 91 313 GLU B C 1
ATOM 6566 O O . GLU B 1 313 ? -10.344 15.062 24.219 1 91 313 GLU B O 1
ATOM 6571 N N . TYR B 1 314 ? -10.406 12.953 23.531 1 91.31 314 TYR B N 1
ATOM 6572 C CA . TYR B 1 314 ? -9.07 13.023 22.938 1 91.31 314 TYR B CA 1
ATOM 6573 C C . TYR B 1 314 ? -9 14.102 21.859 1 91.31 314 TYR B C 1
ATOM 6575 O O . TYR B 1 314 ? -8.094 14.938 21.875 1 91.31 314 TYR B O 1
ATOM 6583 N N . VAL B 1 315 ? -9.992 14.117 20.984 1 93.69 315 VAL B N 1
ATOM 6584 C CA . VAL B 1 315 ? -10.008 15.07 19.875 1 93.69 315 VAL B CA 1
ATOM 6585 C C . VAL B 1 315 ? -10.203 16.484 20.406 1 93.69 315 VAL B C 1
ATOM 6587 O O . VAL B 1 315 ? -9.547 17.422 19.938 1 93.69 315 VAL B O 1
ATOM 6590 N N . LYS B 1 316 ? -11.023 16.656 21.359 1 93.44 316 LYS B N 1
ATOM 6591 C CA . LYS B 1 316 ? -11.219 17.953 22 1 93.44 316 LYS B CA 1
ATOM 6592 C C . LYS B 1 316 ? -9.93 18.469 22.625 1 93.44 316 LYS B C 1
ATOM 6594 O O . LYS B 1 316 ? -9.586 19.641 22.516 1 93.44 316 LYS B O 1
ATOM 6599 N N . GLN B 1 317 ? -9.258 17.531 23.297 1 93.5 317 GLN B N 1
ATOM 6600 C CA . GLN B 1 317 ? -8 17.891 23.953 1 93.5 317 GLN B CA 1
ATOM 6601 C C . GLN B 1 317 ? -6.949 18.312 22.922 1 93.5 317 GLN B C 1
ATOM 6603 O O . GLN B 1 317 ? -6.129 19.188 23.188 1 93.5 317 GLN B O 1
ATOM 6608 N N . ILE B 1 318 ? -6.914 17.641 21.766 1 94.62 318 ILE B N 1
ATOM 6609 C CA . ILE B 1 318 ? -6.004 18.016 20.703 1 94.62 318 ILE B CA 1
ATOM 6610 C C . ILE B 1 318 ? -6.242 19.484 20.312 1 94.62 318 ILE B C 1
ATOM 6612 O O . ILE B 1 318 ? -5.293 20.25 20.156 1 94.62 318 ILE B O 1
ATOM 6616 N N . LYS B 1 319 ? -7.48 19.797 20.172 1 95.19 319 LYS B N 1
ATOM 6617 C CA . LYS B 1 319 ? -7.855 21.172 19.812 1 95.19 319 LYS B CA 1
ATOM 6618 C C . LYS B 1 319 ? -7.379 22.172 20.859 1 95.19 319 LYS B C 1
ATOM 6620 O O . LYS B 1 319 ? -6.789 23.203 20.516 1 95.19 319 LYS B O 1
ATOM 6625 N N . GLU B 1 320 ? -7.59 21.859 22.078 1 95.5 320 GLU B N 1
ATOM 6626 C CA . GLU B 1 320 ? -7.191 22.734 23.172 1 95.5 320 GLU B CA 1
ATOM 6627 C C . GLU B 1 320 ? -5.672 22.859 23.25 1 95.5 320 GLU B C 1
ATOM 6629 O O . GLU B 1 320 ? -5.141 23.953 23.422 1 95.5 320 GLU B O 1
ATOM 6634 N N . ASN B 1 321 ? -5.027 21.688 23.203 1 96.69 321 ASN B N 1
ATOM 6635 C CA . ASN B 1 321 ? -3.57 21.672 23.234 1 96.69 321 ASN B CA 1
ATOM 6636 C C . ASN B 1 321 ? -2.977 22.484 22.094 1 96.69 321 ASN B C 1
ATOM 6638 O O . ASN B 1 321 ? -2.016 23.234 22.281 1 96.69 321 ASN B O 1
ATOM 6642 N N . THR B 1 322 ? -3.535 22.344 20.922 1 97.88 322 THR B N 1
ATOM 6643 C CA . THR B 1 322 ? -3.045 23.062 19.766 1 97.88 322 THR B CA 1
ATOM 6644 C C . THR B 1 322 ? -3.227 24.578 19.938 1 97.88 322 THR B C 1
ATOM 6646 O O . THR B 1 322 ? -2.352 25.359 19.578 1 97.88 322 THR B O 1
ATOM 6649 N N . TYR B 1 323 ? -4.324 24.984 20.5 1 97.56 323 TYR B N 1
ATOM 6650 C CA . TYR B 1 323 ? -4.566 26.391 20.781 1 97.56 323 TYR B CA 1
ATOM 6651 C C . TYR B 1 323 ? -3.527 26.953 21.734 1 97.56 323 TYR B C 1
ATOM 6653 O O . TYR B 1 323 ? -3.043 28.062 21.562 1 97.56 323 TYR B O 1
ATOM 6661 N N . ILE B 1 324 ? -3.217 26.203 22.75 1 97.94 324 ILE B N 1
ATOM 6662 C CA . ILE B 1 324 ? -2.225 26.641 23.719 1 97.94 324 ILE B CA 1
ATOM 6663 C C . ILE B 1 324 ? -0.855 26.75 23.047 1 97.94 324 ILE B C 1
ATOM 6665 O O . ILE B 1 324 ? -0.106 27.688 23.297 1 97.94 324 ILE B O 1
ATOM 6669 N N . LEU B 1 325 ? -0.508 25.734 22.25 1 98.38 325 LEU B N 1
ATOM 6670 C CA . LEU B 1 325 ? 0.736 25.797 21.5 1 98.38 325 LEU B CA 1
ATOM 6671 C C . LEU B 1 325 ? 0.8 27.078 20.672 1 98.38 325 LEU B C 1
ATOM 6673 O O . LEU B 1 325 ? 1.803 27.797 20.703 1 98.38 325 LEU B O 1
ATOM 6677 N N . TYR B 1 326 ? -0.272 27.375 19.938 1 97.75 326 TYR B N 1
ATOM 6678 C CA . TYR B 1 326 ? -0.411 28.578 19.141 1 97.75 326 TYR B CA 1
ATOM 6679 C C . TYR B 1 326 ? -0.217 29.828 19.984 1 97.75 326 TYR B C 1
ATOM 6681 O O . TYR B 1 326 ? 0.497 30.75 19.578 1 97.75 326 TYR B O 1
ATOM 6689 N N . LYS B 1 327 ? -0.737 29.844 21.109 1 97.44 327 LYS B N 1
ATOM 6690 C CA . LYS B 1 327 ? -0.731 31.016 21.984 1 97.44 327 LYS B CA 1
ATOM 6691 C C . LYS B 1 327 ? 0.683 31.328 22.469 1 97.44 327 LYS B C 1
ATOM 6693 O O . LYS B 1 327 ? 1.032 32.5 22.641 1 97.44 327 LYS B O 1
ATOM 6698 N N . TYR B 1 328 ? 1.48 30.344 22.641 1 97.81 328 TYR B N 1
ATOM 6699 C CA . TYR B 1 328 ? 2.736 30.562 23.359 1 97.81 328 TYR B CA 1
ATOM 6700 C C . TYR B 1 328 ? 3.922 30.5 22.391 1 97.81 328 TYR B C 1
ATOM 6702 O O . TYR B 1 328 ? 5.062 30.75 22.781 1 97.81 328 TYR B O 1
ATOM 6710 N N . ILE B 1 329 ? 3.727 30.109 21.141 1 97.5 329 ILE B N 1
ATOM 6711 C CA . ILE B 1 329 ? 4.797 30.219 20.156 1 97.5 329 ILE B CA 1
ATOM 6712 C C . ILE B 1 329 ? 5.133 31.688 19.906 1 97.5 329 ILE B C 1
ATOM 6714 O O . ILE B 1 329 ? 4.234 32.531 19.812 1 97.5 329 ILE B O 1
ATOM 6718 N N . ASN B 1 330 ? 6.41 31.969 19.828 1 95.38 330 ASN B N 1
ATOM 6719 C CA . ASN B 1 330 ? 6.867 33.344 19.688 1 95.38 330 ASN B CA 1
ATOM 6720 C C . ASN B 1 330 ? 6.582 33.906 18.297 1 95.38 330 ASN B C 1
ATOM 6722 O O . ASN B 1 330 ? 7.176 33.438 17.312 1 95.38 330 ASN B O 1
ATOM 6726 N N . ARG B 1 331 ? 5.852 34.906 18.203 1 95 331 ARG B N 1
ATOM 6727 C CA . ARG B 1 331 ? 5.398 35.5 16.953 1 95 331 ARG B CA 1
ATOM 6728 C C . ARG B 1 331 ? 6.496 36.344 16.312 1 95 331 ARG B C 1
ATOM 6730 O O . ARG B 1 331 ? 6.387 36.719 15.141 1 95 331 ARG B O 1
ATOM 6737 N N . LYS B 1 332 ? 7.5 36.531 17.031 1 94.31 332 LYS B N 1
ATOM 6738 C CA . LYS B 1 332 ? 8.633 37.25 16.484 1 94.31 332 LYS B CA 1
ATOM 6739 C C . LYS B 1 332 ? 9.266 36.531 15.32 1 94.31 332 LYS B C 1
ATOM 6741 O O . LYS B 1 332 ? 9.781 37.125 14.383 1 94.31 332 LYS B O 1
ATOM 6746 N N . TYR B 1 333 ? 9.133 35.25 15.383 1 94.38 333 TYR B N 1
ATOM 6747 C CA . TYR B 1 333 ? 9.891 34.469 14.43 1 94.38 333 TYR B CA 1
ATOM 6748 C C . TYR B 1 333 ? 8.977 33.875 13.359 1 94.38 333 TYR B C 1
ATOM 6750 O O . TYR B 1 333 ? 9.453 33.406 12.32 1 94.38 333 TYR B O 1
ATOM 6758 N N . PHE B 1 334 ? 7.676 33.969 13.609 1 96 334 PHE B N 1
ATOM 6759 C CA . PHE B 1 334 ? 6.777 33.281 12.68 1 96 334 PHE B CA 1
ATOM 6760 C C . PHE B 1 334 ? 5.508 34.094 12.461 1 96 334 PHE B C 1
ATOM 6762 O O . PHE B 1 334 ? 4.961 34.688 13.406 1 96 334 PHE B O 1
ATOM 6769 N N . HIS B 1 335 ? 5.137 34.188 11.195 1 94.31 335 HIS B N 1
ATOM 6770 C CA . HIS B 1 335 ? 3.748 34.5 10.883 1 94.31 335 HIS B CA 1
ATOM 6771 C C . HIS B 1 335 ? 2.867 33.25 10.977 1 94.31 335 HIS B C 1
ATOM 6773 O O . HIS B 1 335 ? 3.002 32.312 10.18 1 94.31 335 HIS B O 1
ATOM 6779 N N . ILE B 1 336 ? 1.98 33.281 11.898 1 96.31 336 ILE B N 1
ATOM 6780 C CA . ILE B 1 336 ? 1.199 32.094 12.195 1 96.31 336 ILE B CA 1
ATOM 6781 C C . ILE B 1 336 ? -0.172 32.188 11.531 1 96.31 336 ILE B C 1
ATOM 6783 O O . ILE B 1 336 ? -0.846 33.219 11.641 1 96.31 336 ILE B O 1
ATOM 6787 N N . GLN B 1 337 ? -0.522 31.219 10.75 1 95.31 337 GLN B N 1
ATOM 6788 C CA . GLN B 1 337 ? -1.842 31.094 10.141 1 95.31 337 GLN B CA 1
ATOM 6789 C C . GLN B 1 337 ? -2.645 29.984 10.789 1 95.31 337 GLN B C 1
ATOM 6791 O O . GLN B 1 337 ? -2.182 28.844 10.859 1 95.31 337 GLN B O 1
ATOM 6796 N N . TYR B 1 338 ? -3.842 30.297 11.258 1 93.88 338 TYR B N 1
ATOM 6797 C CA . TYR B 1 338 ? -4.598 29.375 12.094 1 93.88 338 TYR B CA 1
ATOM 6798 C C . TYR B 1 338 ? -6.062 29.797 12.188 1 93.88 338 TYR B C 1
ATOM 6800 O O . TYR B 1 338 ? -6.367 31 12.25 1 93.88 338 TYR B O 1
ATOM 6808 N N . SER B 1 339 ? -6.973 28.812 12.102 1 90.56 339 SER B N 1
ATOM 6809 C CA . SER B 1 339 ? -8.391 29.109 12.289 1 90.56 339 SER B CA 1
ATOM 6810 C C . SER B 1 339 ? -8.75 29.156 13.773 1 90.56 339 SER B C 1
ATOM 6812 O O . SER B 1 339 ? -9.852 29.562 14.133 1 90.56 339 SER B O 1
ATOM 6814 N N . GLN B 1 340 ? -7.941 28.703 14.695 1 88.31 340 GLN B N 1
ATOM 6815 C CA . GLN B 1 340 ? -8.055 28.703 16.141 1 88.31 340 GLN B CA 1
ATOM 6816 C C . GLN B 1 340 ? -8.984 27.609 16.625 1 88.31 340 GLN B C 1
ATOM 6818 O O . GLN B 1 340 ? -9.438 27.625 17.781 1 88.31 340 GLN B O 1
ATOM 6823 N N . ASN B 1 341 ? -9.336 26.734 15.711 1 88.88 341 ASN B N 1
ATOM 6824 C CA . ASN B 1 341 ? -10.164 25.609 16.125 1 88.88 341 ASN B CA 1
ATOM 6825 C C . ASN B 1 341 ? -9.758 24.328 15.406 1 88.88 341 ASN B C 1
ATOM 6827 O O . ASN B 1 341 ? -10.531 23.359 15.359 1 88.88 341 ASN B O 1
ATOM 6831 N N . ASN B 1 342 ? -8.602 24.328 14.82 1 92.5 342 ASN B N 1
ATOM 6832 C CA . ASN B 1 342 ? -8.07 23.188 14.109 1 92.5 342 ASN B CA 1
ATOM 6833 C C . ASN B 1 342 ? -7.074 22.391 14.961 1 92.5 342 ASN B C 1
ATOM 6835 O O . ASN B 1 342 ? -6.734 22.828 16.062 1 92.5 342 ASN B O 1
ATOM 6839 N N . SER B 1 343 ? -6.668 21.234 14.422 1 94.5 343 SER B N 1
ATOM 6840 C CA . SER B 1 343 ? -5.723 20.375 15.133 1 94.5 343 SER B CA 1
ATOM 6841 C C . SER B 1 343 ? -4.281 20.75 14.805 1 94.5 343 SER B C 1
ATOM 6843 O O . SER B 1 343 ? -3.344 20.109 15.289 1 94.5 343 SER B O 1
ATOM 6845 N N . PHE B 1 344 ? -4.105 21.703 13.93 1 97.44 344 PHE B N 1
ATOM 6846 C CA . PHE B 1 344 ? -2.77 22.141 13.547 1 97.44 344 PHE B CA 1
ATOM 6847 C C . PHE B 1 344 ? -2.797 23.594 13.07 1 97.44 344 PHE B C 1
ATOM 6849 O O . PHE B 1 344 ? -3.869 24.156 12.852 1 97.44 344 PHE B O 1
ATOM 6856 N N . PHE B 1 345 ? -1.665 24.266 13.031 1 97.44 345 PHE B N 1
ATOM 6857 C CA . PHE B 1 345 ? -1.515 25.578 12.43 1 97.44 345 PHE B CA 1
ATOM 6858 C C . PHE B 1 345 ? -0.225 25.672 11.625 1 97.44 345 PHE B C 1
ATOM 6860 O O . PHE B 1 345 ? 0.608 24.766 11.68 1 97.44 345 PHE B O 1
ATOM 6867 N N . ASN B 1 346 ? -0.193 26.641 10.773 1 96.88 346 ASN B N 1
ATOM 6868 C CA . ASN B 1 346 ? 0.93 26.828 9.867 1 96.88 346 ASN B CA 1
ATOM 6869 C C . ASN B 1 346 ? 1.91 27.875 10.391 1 96.88 346 ASN B C 1
ATOM 6871 O O . ASN B 1 346 ? 1.498 28.906 10.914 1 96.88 346 ASN B O 1
ATOM 6875 N N . LEU B 1 347 ? 3.186 27.594 10.328 1 97.06 347 LEU B N 1
ATOM 6876 C CA . LEU B 1 347 ? 4.258 28.516 10.68 1 97.06 347 LEU B CA 1
ATOM 6877 C C . LEU B 1 347 ? 5.008 28.969 9.43 1 97.06 347 LEU B C 1
ATOM 6879 O O . LEU B 1 347 ? 5.613 28.172 8.727 1 97.06 347 LEU B O 1
ATOM 6883 N N . ASN B 1 348 ? 4.953 30.219 9.195 1 94.25 348 ASN B N 1
ATOM 6884 C CA . ASN B 1 348 ? 5.742 30.859 8.148 1 94.25 348 ASN B CA 1
ATOM 6885 C C . ASN B 1 348 ? 6.84 31.734 8.734 1 94.25 348 ASN B C 1
ATOM 6887 O O . ASN B 1 348 ? 6.559 32.781 9.328 1 94.25 348 ASN B O 1
ATOM 6891 N N . PRO B 1 349 ? 8.07 31.297 8.508 1 93.69 349 PRO B N 1
ATOM 6892 C CA . PRO B 1 349 ? 9.156 32.094 9.102 1 93.69 349 PRO B CA 1
ATOM 6893 C C . PRO B 1 349 ? 9.141 33.531 8.656 1 93.69 349 PRO B C 1
ATOM 6895 O O . PRO B 1 349 ? 8.891 33.812 7.48 1 93.69 349 PRO B O 1
ATOM 6898 N N . SER B 1 350 ? 9.438 34.406 9.602 1 89.38 350 SER B N 1
ATOM 6899 C CA . SER B 1 350 ? 9.43 35.844 9.344 1 89.38 350 SER B CA 1
ATOM 6900 C C . SER B 1 350 ? 10.727 36.281 8.672 1 89.38 350 SER B C 1
ATOM 6902 O O . SER B 1 350 ? 10.742 37.25 7.93 1 89.38 350 SER B O 1
ATOM 6904 N N . SER B 1 351 ? 11.742 35.562 8.969 1 86.88 351 SER B N 1
ATOM 6905 C CA . SER B 1 351 ? 13.055 35.906 8.422 1 86.88 351 SER B CA 1
ATOM 6906 C C . SER B 1 351 ? 13.312 35.156 7.113 1 86.88 351 SER B C 1
ATOM 6908 O O . SER B 1 351 ? 13.023 33.969 6.992 1 86.88 351 SER B O 1
ATOM 6910 N N . CYS B 1 352 ? 13.93 35.875 6.246 1 79.25 352 CYS B N 1
ATOM 6911 C CA . CYS B 1 352 ? 14.273 35.281 4.949 1 79.25 352 CYS B CA 1
ATOM 6912 C C . CYS B 1 352 ? 15.453 34.312 5.07 1 79.25 352 CYS B C 1
ATOM 6914 O O . CYS B 1 352 ? 15.688 33.5 4.18 1 79.25 352 CYS B O 1
ATOM 6916 N N . THR B 1 353 ? 16.109 34.438 6.152 1 83.88 353 THR B N 1
ATOM 6917 C CA . THR B 1 353 ? 17.297 33.594 6.301 1 83.88 353 THR B CA 1
ATOM 6918 C C . THR B 1 353 ? 16.953 32.281 6.984 1 83.88 353 THR B C 1
ATOM 6920 O O . THR B 1 353 ? 17.797 31.375 7.086 1 83.88 353 THR B O 1
ATOM 6923 N N . PHE B 1 354 ? 15.789 32.219 7.426 1 91.5 354 PHE B N 1
ATOM 6924 C CA . PHE B 1 354 ? 15.352 31 8.086 1 91.5 354 PHE B CA 1
ATOM 6925 C C . PHE B 1 354 ? 15.211 29.859 7.074 1 91.5 354 PHE B C 1
ATOM 6927 O O . PHE B 1 354 ? 14.453 29.969 6.109 1 91.5 354 PHE B O 1
ATOM 6934 N N . ASN B 1 355 ? 15.938 28.844 7.246 1 91.12 355 ASN B N 1
ATOM 6935 C CA . ASN B 1 355 ? 15.867 27.656 6.414 1 91.12 355 ASN B CA 1
ATOM 6936 C C . ASN B 1 355 ? 15.203 26.5 7.156 1 91.12 355 ASN B C 1
ATOM 6938 O O . ASN B 1 355 ? 15.742 26 8.141 1 91.12 355 ASN B O 1
ATOM 6942 N N . ILE B 1 356 ? 14.117 26.078 6.645 1 92.38 356 ILE B N 1
ATOM 6943 C CA . ILE B 1 356 ? 13.273 25.094 7.32 1 92.38 356 ILE B CA 1
ATOM 6944 C C . ILE B 1 356 ? 14.023 23.766 7.426 1 92.38 356 ILE B C 1
ATOM 6946 O O . ILE B 1 356 ? 13.914 23.062 8.438 1 92.38 356 ILE B O 1
ATOM 6950 N N . GLN B 1 357 ? 14.742 23.359 6.449 1 89.31 357 GLN B N 1
ATOM 6951 C CA . GLN B 1 357 ? 15.484 22.094 6.473 1 89.31 357 GLN B CA 1
ATOM 6952 C C . GLN B 1 357 ? 16.547 22.109 7.566 1 89.31 357 GLN B C 1
ATOM 6954 O O . GLN B 1 357 ? 16.734 21.109 8.266 1 89.31 357 GLN B O 1
ATOM 6959 N N . GLU B 1 358 ? 17.281 23.219 7.664 1 91.62 358 GLU B N 1
ATOM 6960 C CA . GLU B 1 358 ? 18.297 23.375 8.703 1 91.62 358 GLU B CA 1
ATOM 6961 C C . GLU B 1 358 ? 17.672 23.281 10.094 1 91.62 358 GLU B C 1
ATOM 6963 O O . GLU B 1 358 ? 18.203 22.594 10.969 1 91.62 358 GLU B O 1
ATOM 6968 N N . PHE B 1 359 ? 16.625 23.984 10.188 1 94.19 359 PHE B N 1
ATOM 6969 C CA . PHE B 1 359 ? 15.945 24 11.477 1 94.19 359 PHE B CA 1
ATOM 6970 C C . PHE B 1 359 ? 15.422 22.609 11.82 1 94.19 359 PHE B C 1
ATOM 6972 O O . PHE B 1 359 ? 15.492 22.172 12.977 1 94.19 359 PHE B O 1
ATOM 6979 N N . TYR B 1 360 ? 14.836 21.922 10.82 1 93.19 360 TYR B N 1
ATOM 6980 C CA . TYR B 1 360 ? 14.352 20.562 10.984 1 93.19 360 TYR B CA 1
ATOM 6981 C C . TYR B 1 360 ? 15.461 19.656 11.508 1 93.19 360 TYR B C 1
ATOM 6983 O O . TYR B 1 360 ? 15.242 18.875 12.438 1 93.19 360 TYR B O 1
ATOM 6991 N N . LEU B 1 361 ? 16.609 19.719 10.977 1 90.88 361 LEU B N 1
ATOM 6992 C CA . LEU B 1 361 ? 17.734 18.859 11.367 1 90.88 361 LEU B CA 1
ATOM 6993 C C . LEU B 1 361 ? 18.188 19.188 12.781 1 90.88 361 LEU B C 1
ATOM 6995 O O . LEU B 1 361 ? 18.531 18.297 13.555 1 90.88 361 LEU B O 1
ATOM 6999 N N . LEU B 1 362 ? 18.281 20.484 13.078 1 94.12 362 LEU B N 1
ATOM 7000 C CA . LEU B 1 362 ? 18.609 20.875 14.445 1 94.12 362 LEU B CA 1
ATOM 7001 C C . LEU B 1 362 ? 17.609 20.312 15.43 1 94.12 362 LEU B C 1
ATOM 7003 O O . LEU B 1 362 ? 17.984 19.766 16.469 1 94.12 362 LEU B O 1
ATOM 7007 N N . CYS B 1 363 ? 16.328 20.453 15.094 1 95.62 363 CYS B N 1
ATOM 7008 C CA . CYS B 1 363 ? 15.266 19.938 15.953 1 95.62 363 CYS B CA 1
ATOM 7009 C C . CYS B 1 363 ? 15.406 18.438 16.172 1 95.62 363 CYS B C 1
ATOM 7011 O O . CYS B 1 363 ? 15.195 17.953 17.281 1 95.62 363 CYS B O 1
ATOM 7013 N N . ASN B 1 364 ? 15.75 17.766 15.156 1 91.75 364 ASN B N 1
ATOM 7014 C CA . ASN B 1 364 ? 15.953 16.328 15.297 1 91.75 364 ASN B CA 1
ATOM 7015 C C . ASN B 1 364 ? 17.016 16.016 16.344 1 91.75 364 ASN B C 1
ATOM 7017 O O . ASN B 1 364 ? 16.875 15.062 17.109 1 91.75 364 ASN B O 1
ATOM 7021 N N . LYS B 1 365 ? 18.062 16.781 16.344 1 92.25 365 LYS B N 1
ATOM 7022 C CA . LYS B 1 365 ? 19.109 16.578 17.344 1 92.25 365 LYS B CA 1
ATOM 7023 C C . LYS B 1 365 ? 18.609 16.891 18.75 1 92.25 365 LYS B C 1
ATOM 7025 O O . LYS B 1 365 ? 19.172 16.406 19.734 1 92.25 365 LYS B O 1
ATOM 7030 N N . LEU B 1 366 ? 17.578 17.672 18.828 1 95.06 366 LEU B N 1
ATOM 7031 C CA . LEU B 1 366 ? 17 18.062 20.109 1 95.06 366 LEU B CA 1
ATOM 7032 C C . LEU B 1 366 ? 15.844 17.141 20.484 1 95.06 366 LEU B C 1
ATOM 7034 O O . LEU B 1 366 ? 15.164 17.375 21.484 1 95.06 366 LEU B O 1
ATOM 7038 N N . ASN B 1 367 ? 15.492 16.141 19.641 1 93.06 367 ASN B N 1
ATOM 7039 C CA . ASN B 1 367 ? 14.375 15.219 19.812 1 93.06 367 ASN B CA 1
ATOM 7040 C C . ASN B 1 367 ? 13.031 15.93 19.641 1 93.06 367 ASN B C 1
ATOM 7042 O O . ASN B 1 367 ? 12.086 15.672 20.391 1 93.06 367 ASN B O 1
ATOM 7046 N N . ILE B 1 368 ? 13.031 16.875 18.781 1 96.69 368 ILE B N 1
ATOM 7047 C CA . ILE B 1 368 ? 11.812 17.531 18.297 1 96.69 368 ILE B CA 1
ATOM 7048 C C . ILE B 1 368 ? 11.57 17.172 16.844 1 96.69 368 ILE B C 1
ATOM 7050 O O . ILE B 1 368 ? 12.477 17.281 16.016 1 96.69 368 ILE B O 1
ATOM 7054 N N . TYR B 1 369 ? 10.359 16.797 16.578 1 94.69 369 TYR B N 1
ATOM 7055 C CA . TYR B 1 369 ? 10.07 16.375 15.211 1 94.69 369 TYR B CA 1
ATOM 7056 C C . TYR B 1 369 ? 8.836 17.078 14.672 1 94.69 369 TYR B C 1
ATOM 7058 O O . TYR B 1 369 ? 7.906 17.391 15.43 1 94.69 369 TYR B O 1
ATOM 7066 N N . PHE B 1 370 ? 8.828 17.391 13.445 1 93.75 370 PHE B N 1
ATOM 7067 C CA . PHE B 1 370 ? 7.684 17.891 12.688 1 93.75 370 PHE B CA 1
ATOM 7068 C C . PHE B 1 370 ? 7.773 17.484 11.227 1 93.75 370 PHE B C 1
ATOM 7070 O O . PHE B 1 370 ? 8.75 16.859 10.812 1 93.75 370 PHE B O 1
ATOM 7077 N N . ASP B 1 371 ? 6.758 17.734 10.469 1 89 371 ASP B N 1
ATOM 7078 C CA . ASP B 1 371 ? 6.695 17.219 9.094 1 89 371 ASP B CA 1
ATOM 7079 C C . ASP B 1 371 ? 7.367 18.188 8.125 1 89 371 ASP B C 1
ATOM 7081 O O . ASP B 1 371 ? 7.168 19.406 8.211 1 89 371 ASP B O 1
ATOM 7085 N N . ILE B 1 372 ? 8.156 17.641 7.293 1 87.56 372 ILE B N 1
ATOM 7086 C CA . ILE B 1 372 ? 8.695 18.391 6.172 1 87.56 372 ILE B CA 1
ATOM 7087 C C . ILE B 1 372 ? 8.359 17.688 4.859 1 87.56 372 ILE B C 1
ATOM 7089 O O . ILE B 1 372 ? 8.055 16.5 4.848 1 87.56 372 ILE B O 1
ATOM 7093 N N . LEU B 1 373 ? 8.414 18.406 3.746 1 76.62 373 LEU B N 1
ATOM 7094 C CA . LEU B 1 373 ? 8.016 17.859 2.453 1 76.62 373 LEU B CA 1
ATOM 7095 C C . LEU B 1 373 ? 9.094 16.938 1.897 1 76.62 373 LEU B C 1
ATOM 7097 O O . LEU B 1 373 ? 8.781 15.867 1.359 1 76.62 373 LEU B O 1
ATOM 7101 N N . LYS B 1 374 ? 10.289 17.359 1.903 1 71.19 374 LYS B N 1
ATOM 7102 C CA . LYS B 1 374 ? 11.414 16.594 1.37 1 71.19 374 LYS B CA 1
ATOM 7103 C C . LYS B 1 374 ? 12.641 16.703 2.275 1 71.19 374 LYS B C 1
ATOM 7105 O O . LYS B 1 374 ? 12.812 17.703 2.971 1 71.19 374 LYS B O 1
ATOM 7110 N N . ASP B 1 375 ? 13.383 15.648 2.332 1 63.16 375 ASP B N 1
ATOM 7111 C CA . ASP B 1 375 ? 14.594 15.648 3.143 1 63.16 375 ASP B CA 1
ATOM 7112 C C . ASP B 1 375 ? 15.688 16.516 2.504 1 63.16 375 ASP B C 1
ATOM 7114 O O . ASP B 1 375 ? 16.578 17 3.195 1 63.16 375 ASP B O 1
ATOM 7118 N N . LYS B 1 376 ? 15.664 16.422 1.222 1 59.56 376 LYS B N 1
ATOM 7119 C CA . LYS B 1 376 ? 16.703 17.203 0.55 1 59.56 376 LYS B CA 1
ATOM 7120 C C . LYS B 1 376 ? 16.203 18.578 0.142 1 59.56 376 LYS B C 1
ATOM 7122 O O . LYS B 1 376 ? 15.055 18.922 0.422 1 59.56 376 LYS B O 1
ATOM 7127 N N . SER B 1 377 ? 16.859 19.312 -0.751 1 56.94 377 SER B N 1
ATOM 7128 C CA . SER B 1 377 ? 16.688 20.703 -1.135 1 56.94 377 SER B CA 1
ATOM 7129 C C . SER B 1 377 ? 15.234 20.984 -1.51 1 56.94 377 SER B C 1
ATOM 7131 O O . SER B 1 377 ? 14.688 20.359 -2.42 1 56.94 377 SER B O 1
ATOM 7133 N N . SER B 1 378 ? 14.398 21.438 -0.393 1 61.94 378 SER B N 1
ATOM 7134 C CA . SER B 1 378 ? 13.031 21.766 -0.779 1 61.94 378 SER B CA 1
ATOM 7135 C C . SER B 1 378 ? 12.805 23.281 -0.77 1 61.94 378 SER B C 1
ATOM 7137 O O . SER B 1 378 ? 13.539 24.016 -0.11 1 61.94 378 SER B O 1
ATOM 7139 N N . ASN B 1 379 ? 12.125 23.766 -1.682 1 74.75 379 ASN B N 1
ATOM 7140 C CA . ASN B 1 379 ? 11.594 25.125 -1.744 1 74.75 379 ASN B CA 1
ATOM 7141 C C . ASN B 1 379 ? 10.461 25.328 -0.739 1 74.75 379 ASN B C 1
ATOM 7143 O O . ASN B 1 379 ? 9.586 26.172 -0.944 1 74.75 379 ASN B O 1
ATOM 7147 N N . GLN B 1 380 ? 10.656 24.578 0.375 1 86 380 GLN B N 1
ATOM 7148 C CA . GLN B 1 380 ? 9.602 24.703 1.378 1 86 380 GLN B CA 1
ATOM 7149 C C . GLN B 1 380 ? 9.719 26.031 2.135 1 86 380 GLN B C 1
ATOM 7151 O O . GLN B 1 380 ? 10.797 26.391 2.602 1 86 380 GLN B O 1
ATOM 7156 N N . LYS B 1 381 ? 8.555 26.766 2.232 1 87.69 381 LYS B N 1
ATOM 7157 C CA . LYS B 1 381 ? 8.57 28.094 2.812 1 87.69 381 LYS B CA 1
ATOM 7158 C C . LYS B 1 381 ? 7.848 28.125 4.156 1 87.69 381 LYS B C 1
ATOM 7160 O O . LYS B 1 381 ? 8.016 29.062 4.941 1 87.69 381 LYS B O 1
ATOM 7165 N N . SER B 1 382 ? 7.012 27.234 4.371 1 93.69 382 SER B N 1
ATOM 7166 C CA . SER B 1 382 ? 6.293 27.141 5.637 1 93.69 382 SER B CA 1
ATOM 7167 C C . SER B 1 382 ? 6.035 25.688 6.031 1 93.69 382 SER B C 1
ATOM 7169 O O . SER B 1 382 ? 6.281 24.781 5.242 1 93.69 382 SER B O 1
ATOM 7171 N N . PHE B 1 383 ? 5.672 25.453 7.273 1 94.19 383 PHE B N 1
ATOM 7172 C CA . PHE B 1 383 ? 5.41 24.094 7.734 1 94.19 383 PHE B CA 1
ATOM 7173 C C . PHE B 1 383 ? 4.324 24.078 8.805 1 94.19 383 PHE B C 1
ATOM 7175 O O . PHE B 1 383 ? 4.07 25.094 9.445 1 94.19 383 PHE B O 1
ATOM 7182 N N . ASN B 1 384 ? 3.633 22.969 8.836 1 96 384 ASN B N 1
ATOM 7183 C CA . ASN B 1 384 ? 2.547 22.797 9.789 1 96 384 ASN B CA 1
ATOM 7184 C C . ASN B 1 384 ? 3.006 22.047 11.039 1 96 384 ASN B C 1
ATOM 7186 O O . ASN B 1 384 ? 3.854 21.156 10.945 1 96 384 ASN B O 1
ATOM 7190 N N . ILE B 1 385 ? 2.443 22.406 12.227 1 97.62 385 ILE B N 1
ATOM 7191 C CA . ILE B 1 385 ? 2.701 21.656 13.453 1 97.62 385 ILE B CA 1
ATOM 7192 C C . ILE B 1 385 ? 1.394 21.438 14.211 1 97.62 385 ILE B C 1
ATOM 7194 O O . ILE B 1 385 ? 0.463 22.234 14.094 1 97.62 385 ILE B O 1
ATOM 7198 N N . GLY B 1 386 ? 1.314 20.328 14.852 1 97.12 386 GLY B N 1
ATOM 7199 C CA . GLY B 1 386 ? 0.159 19.938 15.656 1 97.12 386 GLY B CA 1
ATOM 7200 C C . GLY B 1 386 ? 0.529 19.203 16.922 1 97.12 386 GLY B C 1
ATOM 7201 O O . GLY B 1 386 ? 1.71 19.062 17.25 1 97.12 386 GLY B O 1
ATOM 7202 N N . THR B 1 387 ? -0.495 18.766 17.719 1 96.31 387 THR B N 1
ATOM 7203 C CA . THR B 1 387 ? -0.227 18.203 19.031 1 96.31 387 THR B CA 1
ATOM 7204 C C . THR B 1 387 ? -0.798 16.797 19.156 1 96.31 387 THR B C 1
ATOM 7206 O O . THR B 1 387 ? -0.999 16.281 20.25 1 96.31 387 THR B O 1
ATOM 7209 N N . ASN B 1 388 ? -1.1 16.141 18.016 1 93.88 388 ASN B N 1
ATOM 7210 C CA . ASN B 1 388 ? -1.738 14.82 18.031 1 93.88 388 ASN B CA 1
ATOM 7211 C C . ASN B 1 388 ? -0.941 13.812 18.844 1 93.88 388 ASN B C 1
ATOM 7213 O O . ASN B 1 388 ? -1.488 13.164 19.734 1 93.88 388 ASN B O 1
ATOM 7217 N N . ASN B 1 389 ? 0.281 13.664 18.594 1 92.12 389 ASN B N 1
ATOM 7218 C CA . ASN B 1 389 ? 1.141 12.703 19.266 1 92.12 389 ASN B CA 1
ATOM 7219 C C . ASN B 1 389 ? 1.299 13.039 20.75 1 92.12 389 ASN B C 1
ATOM 7221 O O . ASN B 1 389 ? 1.247 12.156 21.609 1 92.12 389 ASN B O 1
ATOM 7225 N N . LEU B 1 390 ? 1.499 14.336 21.078 1 93.94 390 LEU B N 1
ATOM 7226 C CA . LEU B 1 390 ? 1.693 14.789 22.453 1 93.94 390 LEU B CA 1
ATOM 7227 C C . LEU B 1 390 ? 0.446 14.531 23.281 1 93.94 390 LEU B C 1
ATOM 7229 O O . LEU B 1 390 ? 0.547 14.141 24.453 1 93.94 390 LEU B O 1
ATOM 7233 N N . THR B 1 391 ? -0.668 14.781 22.672 1 93.19 391 THR B N 1
ATOM 7234 C CA . THR B 1 391 ? -1.923 14.508 23.359 1 93.19 391 THR B CA 1
ATOM 7235 C C . THR B 1 391 ? -2.07 13.016 23.641 1 93.19 391 THR B C 1
ATOM 7237 O O . THR B 1 391 ? -2.512 12.617 24.719 1 93.19 391 THR B O 1
ATOM 7240 N N . SER B 1 392 ? -1.703 12.18 22.688 1 89.94 392 SER B N 1
ATOM 7241 C CA . SER B 1 392 ? -1.744 10.734 22.875 1 89.94 392 SER B CA 1
ATOM 7242 C C . SER B 1 392 ? -0.825 10.289 24 1 89.94 392 SER B C 1
ATOM 7244 O O . SER B 1 392 ? -1.099 9.297 24.688 1 89.94 392 SER B O 1
ATOM 7246 N N . LEU B 1 393 ? 0.249 11.07 24.234 1 88.25 393 LEU B N 1
ATOM 7247 C CA . LEU B 1 393 ? 1.193 10.766 25.312 1 88.25 393 LEU B CA 1
ATOM 7248 C C . LEU B 1 393 ? 0.633 11.18 26.656 1 88.25 393 LEU B C 1
ATOM 7250 O O . LEU B 1 393 ? 1.155 10.781 27.703 1 88.25 393 LEU B O 1
ATOM 7254 N N . GLY B 1 394 ? -0.389 12.016 26.609 1 87.62 394 GLY B N 1
ATOM 7255 C CA . GLY B 1 394 ? -1.055 12.398 27.844 1 87.62 394 GLY B CA 1
ATOM 7256 C C . GLY B 1 394 ? -0.801 13.844 28.234 1 87.62 394 GLY B C 1
ATOM 7257 O O . GLY B 1 394 ? -1.129 14.258 29.344 1 87.62 394 GLY B O 1
ATOM 7258 N N . LEU B 1 395 ? -0.2 14.602 27.375 1 92 395 LEU B N 1
ATOM 7259 C CA . LEU B 1 395 ? 0.081 15.992 27.688 1 92 395 LEU B CA 1
ATOM 7260 C C . LEU B 1 395 ? -1.198 16.828 27.672 1 92 395 LEU B C 1
ATOM 7262 O O . LEU B 1 395 ? -2.037 16.672 26.781 1 92 395 LEU B O 1
ATOM 7266 N N . LEU B 1 396 ? -1.354 17.672 28.641 1 93.12 396 LEU B N 1
ATOM 7267 C CA . LEU B 1 396 ? -2.463 18.609 28.75 1 93.12 396 LEU B CA 1
ATOM 7268 C C . LEU B 1 396 ? -1.996 20.047 28.469 1 93.12 396 LEU B C 1
ATOM 7270 O O . LEU B 1 396 ? -0.841 20.25 28.094 1 93.12 396 LEU B O 1
ATOM 7274 N N . THR B 1 397 ? -2.881 20.984 28.594 1 94.44 397 THR B N 1
ATOM 7275 C CA . THR B 1 397 ? -2.643 22.359 28.188 1 94.44 397 THR B CA 1
ATOM 7276 C C . THR B 1 397 ? -1.442 22.938 28.938 1 94.44 397 THR B C 1
ATOM 7278 O O . THR B 1 397 ? -0.629 23.656 28.344 1 94.44 397 THR B O 1
ATOM 7281 N N . HIS B 1 398 ? -1.303 22.625 30.172 1 94.31 398 HIS B N 1
ATOM 7282 C CA . HIS B 1 398 ? -0.188 23.156 30.938 1 94.31 398 HIS B CA 1
ATOM 7283 C C . HIS B 1 398 ? 1.141 22.578 30.469 1 94.31 398 HIS B C 1
ATOM 7285 O O . HIS B 1 398 ? 2.162 23.281 30.484 1 94.31 398 HIS B O 1
ATOM 7291 N N . ASP B 1 399 ? 1.126 21.297 30.109 1 95.06 399 ASP B N 1
ATOM 7292 C CA . ASP B 1 399 ? 2.32 20.641 29.578 1 95.06 399 ASP B CA 1
ATOM 7293 C C . ASP B 1 399 ? 2.723 21.234 28.234 1 95.06 399 ASP B C 1
ATOM 7295 O O . ASP B 1 399 ? 3.912 21.391 27.938 1 95.06 399 ASP B O 1
ATOM 7299 N N . ILE B 1 400 ? 1.727 21.594 27.453 1 97.31 400 ILE B N 1
ATOM 7300 C CA . ILE B 1 400 ? 1.962 22.094 26.094 1 97.31 400 ILE B CA 1
ATOM 7301 C C . ILE B 1 400 ? 2.627 23.469 26.156 1 97.31 400 ILE B C 1
ATOM 7303 O O . ILE B 1 400 ? 3.408 23.812 25.266 1 97.31 400 ILE B O 1
ATOM 7307 N N . LYS B 1 401 ? 2.348 24.188 27.188 1 97.88 401 LYS B N 1
ATOM 7308 C CA . LYS B 1 401 ? 3.053 25.453 27.359 1 97.88 401 LYS B CA 1
ATOM 7309 C C . LYS B 1 401 ? 4.562 25.25 27.406 1 97.88 401 LYS B C 1
ATOM 7311 O O . LYS B 1 401 ? 5.32 26 26.797 1 97.88 401 LYS B O 1
ATOM 7316 N N . ASN B 1 402 ? 5.004 24.219 28.109 1 97.62 402 ASN B N 1
ATOM 7317 C CA . ASN B 1 402 ? 6.422 23.875 28.172 1 97.62 402 ASN B CA 1
ATOM 7318 C C . ASN B 1 402 ? 6.953 23.484 26.781 1 97.62 402 ASN B C 1
ATOM 7320 O O . ASN B 1 402 ? 8.078 23.844 26.422 1 97.62 402 ASN B O 1
ATOM 7324 N N . VAL B 1 403 ? 6.156 22.734 26.094 1 98.31 403 VAL B N 1
ATOM 7325 C CA . VAL B 1 403 ? 6.543 22.344 24.75 1 98.31 403 VAL B CA 1
ATOM 7326 C C . VAL B 1 403 ? 6.781 23.578 23.891 1 98.31 403 VAL B C 1
ATOM 7328 O O . VAL B 1 403 ? 7.77 23.656 23.172 1 98.31 403 VAL B O 1
ATOM 7331 N N . ALA B 1 404 ? 5.863 24.562 23.984 1 98.5 404 ALA B N 1
ATOM 7332 C CA . ALA B 1 404 ? 6.012 25.797 23.25 1 98.5 404 ALA B CA 1
ATOM 7333 C C . ALA B 1 404 ? 7.305 26.516 23.625 1 98.5 404 ALA B C 1
ATOM 7335 O O . ALA B 1 404 ? 7.996 27.062 22.766 1 98.5 404 ALA B O 1
ATOM 7336 N N . GLU B 1 405 ? 7.605 26.5 24.844 1 98 405 GLU B N 1
ATOM 7337 C CA . GLU B 1 405 ? 8.828 27.141 25.328 1 98 405 GLU B CA 1
ATOM 7338 C C . GLU B 1 405 ? 10.07 26.453 24.766 1 98 405 GLU B C 1
ATOM 7340 O O . GLU B 1 405 ? 11.008 27.109 24.328 1 98 405 GLU B O 1
ATOM 7345 N N . PHE B 1 406 ? 10.062 25.125 24.812 1 98.31 406 PHE B N 1
ATOM 7346 C CA . PHE B 1 406 ? 11.172 24.375 24.234 1 98.31 406 PHE B CA 1
ATOM 7347 C C . PHE B 1 406 ? 11.312 24.672 22.75 1 98.31 406 PHE B C 1
ATOM 7349 O O . PHE B 1 406 ? 12.422 24.781 22.234 1 98.31 406 PHE B O 1
ATOM 7356 N N . PHE B 1 407 ? 10.195 24.734 22.062 1 98.44 407 PHE B N 1
ATOM 7357 C CA . PHE B 1 407 ? 10.219 25.062 20.641 1 98.44 407 PHE B CA 1
ATOM 7358 C C . PHE B 1 407 ? 10.82 26.438 20.406 1 98.44 407 PHE B C 1
ATOM 7360 O O . PHE B 1 407 ? 11.68 26.609 19.531 1 98.44 407 PHE B O 1
ATOM 7367 N N . ASN B 1 408 ? 10.414 27.422 21.219 1 98.06 408 ASN B N 1
ATOM 7368 C CA . ASN B 1 408 ? 10.953 28.781 21.125 1 98.06 408 ASN B CA 1
ATOM 7369 C C . ASN B 1 408 ? 12.461 28.812 21.375 1 98.06 408 ASN B C 1
ATOM 7371 O O . ASN B 1 408 ? 13.203 29.484 20.672 1 98.06 408 ASN B O 1
ATOM 7375 N N . GLU B 1 409 ? 12.883 28.094 22.344 1 97.81 409 GLU B N 1
ATOM 7376 C CA . GLU B 1 409 ? 14.312 28 22.672 1 97.81 409 GLU B CA 1
ATOM 7377 C C . GLU B 1 409 ? 15.094 27.391 21.5 1 97.81 409 GLU B C 1
ATOM 7379 O O . GLU B 1 409 ? 16.234 27.797 21.25 1 97.81 409 GLU B O 1
ATOM 7384 N N . SER B 1 410 ? 14.484 26.406 20.906 1 97.75 410 SER B N 1
ATOM 7385 C CA . SER B 1 410 ? 15.141 25.781 19.75 1 97.75 410 SER B CA 1
ATOM 7386 C C . SER B 1 410 ? 15.32 26.781 18.609 1 97.75 410 SER B C 1
ATOM 7388 O O . SER B 1 410 ? 16.328 26.734 17.891 1 97.75 410 SER B O 1
ATOM 7390 N N . VAL B 1 411 ? 14.352 27.656 18.422 1 97.31 411 VAL B N 1
ATOM 7391 C CA . VAL B 1 411 ? 14.445 28.688 17.375 1 97.31 411 VAL B CA 1
ATOM 7392 C C . VAL B 1 411 ? 15.578 29.656 17.703 1 97.31 411 VAL B C 1
ATOM 7394 O O . VAL B 1 411 ? 16.375 30 16.828 1 97.31 411 VAL B O 1
ATOM 7397 N N . VAL B 1 412 ? 15.625 30.047 18.922 1 96.12 412 VAL B N 1
ATOM 7398 C CA . VAL B 1 412 ? 16.672 30.969 19.359 1 96.12 412 VAL B CA 1
ATOM 7399 C C . VAL B 1 412 ? 18.047 30.312 19.172 1 96.12 412 VAL B C 1
ATOM 7401 O O . VAL B 1 412 ? 18.969 30.953 18.672 1 96.12 412 VAL B O 1
ATOM 7404 N N . LEU B 1 413 ? 18.156 29.078 19.578 1 95.94 413 LEU B N 1
ATOM 7405 C CA . LEU B 1 413 ? 19.406 28.344 19.422 1 95.94 413 LEU B CA 1
ATOM 7406 C C . LEU B 1 413 ? 19.797 28.281 17.953 1 95.94 413 LEU B C 1
ATOM 7408 O O . LEU B 1 413 ? 20.984 28.422 17.609 1 95.94 413 LEU B O 1
ATOM 7412 N N . TYR B 1 414 ? 18.844 28.031 17.078 1 95.25 414 TYR B N 1
ATOM 7413 C CA . TYR B 1 414 ? 19.078 27.953 15.648 1 95.25 414 TYR B CA 1
ATOM 7414 C C . TYR B 1 414 ? 19.719 29.25 15.141 1 95.25 414 TYR B C 1
ATOM 7416 O O . TYR B 1 414 ? 20.766 29.219 14.477 1 95.25 414 TYR B O 1
ATOM 7424 N N . PHE B 1 415 ? 19.125 30.391 15.516 1 93.69 415 PHE B N 1
ATOM 7425 C CA . PHE B 1 415 ? 19.641 31.672 15.07 1 93.69 415 PHE B CA 1
ATOM 7426 C C . PHE B 1 415 ? 21.016 31.938 15.664 1 93.69 415 PHE B C 1
ATOM 7428 O O . PHE B 1 415 ? 21.891 32.5 15 1 93.69 415 PHE B O 1
ATOM 7435 N N . TYR B 1 416 ? 21.188 31.609 16.828 1 93.44 416 TYR B N 1
ATOM 7436 C CA . TYR B 1 416 ? 22.469 31.781 17.5 1 93.44 416 TYR B CA 1
ATOM 7437 C C . TYR B 1 416 ? 23.562 31.016 16.766 1 93.44 416 TYR B C 1
ATOM 7439 O O . TYR B 1 416 ? 24.625 31.562 16.469 1 93.44 416 TYR B O 1
ATOM 7447 N N . LEU B 1 417 ? 23.297 29.734 16.562 1 92.5 417 LEU B N 1
ATOM 7448 C CA . LEU B 1 417 ? 24.281 28.875 15.898 1 92.5 417 LEU B CA 1
ATOM 7449 C C . LEU B 1 417 ? 24.562 29.359 14.477 1 92.5 417 LEU B C 1
ATOM 7451 O O . LEU B 1 417 ? 25.688 29.297 14 1 92.5 417 LEU B O 1
ATOM 7455 N N . LYS B 1 418 ? 23.5 29.781 13.82 1 90.19 418 LYS B N 1
ATOM 7456 C CA . LYS B 1 418 ? 23.656 30.297 12.461 1 90.19 418 LYS B CA 1
ATOM 7457 C C . LYS B 1 418 ? 24.531 31.547 12.438 1 90.19 418 LYS B C 1
ATOM 7459 O O . LYS B 1 418 ? 25.391 31.688 11.57 1 90.19 418 LYS B O 1
ATOM 7464 N N . GLU B 1 419 ? 24.297 32.406 13.312 1 90.12 419 GLU B N 1
ATOM 7465 C CA . GLU B 1 419 ? 25.062 33.656 13.398 1 90.12 419 GLU B CA 1
ATOM 7466 C C . GLU B 1 419 ? 26.516 33.375 13.797 1 90.12 419 GLU B C 1
ATOM 7468 O O . GLU B 1 419 ? 27.438 34 13.273 1 90.12 419 GLU B O 1
ATOM 7473 N N . LYS B 1 420 ? 26.656 32.5 14.609 1 88.5 420 LYS B N 1
ATOM 7474 C CA . LYS B 1 420 ? 27.984 32.156 15.117 1 88.5 420 LYS B CA 1
ATOM 7475 C C . LYS B 1 420 ? 28.812 31.453 14.047 1 88.5 420 LYS B C 1
ATOM 7477 O O . LYS B 1 420 ? 30.016 31.734 13.914 1 88.5 420 LYS B O 1
ATOM 7482 N N . SER B 1 421 ? 28.25 30.516 13.383 1 87.31 421 SER B N 1
ATOM 7483 C CA . SER B 1 421 ? 29 29.688 12.438 1 87.31 421 SER B CA 1
ATOM 7484 C C . SER B 1 421 ? 29.219 30.422 11.117 1 87.31 421 SER B C 1
ATOM 7486 O O . SER B 1 421 ? 30.203 30.203 10.43 1 87.31 421 SER B O 1
ATOM 7488 N N . LYS B 1 422 ? 28.359 31.328 10.672 1 88.44 422 LYS B N 1
ATOM 7489 C CA . LYS B 1 422 ? 28.375 32.031 9.406 1 88.44 422 LYS B CA 1
ATOM 7490 C C . LYS B 1 422 ? 28.578 31.094 8.234 1 88.44 422 LYS B C 1
ATOM 7492 O O . LYS B 1 422 ? 29.359 31.375 7.324 1 88.44 422 LYS B O 1
ATOM 7497 N N . LEU B 1 423 ? 27.984 29.984 8.375 1 87 423 LEU B N 1
ATOM 7498 C CA . LEU B 1 423 ? 28.125 28.938 7.371 1 87 423 LEU B CA 1
ATOM 7499 C C . LEU B 1 423 ? 26.984 29 6.363 1 87 423 LEU B C 1
ATOM 7501 O O . LEU B 1 423 ? 25.906 29.516 6.664 1 87 423 LEU B O 1
ATOM 7505 N N . THR B 1 424 ? 27.344 28.469 5.203 1 85.75 424 THR B N 1
ATOM 7506 C CA . THR B 1 424 ? 26.328 28.281 4.184 1 85.75 424 THR B CA 1
ATOM 7507 C C . THR B 1 424 ? 25.375 27.141 4.566 1 85.75 424 THR B C 1
ATOM 7509 O O . THR B 1 424 ? 25.641 26.391 5.512 1 85.75 424 THR B O 1
ATOM 7512 N N . ASN B 1 425 ? 24.328 27.047 3.807 1 83.19 425 ASN B N 1
ATOM 7513 C CA . ASN B 1 425 ? 23.281 26.078 4.121 1 83.19 425 ASN B CA 1
ATOM 7514 C C . ASN B 1 425 ? 23.859 24.672 4.238 1 83.19 425 ASN B C 1
ATOM 7516 O O . ASN B 1 425 ? 23.734 24.031 5.285 1 83.19 425 ASN B O 1
ATOM 7520 N N . MET B 1 426 ? 24.578 24.266 3.238 1 82.94 426 MET B N 1
ATOM 7521 C CA . MET B 1 426 ? 25.094 22.906 3.221 1 82.94 426 MET B CA 1
ATOM 7522 C C . MET B 1 426 ? 26.125 22.703 4.32 1 82.94 426 MET B C 1
ATOM 7524 O O . MET B 1 426 ? 26.156 21.641 4.965 1 82.94 426 MET B O 1
ATOM 7528 N N . SER B 1 427 ? 26.922 23.672 4.547 1 87.5 427 SER B N 1
ATOM 7529 C CA . SER B 1 427 ? 27.953 23.594 5.57 1 87.5 427 SER B CA 1
ATOM 7530 C C . SER B 1 427 ? 27.344 23.609 6.973 1 87.5 427 SER B C 1
ATOM 7532 O O . SER B 1 427 ? 27.875 22.984 7.891 1 87.5 427 SER B O 1
ATOM 7534 N N . PHE B 1 428 ? 26.281 24.359 7.102 1 89.31 428 PHE B N 1
ATOM 7535 C CA . PHE B 1 428 ? 25.609 24.422 8.398 1 89.31 428 PHE B CA 1
ATOM 7536 C C . PHE B 1 428 ? 24.984 23.078 8.75 1 89.31 428 PHE B C 1
ATOM 7538 O O . PHE B 1 428 ? 25.047 22.656 9.906 1 89.31 428 PHE B O 1
ATOM 7545 N N . ILE B 1 429 ? 24.422 22.422 7.777 1 86.38 429 ILE B N 1
ATOM 7546 C CA . ILE B 1 429 ? 23.828 21.094 7.973 1 86.38 429 ILE B CA 1
ATOM 7547 C C . ILE B 1 429 ? 24.906 20.125 8.453 1 86.38 429 ILE B C 1
ATOM 7549 O O . ILE B 1 429 ? 24.688 19.375 9.398 1 86.38 429 ILE B O 1
ATOM 7553 N N . GLN B 1 430 ? 26.016 20.219 7.848 1 86.38 430 GLN B N 1
ATOM 7554 C CA . GLN B 1 430 ? 27.141 19.375 8.25 1 86.38 430 GLN B CA 1
ATOM 7555 C C . GLN B 1 430 ? 27.609 19.719 9.656 1 86.38 430 GLN B C 1
ATOM 7557 O O . GLN B 1 430 ? 27.969 18.828 10.438 1 86.38 430 GLN B O 1
ATOM 7562 N N . TYR B 1 431 ? 27.594 20.953 9.875 1 87.81 431 TYR B N 1
ATOM 7563 C CA . TYR B 1 431 ? 28 21.438 11.188 1 87.81 431 TYR B CA 1
ATOM 7564 C C . TYR B 1 431 ? 27.109 20.859 12.281 1 87.81 431 TYR B C 1
ATOM 7566 O O . TYR B 1 431 ? 27.594 20.422 13.32 1 87.81 431 TYR B O 1
ATOM 7574 N N . ILE B 1 432 ? 25.844 20.859 12.039 1 87.75 432 ILE B N 1
ATOM 7575 C CA . ILE B 1 432 ? 24.875 20.344 13.008 1 87.75 432 ILE B CA 1
ATOM 7576 C C . ILE B 1 432 ? 25.094 18.844 13.195 1 87.75 432 ILE B C 1
ATOM 7578 O O . ILE B 1 432 ? 25.031 18.328 14.32 1 87.75 432 ILE B O 1
ATOM 7582 N N . GLU B 1 433 ? 25.328 18.188 12.141 1 83.44 433 GLU B N 1
ATOM 7583 C CA . GLU B 1 433 ? 25.531 16.734 12.188 1 83.44 433 GLU B CA 1
ATOM 7584 C C . GLU B 1 433 ? 26.781 16.391 12.969 1 83.44 433 GLU B C 1
ATOM 7586 O O . GLU B 1 433 ? 26.797 15.414 13.727 1 83.44 433 GLU B O 1
ATOM 7591 N N . ASP B 1 434 ? 27.812 17.219 12.812 1 82.19 434 ASP B N 1
ATOM 7592 C CA . ASP B 1 434 ? 29.125 16.969 13.406 1 82.19 434 ASP B CA 1
ATOM 7593 C C . ASP B 1 434 ? 29.156 17.422 14.867 1 82.19 434 ASP B C 1
ATOM 7595 O O . ASP B 1 434 ? 29.953 16.906 15.656 1 82.19 434 ASP B O 1
ATOM 7599 N N . ASN B 1 435 ? 28.438 18.391 15.156 1 76.38 435 ASN B N 1
ATOM 7600 C CA . ASN B 1 435 ? 28.547 19 16.484 1 76.38 435 ASN B CA 1
ATOM 7601 C C . ASN B 1 435 ? 27.328 18.719 17.344 1 76.38 435 ASN B C 1
ATOM 7603 O O . ASN B 1 435 ? 26.922 19.547 18.156 1 76.38 435 ASN B O 1
ATOM 7607 N N . SER B 1 436 ? 26.812 17.672 17.125 1 69.38 436 SER B N 1
ATOM 7608 C CA . SER B 1 436 ? 25.625 17.297 17.891 1 69.38 436 SER B CA 1
ATOM 7609 C C . SER B 1 436 ? 25.906 17.281 19.391 1 69.38 436 SER B C 1
ATOM 7611 O O . SER B 1 436 ? 25 17.422 20.203 1 69.38 436 SER B O 1
ATOM 7613 N N . SER B 1 437 ? 27.141 17.297 19.609 1 71.5 437 SER B N 1
ATOM 7614 C CA . SER B 1 437 ? 27.562 17.25 21 1 71.5 437 SER B CA 1
ATOM 7615 C C . SER B 1 437 ? 28 18.625 21.5 1 71.5 437 SER B C 1
ATOM 7617 O O . SER B 1 437 ? 28.453 18.75 22.641 1 71.5 437 SER B O 1
ATOM 7619 N N . ALA B 1 438 ? 27.781 19.547 20.625 1 76.31 438 ALA B N 1
ATOM 7620 C CA . ALA B 1 438 ? 28.078 20.891 21.109 1 76.31 438 ALA B CA 1
ATOM 7621 C C . ALA B 1 438 ? 27.266 21.219 22.359 1 76.31 438 ALA B C 1
ATOM 7623 O O . ALA B 1 438 ? 26.109 20.797 22.484 1 76.31 438 ALA B O 1
ATOM 7624 N N . SER B 1 439 ? 27.875 21.922 23.203 1 81.88 439 SER B N 1
ATOM 7625 C CA . SER B 1 439 ? 27.375 22.109 24.562 1 81.88 439 SER B CA 1
ATOM 7626 C C . SER B 1 439 ? 25.953 22.688 24.547 1 81.88 439 SER B C 1
ATOM 7628 O O . SER B 1 439 ? 25.094 22.25 25.297 1 81.88 439 SER B O 1
ATOM 7630 N N . ASP B 1 440 ? 25.75 23.609 23.641 1 87.62 440 ASP B N 1
ATOM 7631 C CA . ASP B 1 440 ? 24.438 24.266 23.641 1 87.62 440 ASP B CA 1
ATOM 7632 C C . ASP B 1 440 ? 23.359 23.312 23.141 1 87.62 440 ASP B C 1
ATOM 7634 O O . ASP B 1 440 ? 22.266 23.266 23.703 1 87.62 440 ASP B O 1
ATOM 7638 N N . ILE B 1 441 ? 23.656 22.594 22.156 1 92 441 ILE B N 1
ATOM 7639 C CA . ILE B 1 441 ? 22.703 21.641 21.609 1 92 441 ILE B CA 1
ATOM 7640 C C . ILE B 1 441 ? 22.438 20.531 22.609 1 92 441 ILE B C 1
ATOM 7642 O O . ILE B 1 441 ? 21.297 20.188 22.891 1 92 441 ILE B O 1
ATOM 7646 N N . TYR B 1 442 ? 23.469 20.078 23.203 1 92.25 442 TYR B N 1
ATOM 7647 C CA . TYR B 1 442 ? 23.375 18.984 24.156 1 92.25 442 TYR B CA 1
ATOM 7648 C C . TYR B 1 442 ? 22.562 19.375 25.391 1 92.25 442 TYR B C 1
ATOM 7650 O O . TYR B 1 442 ? 21.734 18.609 25.859 1 92.25 442 TYR B O 1
ATOM 7658 N N . SER B 1 443 ? 22.844 20.547 25.891 1 94 443 SER B N 1
ATOM 7659 C CA . SER B 1 443 ? 22.156 21 27.094 1 94 443 SER B CA 1
ATOM 7660 C C . SER B 1 443 ? 20.641 21.094 26.859 1 94 443 SER B C 1
ATOM 7662 O O . SER B 1 443 ? 19.859 20.578 27.672 1 94 443 SER B O 1
ATOM 7664 N N . LEU B 1 444 ? 20.25 21.719 25.797 1 95.62 444 LEU B N 1
ATOM 7665 C CA . LEU B 1 444 ? 18.828 21.844 25.5 1 95.62 444 LEU B CA 1
ATOM 7666 C C . LEU B 1 444 ? 18.203 20.469 25.219 1 95.62 444 LEU B C 1
ATOM 7668 O O . LEU B 1 444 ? 17.078 20.203 25.641 1 95.62 444 LEU B O 1
ATOM 7672 N N . ALA B 1 445 ? 18.938 19.609 24.547 1 94.88 445 ALA B N 1
ATOM 7673 C CA . ALA B 1 445 ? 18.453 18.25 24.266 1 94.88 445 ALA B CA 1
ATOM 7674 C C . ALA B 1 445 ? 18.188 17.484 25.547 1 94.88 445 ALA B C 1
ATOM 7676 O O . ALA B 1 445 ? 17.203 16.734 25.641 1 94.88 445 ALA B O 1
ATOM 7677 N N . VAL B 1 446 ? 19.016 17.609 26.484 1 94.38 446 VAL B N 1
ATOM 7678 C CA . VAL B 1 446 ? 18.875 16.922 27.766 1 94.38 446 VAL B CA 1
ATOM 7679 C C . VAL B 1 446 ? 17.641 17.438 28.5 1 94.38 446 VAL B C 1
ATOM 7681 O O . VAL B 1 446 ? 16.891 16.656 29.094 1 94.38 446 VAL B O 1
ATOM 7684 N N . ASP B 1 447 ? 17.453 18.75 28.453 1 96.06 447 ASP B N 1
ATOM 7685 C CA . ASP B 1 447 ? 16.281 19.344 29.094 1 96.06 447 ASP B CA 1
ATOM 7686 C C . ASP B 1 447 ? 14.992 18.797 28.469 1 96.06 447 ASP B C 1
ATOM 7688 O O . ASP B 1 447 ? 14.062 18.438 29.188 1 96.06 447 ASP B O 1
ATOM 7692 N N . ILE B 1 448 ? 15 18.766 27.203 1 96.56 448 ILE B N 1
ATOM 7693 C CA . ILE B 1 448 ? 13.828 18.297 26.469 1 96.56 448 ILE B CA 1
ATOM 7694 C C . ILE B 1 448 ? 13.594 16.812 26.766 1 96.56 448 ILE B C 1
ATOM 7696 O O . ILE B 1 448 ? 12.469 16.406 27.047 1 96.56 448 ILE B O 1
ATOM 7700 N N . SER B 1 449 ? 14.633 16.062 26.703 1 93.81 449 SER B N 1
ATOM 7701 C CA . SER B 1 449 ? 14.531 14.633 27 1 93.81 449 SER B CA 1
ATOM 7702 C C . SER B 1 449 ? 14.023 14.398 28.422 1 93.81 449 SER B C 1
ATOM 7704 O O . SER B 1 449 ? 13.203 13.5 28.656 1 93.81 449 SER B O 1
ATOM 7706 N N . SER B 1 450 ? 14.508 15.172 29.344 1 94.5 450 SER B N 1
ATOM 7707 C CA . SER B 1 450 ? 14.07 15.047 30.719 1 94.5 450 SER B CA 1
ATOM 7708 C C . SER B 1 450 ? 12.586 15.367 30.875 1 94.5 450 SER B C 1
ATOM 7710 O O . SER B 1 450 ? 11.875 14.695 31.625 1 94.5 450 SER B O 1
ATOM 7712 N N . PHE B 1 451 ? 12.164 16.344 30.25 1 95.25 451 PHE B N 1
ATOM 7713 C CA . PHE B 1 451 ? 10.766 16.75 30.297 1 95.25 451 PHE B CA 1
ATOM 7714 C C . PHE B 1 451 ? 9.867 15.664 29.734 1 95.25 451 PHE B C 1
ATOM 7716 O O . PHE B 1 451 ? 8.953 15.188 30.406 1 95.25 451 PHE B O 1
ATOM 7723 N N . ILE B 1 452 ? 10.172 15.203 28.5 1 93.19 452 ILE B N 1
ATOM 7724 C CA . ILE B 1 452 ? 9.25 14.344 27.766 1 93.19 452 ILE B CA 1
ATOM 7725 C C . ILE B 1 452 ? 9.328 12.922 28.312 1 93.19 452 ILE B C 1
ATOM 7727 O O . ILE B 1 452 ? 8.352 12.172 28.25 1 93.19 452 ILE B O 1
ATOM 7731 N N . SER B 1 453 ? 10.445 12.539 28.891 1 89.56 453 SER B N 1
ATOM 7732 C CA . SER B 1 453 ? 10.617 11.203 29.453 1 89.56 453 SER B CA 1
ATOM 7733 C C . SER B 1 453 ? 9.82 11.031 30.734 1 89.56 453 SER B C 1
ATOM 7735 O O . SER B 1 453 ? 9.641 9.914 31.219 1 89.56 453 SER B O 1
ATOM 7737 N N . SER B 1 454 ? 9.375 12.117 31.281 1 87.81 454 SER B N 1
ATOM 7738 C CA . SER B 1 454 ? 8.578 12.047 32.5 1 87.81 454 SER B CA 1
ATOM 7739 C C . SER B 1 454 ? 7.18 11.5 32.219 1 87.81 454 SER B C 1
ATOM 7741 O O . SER B 1 454 ? 6.473 11.094 33.156 1 87.81 454 SER B O 1
ATOM 7743 N N . TYR B 1 455 ? 6.832 11.406 31.016 1 86.44 455 TYR B N 1
ATOM 7744 C CA . TYR B 1 455 ? 5.535 10.859 30.625 1 86.44 455 TYR B CA 1
ATOM 7745 C C . TYR B 1 455 ? 5.637 9.375 30.312 1 86.44 455 TYR B C 1
ATOM 7747 O O . TYR B 1 455 ? 6.699 8.883 29.922 1 86.44 455 TYR B O 1
ATOM 7755 N N . PRO B 1 456 ? 4.508 8.633 30.516 1 79.94 456 PRO B N 1
ATOM 7756 C CA . PRO B 1 456 ? 4.551 7.195 30.203 1 79.94 456 PRO B CA 1
ATOM 7757 C C . PRO B 1 456 ? 4.922 6.906 28.766 1 79.94 456 PRO B C 1
ATOM 7759 O O . PRO B 1 456 ? 4.398 7.547 27.844 1 79.94 456 PRO B O 1
ATOM 7762 N N . SER B 1 457 ? 5.852 5.945 28.609 1 80.38 457 SER B N 1
ATOM 7763 C CA . SER B 1 457 ? 6.301 5.59 27.266 1 80.38 457 SER B CA 1
ATOM 7764 C C . SER B 1 457 ? 5.512 4.41 26.719 1 80.38 457 SER B C 1
ATOM 7766 O O . SER B 1 457 ? 5.457 3.348 27.328 1 80.38 457 SER B O 1
ATOM 7768 N N . PRO B 1 458 ? 4.891 4.641 25.594 1 78.94 458 PRO B N 1
ATOM 7769 C CA . PRO B 1 458 ? 4.195 3.52 24.953 1 78.94 458 PRO B CA 1
ATOM 7770 C C . PRO B 1 458 ? 5.145 2.592 24.203 1 78.94 458 PRO B C 1
ATOM 7772 O O . PRO B 1 458 ? 4.715 1.565 23.656 1 78.94 458 PRO B O 1
ATOM 7775 N N . TYR B 1 459 ? 6.379 2.895 24.156 1 75.62 459 TYR B N 1
ATOM 7776 C CA . TYR B 1 459 ? 7.332 2.156 23.328 1 75.62 459 TYR B CA 1
ATOM 7777 C C . TYR B 1 459 ? 8.07 1.113 24.156 1 75.62 459 TYR B C 1
ATOM 7779 O O . TYR B 1 459 ? 8.328 1.327 25.344 1 75.62 459 TYR B O 1
ATOM 7787 N N . THR B 1 460 ? 7.891 -0.287 23.703 1 60.34 460 THR B N 1
ATOM 7788 C CA . THR B 1 460 ? 8.523 -1.386 24.422 1 60.34 460 THR B CA 1
ATOM 7789 C C . THR B 1 460 ? 10.039 -1.205 24.453 1 60.34 460 THR B C 1
ATOM 7791 O O . THR B 1 460 ? 10.641 -0.784 23.469 1 60.34 460 THR B O 1
ATOM 7794 N N . ASN B 1 461 ? 10.617 -0.994 25.609 1 55.53 461 ASN B N 1
ATOM 7795 C CA . ASN B 1 461 ? 12.062 -0.978 25.797 1 55.53 461 ASN B CA 1
ATOM 7796 C C . ASN B 1 461 ? 12.719 -2.225 25.219 1 55.53 461 ASN B C 1
ATOM 7798 O O . ASN B 1 461 ? 13.023 -3.172 25.938 1 55.53 461 ASN B O 1
ATOM 7802 N N . GLU B 1 462 ? 12.172 -2.822 24.203 1 48.44 462 GLU B N 1
ATOM 7803 C CA . GLU B 1 462 ? 13.062 -3.92 23.844 1 48.44 462 GLU B CA 1
ATOM 7804 C C . GLU B 1 462 ? 14.352 -3.4 23.219 1 48.44 462 GLU B C 1
ATOM 7806 O O . GLU B 1 462 ? 14.352 -2.371 22.547 1 48.44 462 GLU B O 1
#

Solvent-accessible surface area (backbone atoms only — not comparable to full-atom values): 50545 Å² total; per-residue (Å²): 127,83,77,72,76,68,69,74,68,68,77,83,63,80,54,41,47,15,41,64,52,60,44,29,76,35,51,44,63,76,76,36,46,69,59,48,57,59,46,61,81,40,45,51,69,68,51,52,41,22,17,78,64,57,43,70,76,30,42,29,60,38,47,38,69,56,54,61,59,37,83,80,61,75,82,53,67,67,60,54,52,49,46,34,49,46,52,33,49,43,56,74,44,53,74,74,46,34,47,57,48,67,33,74,48,68,74,34,75,71,49,71,82,52,67,59,59,49,46,47,70,43,52,73,75,42,63,89,63,40,32,36,35,37,39,36,46,45,44,52,53,84,67,84,69,75,73,62,88,47,66,57,63,73,56,30,45,68,47,76,46,73,29,82,58,83,78,57,57,68,58,50,33,51,50,44,60,73,63,58,38,52,30,39,36,41,41,40,56,68,35,29,54,76,84,58,61,66,64,48,57,71,57,48,66,69,73,76,81,44,83,82,68,60,49,49,30,36,35,35,37,26,82,43,47,70,43,35,41,64,66,69,47,87,67,63,73,85,74,35,45,29,41,32,34,63,41,27,30,85,54,57,31,71,57,20,35,40,39,35,33,43,34,43,83,65,48,64,45,97,87,66,46,80,38,60,48,63,48,61,66,45,48,48,65,57,46,64,55,50,63,56,66,47,64,53,55,45,46,53,51,22,38,55,49,60,66,35,67,51,42,48,50,38,53,52,46,22,29,49,29,25,45,39,30,62,69,55,42,60,61,83,53,28,51,74,42,61,60,82,69,38,48,40,32,32,40,27,58,62,49,89,80,64,49,60,70,54,50,49,54,52,31,47,71,38,43,33,44,55,55,62,75,56,93,57,99,58,64,55,55,39,42,51,43,21,25,56,27,42,30,41,51,34,51,47,52,75,52,30,44,53,50,20,49,52,52,44,50,51,52,53,49,50,53,50,52,49,65,68,64,70,53,53,74,72,55,41,48,49,46,51,70,72,41,55,73,35,66,70,52,38,54,54,21,51,52,45,42,56,58,45,55,71,41,74,68,88,60,77,87,118,125,81,77,71,75,67,69,76,68,70,77,82,66,80,52,42,48,13,42,66,50,60,45,30,76,36,50,45,63,76,75,35,46,68,60,47,57,60,46,60,80,40,45,51,66,68,50,53,41,21,18,78,64,56,44,70,74,33,42,30,61,38,46,37,70,54,54,60,61,36,81,82,60,75,81,52,67,68,60,54,52,50,46,34,50,46,52,34,48,41,56,74,46,52,74,75,46,34,46,56,48,67,32,75,48,68,72,36,75,68,50,72,82,52,68,61,59,49,46,48,70,42,54,73,77,44,62,87,63,38,32,34,36,37,40,36,45,45,45,52,53,85,66,85,70,76,73,60,87,47,67,56,62,74,54,29,46,68,47,77,46,72,29,81,60,82,77,59,57,69,59,51,32,52,50,44,59,74,63,59,37,52,28,39,37,42,41,41,56,68,36,30,55,76,85,59,61,68,66,48,56,71,55,49,68,69,72,76,83,44,82,83,67,60,49,48,28,35,36,34,37,25,80,43,48,72,43,36,40,65,67,68,47,88,65,60,74,85,75,36,47,29,40,32,33,63,40,26,31,84,54,56,32,71,56,20,34,40,37,35,31,42,34,42,83,66,47,64,46,98,87,67,46,80,35,58,49,64,49,62,67,45,48,48,64,59,45,66,56,51,66,58,64,46,63,54,56,45,46,53,53,22,39,54,48,59,66,34,68,51,43,47,51,39,53,52,47,22,30,50,29,23,45,40,31,61,68,54,43,60,62,85,52,28,51,71,43,61,60,82,67,38,50,40,32,32,41,28,58,62,48,89,80,64,48,60,69,56,50,50,54,51,30,48,72,37,44,33,44,54,56,60,75,56,94,58,99,56,62,56,55,39,42,52,41,21,26,57,27,41,32,39,52,34,51,47,51,74,53,30,46,54,51,19,49,53,52,46,51,51,53,52,50,49,53,49,52,48,67,70,64,69,53,53,72,72,56,40,49,50,45,50,70,73,39,55,71,35,66,71,52,37,53,55,20,50,53,45,42,56,58,43,54,70,41,74,68,89,60,77,88,117